Protein AF-0000000077532231 (afdb_homodimer)

Secondary structure (DSSP, 8-state):
-----S--TT-TT--S-EEEEHHHHHHHTT-B-HHHHHHHHTTS-SS--BTTGGGGGTEEEE-BT--EEEEEETTEEEEEEEEE-SSSTT-EEEEEE-SS-EEEE--S----HHHHHHHHT-GGGHHHHTTS---SEEEE--S--SS-----HHHHHHHHHHHHTTS-TT--EEE---SSS-HHHHHHHHHHHT--EE--HHHHHHHHTTEE--SS-TTPPPEESSTTHHHHH-EEETTEEE--SEES-SSSSEE---GGG--HHHHSTTPEEEEEESEE-TTS-EE-----SGGGGTTS---------HHHHHHHHHHS-STTHHHHHHHHHHHHTT--------HHHHTTS-HHHHHHHHHHHHHHTTT-B------SS-PPPSEEEEE--SS--HHHHHHHHHHH--SEEEESS--HHHHHHHT--HHHHHGGG-S-S--HHHHHHHHHHHHHHHH-GGGSGGGSSGGG----/-----S--TT-TT--S-EEEEHHHHHHHTT-B-HHHHHHHHTTS-SS--BTTGGGGGTEEEE-BT--EEEEEETTEEEEEEEEE-SSSTT-EEEEEE-SS-EEEE--S----HHHHHHHHT-GGGHHHHTTSS--SEEEE--S--SS-----HHHHHHHHHHHHTTS-TT--EEE---SSS-HHHHHHHHHHHT--EE--HHHHHHHHTTEE--SS-TTPPPEESSTTHHHHH-EEETTEEE--SEES-SSSSEE---GGG--HHHHSTTPEEEEEESEE-TTS-EE-----SGGGGTTS---------HHHHHHHHHHS-STTHHHHHHHHHHHHTT--------HHHHTTS-HHHHHHHHHHHHHHTSS--------SS-PPPSEEEEE--SS--HHHHHHHHHHH--SEEEESS--HHHHHHHT--HHHHHGGG-S-S--HHHHHHHHHHHHHHHH-GGGSGGGTSGGG----

pLDDT: mean 75.16, std 23.47, range [26.64, 98.44]

Structure (mmCIF, N/CA/C/O backbone):
data_AF-0000000077532231-model_v1
#
loop_
_entity.id
_entity.type
_entity.pdbx_description
1 polymer 'Protein artemis'
#
loop_
_atom_site.group_PDB
_atom_site.id
_atom_site.type_symbol
_atom_site.label_atom_id
_atom_site.label_alt_id
_atom_site.label_comp_id
_atom_site.label_asym_id
_atom_site.label_entity_id
_atom_site.label_seq_id
_atom_site.pdbx_PDB_ins_code
_atom_site.Cartn_x
_atom_site.Cartn_y
_atom_site.Cartn_z
_atom_site.occupancy
_atom_site.B_iso_or_equiv
_atom_site.auth_seq_id
_atom_site.auth_comp_id
_atom_site.auth_asym_id
_atom_site.auth_atom_id
_atom_site.pdbx_PDB_model_num
ATOM 1 N N . MET A 1 1 ? -14.555 16.125 10.477 1 39.03 1 MET A N 1
ATOM 2 C CA . MET A 1 1 ? -15.477 15.289 11.25 1 39.03 1 MET A CA 1
ATOM 3 C C . MET A 1 1 ? -16.688 14.906 10.414 1 39.03 1 MET A C 1
ATOM 5 O O . MET A 1 1 ? -17.156 15.695 9.594 1 39.03 1 MET A O 1
ATOM 9 N N . SER A 1 2 ? -16.781 13.742 10.273 1 46.81 2 SER A N 1
ATOM 10 C CA . SER A 1 2 ? -17.891 13.203 9.508 1 46.81 2 SER A CA 1
ATOM 11 C C . SER A 1 2 ? -19.234 13.656 10.086 1 46.81 2 SER A C 1
ATOM 13 O O . SER A 1 2 ? -19.375 13.781 11.305 1 46.81 2 SER A O 1
ATOM 15 N N . THR A 1 3 ? -20.078 14.531 9.422 1 37.62 3 THR A N 1
ATOM 16 C CA . THR A 1 3 ? -21.438 14.836 9.828 1 37.62 3 THR A CA 1
ATOM 17 C C . THR A 1 3 ? -22.328 13.602 9.711 1 37.62 3 THR A C 1
ATOM 19 O O . THR A 1 3 ? -23.547 13.688 9.859 1 37.62 3 THR A O 1
ATOM 22 N N . PHE A 1 4 ? -21.672 12.516 9.469 1 45.84 4 PHE A N 1
ATOM 23 C CA . PHE A 1 4 ? -22.391 11.266 9.336 1 45.84 4 PHE A CA 1
ATOM 24 C C . PHE A 1 4 ? -22.828 10.734 10.695 1 45.84 4 PHE A C 1
ATOM 26 O O . PHE A 1 4 ? -22.031 10.688 11.633 1 45.84 4 PHE A O 1
ATOM 33 N N . ASN A 1 5 ? -24.078 10.641 10.805 1 45.47 5 ASN A N 1
ATOM 34 C CA . ASN A 1 5 ? -24.656 10.289 12.094 1 45.47 5 ASN A CA 1
ATOM 35 C C . ASN A 1 5 ? -24.312 8.859 12.492 1 45.47 5 ASN A C 1
ATOM 37 O O . ASN A 1 5 ? -24.734 8.383 13.555 1 45.47 5 ASN A O 1
ATOM 41 N N . GLY A 1 6 ? -23.562 8.211 11.758 1 54.06 6 GLY A N 1
ATOM 42 C CA . GLY A 1 6 ? -23.109 6.879 12.125 1 54.06 6 GLY A CA 1
ATOM 43 C C . GLY A 1 6 ? -24.109 5.793 11.75 1 54.06 6 GLY A C 1
ATOM 44 O O . GLY A 1 6 ? -23.844 4.605 11.945 1 54.06 6 GLY A O 1
ATOM 45 N N . ILE A 1 7 ? -25.281 6.25 11.219 1 53.94 7 ILE A N 1
ATOM 46 C CA . ILE A 1 7 ? -26.312 5.273 10.914 1 53.94 7 ILE A CA 1
ATOM 47 C C . ILE A 1 7 ? -26.234 4.883 9.438 1 53.94 7 ILE A C 1
ATOM 49 O O . ILE A 1 7 ? -26.375 5.73 8.555 1 53.94 7 ILE A O 1
ATOM 53 N N . VAL A 1 8 ? -25.938 3.66 9.266 1 58.44 8 VAL A N 1
ATOM 54 C CA . VAL A 1 8 ? -25.969 3.078 7.93 1 58.44 8 VAL A CA 1
ATOM 55 C C . VAL A 1 8 ? -27.328 2.438 7.672 1 58.44 8 VAL A C 1
ATOM 57 O O . VAL A 1 8 ? -27.609 1.334 8.148 1 58.44 8 VAL A O 1
ATOM 60 N N . SER A 1 9 ? -28.156 3.152 6.949 1 64 9 SER A N 1
ATOM 61 C CA . SER A 1 9 ? -29.547 2.746 6.762 1 64 9 SER A CA 1
ATOM 62 C C . SER A 1 9 ? -29.641 1.334 6.191 1 64 9 SER A C 1
ATOM 64 O O . SER A 1 9 ? -30.594 0.602 6.48 1 64 9 SER A O 1
ATOM 66 N N . GLU A 1 10 ? -28.656 1.012 5.426 1 69.88 10 GLU A N 1
ATOM 67 C CA . GLU A 1 10 ? -28.672 -0.3 4.785 1 69.88 10 GLU A CA 1
ATOM 68 C C . GLU A 1 10 ? -28.438 -1.413 5.805 1 69.88 10 GLU A C 1
ATOM 70 O O . GLU A 1 10 ? -28.766 -2.574 5.547 1 69.88 10 GLU A O 1
ATOM 75 N N . PHE A 1 11 ? -27.844 -0.994 6.898 1 68.81 11 PHE A N 1
ATOM 76 C CA . PHE A 1 11 ? -27.531 -1.969 7.938 1 68.81 11 PHE A CA 1
ATOM 77 C C . PHE A 1 11 ? -27.891 -1.429 9.312 1 68.81 11 PHE A C 1
ATOM 79 O O . PHE A 1 11 ? -27.016 -1.172 10.141 1 68.81 11 PHE A O 1
ATOM 86 N N . PRO A 1 12 ? -29.109 -1.363 9.625 1 65.19 12 PRO A N 1
ATOM 87 C CA . PRO A 1 12 ? -29.578 -0.726 10.859 1 65.19 12 PRO A CA 1
ATOM 88 C C . PRO A 1 12 ? -29.172 -1.492 12.109 1 65.19 12 PRO A C 1
ATOM 90 O O . PRO A 1 12 ? -29.172 -0.933 13.211 1 65.19 12 PRO A O 1
ATOM 93 N N . ASP A 1 13 ? -28.781 -2.762 11.898 1 64.56 13 ASP A N 1
ATOM 94 C CA . ASP A 1 13 ? -28.5 -3.6 13.062 1 64.56 13 ASP A CA 1
ATOM 95 C C . ASP A 1 13 ? -27.062 -3.4 13.539 1 64.56 13 ASP A C 1
ATOM 97 O O . ASP A 1 13 ? -26.656 -3.998 14.539 1 64.56 13 ASP A O 1
ATOM 101 N N . ILE A 1 14 ? -26.328 -2.67 12.742 1 62.31 14 ILE A N 1
ATOM 102 C CA . ILE A 1 14 ? -24.969 -2.426 13.211 1 62.31 14 ILE A CA 1
ATOM 103 C C . ILE A 1 14 ? -25.016 -1.653 14.531 1 62.31 14 ILE A C 1
ATOM 105 O O . ILE A 1 14 ? -25.594 -0.569 14.602 1 62.31 14 ILE A O 1
ATOM 109 N N . ARG A 1 15 ? -24.797 -2.404 15.773 1 58.34 15 ARG A N 1
ATOM 110 C CA . ARG A 1 15 ? -24.938 -1.888 17.141 1 58.34 15 ARG A CA 1
ATOM 111 C C . ARG A 1 15 ? -23.641 -1.239 17.609 1 58.34 15 ARG A C 1
ATOM 113 O O . ARG A 1 15 ? -22.797 -0.858 16.797 1 58.34 15 ARG A O 1
ATOM 120 N N . THR A 1 16 ? -23.359 -1.438 18.984 1 56.59 16 THR A N 1
ATOM 121 C CA . THR A 1 16 ? -22.516 -0.758 19.953 1 56.59 16 THR A CA 1
ATOM 122 C C . THR A 1 16 ? -21.047 -1.059 19.703 1 56.59 16 THR A C 1
ATOM 124 O O . THR A 1 16 ? -20.156 -0.36 20.203 1 56.59 16 THR A O 1
ATOM 127 N N . ILE A 1 17 ? -20.641 -1.924 18.875 1 64.94 17 ILE A N 1
ATOM 128 C CA . ILE A 1 17 ? -19.219 -2.234 18.703 1 64.94 17 ILE A CA 1
ATOM 129 C C . ILE A 1 17 ? -18.641 -1.382 17.578 1 64.94 17 ILE A C 1
ATOM 131 O O . ILE A 1 17 ? -19.266 -1.199 16.531 1 64.94 17 ILE A O 1
ATOM 135 N N . VAL A 1 18 ? -17.531 -0.768 17.984 1 74.56 18 VAL A N 1
ATOM 136 C CA . VAL A 1 18 ? -16.859 0.115 17.031 1 74.56 18 VAL A CA 1
ATOM 137 C C . VAL A 1 18 ? -15.695 -0.619 16.359 1 74.56 18 VAL A C 1
ATOM 139 O O . VAL A 1 18 ? -14.711 -0.961 17.031 1 74.56 18 VAL A O 1
ATOM 142 N N . TYR A 1 19 ? -15.891 -0.916 15.188 1 77.62 19 TYR A N 1
ATOM 143 C CA . TYR A 1 19 ? -14.82 -1.523 14.398 1 77.62 19 TYR A CA 1
ATOM 144 C C . TYR A 1 19 ? -13.93 -0.457 13.773 1 77.62 19 TYR A C 1
ATOM 146 O O . TYR A 1 19 ? -14.422 0.575 13.312 1 77.62 19 TYR A O 1
ATOM 154 N N . CYS A 1 20 ? -12.68 -0.708 13.883 1 79.75 20 CYS A N 1
ATOM 155 C CA . CYS A 1 20 ? -11.711 0.242 13.336 1 79.75 20 CYS A CA 1
ATOM 156 C C . CYS A 1 20 ? -10.414 -0.456 12.961 1 79.75 20 CYS A C 1
ATOM 158 O O . CYS A 1 20 ? -10.289 -1.672 13.125 1 79.75 20 CYS A O 1
ATOM 160 N N . SER A 1 21 ? -9.547 0.25 12.336 1 82.31 21 SER A N 1
ATOM 161 C CA . SER A 1 21 ? -8.203 -0.29 12.109 1 82.31 21 SER A CA 1
ATOM 162 C C . SER A 1 21 ? -7.414 -0.368 13.414 1 82.31 21 SER A C 1
ATOM 164 O O . SER A 1 21 ? -7.727 0.335 14.375 1 82.31 21 SER A O 1
ATOM 166 N N . ALA A 1 22 ? -6.461 -1.208 13.398 1 78.25 22 ALA A N 1
ATOM 167 C CA . ALA A 1 22 ? -5.625 -1.348 14.594 1 78.25 22 ALA A CA 1
ATOM 168 C C . ALA A 1 22 ? -4.934 -0.031 14.938 1 78.25 22 ALA A C 1
ATOM 170 O O . ALA A 1 22 ? -4.82 0.33 16.109 1 78.25 22 ALA A O 1
ATOM 171 N N . ALA A 1 23 ? -4.465 0.648 13.961 1 83 23 ALA A N 1
ATOM 172 C CA . ALA A 1 23 ? -3.793 1.928 14.18 1 83 23 ALA A CA 1
ATOM 173 C C . ALA A 1 23 ? -4.75 2.957 14.773 1 83 23 ALA A C 1
ATOM 175 O O . ALA A 1 23 ? -4.387 3.693 15.695 1 83 23 ALA A O 1
ATOM 176 N N . THR A 1 24 ? -5.953 2.994 14.211 1 78.56 24 THR A N 1
ATOM 177 C CA . THR A 1 24 ? -6.949 3.928 14.719 1 78.56 24 THR A CA 1
ATOM 178 C C . THR A 1 24 ? -7.25 3.65 16.188 1 78.56 24 THR A C 1
ATOM 180 O O . THR A 1 24 ? -7.391 4.578 16.984 1 78.56 24 THR A O 1
ATOM 183 N N . ARG A 1 25 ? -7.336 2.451 16.562 1 78 25 ARG A N 1
ATOM 184 C CA . ARG A 1 25 ? -7.598 2.105 17.953 1 78 25 ARG A CA 1
ATOM 185 C C . ARG A 1 25 ? -6.523 2.676 18.875 1 78 25 ARG A C 1
ATOM 187 O O . ARG A 1 25 ? -6.836 3.324 19.875 1 78 25 ARG A O 1
ATOM 194 N N . GLU A 1 26 ? -5.277 2.449 18.5 1 80.44 26 GLU A N 1
ATOM 195 C CA . GLU A 1 26 ? -4.172 2.904 19.344 1 80.44 26 GLU A CA 1
ATOM 196 C C . GLU A 1 26 ? -4.121 4.426 19.422 1 80.44 26 GLU A C 1
ATOM 198 O O . GLU A 1 26 ? -3.861 4.996 20.484 1 80.44 26 GLU A O 1
ATOM 203 N N . ILE A 1 27 ? -4.398 5.039 18.328 1 78.75 27 ILE A N 1
ATOM 204 C CA . ILE A 1 27 ? -4.359 6.496 18.281 1 78.75 27 ILE A CA 1
ATOM 205 C C . ILE A 1 27 ? -5.523 7.066 19.094 1 78.75 27 ILE A C 1
ATOM 207 O O . ILE A 1 27 ? -5.328 7.949 19.938 1 78.75 27 ILE A O 1
ATOM 211 N N . LEU A 1 28 ? -6.715 6.543 18.875 1 74.75 28 LEU A N 1
ATOM 212 C CA . LEU A 1 28 ? -7.926 7.043 19.516 1 74.75 28 LEU A CA 1
ATOM 213 C C . LEU A 1 28 ? -7.816 6.953 21.031 1 74.75 28 LEU A C 1
ATOM 215 O O . LEU A 1 28 ? -8.203 7.887 21.75 1 74.75 28 LEU A O 1
ATOM 219 N N . LEU A 1 29 ? -7.258 5.949 21.547 1 73.88 29 LEU A N 1
ATOM 220 C CA . LEU A 1 29 ? -7.176 5.715 22.984 1 73.88 29 LEU A CA 1
ATOM 221 C C . LEU A 1 29 ? -6.184 6.672 23.641 1 73.88 29 LEU A C 1
ATOM 223 O O . LEU A 1 29 ? -6.199 6.855 24.859 1 73.88 29 LEU A O 1
ATOM 227 N N . ARG A 1 30 ? -5.383 7.352 22.812 1 77.69 30 ARG A N 1
ATOM 228 C CA . ARG A 1 30 ? -4.324 8.203 23.344 1 77.69 30 ARG A CA 1
ATOM 229 C C . ARG A 1 30 ? -4.57 9.664 23 1 77.69 30 ARG A C 1
ATOM 231 O O . ARG A 1 30 ? -3.799 10.539 23.391 1 77.69 30 ARG A O 1
ATOM 238 N N . LEU A 1 31 ? -5.625 9.883 22.297 1 70.69 31 LEU A N 1
ATOM 239 C CA . LEU A 1 31 ? -5.938 11.242 21.875 1 70.69 31 LEU A CA 1
ATOM 240 C C . LEU A 1 31 ? -6.254 12.133 23.078 1 70.69 31 LEU A C 1
ATOM 242 O O . LEU A 1 31 ? -6.93 11.703 24.016 1 70.69 31 LEU A O 1
ATOM 246 N N . GLU A 1 32 ? -5.559 13.227 23.078 1 71.5 32 GLU A N 1
ATOM 247 C CA . GLU A 1 32 ? -5.809 14.25 24.078 1 71.5 32 GLU A CA 1
ATOM 248 C C . GLU A 1 32 ? -6.328 15.539 23.453 1 71.5 32 GLU A C 1
ATOM 250 O O . GLU A 1 32 ? -5.871 15.93 22.375 1 71.5 32 GLU A O 1
ATOM 255 N N . ARG A 1 33 ? -7.223 16.078 24.125 1 68.5 33 ARG A N 1
ATOM 256 C CA . ARG A 1 33 ? -7.715 17.359 23.641 1 68.5 33 ARG A CA 1
ATOM 257 C C . ARG A 1 33 ? -6.621 18.422 23.719 1 68.5 33 ARG A C 1
ATOM 259 O O . ARG A 1 33 ? -5.793 18.406 24.625 1 68.5 33 ARG A O 1
ATOM 266 N N . TYR A 1 34 ? -6.648 19.312 22.812 1 68.56 34 TYR A N 1
ATOM 267 C CA . TYR A 1 34 ? -5.598 20.328 22.672 1 68.56 34 TYR A CA 1
ATOM 268 C C . TYR A 1 34 ? -5.391 21.094 23.969 1 68.56 34 TYR A C 1
ATOM 270 O O . TYR A 1 34 ? -4.273 21.172 24.484 1 68.56 34 TYR A O 1
ATOM 278 N N . PRO A 1 35 ? -6.461 21.703 24.547 1 66.25 35 PRO A N 1
ATOM 279 C CA . PRO A 1 35 ? -6.223 22.453 25.781 1 66.25 35 PRO A CA 1
ATOM 280 C C . PRO A 1 35 ? -5.625 21.609 26.891 1 66.25 35 PRO A C 1
ATOM 282 O O . PRO A 1 35 ? -4.766 22.094 27.641 1 66.25 35 PRO A O 1
ATOM 285 N N . CYS A 1 36 ? -6.035 20.359 26.922 1 67.62 36 CYS A N 1
ATOM 286 C CA . CYS A 1 36 ? -5.531 19.469 27.969 1 67.62 36 CYS A CA 1
ATOM 287 C C . CYS A 1 36 ? -4.066 19.125 27.719 1 67.62 36 CYS A C 1
ATOM 289 O O . CYS A 1 36 ? -3.27 19.078 28.656 1 67.62 36 CYS A O 1
ATOM 291 N N . ARG A 1 37 ? -3.781 18.938 26.547 1 71.12 37 ARG A N 1
ATOM 292 C CA . ARG A 1 37 ? -2.41 18.578 26.203 1 71.12 37 ARG A CA 1
ATOM 293 C C . ARG A 1 37 ? -1.455 19.75 26.469 1 71.12 37 ARG A C 1
ATOM 295 O O . ARG A 1 37 ? -0.362 19.547 27 1 71.12 37 ARG A O 1
ATOM 302 N N . ILE A 1 38 ? -1.862 20.906 26.109 1 68.81 38 ILE A N 1
ATOM 303 C CA . ILE A 1 38 ? -1.019 22.078 26.281 1 68.81 38 ILE A CA 1
ATOM 304 C C . ILE A 1 38 ? -0.884 22.391 27.766 1 68.81 38 ILE A C 1
ATOM 306 O O . ILE A 1 38 ? 0.209 22.719 28.25 1 68.81 38 ILE A O 1
ATOM 310 N N . ASN A 1 39 ? -2.023 22.328 28.453 1 67.62 39 ASN A N 1
ATOM 311 C CA . ASN A 1 39 ? -1.988 22.594 29.875 1 67.62 39 ASN A CA 1
ATOM 312 C C . ASN A 1 39 ? -1.108 21.578 30.625 1 67.62 39 ASN A C 1
ATOM 314 O O . ASN A 1 39 ? -0.426 21.938 31.578 1 67.62 39 ASN A O 1
ATOM 318 N N . TYR A 1 40 ? -1.127 20.453 30.188 1 69.56 40 TYR A N 1
ATOM 319 C CA . TYR A 1 40 ? -0.248 19.453 30.766 1 69.56 40 TYR A CA 1
ATOM 320 C C . TYR A 1 40 ? 1.212 19.75 30.453 1 69.56 40 TYR A C 1
ATOM 322 O O . TYR A 1 40 ? 2.072 19.672 31.328 1 69.56 40 TYR A O 1
ATOM 330 N N . ALA A 1 41 ? 1.451 20.078 29.25 1 68.44 41 ALA A N 1
ATOM 331 C CA . ALA A 1 41 ? 2.811 20.375 28.812 1 68.44 41 ALA A CA 1
ATOM 332 C C . ALA A 1 41 ? 3.379 21.578 29.562 1 68.44 41 ALA A C 1
ATOM 334 O O . ALA A 1 41 ? 4.574 21.609 29.859 1 68.44 41 ALA A O 1
ATOM 335 N N . LYS A 1 42 ? 2.43 22.453 29.812 1 69.31 42 LYS A N 1
ATOM 336 C CA . LYS A 1 42 ? 2.842 23.656 30.531 1 69.31 42 LYS A CA 1
ATOM 337 C C . LYS A 1 42 ? 2.859 23.422 32.031 1 69.31 42 LYS A C 1
ATOM 339 O O . LYS A 1 42 ? 3.166 24.344 32.812 1 69.31 42 LYS A O 1
ATOM 344 N N . GLY A 1 43 ? 2.463 22.188 32.406 1 70.94 43 GLY A N 1
ATOM 345 C CA . GLY A 1 43 ? 2.514 21.812 33.812 1 70.94 43 GLY A CA 1
ATOM 346 C C . GLY A 1 43 ? 1.289 22.266 34.594 1 70.94 43 GLY A C 1
ATOM 347 O O . GLY A 1 43 ? 1.298 22.281 35.844 1 70.94 43 GLY A O 1
ATOM 348 N N . LEU A 1 44 ? 0.263 22.75 33.938 1 70.44 44 LEU A N 1
ATOM 349 C CA . LEU A 1 44 ? -0.942 23.266 34.594 1 70.44 44 LEU A CA 1
ATOM 350 C C . LEU A 1 44 ? -1.873 22.125 34.969 1 70.44 44 LEU A C 1
ATOM 352 O O . LEU A 1 44 ? -2.705 22.281 35.875 1 70.44 44 LEU A O 1
ATOM 356 N N . LEU A 1 45 ? -1.742 21.031 34.219 1 69.38 45 LEU A N 1
ATOM 357 C CA . LEU A 1 45 ? -2.498 19.828 34.531 1 69.38 45 LEU A CA 1
ATOM 358 C C . LEU A 1 45 ? -1.58 18.734 35.094 1 69.38 45 LEU A C 1
ATOM 360 O O . LEU A 1 45 ? -0.45 18.578 34.625 1 69.38 45 LEU A O 1
ATOM 364 N N . GLU A 1 46 ? -2.055 18.031 36.062 1 70.19 46 GLU A N 1
ATOM 365 C CA . GLU A 1 46 ? -1.231 17.031 36.719 1 70.19 46 GLU A CA 1
ATOM 366 C C . GLU A 1 46 ? -1.215 15.711 35.969 1 70.19 46 GLU A C 1
ATOM 368 O O . GLU A 1 46 ? -0.255 14.945 36.062 1 70.19 46 GLU A O 1
ATOM 373 N N . ALA A 1 47 ? -2.332 15.469 35.375 1 72.94 47 ALA A N 1
ATOM 374 C CA . ALA A 1 47 ? -2.389 14.18 34.688 1 72.94 47 ALA A CA 1
ATOM 375 C C . ALA A 1 47 ? -2.863 14.328 33.25 1 72.94 47 ALA A C 1
ATOM 377 O O . ALA A 1 47 ? -3.611 15.258 32.938 1 72.94 47 ALA A O 1
ATOM 378 N N . ARG A 1 48 ? -2.371 13.445 32.5 1 75.12 48 ARG A N 1
ATOM 379 C CA . ARG A 1 48 ? -2.82 13.391 31.109 1 75.12 48 ARG A CA 1
ATOM 380 C C . ARG A 1 48 ? -4.281 12.961 31.031 1 75.12 48 ARG A C 1
ATOM 382 O O . ARG A 1 48 ? -4.723 12.086 31.781 1 75.12 48 ARG A O 1
ATOM 389 N N . GLN A 1 49 ? -5.027 13.656 30.234 1 66.44 49 GLN A N 1
ATOM 390 C CA . GLN A 1 49 ? -6.43 13.297 30.031 1 66.44 49 GLN A CA 1
ATOM 391 C C . GLN A 1 49 ? -6.66 12.734 28.625 1 66.44 49 GLN A C 1
ATOM 393 O O . GLN A 1 49 ? -6.754 13.477 27.656 1 66.44 49 GLN A O 1
ATOM 398 N N . GLN A 1 50 ? -6.66 11.438 28.578 1 70.25 50 GLN A N 1
ATOM 399 C CA . GLN A 1 50 ? -6.941 10.758 27.328 1 70.25 50 GLN A CA 1
ATOM 400 C C . GLN A 1 50 ? -8.445 10.688 27.062 1 70.25 50 GLN A C 1
ATOM 402 O O . GLN A 1 50 ? -9.172 10 27.781 1 70.25 50 GLN A O 1
ATOM 407 N N . THR A 1 51 ? -8.906 11.273 25.969 1 64.62 51 THR A N 1
ATOM 408 C CA . THR A 1 51 ? -10.312 11.57 25.703 1 64.62 51 THR A CA 1
ATOM 409 C C . THR A 1 51 ? -11.102 10.281 25.5 1 64.62 51 THR A C 1
ATOM 411 O O . THR A 1 51 ? -12.227 10.148 25.969 1 64.62 51 THR A O 1
ATOM 414 N N . TYR A 1 52 ? -10.523 9.266 24.859 1 68 52 TYR A N 1
ATOM 415 C CA . TYR A 1 52 ? -11.305 8.102 24.453 1 68 52 TYR A CA 1
ATOM 416 C C . TYR A 1 52 ? -10.75 6.828 25.062 1 68 52 TYR A C 1
ATOM 418 O O . TYR A 1 52 ? -10.977 5.73 24.547 1 68 52 TYR A O 1
ATOM 426 N N . LYS A 1 53 ? -10.078 6.93 26.109 1 72.75 53 LYS A N 1
ATOM 427 C CA . LYS A 1 53 ? -9.484 5.781 26.781 1 72.75 53 LYS A CA 1
ATOM 428 C C . LYS A 1 53 ? -10.547 4.793 27.234 1 72.75 53 LYS A C 1
ATOM 430 O O . LYS A 1 53 ? -10.32 3.582 27.25 1 72.75 53 LYS A O 1
ATOM 435 N N . HIS A 1 54 ? -11.75 5.25 27.547 1 69.69 54 HIS A N 1
ATOM 436 C CA . HIS A 1 54 ? -12.836 4.422 28.062 1 69.69 54 HIS A CA 1
ATOM 437 C C . HIS A 1 54 ? -13.359 3.479 26.984 1 69.69 54 HIS A C 1
ATOM 439 O O . HIS A 1 54 ? -14.07 2.516 27.281 1 69.69 54 HIS A O 1
ATOM 445 N N . LEU A 1 55 ? -12.984 3.725 25.734 1 71.06 55 LEU A N 1
ATOM 446 C CA . LEU A 1 55 ? -13.477 2.908 24.625 1 71.06 55 LEU A CA 1
ATOM 447 C C . LEU A 1 55 ? -12.578 1.691 24.406 1 71.06 55 LEU A C 1
ATOM 449 O O . LEU A 1 55 ? -12.805 0.909 23.484 1 71.06 55 LEU A O 1
ATOM 453 N N . SER A 1 56 ? -11.648 1.458 25.172 1 76.38 56 SER A N 1
ATOM 454 C CA . SER A 1 56 ? -10.641 0.42 24.984 1 76.38 56 SER A CA 1
ATOM 455 C C . SER A 1 56 ? -11.281 -0.96 24.875 1 76.38 56 SER A C 1
ATOM 457 O O . SER A 1 56 ? -10.812 -1.81 24.109 1 76.38 56 SER A O 1
ATOM 459 N N . LYS A 1 57 ? -12.406 -1.107 25.484 1 71.62 57 LYS A N 1
ATOM 460 C CA . LYS A 1 57 ? -13.023 -2.432 25.516 1 71.62 57 LYS A CA 1
ATOM 461 C C . LYS A 1 57 ? -14.008 -2.602 24.359 1 71.62 57 LYS A C 1
ATOM 463 O O . LYS A 1 57 ? -14.383 -3.725 24.016 1 71.62 57 LYS A O 1
ATOM 468 N N . VAL A 1 58 ? -14.359 -1.562 23.781 1 75.44 58 VAL A N 1
ATOM 469 C CA . VAL A 1 58 ? -15.414 -1.624 22.766 1 75.44 58 VAL A CA 1
ATOM 470 C C . VAL A 1 58 ? -14.789 -1.574 21.375 1 75.44 58 VAL A C 1
ATOM 472 O O . VAL A 1 58 ? -15.414 -1.977 20.391 1 75.44 58 VAL A O 1
ATOM 475 N N . LEU A 1 59 ? -13.586 -1.115 21.312 1 78.38 59 LEU A N 1
ATOM 476 C CA . LEU A 1 59 ? -12.93 -0.999 20.016 1 78.38 59 LEU A CA 1
ATOM 477 C C . LEU A 1 59 ? -12.383 -2.348 19.562 1 78.38 59 LEU A C 1
ATOM 479 O O . LEU A 1 59 ? -11.617 -2.99 20.281 1 78.38 59 LEU A O 1
ATOM 483 N N . LYS A 1 60 ? -12.805 -2.766 18.422 1 80.69 60 LYS A N 1
ATOM 484 C CA . LYS A 1 60 ? -12.328 -4.016 17.828 1 80.69 60 LYS A CA 1
ATOM 485 C C . LYS A 1 60 ? -11.57 -3.756 16.531 1 80.69 60 LYS A C 1
ATOM 487 O O . LYS A 1 60 ? -12.172 -3.396 15.516 1 80.69 60 LYS A O 1
ATOM 492 N N . PRO A 1 61 ? -10.336 -3.977 16.578 1 86.69 61 PRO A N 1
ATOM 493 C CA . PRO A 1 61 ? -9.547 -3.715 15.367 1 86.69 61 PRO A CA 1
ATOM 494 C C . PRO A 1 61 ? -9.711 -4.801 14.305 1 86.69 61 PRO A C 1
ATOM 496 O O . PRO A 1 61 ? -9.828 -5.984 14.641 1 86.69 61 PRO A O 1
ATOM 499 N N . LEU A 1 62 ? -9.82 -4.422 13.078 1 89.56 62 LEU A N 1
ATOM 500 C CA . LEU A 1 62 ? -9.836 -5.293 11.906 1 89.56 62 LEU A CA 1
ATOM 501 C C . LEU A 1 62 ? -8.641 -5.008 11.008 1 89.56 62 LEU A C 1
ATOM 503 O O . LEU A 1 62 ? -8.25 -3.852 10.828 1 89.56 62 LEU A O 1
ATOM 507 N N . PRO A 1 63 ? -8.078 -6.055 10.453 1 91.88 63 PRO A N 1
ATOM 508 C CA . PRO A 1 63 ? -6.988 -5.82 9.5 1 91.88 63 PRO A CA 1
ATOM 509 C C . PRO A 1 63 ? -7.477 -5.234 8.18 1 91.88 63 PRO A C 1
ATOM 511 O O . PRO A 1 63 ? -8.641 -5.418 7.809 1 91.88 63 PRO A O 1
ATOM 514 N N . LEU A 1 64 ? -6.602 -4.562 7.531 1 93.75 64 LEU A N 1
ATOM 515 C CA . LEU A 1 64 ? -6.914 -4.02 6.211 1 93.75 64 LEU A CA 1
ATOM 516 C C . LEU A 1 64 ? -6.969 -5.129 5.168 1 93.75 64 LEU A C 1
ATOM 518 O O . LEU A 1 64 ? -6.359 -6.184 5.344 1 93.75 64 LEU A O 1
ATOM 522 N N . ASP A 1 65 ? -7.75 -4.918 4.113 1 94.88 65 ASP A N 1
ATOM 523 C CA . ASP A 1 65 ? -7.82 -5.742 2.912 1 94.88 65 ASP A CA 1
ATOM 524 C C . ASP A 1 65 ? -8.211 -7.18 3.256 1 94.88 65 ASP A C 1
ATOM 526 O O . ASP A 1 65 ? -7.688 -8.125 2.664 1 94.88 65 ASP A O 1
ATOM 530 N N . THR A 1 66 ? -8.992 -7.34 4.273 1 93.81 66 THR A N 1
ATOM 531 C CA . THR A 1 66 ? -9.375 -8.672 4.73 1 93.81 66 THR A CA 1
ATOM 532 C C . THR A 1 66 ? -10.875 -8.742 4.984 1 93.81 66 THR A C 1
ATOM 534 O O . THR A 1 66 ? -11.383 -8.117 5.922 1 93.81 66 THR A O 1
ATOM 537 N N . PRO A 1 67 ? -11.523 -9.477 4.137 1 93.94 67 PRO A N 1
ATOM 538 C CA . PRO A 1 67 ? -12.945 -9.664 4.43 1 93.94 67 PRO A CA 1
ATOM 539 C C . PRO A 1 67 ? -13.188 -10.359 5.77 1 93.94 67 PRO A C 1
ATOM 541 O O . PRO A 1 67 ? -12.625 -11.422 6.023 1 93.94 67 PRO A O 1
ATOM 544 N N . THR A 1 68 ? -13.977 -9.742 6.602 1 91.44 68 THR A N 1
ATOM 545 C CA . THR A 1 68 ? -14.297 -10.289 7.918 1 91.44 68 THR A CA 1
ATOM 546 C C . THR A 1 68 ? -15.805 -10.414 8.102 1 91.44 68 THR A C 1
ATOM 548 O O . THR A 1 68 ? -16.547 -9.445 7.93 1 91.44 68 THR A O 1
ATOM 551 N N . THR A 1 69 ? -16.25 -11.602 8.414 1 91.12 69 THR A N 1
ATOM 552 C CA . THR A 1 69 ? -17.672 -11.828 8.656 1 91.12 69 THR A CA 1
ATOM 553 C C . THR A 1 69 ? -18.047 -11.469 10.094 1 91.12 69 THR A C 1
ATOM 555 O O . THR A 1 69 ? -17.406 -11.945 11.039 1 91.12 69 THR A O 1
ATOM 558 N N . ILE A 1 70 ? -19 -10.609 10.227 1 85.75 70 ILE A N 1
ATOM 559 C CA . ILE A 1 70 ? -19.469 -10.18 11.539 1 85.75 70 ILE A CA 1
ATOM 560 C C . ILE A 1 70 ? -20.938 -10.555 11.711 1 85.75 70 ILE A C 1
ATOM 562 O O . ILE A 1 70 ? -21.766 -10.266 10.844 1 85.75 70 ILE A O 1
ATOM 566 N N . GLU A 1 71 ? -21.234 -11.195 12.766 1 84.56 71 GLU A N 1
ATOM 567 C CA . GLU A 1 71 ? -22.625 -11.539 13.07 1 84.56 71 GLU A CA 1
ATOM 568 C C . GLU A 1 71 ? -23.312 -10.422 13.859 1 84.56 71 GLU A C 1
ATOM 570 O O . GLU A 1 71 ? -22.875 -10.07 14.953 1 84.56 71 GLU A O 1
ATOM 575 N N . LEU A 1 72 ? -24.312 -9.852 13.297 1 78.75 72 LEU A N 1
ATOM 576 C CA . LEU A 1 72 ? -25.031 -8.773 13.961 1 78.75 72 LEU A CA 1
ATOM 577 C C . LEU A 1 72 ? -26.094 -9.336 14.898 1 78.75 72 LEU A C 1
ATOM 579 O O . LEU A 1 72 ? -26.266 -8.852 16.016 1 78.75 72 LEU A O 1
ATOM 583 N N . ARG A 1 73 ? -26.859 -10.344 14.438 1 77.56 73 ARG A N 1
ATOM 584 C CA . ARG A 1 73 ? -27.844 -11.141 15.148 1 77.56 73 ARG A CA 1
ATOM 585 C C . ARG A 1 73 ? -27.891 -12.57 14.617 1 77.56 73 ARG A C 1
ATOM 587 O O . ARG A 1 73 ? -27.297 -12.867 13.578 1 77.56 73 ARG A O 1
ATOM 594 N N . PRO A 1 74 ? -28.391 -13.383 15.492 1 79.5 74 PRO A N 1
ATOM 595 C CA . PRO A 1 74 ? -28.422 -14.773 15.031 1 79.5 74 PRO A CA 1
ATOM 596 C C . PRO A 1 74 ? -29 -14.914 13.625 1 79.5 74 PRO A C 1
ATOM 598 O O . PRO A 1 74 ? -30.125 -14.445 13.367 1 79.5 74 PRO A O 1
ATOM 601 N N . GLY A 1 75 ? -28.234 -15.32 12.734 1 80.31 75 GLY A N 1
ATOM 602 C CA . GLY A 1 75 ? -28.688 -15.578 11.375 1 80.31 75 GLY A CA 1
ATOM 603 C C . GLY A 1 75 ? -28.422 -14.414 10.438 1 80.31 75 GLY A C 1
ATOM 604 O O . GLY A 1 75 ? -28.672 -14.523 9.234 1 80.31 75 GLY A O 1
ATOM 605 N N . CYS A 1 76 ? -28.062 -13.297 10.984 1 82.56 76 CYS A N 1
ATOM 606 C CA . CYS A 1 76 ? -27.781 -12.125 10.156 1 82.56 76 CYS A CA 1
ATOM 607 C C . CYS A 1 76 ? -26.297 -11.773 10.195 1 82.56 76 CYS A C 1
ATOM 609 O O . CYS A 1 76 ? -25.781 -11.32 11.219 1 82.56 76 CYS A O 1
ATOM 611 N N . GLU A 1 77 ? -25.672 -12.031 9.031 1 87.62 77 GLU A N 1
ATOM 612 C CA . GLU A 1 77 ? -24.234 -11.789 8.953 1 87.62 77 GLU A CA 1
ATOM 613 C C . GLU A 1 77 ? -23.922 -10.758 7.875 1 87.62 77 GLU A C 1
ATOM 615 O O . GLU A 1 77 ? -24.625 -10.664 6.867 1 87.62 77 GLU A O 1
ATOM 620 N N . ILE A 1 78 ? -22.938 -9.961 8.195 1 88.81 78 ILE A N 1
ATOM 621 C CA . ILE A 1 78 ? -22.406 -9.031 7.207 1 88.81 78 ILE A CA 1
ATOM 622 C C . ILE A 1 78 ? -20.906 -9.258 7.031 1 88.81 78 ILE A C 1
ATOM 624 O O . ILE A 1 78 ? -20.25 -9.828 7.91 1 88.81 78 ILE A O 1
ATOM 628 N N . GLN A 1 79 ? -20.438 -8.938 5.895 1 92.19 79 GLN A N 1
ATOM 629 C CA . GLN A 1 79 ? -19 -8.969 5.629 1 92.19 79 GLN A CA 1
ATOM 630 C C . GLN A 1 79 ? -18.438 -7.555 5.582 1 92.19 79 GLN A C 1
ATOM 632 O O . GLN A 1 79 ? -18.969 -6.684 4.887 1 92.19 79 GLN A O 1
ATOM 637 N N . VAL A 1 80 ? -17.406 -7.305 6.398 1 91.69 80 VAL A N 1
ATOM 638 C CA . VAL A 1 80 ? -16.781 -5.988 6.469 1 91.69 80 VAL A CA 1
ATOM 639 C C . VAL A 1 80 ? -15.32 -6.078 6.02 1 91.69 80 VAL A C 1
ATOM 641 O O . VAL A 1 80 ? -14.586 -6.961 6.465 1 91.69 80 VAL A O 1
ATOM 644 N N . THR A 1 81 ? -14.945 -5.266 5.102 1 95.12 81 THR A N 1
ATOM 645 C CA . THR A 1 81 ? -13.57 -5.164 4.633 1 95.12 81 THR A CA 1
ATOM 646 C C . THR A 1 81 ? -13.07 -3.725 4.727 1 95.12 81 THR A C 1
ATOM 648 O O . THR A 1 81 ? -13.742 -2.797 4.277 1 95.12 81 THR A O 1
ATOM 651 N N . LEU A 1 82 ? -11.906 -3.551 5.371 1 95.12 82 LEU A N 1
ATOM 652 C CA . LEU A 1 82 ? -11.312 -2.223 5.504 1 95.12 82 LEU A CA 1
ATOM 653 C C . LEU A 1 82 ? -10.289 -1.973 4.402 1 95.12 82 LEU A C 1
ATOM 655 O O . LEU A 1 82 ? -9.578 -2.893 3.986 1 95.12 82 LEU A O 1
ATOM 659 N N . PHE A 1 83 ? -10.234 -0.716 3.932 1 96.44 83 PHE A N 1
ATOM 660 C CA . PHE A 1 83 ? -9.219 -0.26 2.986 1 96.44 83 PHE A CA 1
ATOM 661 C C . PHE A 1 83 ? -8.578 1.037 3.463 1 96.44 83 PHE A C 1
ATOM 663 O O . PHE A 1 83 ? -9.227 1.851 4.125 1 96.44 83 PHE A O 1
ATOM 670 N N . ASP A 1 84 ? -7.336 1.189 3.15 1 94.69 84 ASP A N 1
ATOM 671 C CA . ASP A 1 84 ? -6.668 2.453 3.453 1 94.69 84 ASP A CA 1
ATOM 672 C C . ASP A 1 84 ? -7.387 3.625 2.791 1 94.69 84 ASP A C 1
ATOM 674 O O . ASP A 1 84 ? -7.801 3.533 1.633 1 94.69 84 ASP A O 1
ATOM 678 N N . ALA A 1 85 ? -7.523 4.738 3.498 1 94.94 85 ALA A N 1
ATOM 679 C CA . ALA A 1 85 ? -8.273 5.883 2.982 1 94.94 85 ALA A CA 1
ATOM 680 C C . ALA A 1 85 ? -7.324 6.969 2.477 1 94.94 85 ALA A C 1
ATOM 682 O O . ALA A 1 85 ? -7.77 8 1.964 1 94.94 85 ALA A O 1
ATOM 683 N N . ASN A 1 86 ? -6.012 6.801 2.557 1 95.25 86 ASN A N 1
ATOM 684 C CA . ASN A 1 86 ? -5.016 7.762 2.094 1 95.25 86 ASN A CA 1
ATOM 685 C C . ASN A 1 86 ? -5.227 9.133 2.727 1 95.25 86 ASN A C 1
ATOM 687 O O . ASN A 1 86 ? -5.145 10.156 2.043 1 95.25 86 ASN A O 1
ATOM 691 N N . HIS A 1 87 ? -5.57 9.164 4.016 1 92.94 87 HIS A N 1
ATOM 692 C CA . HIS A 1 87 ? -5.824 10.398 4.754 1 92.94 87 HIS A CA 1
ATOM 693 C C . HIS A 1 87 ? -4.801 10.594 5.867 1 92.94 87 HIS A C 1
ATOM 695 O O . HIS A 1 87 ? -4.047 11.57 5.859 1 92.94 87 HIS A O 1
ATOM 701 N N . CYS A 1 88 ? -4.727 9.82 6.766 1 91 88 CYS A N 1
ATOM 702 C CA . CYS A 1 88 ? -3.768 9.781 7.867 1 91 88 CYS A CA 1
ATOM 703 C C . CYS A 1 88 ? -3.559 8.352 8.359 1 91 88 CYS A C 1
ATOM 705 O O . CYS A 1 88 ? -4.258 7.434 7.93 1 91 88 CYS A O 1
ATOM 707 N N . PRO A 1 89 ? -2.555 8.156 9.195 1 89.94 89 PRO A N 1
ATOM 708 C CA . PRO A 1 89 ? -2.332 6.793 9.688 1 89.94 89 PRO A CA 1
ATOM 709 C C . PRO A 1 89 ? -3.568 6.203 10.367 1 89.94 89 PRO A C 1
ATOM 711 O O . PRO A 1 89 ? -4.152 6.832 11.25 1 89.94 89 PRO A O 1
ATOM 714 N N . GLY A 1 90 ? -3.975 5.031 9.898 1 88.88 90 GLY A N 1
ATOM 715 C CA . GLY A 1 90 ? -5.105 4.344 10.5 1 88.88 90 GLY A CA 1
ATOM 716 C C . GLY A 1 90 ? -6.426 4.652 9.82 1 88.88 90 GLY A C 1
ATOM 717 O O . GLY A 1 90 ? -7.402 3.924 9.992 1 88.88 90 GLY A O 1
ATOM 718 N N . ALA A 1 91 ? -6.461 5.777 9.094 1 90.31 91 ALA A N 1
ATOM 719 C CA . ALA A 1 91 ? -7.691 6.102 8.375 1 90.31 91 ALA A CA 1
ATOM 720 C C . ALA A 1 91 ? -8.062 4.996 7.395 1 90.31 91 ALA A C 1
ATOM 722 O O . ALA A 1 91 ? -7.211 4.52 6.637 1 90.31 91 ALA A O 1
ATOM 723 N N . ALA A 1 92 ? -9.367 4.598 7.434 1 93.06 92 ALA A N 1
ATOM 724 C CA . ALA A 1 92 ? -9.766 3.457 6.617 1 93.06 92 ALA A CA 1
ATOM 725 C C . ALA A 1 92 ? -11.164 3.666 6.031 1 93.06 92 ALA A C 1
ATOM 727 O O . ALA A 1 92 ? -11.992 4.355 6.621 1 93.06 92 ALA A O 1
ATOM 728 N N . MET A 1 93 ? -11.352 3.08 4.879 1 94.88 93 MET A N 1
ATOM 729 C CA . MET A 1 93 ? -12.688 2.916 4.305 1 94.88 93 MET A CA 1
ATOM 730 C C . MET A 1 93 ? -13.297 1.579 4.715 1 94.88 93 MET A C 1
ATOM 732 O O . MET A 1 93 ? -12.57 0.635 5.035 1 94.88 93 MET A O 1
ATOM 736 N N . PHE A 1 94 ? -14.664 1.515 4.738 1 92.69 94 PHE A N 1
ATOM 737 C CA . PHE A 1 94 ? -15.375 0.302 5.117 1 92.69 94 PHE A CA 1
ATOM 738 C C . PHE A 1 94 ? -16.281 -0.165 3.988 1 92.69 94 PHE A C 1
ATOM 740 O O . PHE A 1 94 ? -17.219 0.545 3.598 1 92.69 94 PHE A O 1
ATOM 747 N N . LEU A 1 95 ? -15.953 -1.282 3.459 1 95.44 95 LEU A N 1
ATOM 748 C CA . LEU A 1 95 ? -16.891 -1.986 2.596 1 95.44 95 LEU A CA 1
ATOM 749 C C . LEU A 1 95 ? -17.781 -2.918 3.412 1 95.44 95 LEU A C 1
ATOM 751 O O . LEU A 1 95 ? -17.297 -3.84 4.066 1 95.44 95 LEU A O 1
ATOM 755 N N . ILE A 1 96 ? -19.016 -2.658 3.443 1 92.25 96 ILE A N 1
ATOM 756 C CA . ILE A 1 96 ? -19.984 -3.469 4.188 1 92.25 96 ILE A CA 1
ATOM 757 C C . ILE A 1 96 ? -20.922 -4.172 3.213 1 92.25 96 ILE A C 1
ATOM 759 O O . ILE A 1 96 ? -21.578 -3.521 2.402 1 92.25 96 ILE A O 1
ATOM 763 N N . GLU A 1 97 ? -20.906 -5.465 3.312 1 94.06 97 GLU A N 1
ATOM 764 C CA . GLU A 1 97 ? -21.688 -6.262 2.367 1 94.06 97 GLU A CA 1
ATOM 765 C C . GLU A 1 97 ? -22.609 -7.23 3.096 1 94.06 97 GLU A C 1
ATOM 767 O O . GLU A 1 97 ? -22.25 -7.801 4.121 1 94.06 97 GLU A O 1
ATOM 772 N N . SER A 1 98 ? -23.812 -7.332 2.66 1 91.19 98 SER A N 1
ATOM 773 C CA . SER A 1 98 ? -24.75 -8.414 2.963 1 91.19 98 SER A CA 1
ATOM 774 C C . SER A 1 98 ? -25.094 -9.211 1.709 1 91.19 98 SER A C 1
ATOM 776 O O . SER A 1 98 ? -24.438 -9.07 0.676 1 91.19 98 SER A O 1
ATOM 778 N N . ASP A 1 99 ? -26.016 -10.109 1.881 1 85.81 99 ASP A N 1
ATOM 779 C CA . ASP A 1 99 ? -26.406 -10.93 0.734 1 85.81 99 ASP A CA 1
ATOM 780 C C . ASP A 1 99 ? -27.016 -10.07 -0.368 1 85.81 99 ASP A C 1
ATOM 782 O O . ASP A 1 99 ? -26.875 -10.375 -1.554 1 85.81 99 ASP A O 1
ATOM 786 N N . ASN A 1 100 ? -27.578 -8.945 0.054 1 88.69 100 ASN A N 1
ATOM 787 C CA . ASN A 1 100 ? -28.359 -8.219 -0.946 1 88.69 100 ASN A CA 1
ATOM 788 C C . ASN A 1 100 ? -27.922 -6.762 -1.053 1 88.69 100 ASN A C 1
ATOM 790 O O . ASN A 1 100 ? -28.375 -6.035 -1.937 1 88.69 100 ASN A O 1
ATOM 794 N N . LYS A 1 101 ? -27.109 -6.359 -0.147 1 91.56 101 LYS A N 1
ATOM 795 C CA . LYS A 1 101 ? -26.719 -4.949 -0.132 1 91.56 101 LYS A CA 1
ATOM 796 C C . LYS A 1 101 ? -25.219 -4.793 0.063 1 91.56 101 LYS A C 1
ATOM 798 O O . LYS A 1 101 ? -24.578 -5.645 0.685 1 91.56 101 LYS A O 1
ATOM 803 N N . ALA A 1 102 ? -24.703 -3.756 -0.529 1 95.5 102 ALA A N 1
ATOM 804 C CA . ALA A 1 102 ? -23.297 -3.408 -0.369 1 95.5 102 ALA A CA 1
ATOM 805 C C . ALA A 1 102 ? -23.094 -1.896 -0.353 1 95.5 102 ALA A C 1
ATOM 807 O O . ALA A 1 102 ? -23.656 -1.184 -1.196 1 95.5 102 ALA A O 1
ATOM 808 N N . ILE A 1 103 ? -22.375 -1.416 0.64 1 94.62 103 ILE A N 1
ATOM 809 C CA . ILE A 1 103 ? -22.109 0.014 0.718 1 94.62 103 ILE A CA 1
ATOM 810 C C . ILE A 1 103 ? -20.625 0.236 0.989 1 94.62 103 ILE A C 1
ATOM 812 O O . ILE A 1 103 ? -19.938 -0.649 1.51 1 94.62 103 ILE A O 1
ATOM 816 N N . LEU A 1 104 ? -20.109 1.341 0.56 1 95.94 104 LEU A N 1
ATOM 817 C CA . LEU A 1 104 ? -18.734 1.771 0.838 1 95.94 104 LEU A CA 1
ATOM 818 C C . LEU A 1 104 ? -18.734 3.076 1.625 1 95.94 104 LEU A C 1
ATOM 820 O O . LEU A 1 104 ? -19.219 4.102 1.142 1 95.94 104 LEU A O 1
ATOM 824 N N . TYR A 1 105 ? -18.266 3.006 2.861 1 93.25 105 TYR A N 1
ATOM 825 C CA . TYR A 1 105 ? -18.078 4.18 3.703 1 93.25 105 TYR A CA 1
ATOM 826 C C . TYR A 1 105 ? -16.625 4.664 3.643 1 93.25 105 TYR A C 1
ATOM 828 O O . TYR A 1 105 ? -15.719 3.969 4.098 1 93.25 105 TYR A O 1
ATOM 836 N N . THR A 1 106 ? -16.375 5.855 3.137 1 94.25 106 THR A N 1
ATOM 837 C CA . THR A 1 106 ? -15.008 6.27 2.855 1 94.25 106 THR A CA 1
ATOM 838 C C . THR A 1 106 ? -14.359 6.867 4.102 1 94.25 106 THR A C 1
ATOM 840 O O . THR A 1 106 ? -13.133 6.836 4.246 1 94.25 106 THR A O 1
ATOM 843 N N . GLY A 1 107 ? -15.156 7.48 5.062 1 89.75 107 GLY A N 1
ATOM 844 C CA . GLY A 1 107 ? -14.531 8.375 6.027 1 89.75 107 GLY A CA 1
ATOM 845 C C . GLY A 1 107 ? -13.797 9.531 5.375 1 89.75 107 GLY A C 1
ATOM 846 O O . GLY A 1 107 ? -14.109 9.914 4.25 1 89.75 107 GLY A O 1
ATOM 847 N N . ASP A 1 108 ? -12.914 10.188 6.121 1 89.81 108 ASP A N 1
ATOM 848 C CA . ASP A 1 108 ? -12.039 11.172 5.492 1 89.81 108 ASP A CA 1
ATOM 849 C C . ASP A 1 108 ? -11.094 10.516 4.484 1 89.81 108 ASP A C 1
ATOM 851 O O . ASP A 1 108 ? -10.453 9.508 4.797 1 89.81 108 ASP A O 1
ATOM 855 N N . ILE A 1 109 ? -11.133 11.047 3.262 1 95.12 109 ILE A N 1
ATOM 856 C CA . ILE A 1 109 ? -10.406 10.352 2.207 1 95.12 109 ILE A CA 1
ATOM 857 C C . ILE A 1 109 ? -9.688 11.359 1.32 1 95.12 109 ILE A C 1
ATOM 859 O O . ILE A 1 109 ? -10.148 12.484 1.148 1 95.12 109 ILE A O 1
ATOM 863 N N . ARG A 1 110 ? -8.586 11.039 0.861 1 96.94 110 ARG A N 1
ATOM 864 C CA . ARG A 1 110 ? -7.922 11.695 -0.265 1 96.94 110 ARG A CA 1
ATOM 865 C C . ARG A 1 110 ? -7.832 10.758 -1.464 1 96.94 110 ARG A C 1
ATOM 867 O O . ARG A 1 110 ? -6.914 9.938 -1.552 1 96.94 110 ARG A O 1
ATOM 874 N N . SER A 1 111 ? -8.742 10.969 -2.418 1 97.38 111 SER A N 1
ATOM 875 C CA . SER A 1 111 ? -8.883 10.031 -3.527 1 97.38 111 SER A CA 1
ATOM 876 C C . SER A 1 111 ? -8.102 10.5 -4.75 1 97.38 111 SER A C 1
ATOM 878 O O . SER A 1 111 ? -8.672 10.641 -5.836 1 97.38 111 SER A O 1
ATOM 880 N N . GLU A 1 112 ? -6.789 10.625 -4.633 1 96.25 112 GLU A N 1
ATOM 881 C CA . GLU A 1 112 ? -5.941 10.93 -5.781 1 96.25 112 GLU A CA 1
ATOM 882 C C . GLU A 1 112 ? -6.051 9.844 -6.852 1 96.25 112 GLU A C 1
ATOM 884 O O . GLU A 1 112 ? -6.434 8.711 -6.555 1 96.25 112 GLU A O 1
ATOM 889 N N . PRO A 1 113 ? -5.711 10.227 -8.055 1 92.75 113 PRO A N 1
ATOM 890 C CA . PRO A 1 113 ? -5.867 9.258 -9.141 1 92.75 113 PRO A CA 1
ATOM 891 C C . PRO A 1 113 ? -5.086 7.969 -8.891 1 92.75 113 PRO A C 1
ATOM 893 O O . PRO A 1 113 ? -5.609 6.875 -9.117 1 92.75 113 PRO A O 1
ATOM 896 N N . TRP A 1 114 ? -3.871 8.047 -8.438 1 91.56 114 TRP A N 1
ATOM 897 C CA . TRP A 1 114 ? -3.096 6.836 -8.172 1 91.56 114 TRP A CA 1
ATOM 898 C C . TRP A 1 114 ? -3.791 5.957 -7.141 1 91.56 114 TRP A C 1
ATOM 900 O O . TRP A 1 114 ? -3.797 4.73 -7.262 1 91.56 114 TRP A O 1
ATOM 910 N N . PHE A 1 115 ? -4.34 6.559 -6.184 1 94.88 115 PHE A N 1
ATOM 911 C CA . PHE A 1 115 ? -5.016 5.859 -5.098 1 94.88 115 PHE A CA 1
ATOM 912 C C . PHE A 1 115 ? -6.25 5.129 -5.605 1 94.88 115 PHE A C 1
ATOM 914 O O . PHE A 1 115 ? -6.461 3.955 -5.285 1 94.88 115 PHE A O 1
ATOM 921 N N . VAL A 1 116 ? -7.051 5.848 -6.43 1 95.69 116 VAL A N 1
ATOM 922 C CA . VAL A 1 116 ? -8.266 5.262 -6.992 1 95.69 116 VAL A CA 1
ATOM 923 C C . VAL A 1 116 ? -7.898 4.07 -7.875 1 95.69 116 VAL A C 1
ATOM 925 O O . VAL A 1 116 ? -8.539 3.02 -7.809 1 95.69 116 VAL A O 1
ATOM 928 N N . ASN A 1 117 ? -6.859 4.285 -8.594 1 90.94 117 ASN A N 1
ATOM 929 C CA . ASN A 1 117 ? -6.395 3.191 -9.445 1 90.94 117 ASN A CA 1
ATOM 930 C C . ASN A 1 117 ? -5.949 1.99 -8.617 1 90.94 117 ASN A C 1
ATOM 932 O O . ASN A 1 117 ? -6.207 0.844 -8.992 1 90.94 117 ASN A O 1
ATOM 936 N N . THR A 1 118 ? -5.332 2.232 -7.547 1 91.56 118 THR A N 1
ATOM 937 C CA . THR A 1 118 ? -4.855 1.173 -6.664 1 91.56 118 THR A CA 1
ATOM 938 C C . THR A 1 118 ? -6.027 0.441 -6.016 1 91.56 118 THR A C 1
ATOM 940 O O . THR A 1 118 ? -6.082 -0.79 -6.031 1 91.56 118 THR A O 1
ATOM 943 N N . ILE A 1 119 ? -6.945 1.177 -5.504 1 94.12 119 ILE A N 1
ATOM 944 C CA . ILE A 1 119 ? -8.062 0.583 -4.777 1 94.12 119 ILE A CA 1
ATOM 945 C C . ILE A 1 119 ? -8.969 -0.171 -5.746 1 94.12 119 ILE A C 1
ATOM 947 O O . ILE A 1 119 ? -9.547 -1.2 -5.391 1 94.12 119 ILE A O 1
ATOM 951 N N . SER A 1 120 ? -9.102 0.348 -6.949 1 92.56 120 SER A N 1
ATOM 952 C CA . SER A 1 120 ? -9.961 -0.281 -7.945 1 92.56 120 SER A CA 1
ATOM 953 C C . SER A 1 120 ? -9.422 -1.65 -8.352 1 92.56 120 SER A C 1
ATOM 955 O O . SER A 1 120 ? -10.156 -2.471 -8.906 1 92.56 120 SER A O 1
ATOM 957 N N . ARG A 1 121 ? -8.188 -1.874 -8.023 1 91.81 121 ARG A N 1
ATOM 958 C CA . ARG A 1 121 ? -7.551 -3.125 -8.414 1 91.81 121 ARG A CA 1
ATOM 959 C C . ARG A 1 121 ? -7.531 -4.117 -7.258 1 91.81 121 ARG A C 1
ATOM 961 O O . ARG A 1 121 ? -7.156 -5.277 -7.434 1 91.81 121 ARG A O 1
ATOM 968 N N . ASN A 1 122 ? -7.953 -3.674 -6.145 1 94.38 122 ASN A N 1
ATOM 969 C CA . ASN A 1 122 ? -8.008 -4.562 -4.988 1 94.38 122 ASN A CA 1
ATOM 970 C C . ASN A 1 122 ? -8.914 -5.762 -5.242 1 94.38 122 ASN A C 1
ATOM 972 O O . ASN A 1 122 ? -10.039 -5.609 -5.715 1 94.38 122 ASN A O 1
ATOM 976 N N . PRO A 1 123 ? -8.445 -6.977 -4.941 1 94.19 123 PRO A N 1
ATOM 977 C CA . PRO A 1 123 ? -9.234 -8.18 -5.215 1 94.19 123 PRO A CA 1
ATOM 978 C C . PRO A 1 123 ? -10.594 -8.156 -4.516 1 94.19 123 PRO A C 1
ATOM 980 O O . PRO A 1 123 ? -11.562 -8.734 -5.027 1 94.19 123 PRO A O 1
ATOM 983 N N . ASN A 1 124 ? -10.68 -7.488 -3.389 1 95.44 124 ASN A N 1
ATOM 984 C CA . ASN A 1 124 ? -11.922 -7.438 -2.629 1 95.44 124 ASN A CA 1
ATOM 985 C C . ASN A 1 124 ? -12.938 -6.5 -3.277 1 95.44 124 ASN A C 1
ATOM 987 O O . ASN A 1 124 ? -14.125 -6.543 -2.951 1 95.44 124 ASN A O 1
ATOM 991 N N . LEU A 1 125 ? -12.469 -5.684 -4.125 1 96 125 LEU A N 1
ATOM 992 C CA . LEU A 1 125 ? -13.352 -4.734 -4.797 1 96 125 LEU A CA 1
ATOM 993 C C . LEU A 1 125 ? -13.508 -5.086 -6.27 1 96 125 LEU A C 1
ATOM 995 O O . LEU A 1 125 ? -14.234 -4.414 -7 1 96 125 LEU A O 1
ATOM 999 N N . ALA A 1 126 ? -12.93 -6.184 -6.699 1 93.5 126 ALA A N 1
ATOM 1000 C CA . ALA A 1 126 ? -12.883 -6.574 -8.109 1 93.5 126 ALA A CA 1
ATOM 1001 C C . ALA A 1 126 ? -14.289 -6.848 -8.641 1 93.5 126 ALA A C 1
ATOM 1003 O O . ALA A 1 126 ? -14.578 -6.559 -9.805 1 93.5 126 ALA A O 1
ATOM 1004 N N . GLU A 1 127 ? -15.172 -7.34 -7.859 1 94 127 GLU A N 1
ATOM 1005 C CA . GLU A 1 127 ? -16.547 -7.621 -8.289 1 94 127 GLU A CA 1
ATOM 1006 C C . GLU A 1 127 ? -17.266 -6.344 -8.695 1 94 127 GLU A C 1
ATOM 1008 O O . GLU A 1 127 ? -18.109 -6.363 -9.594 1 94 127 GLU A O 1
ATOM 1013 N N . TYR A 1 128 ? -16.906 -5.289 -8.055 1 94.88 128 TYR A N 1
ATOM 1014 C CA . TYR A 1 128 ? -17.578 -4.023 -8.312 1 94.88 128 TYR A CA 1
ATOM 1015 C C . TYR A 1 128 ? -16.969 -3.305 -9.5 1 94.88 128 TYR A C 1
ATOM 1017 O O . TYR A 1 128 ? -17.672 -2.67 -10.289 1 94.88 128 TYR A O 1
ATOM 1025 N N . THR A 1 129 ? -15.695 -3.439 -9.672 1 91.56 129 THR A N 1
ATOM 1026 C CA . THR A 1 129 ? -15.023 -2.75 -10.773 1 91.56 129 THR A CA 1
ATOM 1027 C C . THR A 1 129 ? -15.172 -3.537 -12.07 1 91.56 129 THR A C 1
ATOM 1029 O O . THR A 1 129 ? -15.031 -2.977 -13.164 1 91.56 129 THR A O 1
ATOM 1032 N N . SER A 1 130 ? -15.438 -4.879 -11.922 1 90.06 130 SER A N 1
ATOM 1033 C CA . SER A 1 130 ? -15.625 -5.715 -13.102 1 90.06 130 SER A CA 1
ATOM 1034 C C . SER A 1 130 ? -17.062 -5.633 -13.609 1 90.06 130 SER A C 1
ATOM 1036 O O . SER A 1 130 ? -17.375 -6.129 -14.695 1 90.06 130 SER A O 1
ATOM 1038 N N . GLY A 1 131 ? -17.953 -5.102 -12.836 1 89.5 131 GLY A N 1
ATOM 1039 C CA . GLY A 1 131 ? -19.328 -4.973 -13.25 1 89.5 131 GLY A CA 1
ATOM 1040 C C . GLY A 1 131 ? -20.203 -6.129 -12.797 1 89.5 131 GLY A C 1
ATOM 1041 O O . GLY A 1 131 ? -21.391 -6.188 -13.125 1 89.5 131 GLY A O 1
ATOM 1042 N N . LEU A 1 132 ? -19.672 -7.02 -12.062 1 91.31 132 LEU A N 1
ATOM 1043 C CA . LEU A 1 132 ? -20.422 -8.164 -11.586 1 91.31 132 LEU A CA 1
ATOM 1044 C C . LEU A 1 132 ? -21.422 -7.742 -10.508 1 91.31 132 LEU A C 1
ATOM 1046 O O . LEU A 1 132 ? -22.516 -8.312 -10.398 1 91.31 132 LEU A O 1
ATOM 1050 N N . LYS A 1 133 ? -21.016 -6.797 -9.672 1 94.56 133 LYS A N 1
ATOM 1051 C CA . LYS A 1 133 ? -21.859 -6.223 -8.625 1 94.56 133 LYS A CA 1
ATOM 1052 C C . LYS A 1 133 ? -21.828 -4.699 -8.672 1 94.56 133 LYS A C 1
ATOM 1054 O O . LYS A 1 133 ? -20.938 -4.109 -9.289 1 94.56 133 LYS A O 1
ATOM 1059 N N . THR A 1 134 ? -22.844 -4.145 -8.094 1 96.56 134 THR A N 1
ATOM 1060 C CA . THR A 1 134 ? -22.938 -2.691 -8.016 1 96.56 134 THR A CA 1
ATOM 1061 C C . THR A 1 134 ? -23.141 -2.24 -6.57 1 96.56 134 THR A C 1
ATOM 1063 O O . THR A 1 134 ? -23.938 -2.834 -5.836 1 96.56 134 THR A O 1
ATOM 1066 N N . LEU A 1 135 ? -22.406 -1.259 -6.164 1 97.25 135 LEU A N 1
ATOM 1067 C CA . LEU A 1 135 ? -22.594 -0.703 -4.828 1 97.25 135 LEU A CA 1
ATOM 1068 C C . LEU A 1 135 ? -23.938 0.008 -4.719 1 97.25 135 LEU A C 1
ATOM 1070 O O . LEU A 1 135 ? -24.312 0.759 -5.617 1 97.25 135 LEU A O 1
ATOM 1074 N N . ASP A 1 136 ? -24.609 -0.228 -3.6 1 96.88 136 ASP A N 1
ATOM 1075 C CA . ASP A 1 136 ? -25.891 0.448 -3.381 1 96.88 136 ASP A CA 1
ATOM 1076 C C . ASP A 1 136 ? -25.672 1.924 -3.049 1 96.88 136 ASP A C 1
ATOM 1078 O O . ASP A 1 136 ? -26.438 2.781 -3.498 1 96.88 136 ASP A O 1
ATOM 1082 N N . LYS A 1 137 ? -24.703 2.148 -2.242 1 95.81 137 LYS A N 1
ATOM 1083 C CA . LYS A 1 137 ? -24.484 3.518 -1.788 1 95.81 137 LYS A CA 1
ATOM 1084 C C . LYS A 1 137 ? -23.016 3.734 -1.396 1 95.81 137 LYS A C 1
ATOM 1086 O O . LYS A 1 137 ? -22.391 2.852 -0.804 1 95.81 137 LYS A O 1
ATOM 1091 N N . ILE A 1 138 ? -22.453 4.867 -1.79 1 97.38 138 ILE A N 1
ATOM 1092 C CA . ILE A 1 138 ? -21.188 5.328 -1.258 1 97.38 138 ILE A CA 1
ATOM 1093 C C . ILE A 1 138 ? -21.406 6.484 -0.29 1 97.38 138 ILE A C 1
ATOM 1095 O O . ILE A 1 138 ? -22.031 7.492 -0.652 1 97.38 138 ILE A O 1
ATOM 1099 N N . TYR A 1 139 ? -21.062 6.289 0.994 1 94.25 139 TYR A N 1
ATOM 1100 C CA . TYR A 1 139 ? -20.969 7.387 1.952 1 94.25 139 TYR A CA 1
ATOM 1101 C C . TYR A 1 139 ? -19.656 8.141 1.795 1 94.25 139 TYR A C 1
ATOM 1103 O O . TYR A 1 139 ? -18.609 7.645 2.184 1 94.25 139 TYR A O 1
ATOM 1111 N N . LEU A 1 140 ? -19.719 9.32 1.261 1 96.06 140 LEU A N 1
ATOM 1112 C CA . LEU A 1 140 ? -18.562 9.969 0.649 1 96.06 140 LEU A CA 1
ATOM 1113 C C . LEU A 1 140 ? -18.156 11.203 1.439 1 96.06 140 LEU A C 1
ATOM 1115 O O . LEU A 1 140 ? -19 11.984 1.87 1 96.06 140 LEU A O 1
ATOM 1119 N N . ASP A 1 141 ? -16.812 11.352 1.652 1 93.62 141 ASP A N 1
ATOM 1120 C CA . ASP A 1 141 ? -16.234 12.57 2.203 1 93.62 141 ASP A CA 1
ATOM 1121 C C . ASP A 1 141 ? -16.422 13.742 1.243 1 93.62 141 ASP A C 1
ATOM 1123 O O . ASP A 1 141 ? -15.672 13.883 0.273 1 93.62 141 ASP A O 1
ATOM 1127 N N . THR A 1 142 ? -17.328 14.586 1.534 1 92.75 142 THR A N 1
ATOM 1128 C CA . THR A 1 142 ? -17.594 15.742 0.686 1 92.75 142 THR A CA 1
ATOM 1129 C C . THR A 1 142 ? -17.094 17.016 1.339 1 92.75 142 THR A C 1
ATOM 1131 O O . THR A 1 142 ? -17.781 18.047 1.323 1 92.75 142 THR A O 1
ATOM 1134 N N . SER A 1 143 ? -15.898 16.953 1.921 1 87.81 143 SER A N 1
ATOM 1135 C CA . SER A 1 143 ? -15.289 18.109 2.572 1 87.81 143 SER A CA 1
ATOM 1136 C C . SER A 1 143 ? -15.055 19.25 1.579 1 87.81 143 SER A C 1
ATOM 1138 O O . SER A 1 143 ? -15.125 20.422 1.942 1 87.81 143 SER A O 1
ATOM 1140 N N . PHE A 1 144 ? -14.766 18.906 0.313 1 89.12 144 PHE A N 1
ATOM 1141 C CA . PHE A 1 144 ? -14.547 19.891 -0.735 1 89.12 144 PHE A CA 1
ATOM 1142 C C . PHE A 1 144 ? -15.383 19.578 -1.966 1 89.12 144 PHE A C 1
ATOM 1144 O O . PHE A 1 144 ? -15.188 18.531 -2.6 1 89.12 144 PHE A O 1
ATOM 1151 N N . THR A 1 145 ? -16.297 20.484 -2.289 1 91.69 145 THR A N 1
ATOM 1152 C CA . THR A 1 145 ? -17.156 20.219 -3.434 1 91.69 145 THR A CA 1
ATOM 1153 C C . THR A 1 145 ? -17.031 21.344 -4.469 1 91.69 145 THR A C 1
ATOM 1155 O O . THR A 1 145 ? -17.75 21.344 -5.473 1 91.69 145 THR A O 1
ATOM 1158 N N . GLU A 1 146 ? -16.141 22.25 -4.184 1 87.69 146 GLU A N 1
ATOM 1159 C CA . GLU A 1 146 ? -15.836 23.266 -5.191 1 87.69 146 GLU A CA 1
ATOM 1160 C C . GLU A 1 146 ? -15 22.688 -6.324 1 87.69 146 GLU A C 1
ATOM 1162 O O . GLU A 1 146 ? -14.102 21.875 -6.086 1 87.69 146 GLU A O 1
ATOM 1167 N N . ASP A 1 147 ? -15.258 23.125 -7.5 1 90.69 147 ASP A N 1
ATOM 1168 C CA . ASP A 1 147 ? -14.594 22.562 -8.672 1 90.69 147 ASP A CA 1
ATOM 1169 C C . ASP A 1 147 ? -13.211 23.172 -8.867 1 90.69 147 ASP A C 1
ATOM 1171 O O . ASP A 1 147 ? -12.984 23.906 -9.836 1 90.69 147 ASP A O 1
ATOM 1175 N N . VAL A 1 148 ? -12.336 22.906 -8.008 1 90.19 148 VAL A N 1
ATOM 1176 C CA . VAL A 1 148 ? -10.945 23.344 -8.047 1 90.19 148 VAL A CA 1
ATOM 1177 C C . VAL A 1 148 ? -10.016 22.141 -7.949 1 90.19 148 VAL A C 1
ATOM 1179 O O . VAL A 1 148 ? -10.156 21.312 -7.055 1 90.19 148 VAL A O 1
ATOM 1182 N N . PRO A 1 149 ? -9.133 22.062 -8.875 1 92 149 PRO A N 1
ATOM 1183 C CA . PRO A 1 149 ? -8.18 20.953 -8.797 1 92 149 PRO A CA 1
ATOM 1184 C C . PRO A 1 149 ? -7.121 21.172 -7.719 1 92 149 PRO A C 1
ATOM 1186 O O . PRO A 1 149 ? -6.742 22.312 -7.441 1 92 149 PRO A O 1
ATOM 1189 N N . PHE A 1 150 ? -6.715 20.109 -7.148 1 95.69 150 PHE A N 1
ATOM 1190 C CA . PHE A 1 150 ? -5.645 20.141 -6.156 1 95.69 150 PHE A CA 1
ATOM 1191 C C . PHE A 1 150 ? -4.375 19.5 -6.715 1 95.69 150 PHE A C 1
ATOM 1193 O O . PHE A 1 150 ? -4.441 18.562 -7.504 1 95.69 150 PHE A O 1
ATOM 1200 N N . GLN A 1 151 ? -3.252 20.062 -6.352 1 95.31 151 GLN A N 1
ATOM 1201 C CA . GLN A 1 151 ? -2.006 19.344 -6.582 1 95.31 151 GLN A CA 1
ATOM 1202 C C . GLN A 1 151 ? -1.955 18.047 -5.762 1 95.31 151 GLN A C 1
ATOM 1204 O O . GLN A 1 151 ? -2.533 17.984 -4.676 1 95.31 151 GLN A O 1
ATOM 1209 N N . THR A 1 152 ? -1.305 17.016 -6.32 1 95.19 152 THR A N 1
ATOM 1210 C CA . THR A 1 152 ? -1.152 15.781 -5.57 1 95.19 152 THR A CA 1
ATOM 1211 C C . THR A 1 152 ? -0.197 15.969 -4.395 1 95.19 152 THR A C 1
ATOM 1213 O O . THR A 1 152 ? 0.585 16.922 -4.371 1 95.19 152 THR A O 1
ATOM 1216 N N . LYS A 1 153 ? -0.26 15.109 -3.424 1 95.06 153 LYS A N 1
ATOM 1217 C CA . LYS A 1 153 ? 0.654 15.141 -2.285 1 95.06 153 LYS A CA 1
ATOM 1218 C C . LYS A 1 153 ? 2.107 15.055 -2.744 1 95.06 153 LYS A C 1
ATOM 1220 O O . LYS A 1 153 ? 2.973 15.75 -2.209 1 95.06 153 LYS A O 1
ATOM 1225 N N . ALA A 1 154 ? 2.355 14.234 -3.73 1 94 154 ALA A N 1
ATOM 1226 C CA . ALA A 1 154 ? 3.707 14.07 -4.262 1 94 154 ALA A CA 1
ATOM 1227 C C . ALA A 1 154 ? 4.215 15.367 -4.887 1 94 154 ALA A C 1
ATOM 1229 O O . ALA A 1 154 ? 5.375 15.734 -4.703 1 94 154 ALA A O 1
ATOM 1230 N N . GLN A 1 155 ? 3.363 16 -5.645 1 94.38 155 GLN A N 1
ATOM 1231 C CA . GLN A 1 155 ? 3.725 17.281 -6.238 1 94.38 155 GLN A CA 1
ATOM 1232 C C . GLN A 1 155 ? 4.035 18.328 -5.16 1 94.38 155 GLN A C 1
ATOM 1234 O O . GLN A 1 155 ? 4.969 19.109 -5.305 1 94.38 155 GLN A O 1
ATOM 1239 N N . GLY A 1 156 ? 3.203 18.328 -4.109 1 96.5 156 GLY A N 1
ATOM 1240 C CA . GLY A 1 156 ? 3.451 19.219 -2.994 1 96.5 156 GLY A CA 1
ATOM 1241 C C . GLY A 1 156 ? 4.785 18.969 -2.312 1 96.5 156 GLY A C 1
ATOM 1242 O O . GLY A 1 156 ? 5.535 19.906 -2.041 1 96.5 156 GLY A O 1
ATOM 1243 N N . ILE A 1 157 ? 5.109 17.75 -2.082 1 96.81 157 ILE A N 1
ATOM 1244 C CA . ILE A 1 157 ? 6.359 17.375 -1.429 1 96.81 157 ILE A CA 1
ATOM 1245 C C . ILE A 1 157 ? 7.539 17.766 -2.32 1 96.81 157 ILE A C 1
ATOM 1247 O O . ILE A 1 157 ? 8.539 18.297 -1.842 1 96.81 157 ILE A O 1
ATOM 1251 N N . ALA A 1 158 ? 7.43 17.469 -3.596 1 95.25 158 ALA A N 1
ATOM 1252 C CA . ALA A 1 158 ? 8.492 17.844 -4.531 1 95.25 158 ALA A CA 1
ATOM 1253 C C . ALA A 1 158 ? 8.742 19.344 -4.504 1 95.25 158 ALA A C 1
ATOM 1255 O O . ALA A 1 158 ? 9.898 19.781 -4.457 1 95.25 158 ALA A O 1
ATOM 1256 N N . GLU A 1 159 ? 7.688 20.094 -4.52 1 95.88 159 GLU A N 1
ATOM 1257 C CA . GLU A 1 159 ? 7.809 21.547 -4.453 1 95.88 159 GLU A CA 1
ATOM 1258 C C . GLU A 1 159 ? 8.484 21.984 -3.156 1 95.88 159 GLU A C 1
ATOM 1260 O O . GLU A 1 159 ? 9.367 22.844 -3.172 1 95.88 159 GLU A O 1
ATOM 1265 N N . LEU A 1 160 ? 8.039 21.406 -2.121 1 97.06 160 LEU A N 1
ATOM 1266 C CA . LEU A 1 160 ? 8.594 21.734 -0.815 1 97.06 160 LEU A CA 1
ATOM 1267 C C . LEU A 1 160 ? 10.094 21.453 -0.778 1 97.06 160 LEU A C 1
ATOM 1269 O O . LEU A 1 160 ? 10.883 22.297 -0.341 1 97.06 160 LEU A O 1
ATOM 1273 N N . LEU A 1 161 ? 10.492 20.266 -1.245 1 96.94 161 LEU A N 1
ATOM 1274 C CA . LEU A 1 161 ? 11.898 19.875 -1.211 1 96.94 161 LEU A CA 1
ATOM 1275 C C . LEU A 1 161 ? 12.742 20.812 -2.064 1 96.94 161 LEU A C 1
ATOM 1277 O O . LEU A 1 161 ? 13.852 21.188 -1.676 1 96.94 161 LEU A O 1
ATOM 1281 N N . CYS A 1 162 ? 12.211 21.219 -3.178 1 95.62 162 CYS A N 1
ATOM 1282 C CA . CYS A 1 162 ? 12.922 22.172 -4.039 1 95.62 162 CYS A CA 1
ATOM 1283 C C . CYS A 1 162 ? 13.102 23.516 -3.348 1 95.62 162 CYS A C 1
ATOM 1285 O O . CYS A 1 162 ? 14.164 24.125 -3.443 1 95.62 162 CYS A O 1
ATOM 1287 N N . LYS A 1 163 ? 12.125 23.953 -2.643 1 95.81 163 LYS A N 1
ATOM 1288 C CA . LYS A 1 163 ? 12.18 25.25 -1.956 1 95.81 163 LYS A CA 1
ATOM 1289 C C . LYS A 1 163 ? 13.148 25.203 -0.779 1 95.81 163 LYS A C 1
ATOM 1291 O O . LYS A 1 163 ? 13.977 26.109 -0.617 1 95.81 163 LYS A O 1
ATOM 1296 N N . VAL A 1 164 ? 13.102 24.156 -0.022 1 96.19 164 VAL A N 1
ATOM 1297 C CA . VAL A 1 164 ? 13.922 24.078 1.182 1 96.19 164 VAL A CA 1
ATOM 1298 C C . VAL A 1 164 ? 15.391 23.906 0.795 1 96.19 164 VAL A C 1
ATOM 1300 O O . VAL A 1 164 ? 16.281 24.344 1.521 1 96.19 164 VAL A O 1
ATOM 1303 N N . SER A 1 165 ? 15.648 23.266 -0.328 1 94.12 165 SER A N 1
ATOM 1304 C CA . SER A 1 165 ? 17.016 23 -0.77 1 94.12 165 SER A CA 1
ATOM 1305 C C . SER A 1 165 ? 17.75 24.281 -1.133 1 94.12 165 SER A C 1
ATOM 1307 O O . SER A 1 165 ? 18.969 24.297 -1.243 1 94.12 165 SER A O 1
ATOM 1309 N N . LYS A 1 166 ? 17.062 25.359 -1.261 1 94.19 166 LYS A N 1
ATOM 1310 C CA . LYS A 1 166 ? 17.656 26.641 -1.628 1 94.19 166 LYS A CA 1
ATOM 1311 C C . LYS A 1 166 ? 18.219 27.359 -0.404 1 94.19 166 LYS A C 1
ATOM 1313 O O . LYS A 1 166 ? 18.984 28.312 -0.536 1 94.19 166 LYS A O 1
ATOM 1318 N N . TYR A 1 167 ? 17.891 26.922 0.736 1 95.81 167 TYR A N 1
ATOM 1319 C CA . TYR A 1 167 ? 18.312 27.594 1.962 1 95.81 167 TYR A CA 1
ATOM 1320 C C . TYR A 1 167 ? 19.672 27.094 2.412 1 95.81 167 TYR A C 1
ATOM 1322 O O . TYR A 1 167 ? 20.062 25.969 2.1 1 95.81 167 TYR A O 1
ATOM 1330 N N . PRO A 1 168 ? 20.359 27.906 3.17 1 94.38 168 PRO A N 1
ATOM 1331 C CA . PRO A 1 168 ? 21.641 27.484 3.711 1 94.38 168 PRO A CA 1
ATOM 1332 C C . PRO A 1 168 ? 21.531 26.234 4.582 1 94.38 168 PRO A C 1
ATOM 1334 O O . PRO A 1 168 ? 20.469 25.969 5.148 1 94.38 168 PRO A O 1
ATOM 1337 N N . SER A 1 169 ? 22.609 25.484 4.758 1 92.94 169 SER A N 1
ATOM 1338 C CA . SER A 1 169 ? 22.625 24.188 5.43 1 92.94 169 SER A CA 1
ATOM 1339 C C . SER A 1 169 ? 22.375 24.328 6.926 1 92.94 169 SER A C 1
ATOM 1341 O O . SER A 1 169 ? 22.016 23.359 7.598 1 92.94 169 SER A O 1
ATOM 1343 N N . ASP A 1 170 ? 22.562 25.531 7.391 1 93.38 170 ASP A N 1
ATOM 1344 C CA . ASP A 1 170 ? 22.391 25.734 8.828 1 93.38 170 ASP A CA 1
ATOM 1345 C C . ASP A 1 170 ? 21.016 26.312 9.133 1 93.38 170 ASP A C 1
ATOM 1347 O O . ASP A 1 170 ? 20.703 26.609 10.289 1 93.38 170 ASP A O 1
ATOM 1351 N N . THR A 1 171 ? 20.172 26.406 8.133 1 96.5 171 THR A N 1
ATOM 1352 C CA . THR A 1 171 ? 18.828 26.953 8.336 1 96.5 171 THR A CA 1
ATOM 1353 C C . THR A 1 171 ? 17.984 25.984 9.172 1 96.5 171 THR A C 1
ATOM 1355 O O . THR A 1 171 ? 17.984 24.781 8.938 1 96.5 171 THR A O 1
ATOM 1358 N N . VAL A 1 172 ? 17.328 26.547 10.141 1 97.69 172 VAL A N 1
ATOM 1359 C CA . VAL A 1 172 ? 16.391 25.781 10.961 1 97.69 172 VAL A CA 1
ATOM 1360 C C . VAL A 1 172 ? 14.969 26 10.445 1 97.69 172 VAL A C 1
ATOM 1362 O O . VAL A 1 172 ? 14.578 27.125 10.141 1 97.69 172 VAL A O 1
ATOM 1365 N N . PHE A 1 173 ? 14.211 24.891 10.297 1 98.06 173 PHE A N 1
ATOM 1366 C CA . PHE A 1 173 ? 12.844 24.953 9.789 1 98.06 173 PHE A CA 1
ATOM 1367 C C . PHE A 1 173 ? 11.852 24.5 10.852 1 98.06 173 PHE A C 1
ATOM 1369 O O . PHE A 1 173 ? 12.141 23.609 11.641 1 98.06 173 PHE A O 1
ATOM 1376 N N . HIS A 1 174 ? 10.664 25.141 10.875 1 97.19 174 HIS A N 1
ATOM 1377 C CA . HIS A 1 174 ? 9.523 24.688 11.656 1 97.19 174 HIS A CA 1
ATOM 1378 C C . HIS A 1 174 ? 8.336 24.344 10.758 1 97.19 174 HIS A C 1
ATOM 1380 O O . HIS A 1 174 ? 7.738 25.25 10.156 1 97.19 174 HIS A O 1
ATOM 1386 N N . PHE A 1 175 ? 8.023 23.094 10.68 1 96.56 175 PHE A N 1
ATOM 1387 C CA . PHE A 1 175 ? 6.883 22.625 9.898 1 96.56 175 PHE A CA 1
ATOM 1388 C C . PHE A 1 175 ? 5.609 22.641 10.734 1 96.56 175 PHE A C 1
ATOM 1390 O O . PHE A 1 175 ? 5.488 21.891 11.703 1 96.56 175 PHE A O 1
ATOM 1397 N N . GLN A 1 176 ? 4.664 23.391 10.297 1 89.38 176 GLN A N 1
ATOM 1398 C CA . GLN A 1 176 ? 3.41 23.547 11.031 1 89.38 176 GLN A CA 1
ATOM 1399 C C . GLN A 1 176 ? 2.414 22.453 10.641 1 89.38 176 GLN A C 1
ATOM 1401 O O . GLN A 1 176 ? 1.681 22.594 9.664 1 89.38 176 GLN A O 1
ATOM 1406 N N . ALA A 1 177 ? 2.553 21.391 11.383 1 80.62 177 ALA A N 1
ATOM 1407 C CA . ALA A 1 177 ? 1.588 20.297 11.219 1 80.62 177 ALA A CA 1
ATOM 1408 C C . ALA A 1 177 ? 0.6 20.266 12.383 1 80.62 177 ALA A C 1
ATOM 1410 O O . ALA A 1 177 ? 0.976 19.953 13.516 1 80.62 177 ALA A O 1
ATOM 1411 N N . TRP A 1 178 ? -0.643 20.641 12.148 1 67.94 178 TRP A N 1
ATOM 1412 C CA . TRP A 1 178 ? -1.585 20.75 13.258 1 67.94 178 TRP A CA 1
ATOM 1413 C C . TRP A 1 178 ? -2.42 19.484 13.383 1 67.94 178 TRP A C 1
ATOM 1415 O O . TRP A 1 178 ? -3.18 19.328 14.344 1 67.94 178 TRP A O 1
ATOM 1425 N N . THR A 1 179 ? -2.389 18.578 12.422 1 78.69 179 THR A N 1
ATOM 1426 C CA . THR A 1 179 ? -3.154 17.344 12.43 1 78.69 179 THR A CA 1
ATOM 1427 C C . THR A 1 179 ? -2.316 16.188 11.883 1 78.69 179 THR A C 1
ATOM 1429 O O . THR A 1 179 ? -1.127 16.359 11.602 1 78.69 179 THR A O 1
ATOM 1432 N N . TYR A 1 180 ? -2.936 15.109 11.969 1 85.75 180 TYR A N 1
ATOM 1433 C CA . TYR A 1 180 ? -2.322 13.93 11.352 1 85.75 180 TYR A CA 1
ATOM 1434 C C . TYR A 1 180 ? -2.488 13.953 9.844 1 85.75 180 TYR A C 1
ATOM 1436 O O . TYR A 1 180 ? -3.346 14.672 9.312 1 85.75 180 TYR A O 1
ATOM 1444 N N . GLY A 1 181 ? -1.6 13.305 9.211 1 91.06 181 GLY A N 1
ATOM 1445 C CA . GLY A 1 181 ? -1.726 13.203 7.766 1 91.06 181 GLY A CA 1
ATOM 1446 C C . GLY A 1 181 ? -0.541 13.789 7.02 1 91.06 181 GLY A C 1
ATOM 1447 O O . GLY A 1 181 ? -0.504 13.773 5.789 1 91.06 181 GLY A O 1
ATOM 1448 N N . TYR A 1 182 ? 0.427 14.242 7.789 1 93.5 182 TYR A N 1
ATOM 1449 C CA . TYR A 1 182 ? 1.578 14.883 7.16 1 93.5 182 TYR A CA 1
ATOM 1450 C C . TYR A 1 182 ? 2.834 14.039 7.336 1 93.5 182 TYR A C 1
ATOM 1452 O O . TYR A 1 182 ? 3.951 14.531 7.172 1 93.5 182 TYR A O 1
ATOM 1460 N N . GLU A 1 183 ? 2.699 12.82 7.66 1 95.44 183 GLU A N 1
ATOM 1461 C CA . GLU A 1 183 ? 3.824 11.961 8.016 1 95.44 183 GLU A CA 1
ATOM 1462 C C . GLU A 1 183 ? 4.801 11.82 6.848 1 95.44 183 GLU A C 1
ATOM 1464 O O . GLU A 1 183 ? 6.016 11.805 7.051 1 95.44 183 GLU A O 1
ATOM 1469 N N . ASP A 1 184 ? 4.234 11.773 5.648 1 95.69 184 ASP A N 1
ATOM 1470 C CA . ASP A 1 184 ? 5.086 11.664 4.469 1 95.69 184 ASP A CA 1
ATOM 1471 C C . ASP A 1 184 ? 5.98 12.891 4.316 1 95.69 184 ASP A C 1
ATOM 1473 O O . ASP A 1 184 ? 7.109 12.789 3.83 1 95.69 184 ASP A O 1
ATOM 1477 N N . VAL A 1 185 ? 5.5 14.023 4.762 1 96.88 185 VAL A N 1
ATOM 1478 C CA . VAL A 1 185 ? 6.27 15.258 4.684 1 96.88 185 VAL A CA 1
ATOM 1479 C C . VAL A 1 185 ? 7.457 15.188 5.645 1 96.88 185 VAL A C 1
ATOM 1481 O O . VAL A 1 185 ? 8.578 15.555 5.285 1 96.88 185 VAL A O 1
ATOM 1484 N N . TRP A 1 186 ? 7.191 14.695 6.875 1 97.25 186 TRP A N 1
ATOM 1485 C CA . TRP A 1 186 ? 8.258 14.523 7.855 1 97.25 186 TRP A CA 1
ATOM 1486 C C . TRP A 1 186 ? 9.367 13.633 7.305 1 97.25 186 TRP A C 1
ATOM 1488 O O . TRP A 1 186 ? 10.547 13.977 7.395 1 97.25 186 TRP A O 1
ATOM 1498 N N . VAL A 1 187 ? 8.961 12.547 6.688 1 97.12 187 VAL A N 1
ATOM 1499 C CA . VAL A 1 187 ? 9.922 11.57 6.191 1 97.12 187 VAL A CA 1
ATOM 1500 C C . VAL A 1 187 ? 10.734 12.172 5.051 1 97.12 187 VAL A C 1
ATOM 1502 O O . VAL A 1 187 ? 11.961 12.062 5.031 1 97.12 187 VAL A O 1
ATOM 1505 N N . ALA A 1 188 ? 10.086 12.836 4.121 1 96.56 188 ALA A N 1
ATOM 1506 C CA . ALA A 1 188 ? 10.758 13.438 2.973 1 96.56 188 ALA A CA 1
ATOM 1507 C C . ALA A 1 188 ? 11.742 14.516 3.416 1 96.56 188 ALA A C 1
ATOM 1509 O O . ALA A 1 188 ? 12.883 14.547 2.955 1 96.56 188 ALA A O 1
ATOM 1510 N N . LEU A 1 189 ? 11.305 15.367 4.332 1 97.44 189 LEU A N 1
ATOM 1511 C CA . LEU A 1 189 ? 12.156 16.453 4.824 1 97.44 189 LEU A CA 1
ATOM 1512 C C . LEU A 1 189 ? 13.359 15.891 5.574 1 97.44 189 LEU A C 1
ATOM 1514 O O . LEU A 1 189 ? 14.484 16.359 5.383 1 97.44 189 LEU A O 1
ATOM 1518 N N . SER A 1 190 ? 13.062 14.953 6.453 1 97.31 190 SER A N 1
ATOM 1519 C CA . SER A 1 190 ? 14.125 14.359 7.258 1 97.31 190 SER A CA 1
ATOM 1520 C C . SER A 1 190 ? 15.211 13.75 6.379 1 97.31 190 SER A C 1
ATOM 1522 O O . SER A 1 190 ? 16.406 13.969 6.613 1 97.31 190 SER A O 1
ATOM 1524 N N . LYS A 1 191 ? 14.805 13.031 5.395 1 94.56 191 LYS A N 1
ATOM 1525 C CA . LYS A 1 191 ? 15.758 12.398 4.492 1 94.56 191 LYS A CA 1
ATOM 1526 C C . LYS A 1 191 ? 16.562 13.438 3.713 1 94.56 191 LYS A C 1
ATOM 1528 O O . LYS A 1 191 ? 17.781 13.375 3.656 1 94.56 191 LYS A O 1
ATOM 1533 N N . THR A 1 192 ? 15.906 14.391 3.131 1 93.44 192 THR A N 1
ATOM 1534 C CA . THR A 1 192 ? 16.516 15.375 2.252 1 93.44 192 THR A CA 1
ATOM 1535 C C . THR A 1 192 ? 17.469 16.281 3.035 1 93.44 192 THR A C 1
ATOM 1537 O O . THR A 1 192 ? 18.562 16.594 2.562 1 93.44 192 THR A O 1
ATOM 1540 N N . LEU A 1 193 ? 17.062 16.672 4.227 1 95.06 193 LEU A N 1
ATOM 1541 C CA . LEU A 1 193 ? 17.844 17.625 5.004 1 95.06 193 LEU A CA 1
ATOM 1542 C C . LEU A 1 193 ? 18.781 16.906 5.973 1 95.06 193 LEU A C 1
ATOM 1544 O O . LEU A 1 193 ? 19.516 17.547 6.719 1 95.06 193 LEU A O 1
ATOM 1548 N N . LYS A 1 194 ? 18.734 15.617 5.973 1 92.88 194 LYS A N 1
ATOM 1549 C CA . LYS A 1 194 ? 19.562 14.789 6.84 1 92.88 194 LYS A CA 1
ATOM 1550 C C . LYS A 1 194 ? 19.453 15.234 8.297 1 92.88 194 LYS A C 1
ATOM 1552 O O . LYS A 1 194 ? 20.469 15.469 8.961 1 92.88 194 LYS A O 1
ATOM 1557 N N . SER A 1 195 ? 18.234 15.359 8.734 1 96.38 195 SER A N 1
ATOM 1558 C CA . SER A 1 195 ? 17.922 15.773 10.094 1 96.38 195 SER A CA 1
ATOM 1559 C C . SER A 1 195 ? 16.688 15.055 10.633 1 96.38 195 SER A C 1
ATOM 1561 O O . SER A 1 195 ? 15.719 14.859 9.898 1 96.38 195 SER A O 1
ATOM 1563 N N . GLN A 1 196 ? 16.766 14.656 11.867 1 97.56 196 GLN A N 1
ATOM 1564 C CA . GLN A 1 196 ? 15.531 14.203 12.508 1 97.56 196 GLN A CA 1
ATOM 1565 C C . GLN A 1 196 ? 14.57 15.367 12.719 1 97.56 196 GLN A C 1
ATOM 1567 O O . GLN A 1 196 ? 14.938 16.531 12.531 1 97.56 196 GLN A O 1
ATOM 1572 N N . VAL A 1 197 ? 13.359 15.07 13.047 1 98 197 VAL A N 1
ATOM 1573 C CA . VAL A 1 197 ? 12.305 16.062 13.258 1 98 197 VAL A CA 1
ATOM 1574 C C . VAL A 1 197 ? 11.938 16.125 14.742 1 98 197 VAL A C 1
ATOM 1576 O O . VAL A 1 197 ? 11.453 15.141 15.305 1 98 197 VAL A O 1
ATOM 1579 N N . HIS A 1 198 ? 12.172 17.25 15.328 1 97.88 198 HIS A N 1
ATOM 1580 C CA . HIS A 1 198 ? 11.742 17.438 16.703 1 97.88 198 HIS A CA 1
ATOM 1581 C C . HIS A 1 198 ? 10.227 17.594 16.797 1 97.88 198 HIS A C 1
ATOM 1583 O O . HIS A 1 198 ? 9.648 18.453 16.125 1 97.88 198 HIS A O 1
ATOM 1589 N N . VAL A 1 199 ? 9.609 16.766 17.578 1 94.44 199 VAL A N 1
ATOM 1590 C CA . VAL A 1 199 ? 8.188 16.875 17.875 1 94.44 199 VAL A CA 1
ATOM 1591 C C . VAL A 1 199 ? 7.969 16.875 19.391 1 94.44 199 VAL A C 1
ATOM 1593 O O . VAL A 1 199 ? 8.875 16.531 20.156 1 94.44 199 VAL A O 1
ATOM 1596 N N . ASP A 1 200 ? 6.785 17.328 19.797 1 88.81 200 ASP A N 1
ATOM 1597 C CA . ASP A 1 200 ? 6.48 17.375 21.234 1 88.81 200 ASP A CA 1
ATOM 1598 C C . ASP A 1 200 ? 6.223 15.984 21.781 1 88.81 200 ASP A C 1
ATOM 1600 O O . ASP A 1 200 ? 6.062 15.023 21.031 1 88.81 200 ASP A O 1
ATOM 1604 N N . ASP A 1 201 ? 6.098 15.891 23.062 1 86.12 201 ASP A N 1
ATOM 1605 C CA . ASP A 1 201 ? 5.934 14.625 23.766 1 86.12 201 ASP A CA 1
ATOM 1606 C C . ASP A 1 201 ? 4.621 13.945 23.375 1 86.12 201 ASP A C 1
ATOM 1608 O O . ASP A 1 201 ? 4.547 12.719 23.297 1 86.12 201 ASP A O 1
ATOM 1612 N N . TYR A 1 202 ? 3.635 14.703 23.203 1 83.25 202 TYR A N 1
ATOM 1613 C CA . TYR A 1 202 ? 2.33 14.164 22.828 1 83.25 202 TYR A CA 1
ATOM 1614 C C . TYR A 1 202 ? 2.41 13.383 21.531 1 83.25 202 TYR A C 1
ATOM 1616 O O . TYR A 1 202 ? 1.946 12.25 21.453 1 83.25 202 TYR A O 1
ATOM 1624 N N . LYS A 1 203 ? 3.002 13.992 20.516 1 87.44 203 LYS A N 1
ATOM 1625 C CA . LYS A 1 203 ? 3.15 13.328 19.219 1 87.44 203 LYS A CA 1
ATOM 1626 C C . LYS A 1 203 ? 4.016 12.078 19.344 1 87.44 203 LYS A C 1
ATOM 1628 O O . LYS A 1 203 ? 3.732 11.062 18.703 1 87.44 203 LYS A O 1
ATOM 1633 N N . LEU A 1 204 ? 5.031 12.164 20.125 1 90.31 204 LEU A N 1
ATOM 1634 C CA . LEU A 1 204 ? 5.902 11.008 20.328 1 90.31 204 LEU A CA 1
ATOM 1635 C C . LEU A 1 204 ? 5.133 9.844 20.938 1 90.31 204 LEU A C 1
ATOM 1637 O O . LEU A 1 204 ? 5.336 8.688 20.547 1 90.31 204 LEU A O 1
ATOM 1641 N N . ARG A 1 205 ? 4.301 10.172 21.781 1 86.44 205 ARG A N 1
ATOM 1642 C CA . ARG A 1 205 ? 3.514 9.125 22.422 1 86.44 205 ARG A CA 1
ATOM 1643 C C . ARG A 1 205 ? 2.508 8.516 21.453 1 86.44 205 ARG A C 1
ATOM 1645 O O . ARG A 1 205 ? 2.324 7.301 21.422 1 86.44 205 ARG A O 1
ATOM 1652 N N . ILE A 1 206 ? 1.891 9.344 20.719 1 86.88 206 ILE A N 1
ATOM 1653 C CA . ILE A 1 206 ? 0.887 8.891 19.766 1 86.88 206 ILE A CA 1
ATOM 1654 C C . ILE A 1 206 ? 1.538 7.965 18.734 1 86.88 206 ILE A C 1
ATOM 1656 O O . ILE A 1 206 ? 1.101 6.828 18.547 1 86.88 206 ILE A O 1
ATOM 1660 N N . TYR A 1 207 ? 2.551 8.422 18.109 1 91.44 207 TYR A N 1
ATOM 1661 C CA . TYR A 1 207 ? 3.182 7.629 17.062 1 91.44 207 TYR A CA 1
ATOM 1662 C C . TYR A 1 207 ? 3.949 6.449 17.656 1 91.44 207 TYR A C 1
ATOM 1664 O O . TYR A 1 207 ? 4.086 5.406 17.016 1 91.44 207 TYR A O 1
ATOM 1672 N N . GLY A 1 208 ? 4.434 6.621 18.844 1 90.56 208 GLY A N 1
ATOM 1673 C CA . GLY A 1 208 ? 5.059 5.512 19.547 1 90.56 208 GLY A CA 1
ATOM 1674 C C . GLY A 1 208 ? 4.121 4.34 19.766 1 90.56 208 GLY A C 1
ATOM 1675 O O . GLY A 1 208 ? 4.562 3.189 19.828 1 90.56 208 GLY A O 1
ATOM 1676 N N . SER A 1 209 ? 2.879 4.613 19.844 1 87.06 209 SER A N 1
ATOM 1677 C CA . SER A 1 209 ? 1.878 3.582 20.094 1 87.06 209 SER A CA 1
ATOM 1678 C C . SER A 1 209 ? 1.641 2.73 18.859 1 87.06 209 SER A C 1
ATOM 1680 O O . SER A 1 209 ? 1.021 1.667 18.938 1 87.06 209 SER A O 1
ATOM 1682 N N . LEU A 1 210 ? 2.115 3.154 17.781 1 88.75 210 LEU A N 1
ATOM 1683 C CA . LEU A 1 210 ? 1.948 2.406 16.531 1 88.75 210 LEU A CA 1
ATOM 1684 C C . LEU A 1 210 ? 2.99 1.299 16.422 1 88.75 210 LEU A C 1
ATOM 1686 O O . LEU A 1 210 ? 2.961 0.504 15.484 1 88.75 210 LEU A O 1
ATOM 1690 N N . LYS A 1 211 ? 3.883 1.314 17.312 1 87.12 211 LYS A N 1
ATOM 1691 C CA . LYS A 1 211 ? 4.934 0.304 17.391 1 87.12 211 LYS A CA 1
ATOM 1692 C C . LYS A 1 211 ? 4.801 -0.521 18.672 1 87.12 211 LYS A C 1
ATOM 1694 O O . LYS A 1 211 ? 4.504 0.021 19.734 1 87.12 211 LYS A O 1
ATOM 1699 N N . SER A 1 212 ? 4.895 -1.88 18.531 1 79.19 212 SER A N 1
ATOM 1700 C CA . SER A 1 212 ? 4.895 -2.729 19.719 1 79.19 212 SER A CA 1
ATOM 1701 C C . SER A 1 212 ? 6.004 -3.771 19.641 1 79.19 212 SER A C 1
ATOM 1703 O O . SER A 1 212 ? 6.422 -4.168 18.562 1 79.19 212 SER A O 1
ATOM 1705 N N . ARG A 1 213 ? 6.641 -4.02 20.828 1 70.81 213 ARG A N 1
ATOM 1706 C CA . ARG A 1 213 ? 7.656 -5.066 20.906 1 70.81 213 ARG A CA 1
ATOM 1707 C C . ARG A 1 213 ? 7.109 -6.305 21.609 1 70.81 213 ARG A C 1
ATOM 1709 O O . ARG A 1 213 ? 6.699 -6.234 22.766 1 70.81 213 ARG A O 1
ATOM 1716 N N . PRO A 1 214 ? 7.016 -7.426 20.781 1 61.75 214 PRO A N 1
ATOM 1717 C CA . PRO A 1 214 ? 6.562 -8.641 21.469 1 61.75 214 PRO A CA 1
ATOM 1718 C C . PRO A 1 214 ? 7.547 -9.133 22.531 1 61.75 214 PRO A C 1
ATOM 1720 O O . PRO A 1 214 ? 8.758 -8.961 22.375 1 61.75 214 PRO A O 1
ATOM 1723 N N . SER A 1 215 ? 7.273 -9.07 23.938 1 56.72 215 SER A N 1
ATOM 1724 C CA . SER A 1 215 ? 8.102 -9.43 25.078 1 56.72 215 SER A CA 1
ATOM 1725 C C . SER A 1 215 ? 8.852 -10.734 24.828 1 56.72 215 SER A C 1
ATOM 1727 O O . SER A 1 215 ? 9.953 -10.93 25.344 1 56.72 215 SER A O 1
ATOM 1729 N N . GLU A 1 216 ? 8.211 -11.641 24.359 1 52.03 216 GLU A N 1
ATOM 1730 C CA . GLU A 1 216 ? 8.828 -12.961 24.5 1 52.03 216 GLU A CA 1
ATOM 1731 C C . GLU A 1 216 ? 10.062 -13.094 23.625 1 52.03 216 GLU A C 1
ATOM 1733 O O . GLU A 1 216 ? 11.023 -13.766 24 1 52.03 216 GLU A O 1
ATOM 1738 N N . ALA A 1 217 ? 9.992 -12.992 22.344 1 48.38 217 ALA A N 1
ATOM 1739 C CA . ALA A 1 217 ? 11.109 -13.539 21.578 1 48.38 217 ALA A CA 1
ATOM 1740 C C . ALA A 1 217 ? 12.164 -12.477 21.312 1 48.38 217 ALA A C 1
ATOM 1742 O O . ALA A 1 217 ? 11.875 -11.445 20.703 1 48.38 217 ALA A O 1
ATOM 1743 N N . ARG A 1 218 ? 13.25 -12.328 22.156 1 44.94 2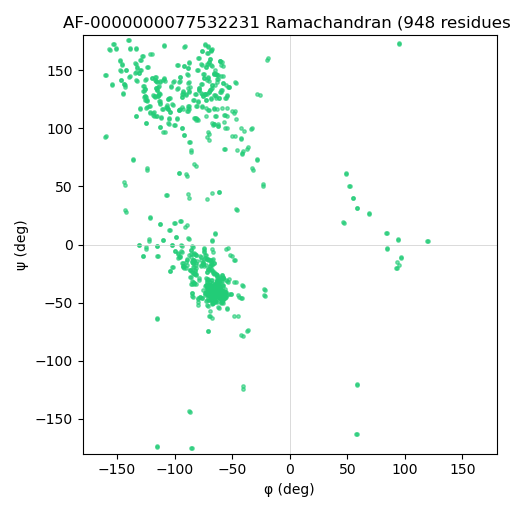18 ARG A N 1
ATOM 1744 C CA . ARG A 1 218 ? 14.438 -11.484 22.109 1 44.94 218 ARG A CA 1
ATOM 1745 C C . ARG A 1 218 ? 14.727 -11.031 20.672 1 44.94 218 ARG A C 1
ATOM 1747 O O . ARG A 1 218 ? 15.227 -9.93 20.453 1 44.94 218 ARG A O 1
ATOM 1754 N N . PHE A 1 219 ? 14.625 -11.875 19.766 1 48.09 219 PHE A N 1
ATOM 1755 C CA . PHE A 1 219 ? 15.102 -11.633 18.406 1 48.09 219 PHE A CA 1
ATOM 1756 C C . PHE A 1 219 ? 13.945 -11.25 17.484 1 48.09 219 PHE A C 1
ATOM 1758 O O . PHE A 1 219 ? 14.094 -11.242 16.266 1 48.09 219 PHE A O 1
ATOM 1765 N N . SER A 1 220 ? 12.82 -10.812 18.266 1 57.03 220 SER A N 1
ATOM 1766 C CA . SER A 1 220 ? 11.664 -10.609 17.406 1 57.03 220 SER A CA 1
ATOM 1767 C C . SER A 1 220 ? 11.617 -9.172 16.875 1 57.03 220 SER A C 1
ATOM 1769 O O . SER A 1 220 ? 12.094 -8.25 17.547 1 57.03 220 SER A O 1
ATOM 1771 N N . SER A 1 221 ? 11.461 -8.992 15.562 1 65.69 221 SER A N 1
ATOM 1772 C CA . SER A 1 221 ? 11.273 -7.711 14.883 1 65.69 221 SER A CA 1
ATOM 1773 C C . SER A 1 221 ? 10.086 -6.949 15.469 1 65.69 221 SER A C 1
ATOM 1775 O O . SER A 1 221 ? 9.164 -7.551 16.016 1 65.69 221 SER A O 1
ATOM 1777 N N . ASP A 1 222 ? 10.258 -5.609 15.68 1 77.81 222 ASP A N 1
ATOM 1778 C CA . ASP A 1 222 ? 9.156 -4.727 16.062 1 77.81 222 ASP A CA 1
ATOM 1779 C C . ASP A 1 222 ? 7.938 -4.945 15.18 1 77.81 222 ASP A C 1
ATOM 1781 O O . ASP A 1 222 ? 8.07 -5.324 14.016 1 77.81 222 ASP A O 1
ATOM 1785 N N . VAL A 1 223 ? 6.844 -4.914 15.844 1 79.88 223 VAL A N 1
ATOM 1786 C CA . VAL A 1 223 ? 5.582 -4.945 15.117 1 79.88 223 VAL A CA 1
ATOM 1787 C C . VAL A 1 223 ? 5.094 -3.52 14.867 1 79.88 223 VAL A C 1
ATOM 1789 O O . VAL A 1 223 ? 5.039 -2.705 15.797 1 79.88 223 VAL A O 1
ATOM 1792 N N . HIS A 1 224 ? 4.82 -3.248 13.672 1 88.5 224 HIS A N 1
ATOM 1793 C CA . HIS A 1 224 ? 4.348 -1.924 13.289 1 88.5 224 HIS A CA 1
ATOM 1794 C C . HIS A 1 224 ? 2.926 -1.986 12.734 1 88.5 224 HIS A C 1
ATOM 1796 O O . HIS A 1 224 ? 2.631 -2.807 11.859 1 88.5 224 HIS A O 1
ATOM 1802 N N . LEU A 1 225 ? 2.057 -1.11 13.148 1 86.94 225 LEU A N 1
ATOM 1803 C CA . LEU A 1 225 ? 0.637 -1.156 12.812 1 86.94 225 LEU A CA 1
ATOM 1804 C C . LEU A 1 225 ? 0.367 -0.447 11.492 1 86.94 225 LEU A C 1
ATOM 1806 O O . LEU A 1 225 ? -0.681 -0.652 10.875 1 86.94 225 LEU A O 1
ATOM 1810 N N . THR A 1 226 ? 1.271 0.429 11.117 1 90.12 226 THR A N 1
ATOM 1811 C CA . THR A 1 226 ? 1.166 1.139 9.852 1 90.12 226 THR A CA 1
ATOM 1812 C C . THR A 1 226 ? 2.502 1.135 9.117 1 90.12 226 THR A C 1
ATOM 1814 O O . THR A 1 226 ? 3.559 1.011 9.742 1 90.12 226 THR A O 1
ATOM 1817 N N . PRO A 1 227 ? 2.457 1.28 7.836 1 89.06 227 PRO A N 1
ATOM 1818 C CA . PRO A 1 227 ? 3.701 1.248 7.062 1 89.06 227 PRO A CA 1
ATOM 1819 C C . PRO A 1 227 ? 4.641 2.402 7.41 1 89.06 227 PRO A C 1
ATOM 1821 O O . PRO A 1 227 ? 5.859 2.279 7.258 1 89.06 227 PRO A O 1
ATOM 1824 N N . GLU A 1 228 ? 4.152 3.518 7.891 1 91.94 228 GLU A N 1
ATOM 1825 C CA . GLU A 1 228 ? 4.973 4.691 8.156 1 91.94 228 GLU A CA 1
ATOM 1826 C C . GLU A 1 228 ? 5.641 4.598 9.531 1 91.94 228 GLU A C 1
ATOM 1828 O O . GLU A 1 228 ? 6.594 5.324 9.812 1 91.94 228 GLU A O 1
ATOM 1833 N N . SER A 1 229 ? 5.16 3.709 10.367 1 92.94 229 SER A N 1
ATOM 1834 C CA . SER A 1 229 ? 5.551 3.664 11.773 1 92.94 229 SER A CA 1
ATOM 1835 C C . SER A 1 229 ? 7.055 3.455 11.914 1 92.94 229 SER A C 1
ATOM 1837 O O . SER A 1 229 ? 7.723 4.184 12.656 1 92.94 229 SER A O 1
ATOM 1839 N N . PRO A 1 230 ? 7.66 2.51 11.195 1 94.31 230 PRO A N 1
ATOM 1840 C CA . PRO A 1 230 ? 9.094 2.309 11.391 1 94.31 230 PRO A CA 1
ATOM 1841 C C . PRO A 1 230 ? 9.922 3.537 11.008 1 94.31 230 PRO A C 1
ATOM 1843 O O . PRO A 1 230 ? 10.906 3.857 11.68 1 94.31 230 PRO A O 1
ATOM 1846 N N . ALA A 1 231 ? 9.547 4.203 10 1 95.69 231 ALA A N 1
ATOM 1847 C CA . ALA A 1 231 ? 10.273 5.395 9.578 1 95.69 231 ALA A CA 1
ATOM 1848 C C . ALA A 1 231 ? 10.125 6.523 10.594 1 95.69 231 ALA A C 1
ATOM 1850 O O . ALA A 1 231 ? 11.031 7.34 10.766 1 95.69 231 ALA A O 1
ATOM 1851 N N . LEU A 1 232 ? 9 6.547 11.266 1 96.19 232 LEU A N 1
ATOM 1852 C CA . LEU A 1 232 ? 8.703 7.621 12.203 1 96.19 232 LEU A CA 1
ATOM 1853 C C . LEU A 1 232 ? 9.305 7.332 13.57 1 96.19 232 LEU A C 1
ATOM 1855 O O . LEU A 1 232 ? 9.922 8.211 14.188 1 96.19 232 LEU A O 1
ATOM 1859 N N . THR A 1 233 ? 9.211 6.062 14.031 1 94.75 233 THR A N 1
ATOM 1860 C CA . THR A 1 233 ? 9.477 5.762 15.43 1 94.75 233 THR A CA 1
ATOM 1861 C C . THR A 1 233 ? 10.711 4.871 15.57 1 94.75 233 THR A C 1
ATOM 1863 O O . THR A 1 233 ? 11.203 4.652 16.672 1 94.75 233 THR A O 1
ATOM 1866 N N . GLY A 1 234 ? 11.172 4.391 14.477 1 93.56 234 GLY A N 1
ATOM 1867 C CA . GLY A 1 234 ? 12.328 3.518 14.523 1 93.56 234 GLY A CA 1
ATOM 1868 C C . GLY A 1 234 ? 11.969 2.045 14.555 1 93.56 234 GLY A C 1
ATOM 1869 O O . GLY A 1 234 ? 10.789 1.691 14.555 1 93.56 234 GLY A O 1
ATOM 1870 N N . HIS A 1 235 ? 12.969 1.166 14.453 1 90.56 235 HIS A N 1
ATOM 1871 C CA . HIS A 1 235 ? 12.789 -0.281 14.422 1 90.56 235 HIS A CA 1
ATOM 1872 C C . HIS A 1 235 ? 14.055 -1.004 14.867 1 90.56 235 HIS A C 1
ATOM 1874 O O . HIS A 1 235 ? 15.102 -0.378 15.047 1 90.56 235 HIS A O 1
ATOM 1880 N N . MET A 1 236 ? 13.852 -2.264 15.086 1 86.19 236 MET A N 1
ATOM 1881 C CA . MET A 1 236 ? 14.992 -3.102 15.453 1 86.19 236 MET A CA 1
ATOM 1882 C C . MET A 1 236 ? 15.422 -3.979 14.281 1 86.19 236 MET A C 1
ATOM 1884 O O . MET A 1 236 ? 14.586 -4.555 13.586 1 86.19 236 MET A O 1
ATOM 1888 N N . CYS A 1 237 ? 16.625 -3.896 13.969 1 81.25 237 CYS A N 1
ATOM 1889 C CA . CYS A 1 237 ? 17.234 -4.859 13.062 1 81.25 237 CYS A CA 1
ATOM 1890 C C . CYS A 1 237 ? 18.109 -5.848 13.812 1 81.25 237 CYS A C 1
ATOM 1892 O O . CYS A 1 237 ? 19.266 -5.535 14.148 1 81.25 237 CYS A O 1
ATOM 1894 N N . GLY A 1 238 ? 17.594 -6.996 13.977 1 74.69 238 GLY A N 1
ATOM 1895 C CA . GLY A 1 238 ? 18.266 -7.844 14.953 1 74.69 238 GLY A CA 1
ATOM 1896 C C . GLY A 1 238 ? 18.328 -7.223 16.344 1 74.69 238 GLY A C 1
ATOM 1897 O O . GLY A 1 238 ? 17.297 -6.836 16.891 1 74.69 238 GLY A O 1
ATOM 1898 N N . ASN A 1 239 ? 19.5 -7.059 16.812 1 76.19 239 ASN A N 1
ATOM 1899 C CA . ASN A 1 239 ? 19.672 -6.465 18.141 1 76.19 239 ASN A CA 1
ATOM 1900 C C . ASN A 1 239 ? 20.125 -5.012 18.031 1 76.19 239 ASN A C 1
ATOM 1902 O O . ASN A 1 239 ? 20.438 -4.387 19.047 1 76.19 239 ASN A O 1
ATOM 1906 N N . THR A 1 240 ? 20.047 -4.488 16.891 1 83.25 240 THR A N 1
ATOM 1907 C CA . THR A 1 240 ? 20.484 -3.115 16.688 1 83.25 240 THR A CA 1
ATOM 1908 C C . THR A 1 240 ? 19.297 -2.178 16.5 1 83.25 240 THR A C 1
ATOM 1910 O O . THR A 1 240 ? 18.531 -2.328 15.547 1 83.25 240 THR A O 1
ATOM 1913 N N . PRO A 1 241 ? 19.234 -1.267 17.375 1 88.38 241 PRO A N 1
ATOM 1914 C CA . PRO A 1 241 ? 18.141 -0.306 17.219 1 88.38 241 PRO A CA 1
ATOM 1915 C C . PRO A 1 241 ? 18.438 0.759 16.156 1 88.38 241 PRO A C 1
ATOM 1917 O O . PRO A 1 241 ? 19.562 1.237 16.062 1 88.38 241 PRO A O 1
ATOM 1920 N N . HIS A 1 242 ? 17.531 1.024 15.352 1 92.19 242 HIS A N 1
ATOM 1921 C CA . HIS A 1 242 ? 17.578 2.113 14.383 1 92.19 242 HIS A CA 1
ATOM 1922 C C . HIS A 1 242 ? 16.516 3.166 14.688 1 92.19 242 HIS A C 1
ATOM 1924 O O . HIS A 1 242 ? 15.32 2.85 14.766 1 92.19 242 HIS A O 1
ATOM 1930 N N . GLN A 1 243 ? 16.922 4.363 14.75 1 92.75 243 GLN A N 1
ATOM 1931 C CA . GLN A 1 243 ? 16.031 5.449 15.141 1 92.75 243 GLN A CA 1
ATOM 1932 C C . GLN A 1 243 ? 15.156 5.887 13.969 1 92.75 243 GLN A C 1
ATOM 1934 O O . GLN A 1 243 ? 15.562 5.781 12.812 1 92.75 243 GLN A O 1
ATOM 1939 N N . GLY A 1 244 ? 13.992 6.352 14.32 1 95.12 244 GLY A N 1
ATOM 1940 C CA . GLY A 1 244 ? 13.117 6.969 13.336 1 95.12 244 GLY A CA 1
ATOM 1941 C C . GLY A 1 244 ? 13.406 8.445 13.117 1 95.12 244 GLY A C 1
ATOM 1942 O O . GLY A 1 244 ? 14.359 8.984 13.688 1 95.12 244 GLY A O 1
ATOM 1943 N N . CYS A 1 245 ? 12.562 9.008 12.328 1 96.75 245 CYS A N 1
ATOM 1944 C CA . CYS A 1 245 ? 12.852 10.406 12.008 1 96.75 245 CYS A CA 1
ATOM 1945 C C . CYS A 1 245 ? 12.297 11.336 13.078 1 96.75 245 CYS A C 1
ATOM 1947 O O . CYS A 1 245 ? 12.664 12.516 13.133 1 96.75 245 CYS A O 1
ATOM 1949 N N . LEU A 1 246 ? 11.422 10.891 13.961 1 96.88 246 LEU A N 1
ATOM 1950 C CA . LEU A 1 246 ? 10.914 11.727 15.039 1 96.88 246 LEU A CA 1
ATOM 1951 C C . LEU A 1 246 ? 11.812 11.641 16.266 1 96.88 246 LEU A C 1
ATOM 1953 O O . LEU A 1 246 ? 12.312 10.562 16.609 1 96.88 246 LEU A O 1
ATOM 1957 N N . THR A 1 247 ? 12.031 12.781 16.906 1 97.56 247 THR A N 1
ATOM 1958 C CA . THR A 1 247 ? 12.93 12.805 18.062 1 97.56 247 THR A CA 1
ATOM 1959 C C . THR A 1 247 ? 12.469 13.836 19.078 1 97.56 247 THR A C 1
ATOM 1961 O O . THR A 1 247 ? 11.844 14.836 18.719 1 97.56 247 THR A O 1
ATOM 1964 N N . PRO A 1 248 ? 12.75 13.57 20.375 1 95.38 248 PRO A N 1
ATOM 1965 C CA . PRO A 1 248 ? 12.5 14.594 21.391 1 95.38 248 PRO A CA 1
ATOM 1966 C C . PRO A 1 248 ? 13.617 15.633 21.469 1 95.38 248 PRO A C 1
ATOM 1968 O O . PRO A 1 248 ? 13.461 16.656 22.141 1 95.38 248 PRO A O 1
ATOM 1971 N N . ASN A 1 249 ? 14.688 15.367 20.766 1 96.38 249 ASN A N 1
ATOM 1972 C CA . ASN A 1 249 ? 15.852 16.25 20.812 1 96.38 249 ASN A CA 1
ATOM 1973 C C . ASN A 1 249 ? 15.57 17.578 20.125 1 96.38 249 ASN A C 1
ATOM 1975 O O . ASN A 1 249 ? 15.148 17.609 18.969 1 96.38 249 ASN A O 1
ATOM 1979 N N . GLU A 1 250 ? 15.891 18.688 20.797 1 95.56 250 GLU A N 1
ATOM 1980 C CA . GLU A 1 250 ? 15.602 20.016 20.266 1 95.56 250 GLU A CA 1
ATOM 1981 C C . GLU A 1 250 ? 16.75 20.531 19.406 1 95.56 250 GLU A C 1
ATOM 1983 O O . GLU A 1 250 ? 16.594 21.516 18.672 1 95.56 250 GLU A O 1
ATOM 1988 N N . ASN A 1 251 ? 17.844 19.875 19.5 1 94.69 251 ASN A N 1
ATOM 1989 C CA . ASN A 1 251 ? 19.016 20.328 18.75 1 94.69 251 ASN A CA 1
ATOM 1990 C C . ASN A 1 251 ? 19.062 19.719 17.359 1 94.69 251 ASN A C 1
ATOM 1992 O O . ASN A 1 251 ? 20 18.984 17.047 1 94.69 251 ASN A O 1
ATOM 1996 N N . VAL A 1 252 ? 18.062 19.969 16.609 1 97.12 252 VAL A N 1
ATOM 1997 C CA . VAL A 1 252 ? 17.969 19.484 15.234 1 97.12 252 VAL A CA 1
ATOM 1998 C C . VAL A 1 252 ? 17.531 20.609 14.312 1 97.12 252 VAL A C 1
ATOM 2000 O O . VAL A 1 252 ? 17.156 21.688 14.781 1 97.12 252 VAL A O 1
ATOM 2003 N N . ARG A 1 253 ? 17.641 20.375 13.031 1 96.81 253 ARG A N 1
ATOM 2004 C CA . ARG A 1 253 ? 17.359 21.375 12.008 1 96.81 253 ARG A CA 1
ATOM 2005 C C . ARG A 1 253 ? 15.859 21.469 11.734 1 96.81 253 ARG A C 1
ATOM 2007 O O . ARG A 1 253 ? 15.367 22.5 11.266 1 96.81 253 ARG A O 1
ATOM 2014 N N . LEU A 1 254 ? 15.133 20.422 11.969 1 98 254 LEU A N 1
ATOM 2015 C CA . LEU A 1 254 ? 13.719 20.344 11.633 1 98 254 LEU A CA 1
ATOM 2016 C C . LEU A 1 254 ? 12.867 20.234 12.891 1 98 254 LEU A C 1
ATOM 2018 O O . LEU A 1 254 ? 13.141 19.406 13.758 1 98 254 LEU A O 1
ATOM 2022 N N . HIS A 1 255 ? 11.914 21.125 12.945 1 97.5 255 HIS A N 1
ATOM 2023 C CA . HIS A 1 255 ? 11 21.125 14.086 1 97.5 255 HIS A CA 1
ATOM 2024 C C . HIS A 1 255 ? 9.547 21.031 13.617 1 97.5 255 HIS A C 1
ATOM 2026 O O . HIS A 1 255 ? 9.188 21.609 12.594 1 97.5 255 HIS A O 1
ATOM 2032 N N . SER A 1 256 ? 8.75 20.297 14.359 1 96.44 256 SER A N 1
ATOM 2033 C CA . SER A 1 256 ? 7.312 20.203 14.156 1 96.44 256 SER A CA 1
ATOM 2034 C C . SER A 1 256 ? 6.566 20.125 15.484 1 96.44 256 SER A C 1
ATOM 2036 O O . SER A 1 256 ? 5.531 19.469 15.578 1 96.44 256 SER A O 1
ATOM 2038 N N . CYS A 1 257 ? 7.148 20.703 16.516 1 90.94 257 CYS A N 1
ATOM 2039 C CA . CYS A 1 257 ? 6.5 2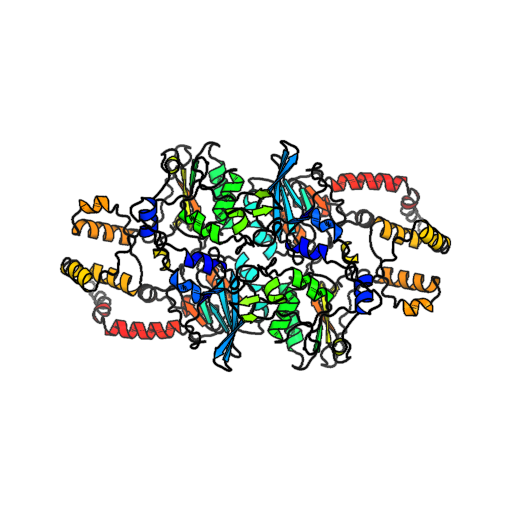0.797 17.828 1 90.94 257 CYS A CA 1
ATOM 2040 C C . CYS A 1 257 ? 5.297 21.734 17.766 1 90.94 257 CYS A C 1
ATOM 2042 O O . CYS A 1 257 ? 5.211 22.594 16.891 1 90.94 257 CYS A O 1
ATOM 2044 N N . GLU A 1 258 ? 4.422 21.484 18.625 1 84.88 258 GLU A N 1
ATOM 2045 C CA . GLU A 1 258 ? 3.137 22.188 18.625 1 84.88 258 GLU A CA 1
ATOM 2046 C C . GLU A 1 258 ? 3.316 23.688 18.844 1 84.88 258 GLU A C 1
ATOM 2048 O O . GLU A 1 258 ? 4.148 24.094 19.656 1 84.88 258 GLU A O 1
ATOM 2053 N N . LYS A 1 259 ? 2.523 24.438 18.172 1 76.62 259 LYS A N 1
ATOM 2054 C CA . LYS A 1 259 ? 2.617 25.891 18.219 1 76.62 259 LYS A CA 1
ATOM 2055 C C . LYS A 1 259 ? 2.406 26.422 19.625 1 76.62 259 LYS A C 1
ATOM 2057 O O . LYS A 1 259 ? 3.07 27.375 20.047 1 76.62 259 LYS A O 1
ATOM 2062 N N . GLY A 1 260 ? 1.454 25.781 20.328 1 72.19 260 GLY A N 1
ATOM 2063 C CA . GLY A 1 260 ? 1.167 26.219 21.672 1 72.19 260 GLY A CA 1
ATOM 2064 C C . GLY A 1 260 ? 2.268 25.891 22.672 1 72.19 260 GLY A C 1
ATOM 2065 O O . GLY A 1 260 ? 2.311 26.438 23.766 1 72.19 260 GLY A O 1
ATOM 2066 N N . ALA A 1 261 ? 3.203 25.062 22.328 1 77.88 261 ALA A N 1
ATOM 2067 C CA . ALA A 1 261 ? 4.328 24.656 23.156 1 77.88 261 ALA A CA 1
ATOM 2068 C C . ALA A 1 261 ? 5.598 24.484 22.328 1 77.88 261 ALA A C 1
ATOM 2070 O O . ALA A 1 261 ? 6.285 23.453 22.438 1 77.88 261 ALA A O 1
ATOM 2071 N N . MET A 1 262 ? 5.855 25.484 21.609 1 86.88 262 MET A N 1
ATOM 2072 C CA . MET A 1 262 ? 7.031 25.422 20.75 1 86.88 262 MET A CA 1
ATOM 2073 C C . MET A 1 262 ? 8.312 25.469 21.562 1 86.88 262 MET A C 1
ATOM 2075 O O . MET A 1 262 ? 8.406 26.203 22.547 1 86.88 262 MET A O 1
ATOM 2079 N N . CYS A 1 263 ? 9.219 24.75 21.188 1 91 263 CYS A N 1
ATOM 2080 C CA . CYS A 1 263 ? 10.508 24.75 21.875 1 91 263 CYS A CA 1
ATOM 2081 C C . CYS A 1 263 ? 11.266 26.047 21.594 1 91 263 CYS A C 1
ATOM 2083 O O . CYS A 1 263 ? 10.875 26.828 20.734 1 91 263 CYS A O 1
ATOM 2085 N N . GLU A 1 264 ? 12.359 26.281 22.281 1 92.25 264 GLU A N 1
ATOM 2086 C CA . GLU A 1 264 ? 13.133 27.516 22.219 1 92.25 264 GLU A CA 1
ATOM 2087 C C . GLU A 1 264 ? 13.75 27.703 20.828 1 92.25 264 GLU A C 1
ATOM 2089 O O . GLU A 1 264 ? 13.758 28.812 20.297 1 92.25 264 GLU A O 1
ATOM 2094 N N . VAL A 1 265 ? 14.18 26.656 20.234 1 94 265 VAL A N 1
ATOM 2095 C CA . VAL A 1 265 ? 14.852 26.734 18.938 1 94 265 VAL A CA 1
ATOM 2096 C C . VAL A 1 265 ? 13.844 27.094 17.859 1 94 265 VAL A C 1
ATOM 2098 O O . VAL A 1 265 ? 14.109 27.938 17 1 94 265 VAL A O 1
ATOM 2101 N N . ALA A 1 266 ? 12.703 26.516 17.891 1 93.19 266 ALA A N 1
ATOM 2102 C CA . ALA A 1 266 ? 11.656 26.734 16.891 1 93.19 266 ALA A CA 1
ATOM 2103 C C . ALA A 1 266 ? 11.109 28.156 16.969 1 93.19 266 ALA A C 1
ATOM 2105 O O . ALA A 1 266 ? 10.617 28.703 15.984 1 93.19 266 ALA A O 1
ATOM 2106 N N . ARG A 1 267 ? 11.289 28.797 18.125 1 92.25 267 ARG A N 1
ATOM 2107 C CA . ARG A 1 267 ? 10.734 30.141 18.359 1 92.25 267 ARG A CA 1
ATOM 2108 C C . ARG A 1 267 ? 11.695 31.219 17.875 1 92.25 267 ARG A C 1
ATOM 2110 O O . ARG A 1 267 ? 11.312 32.375 17.734 1 92.25 267 ARG A O 1
ATOM 2117 N N . ARG A 1 268 ? 12.836 30.828 17.531 1 93.12 268 ARG A N 1
ATOM 2118 C CA . ARG A 1 268 ? 13.828 31.812 17.094 1 93.12 268 ARG A CA 1
ATOM 2119 C C . ARG A 1 268 ? 13.367 32.531 15.836 1 93.12 268 ARG A C 1
ATOM 2121 O O . ARG A 1 268 ? 12.742 31.938 14.961 1 93.12 268 ARG A O 1
ATOM 2128 N N . PRO A 1 269 ? 13.711 33.75 15.719 1 91.62 269 PRO A N 1
ATOM 2129 C CA . PRO A 1 269 ? 13.32 34.531 14.539 1 91.62 269 PRO A CA 1
ATOM 2130 C C . PRO A 1 269 ? 14 34.031 13.266 1 91.62 269 PRO A C 1
ATOM 2132 O O . PRO A 1 269 ? 13.492 34.281 12.164 1 91.62 269 PRO A O 1
ATOM 2135 N N . SER A 1 270 ? 15.109 33.406 13.422 1 93.12 270 SER A N 1
ATOM 2136 C CA . SER A 1 270 ? 15.852 32.906 12.258 1 93.12 270 SER A CA 1
ATOM 2137 C C . SER A 1 270 ? 15.227 31.641 11.695 1 93.12 270 SER A C 1
ATOM 2139 O O . SER A 1 270 ? 15.562 31.219 10.594 1 93.12 270 SER A O 1
ATOM 2141 N N . THR A 1 271 ? 14.281 31.109 12.484 1 96.06 271 THR A N 1
ATOM 2142 C CA . THR A 1 271 ? 13.641 29.875 12.047 1 96.06 271 THR A CA 1
ATOM 2143 C C . THR A 1 271 ? 12.672 30.141 10.898 1 96.06 271 THR A C 1
ATOM 2145 O O . THR A 1 271 ? 11.883 31.094 10.961 1 96.06 271 THR A O 1
ATOM 2148 N N . VAL A 1 272 ? 12.797 29.391 9.836 1 96.94 272 VAL A N 1
ATOM 2149 C CA . VAL A 1 272 ? 11.922 29.5 8.672 1 96.94 272 VAL A CA 1
ATOM 2150 C C . VAL A 1 272 ? 10.688 28.625 8.867 1 96.94 272 VAL A C 1
ATOM 2152 O O . VAL A 1 272 ? 10.805 27.453 9.219 1 96.94 272 VAL A O 1
ATOM 2155 N N . THR A 1 273 ? 9.5 29.188 8.625 1 95.38 273 THR A N 1
ATOM 2156 C CA . THR A 1 273 ? 8.25 28.453 8.828 1 95.38 273 THR A CA 1
ATOM 2157 C C . THR A 1 273 ? 7.809 27.766 7.543 1 95.38 273 THR A C 1
ATOM 2159 O O . THR A 1 273 ? 7.883 28.359 6.461 1 95.38 273 THR A O 1
ATOM 2162 N N . ILE A 1 274 ? 7.449 26.484 7.621 1 96.38 274 ILE A N 1
ATOM 2163 C CA . ILE A 1 274 ? 6.852 25.719 6.531 1 96.38 274 ILE A CA 1
ATOM 2164 C C . ILE A 1 274 ? 5.363 25.5 6.809 1 96.38 274 ILE A C 1
ATOM 2166 O O . ILE A 1 274 ? 5 24.891 7.812 1 96.38 274 ILE A O 1
ATOM 2170 N N . GLN A 1 275 ? 4.5 26.016 5.957 1 92.62 275 GLN A N 1
ATOM 2171 C CA . GLN A 1 275 ? 3.057 25.938 6.168 1 92.62 275 GLN A CA 1
ATOM 2172 C C . GLN A 1 275 ? 2.359 25.281 4.98 1 92.62 275 GLN A C 1
ATOM 2174 O O . GLN A 1 275 ? 2.41 25.797 3.861 1 92.62 275 GLN A O 1
ATOM 2179 N N . PRO A 1 276 ? 1.702 24.125 5.25 1 93.44 276 PRO A N 1
ATOM 2180 C CA . PRO A 1 276 ? 0.943 23.5 4.16 1 93.44 276 PRO A CA 1
ATOM 2181 C C . PRO A 1 276 ? -0.316 24.297 3.797 1 93.44 276 PRO A C 1
ATOM 2183 O O . PRO A 1 276 ? -0.941 24.891 4.668 1 93.44 276 PRO A O 1
ATOM 2186 N N . ILE A 1 277 ? -0.601 24.297 2.547 1 91.56 277 ILE A N 1
ATOM 2187 C CA . ILE A 1 277 ? -1.85 24.859 2.035 1 91.56 277 ILE A CA 1
ATOM 2188 C C . ILE A 1 277 ? -2.627 23.766 1.289 1 91.56 277 ILE A C 1
ATOM 2190 O O . ILE A 1 277 ? -2.078 22.719 0.971 1 91.56 277 ILE A O 1
ATOM 2194 N N . ILE A 1 278 ? -3.846 23.984 1.049 1 90.62 278 ILE A N 1
ATOM 2195 C CA . ILE A 1 278 ? -4.672 22.984 0.38 1 90.62 278 ILE A CA 1
ATOM 2196 C C . ILE A 1 278 ? -4.273 22.891 -1.091 1 90.62 278 ILE A C 1
ATOM 2198 O O . ILE A 1 278 ? -3.992 21.797 -1.594 1 90.62 278 ILE A O 1
ATOM 2202 N N . ALA A 1 279 ? -4.25 24.047 -1.771 1 92.88 279 ALA A N 1
ATOM 2203 C CA . ALA A 1 279 ? -3.938 24.047 -3.197 1 92.88 279 ALA A CA 1
ATOM 2204 C C . ALA A 1 279 ? -3.5 25.438 -3.656 1 92.88 279 ALA A C 1
ATOM 2206 O O . ALA A 1 279 ? -3.908 26.453 -3.078 1 92.88 279 ALA A O 1
ATOM 2207 N N . HIS A 1 280 ? -2.572 25.406 -4.621 1 91.5 280 HIS A N 1
ATOM 2208 C CA . HIS A 1 280 ? -2.34 26.625 -5.395 1 91.5 280 HIS A CA 1
ATOM 2209 C C . HIS A 1 280 ? -3.467 26.859 -6.395 1 91.5 280 HIS A C 1
ATOM 2211 O O . HIS A 1 280 ? -3.896 25.938 -7.086 1 91.5 280 HIS A O 1
ATOM 2217 N N . LEU A 1 281 ? -3.971 28.031 -6.309 1 86.38 281 LEU A N 1
ATOM 2218 C CA . LEU A 1 281 ? -5.004 28.375 -7.281 1 86.38 281 LEU A CA 1
ATOM 2219 C C . LEU A 1 281 ? -4.387 28.953 -8.547 1 86.38 281 LEU A C 1
ATOM 2221 O O . LEU A 1 281 ? -3.295 29.531 -8.5 1 86.38 281 LEU A O 1
ATOM 2225 N N . PRO A 1 282 ? -5.094 28.766 -9.68 1 78.44 282 PRO A N 1
ATOM 2226 C CA . PRO A 1 282 ? -4.57 29.328 -10.93 1 78.44 282 PRO A CA 1
ATOM 2227 C C . PRO A 1 282 ? -4.379 30.844 -10.867 1 78.44 282 PRO A C 1
ATOM 2229 O O . PRO A 1 282 ? -3.561 31.391 -11.602 1 78.44 282 PRO A O 1
ATOM 2232 N N . THR A 1 283 ? -5.145 31.516 -10.008 1 75 283 THR A N 1
ATOM 2233 C CA . THR A 1 283 ? -5.074 32.969 -9.859 1 75 283 THR A CA 1
ATOM 2234 C C . THR A 1 283 ? -3.814 33.375 -9.102 1 75 283 THR A C 1
ATOM 2236 O O . THR A 1 283 ? -3.494 34.562 -9.016 1 75 283 THR A O 1
ATOM 2239 N N . GLY A 1 284 ? -3.043 32.375 -8.648 1 76 284 GLY A N 1
ATOM 2240 C CA . GLY A 1 284 ? -1.846 32.656 -7.879 1 76 284 GLY A CA 1
ATOM 2241 C C . GLY A 1 284 ? -2.078 32.656 -6.383 1 76 284 GLY A C 1
ATOM 2242 O O . GLY A 1 284 ? -1.127 32.562 -5.602 1 76 284 GLY A O 1
ATOM 2243 N N . GLN A 1 285 ? -3.377 32.719 -6.039 1 79.5 285 GLN A N 1
ATOM 2244 C CA . GLN A 1 285 ? -3.727 32.656 -4.625 1 79.5 285 GLN A CA 1
ATOM 2245 C C . GLN A 1 285 ? -3.701 31.203 -4.141 1 79.5 285 GLN A C 1
ATOM 2247 O O . GLN A 1 285 ? -3.535 30.266 -4.938 1 79.5 285 GLN A O 1
ATOM 2252 N N . HIS A 1 286 ? -3.6 31.094 -2.773 1 82.38 286 HIS A N 1
ATOM 2253 C CA . HIS A 1 286 ? -3.592 29.75 -2.195 1 82.38 286 HIS A CA 1
ATOM 2254 C C . HIS A 1 286 ? -4.852 29.5 -1.371 1 82.38 286 HIS A C 1
ATOM 2256 O O . HIS A 1 286 ? -5.426 30.438 -0.807 1 82.38 286 HIS A O 1
ATOM 2262 N N . LEU A 1 287 ? -5.316 28.375 -1.502 1 79.06 287 LEU A N 1
ATOM 2263 C CA . LEU A 1 287 ? -6.391 27.922 -0.624 1 79.06 287 LEU A CA 1
ATOM 2264 C C . LEU A 1 287 ? -5.836 27.422 0.708 1 79.06 287 LEU A C 1
ATOM 2266 O O . LEU A 1 287 ? -5.082 26.453 0.75 1 79.06 287 LEU A O 1
ATOM 2270 N N . ALA A 1 288 ? -6.078 28.203 1.755 1 71.12 288 ALA A N 1
ATOM 2271 C CA . ALA A 1 288 ? -5.547 27.844 3.066 1 71.12 288 ALA A CA 1
ATOM 2272 C C . ALA A 1 288 ? -6.391 26.766 3.725 1 71.12 288 ALA A C 1
ATOM 2274 O O . ALA A 1 288 ? -7.574 26.609 3.41 1 71.12 288 ALA A O 1
ATOM 2275 N N . GLU A 1 289 ? -5.754 25.781 4.238 1 61.53 289 GLU A N 1
ATOM 2276 C CA . GLU A 1 289 ? -6.48 24.766 4.984 1 61.53 289 GLU A CA 1
ATOM 2277 C C . GLU A 1 289 ? -7.277 25.375 6.129 1 61.53 289 GLU A C 1
ATOM 2279 O O . GLU A 1 289 ? -6.715 26.062 6.992 1 61.53 289 GLU A O 1
ATOM 2284 N N . VAL A 1 290 ? -8.477 25.891 5.797 1 47.34 290 VAL A N 1
ATOM 2285 C CA . VAL A 1 290 ? -9.305 26.297 6.934 1 47.34 290 VAL A CA 1
ATOM 2286 C C . VAL A 1 290 ? -9.789 25.047 7.68 1 47.34 290 VAL A C 1
ATOM 2288 O O . VAL A 1 290 ? -9.969 23.984 7.078 1 47.34 290 VAL A O 1
ATOM 2291 N N . GLY A 1 291 ? -9.469 24.75 8.867 1 43.31 291 GLY A N 1
ATOM 2292 C CA . GLY A 1 291 ? -9.984 23.625 9.625 1 43.31 291 GLY A CA 1
ATOM 2293 C C . GLY A 1 291 ? -11.328 23.125 9.125 1 43.31 291 GLY A C 1
ATOM 2294 O O . GLY A 1 291 ? -12.375 23.625 9.555 1 43.31 291 GLY A O 1
ATOM 2295 N N . VAL A 1 292 ? -11.469 22.891 7.934 1 37 292 VAL A N 1
ATOM 2296 C CA . VAL A 1 292 ? -12.766 22.516 7.387 1 37 292 VAL A CA 1
ATOM 2297 C C . VAL A 1 292 ? -13.469 21.562 8.344 1 37 292 VAL A C 1
ATOM 2299 O O . VAL A 1 292 ? -14.695 21.609 8.5 1 37 292 VAL A O 1
ATOM 2302 N N . GLY A 1 293 ? -13.062 20.141 8.352 1 34.28 293 GLY A N 1
ATOM 2303 C CA . GLY A 1 293 ? -13.914 19.109 8.922 1 34.28 293 GLY A CA 1
ATOM 2304 C C . GLY A 1 293 ? -14.117 19.266 10.414 1 34.28 293 GLY A C 1
ATOM 2305 O O . GLY A 1 293 ? -13.391 20 11.078 1 34.28 293 GLY A O 1
ATOM 2306 N N . GLY A 1 294 ? -15.32 18.828 11.055 1 32.28 294 GLY A N 1
ATOM 2307 C CA . GLY A 1 294 ? -15.781 18.75 12.43 1 32.28 294 GLY A CA 1
ATOM 2308 C C . GLY A 1 294 ? -14.742 18.172 13.375 1 32.28 294 GLY A C 1
ATOM 2309 O O . GLY A 1 294 ? -14.883 18.25 14.594 1 32.28 294 GLY A O 1
ATOM 2310 N N . GLY A 1 295 ? -14.039 17.078 12.984 1 30.67 295 GLY A N 1
ATOM 2311 C CA . GLY A 1 295 ? -13.086 16.547 13.945 1 30.67 295 GLY A CA 1
ATOM 2312 C C . GLY A 1 295 ? -11.898 17.469 14.18 1 30.67 295 GLY A C 1
ATOM 2313 O O . GLY A 1 295 ? -10.914 17.062 14.797 1 30.67 295 GLY A O 1
ATOM 2314 N N . GLY A 1 296 ? -11.664 18.375 13.414 1 31.47 296 GLY A N 1
ATOM 2315 C CA . GLY A 1 296 ? -10.656 19.406 13.594 1 31.47 296 GLY A CA 1
ATOM 2316 C C . GLY A 1 296 ? -10.695 20.031 14.977 1 31.47 296 GLY A C 1
ATOM 2317 O O . GLY A 1 296 ? -9.984 21 15.25 1 31.47 296 GLY A O 1
ATOM 2318 N N . ASP A 1 297 ? -11.773 19.766 15.695 1 31.52 297 ASP A N 1
ATOM 2319 C CA . ASP A 1 297 ? -11.797 20.266 17.062 1 31.52 297 ASP A CA 1
ATOM 2320 C C . ASP A 1 297 ? -10.562 19.812 17.844 1 31.52 297 ASP A C 1
ATOM 2322 O O . ASP A 1 297 ? -10.258 20.359 18.906 1 31.52 297 ASP A O 1
ATOM 2326 N N . ASP A 1 298 ? -10.125 18.703 17.516 1 30.86 298 ASP A N 1
ATOM 2327 C CA . ASP A 1 298 ? -9.094 18.219 18.438 1 30.86 298 ASP A CA 1
ATOM 2328 C C . ASP A 1 298 ? -7.82 19.047 18.312 1 30.86 298 ASP A C 1
ATOM 2330 O O . ASP A 1 298 ? -7.129 19.281 19.312 1 30.86 298 ASP A O 1
ATOM 2334 N N . LEU A 1 299 ? -7.195 19.141 17.094 1 29.92 299 LEU A N 1
ATOM 2335 C CA . LEU A 1 299 ? -5.809 19.594 17.172 1 29.92 299 LEU A CA 1
ATOM 2336 C C . LEU A 1 299 ? -5.734 21.109 17.344 1 29.92 299 LEU A C 1
ATOM 2338 O O . LEU A 1 299 ? -4.723 21.625 17.812 1 29.92 299 LEU A O 1
ATOM 2342 N N . GLN A 1 300 ? -6.367 21.953 16.547 1 30 300 GLN A N 1
ATOM 2343 C CA . GLN A 1 300 ? -6.059 23.375 16.719 1 30 300 GLN A CA 1
ATOM 2344 C C . GLN A 1 300 ? -6.656 23.906 18.016 1 30 300 GLN A C 1
ATOM 2346 O O . GLN A 1 300 ? -7.605 23.328 18.562 1 30 300 GLN A O 1
ATOM 2351 N N . ARG A 1 301 ? -6.129 25.172 18.453 1 31.59 301 ARG A N 1
ATOM 2352 C CA . ARG A 1 301 ? -6.227 26.078 19.594 1 31.59 301 ARG A CA 1
ATOM 2353 C C . ARG A 1 301 ? -7.68 26.359 19.938 1 31.59 301 ARG A C 1
ATOM 2355 O O . ARG A 1 301 ? -7.969 27.25 20.734 1 31.59 301 ARG A O 1
ATOM 2362 N N . GLU A 1 302 ? -8.633 25.984 19.141 1 30.67 302 GLU A N 1
ATOM 2363 C CA . GLU A 1 302 ? -9.82 26.641 19.672 1 30.67 302 GLU A CA 1
ATOM 2364 C C . GLU A 1 302 ? -10.195 26.094 21.047 1 30.67 302 GLU A C 1
ATOM 2366 O O . GLU A 1 302 ? -10.18 24.875 21.25 1 30.67 302 GLU A O 1
ATOM 2371 N N . ALA A 1 303 ? -9.852 26.891 22.141 1 28.36 303 ALA A N 1
ATOM 2372 C CA . ALA A 1 303 ? -10.508 26.688 23.422 1 28.36 303 ALA A CA 1
ATOM 2373 C C . ALA A 1 303 ? -11.922 26.125 23.234 1 28.36 303 ALA A C 1
ATOM 2375 O O . ALA A 1 303 ? -12.766 26.766 22.609 1 28.36 303 ALA A O 1
ATOM 2376 N N . GLU A 1 304 ? -11.977 24.938 22.891 1 29.62 304 GLU A N 1
ATOM 2377 C CA . GLU A 1 304 ? -13.352 24.453 23.016 1 29.62 304 GLU A CA 1
ATOM 2378 C C . GLU A 1 304 ? -14 24.953 24.297 1 29.62 304 GLU A C 1
ATOM 2380 O O . GLU A 1 304 ? -13.438 24.781 25.391 1 29.62 304 GLU A O 1
ATOM 2385 N N . LEU A 1 305 ? -14.742 26.156 24.328 1 26.64 305 LEU A N 1
ATOM 2386 C CA . LEU A 1 305 ? -15.68 26.406 25.422 1 26.64 305 LEU A CA 1
ATOM 2387 C C . LEU A 1 305 ? -16.328 25.094 25.891 1 26.64 305 LEU A C 1
ATOM 2389 O O . LEU A 1 305 ? -16.844 24.344 25.062 1 26.64 305 LEU A O 1
ATOM 2393 N N . ASP A 1 306 ? -15.922 24.469 26.922 1 27.77 306 ASP A N 1
ATOM 2394 C CA . ASP A 1 306 ? -16.688 23.438 27.609 1 27.77 306 ASP A CA 1
ATOM 2395 C C . ASP A 1 306 ? -18.172 23.516 27.25 1 27.77 306 ASP A C 1
ATOM 2397 O O . ASP A 1 306 ? -18.641 24.531 26.781 1 27.77 306 ASP A O 1
ATOM 2401 N N . PHE A 1 307 ? -18.953 22.406 27.469 1 28.17 307 PHE A N 1
ATOM 2402 C CA . PHE A 1 307 ? -20.391 22.391 27.656 1 28.17 307 PHE A CA 1
ATOM 2403 C C . PHE A 1 307 ? -20.859 23.656 28.359 1 28.17 307 PHE A C 1
ATOM 2405 O O . PHE A 1 307 ? -20.625 23.844 29.562 1 28.17 307 PHE A O 1
ATOM 2412 N N . LEU A 1 308 ? -20.781 24.797 27.859 1 27.19 308 LEU A N 1
ATOM 2413 C CA . LEU A 1 308 ? -21.641 25.828 28.422 1 27.19 308 LEU A CA 1
ATOM 2414 C C . LEU A 1 308 ? -23 25.25 28.812 1 27.19 308 LEU A C 1
ATOM 2416 O O . LEU A 1 308 ? -23.688 24.672 27.984 1 27.19 308 LEU A O 1
ATOM 2420 N N . ASP A 1 309 ? -23.109 24.641 29.938 1 30.11 309 ASP A N 1
ATOM 2421 C CA . ASP A 1 309 ? -24.406 24.312 30.516 1 30.11 309 ASP A CA 1
ATOM 2422 C C . ASP A 1 309 ? -25.484 25.312 30.062 1 30.11 309 ASP A C 1
ATOM 2424 O O . ASP A 1 309 ? -25.156 26.422 29.641 1 30.11 309 ASP A O 1
ATOM 2428 N N . GLN A 1 310 ? -26.625 24.844 29.562 1 31.64 310 GLN A N 1
ATOM 2429 C CA . GLN A 1 310 ? -27.781 25.688 29.25 1 31.64 310 GLN A CA 1
ATOM 2430 C C . GLN A 1 310 ? -27.734 27 30.031 1 31.64 310 GLN A C 1
ATOM 2432 O O . GLN A 1 310 ? -28.078 28.062 29.5 1 31.64 310 GLN A O 1
ATOM 2437 N N . ALA A 1 311 ? -27.297 26.797 31.234 1 32.5 311 ALA A N 1
ATOM 2438 C CA . ALA A 1 311 ? -27.391 27.906 32.188 1 32.5 311 ALA A CA 1
ATOM 2439 C C . ALA A 1 311 ? -26.344 28.969 31.859 1 32.5 311 ALA A C 1
ATOM 2441 O O . ALA A 1 311 ? -26.656 30.172 31.875 1 32.5 311 ALA A O 1
ATOM 2442 N N . SER A 1 312 ? -25.156 28.484 31.562 1 33.12 312 SER A N 1
ATOM 2443 C CA . SER A 1 312 ? -24.141 29.516 31.375 1 33.12 312 SER A CA 1
ATOM 2444 C C . SER A 1 312 ? -24.203 30.125 29.984 1 33.12 312 SER A C 1
ATOM 2446 O O . SER A 1 312 ? -23.812 31.266 29.766 1 33.12 312 SER A O 1
ATOM 2448 N N . LEU A 1 313 ? -24.547 29.328 28.984 1 33.59 313 LEU A N 1
ATOM 2449 C CA . LEU A 1 313 ? -24.906 29.906 27.703 1 33.59 313 LEU A CA 1
ATOM 2450 C C . LEU A 1 313 ? -26.094 30.844 27.828 1 33.59 313 LEU A C 1
ATOM 2452 O O . LEU A 1 313 ? -26.109 31.922 27.219 1 33.59 313 LEU A O 1
ATOM 2456 N N . ALA A 1 314 ? -27.031 30.406 28.594 1 35 314 ALA A N 1
ATOM 2457 C CA . ALA A 1 314 ? -28.172 31.266 28.906 1 35 314 ALA A CA 1
ATOM 2458 C C . ALA A 1 314 ? -27.688 32.594 29.484 1 35 314 ALA A C 1
ATOM 2460 O O . ALA A 1 314 ? -28.203 33.656 29.125 1 35 314 ALA A O 1
ATOM 2461 N N . THR A 1 315 ? -26.719 32.531 30.391 1 35.56 315 THR A N 1
ATOM 2462 C CA . THR A 1 315 ? -26.188 33.75 31 1 35.56 315 THR A CA 1
ATOM 2463 C C . THR A 1 315 ? -25.438 34.562 29.969 1 35.56 315 THR A C 1
ATOM 2465 O O . THR A 1 315 ? -25.562 35.781 29.938 1 35.56 315 THR A O 1
ATOM 2468 N N . LEU A 1 316 ? -24.641 33.844 29.188 1 32.94 316 LEU A N 1
ATOM 2469 C CA . LEU A 1 316 ? -23.891 34.625 28.188 1 32.94 316 LEU A CA 1
ATOM 2470 C C . LEU A 1 316 ? -24.828 35.156 27.109 1 32.94 316 LEU A C 1
ATOM 2472 O O . LEU A 1 316 ? -24.703 36.312 26.703 1 32.94 316 LEU A O 1
ATOM 2476 N N . VAL A 1 317 ? -25.719 34.344 26.656 1 35.09 317 VAL A N 1
ATOM 2477 C CA . VAL A 1 317 ? -26.75 34.812 25.734 1 35.09 317 VAL A CA 1
ATOM 2478 C C . VAL A 1 317 ? -27.516 35.969 26.391 1 35.09 317 VAL A C 1
ATOM 2480 O O . VAL A 1 317 ? -27.828 36.938 25.734 1 35.09 317 VAL A O 1
ATOM 2483 N N . ASN A 1 318 ? -27.844 35.688 27.641 1 34.38 318 ASN A N 1
ATOM 2484 C CA . ASN A 1 318 ? -28.609 36.75 28.297 1 34.38 318 ASN A CA 1
ATOM 2485 C C . ASN A 1 318 ? -27.844 38.062 28.312 1 34.38 318 ASN A C 1
ATOM 2487 O O . ASN A 1 318 ? -28.453 39.125 28.406 1 34.38 318 ASN A O 1
ATOM 2491 N N . LEU A 1 319 ? -26.594 37.938 28.375 1 30.05 319 LEU A N 1
ATOM 2492 C CA . LEU A 1 319 ? -25.938 39.25 28.344 1 30.05 319 LEU A CA 1
ATOM 2493 C C . LEU A 1 319 ? -26.016 39.844 26.953 1 30.05 319 LEU A C 1
ATOM 2495 O O . LEU A 1 319 ? -26.188 41.062 26.812 1 30.05 319 LEU A O 1
ATOM 2499 N N . PHE A 1 320 ? -25.672 39.062 25.891 1 31.38 320 PHE A N 1
ATOM 2500 C CA . PHE A 1 320 ? -25.594 39.75 24.594 1 31.38 320 PHE A CA 1
ATOM 2501 C C . PHE A 1 320 ? -26.953 39.75 23.906 1 31.38 320 PHE A C 1
ATOM 2503 O O . PHE A 1 320 ? -27.328 38.781 23.25 1 31.38 320 PHE A O 1
ATOM 2510 N N . VAL A 1 321 ? -28.078 39.969 24.391 1 30.5 321 VAL A N 1
ATOM 2511 C CA . VAL A 1 321 ? -29.438 39.969 23.891 1 30.5 321 VAL A CA 1
ATOM 2512 C C . VAL A 1 321 ? -29.484 40.781 22.578 1 30.5 321 VAL A C 1
ATOM 2514 O O . VAL A 1 321 ? -30.141 40.344 21.625 1 30.5 321 VAL A O 1
ATOM 2517 N N . ASP A 1 322 ? -29.172 42 22.578 1 33.03 322 ASP A N 1
ATOM 2518 C CA . ASP A 1 322 ? -29.703 42.875 21.516 1 33.03 322 ASP A CA 1
ATOM 2519 C C . ASP A 1 322 ? -29.047 42.562 20.172 1 33.03 322 ASP A C 1
ATOM 2521 O O . ASP A 1 322 ? -29.703 42.469 19.141 1 33.03 322 ASP A O 1
ATOM 2525 N N . THR A 1 323 ? -27.766 42.969 19.969 1 34.34 323 THR A N 1
ATOM 2526 C CA . THR A 1 323 ? -27.078 42.938 18.688 1 34.34 323 THR A CA 1
ATOM 2527 C C . THR A 1 323 ? -26.828 41.5 18.234 1 34.34 323 THR A C 1
ATOM 2529 O O . THR A 1 323 ? -26.234 41.281 17.172 1 34.34 323 THR A O 1
ATOM 2532 N N . ILE A 1 324 ? -27.141 40.438 18.984 1 35.06 324 ILE A N 1
ATOM 2533 C CA . ILE A 1 324 ? -26.797 39.031 18.969 1 35.06 324 ILE A CA 1
ATOM 2534 C C . ILE A 1 324 ? -27.75 38.281 18.031 1 35.06 324 ILE A C 1
ATOM 2536 O O . ILE A 1 324 ? -27.594 37.094 17.812 1 35.06 324 ILE A O 1
ATOM 2540 N N . GLN A 1 325 ? -28.703 38.812 17.469 1 38.62 325 GLN A N 1
ATOM 2541 C CA . GLN A 1 325 ? -29.547 37.969 16.625 1 38.62 325 GLN A CA 1
ATOM 2542 C C . GLN A 1 325 ? -28.75 37.344 15.492 1 38.62 325 GLN A C 1
ATOM 2544 O O . GLN A 1 325 ? -28.922 36.156 15.195 1 38.62 325 GLN A O 1
ATOM 2549 N N . ALA A 1 326 ? -27.984 38.188 14.758 1 37.28 326 ALA A N 1
ATOM 2550 C CA . ALA A 1 326 ? -27.25 37.656 13.609 1 37.28 326 ALA A CA 1
ATOM 2551 C C . ALA A 1 326 ? -26.172 36.656 14.055 1 37.28 326 ALA A C 1
ATOM 2553 O O . ALA A 1 326 ? -25.969 35.625 13.414 1 37.28 326 ALA A O 1
ATOM 2554 N N . LEU A 1 327 ? -25.578 36.938 15.148 1 38.22 327 LEU A N 1
ATOM 2555 C CA . LEU A 1 327 ? -24.562 36.031 15.703 1 38.22 327 LEU A CA 1
ATOM 2556 C C . LEU A 1 327 ? -25.203 34.75 16.188 1 38.22 327 LEU A C 1
ATOM 2558 O O . LEU A 1 327 ? -24.625 33.656 16.047 1 38.22 327 LEU A O 1
ATOM 2562 N N . LYS A 1 328 ? -26.438 34.812 16.734 1 41.06 328 LYS A N 1
ATOM 2563 C CA . LYS A 1 328 ? -27.172 33.594 17.141 1 41.06 328 LYS A CA 1
ATOM 2564 C C . LYS A 1 328 ? -27.328 32.625 15.961 1 41.06 328 LYS A C 1
ATOM 2566 O O . LYS A 1 328 ? -27.172 31.422 16.125 1 41.06 328 LYS A O 1
ATOM 2571 N N . GLU A 1 329 ? -27.672 33.219 14.867 1 43.19 329 GLU A N 1
ATOM 2572 C CA . GLU A 1 329 ? -27.891 32.344 13.734 1 43.19 329 GLU A CA 1
ATOM 2573 C C . GLU A 1 329 ? -26.609 31.656 13.289 1 43.19 329 GLU A C 1
ATOM 2575 O O . GLU A 1 329 ? -26.594 30.453 13.008 1 43.19 329 GLU A O 1
ATOM 2580 N N . VAL A 1 330 ? -25.531 32.438 13.32 1 40.38 330 VAL A N 1
ATOM 2581 C CA . VAL A 1 330 ? -24.234 31.875 12.945 1 40.38 330 VAL A CA 1
ATOM 2582 C C . VAL A 1 330 ? -23.781 30.891 14.023 1 40.38 330 VAL A C 1
ATOM 2584 O O . VAL A 1 330 ? -23.312 29.797 13.711 1 40.38 330 VAL A O 1
ATOM 2587 N N . LEU A 1 331 ? -24.047 31.25 15.289 1 40.41 331 LEU A N 1
ATOM 2588 C CA . LEU A 1 331 ? -23.625 30.375 16.391 1 40.41 331 LEU A CA 1
ATOM 2589 C C . LEU A 1 331 ? -24.562 29.188 16.531 1 40.41 331 LEU A C 1
ATOM 2591 O O . LEU A 1 331 ? -24.125 28.062 16.781 1 40.41 331 LEU A O 1
ATOM 2595 N N . THR A 1 332 ? -25.875 29.484 16.469 1 42.91 332 THR A N 1
ATOM 2596 C CA . THR A 1 332 ? -26.812 28.359 16.438 1 42.91 332 THR A CA 1
ATOM 2597 C C . THR A 1 332 ? -26.516 27.438 15.266 1 42.91 332 THR A C 1
ATOM 2599 O O . THR A 1 332 ? -26.594 26.219 15.391 1 42.91 332 THR A O 1
ATOM 2602 N N . GLN A 1 333 ? -26.234 28.047 14.133 1 40.5 333 GLN A N 1
ATOM 2603 C CA . GLN A 1 333 ? -25.844 27.219 12.992 1 40.5 333 GLN A CA 1
ATOM 2604 C C . GLN A 1 333 ? -24.5 26.531 13.234 1 40.5 333 GLN A C 1
ATOM 2606 O O . GLN A 1 333 ? -24.312 25.375 12.852 1 40.5 333 GLN A O 1
ATOM 2611 N N . ALA A 1 334 ? -23.594 27.219 13.867 1 37.47 334 ALA A N 1
ATOM 2612 C CA . ALA A 1 334 ? -22.328 26.609 14.266 1 37.47 334 ALA A CA 1
ATOM 2613 C C . ALA A 1 334 ? -22.531 25.516 15.305 1 37.47 334 ALA A C 1
ATOM 2615 O O . ALA A 1 334 ? -21.922 24.453 15.234 1 37.47 334 ALA A O 1
ATOM 2616 N N . VAL A 1 335 ? -23.375 25.719 16.344 1 39.66 335 VAL A N 1
ATOM 2617 C CA . VAL A 1 335 ? -23.719 24.719 17.344 1 39.66 335 VAL A CA 1
ATOM 2618 C C . VAL A 1 335 ? -24.531 23.609 16.703 1 39.66 335 VAL A C 1
ATOM 2620 O O . VAL A 1 335 ? -24.328 22.422 17 1 39.66 335 VAL A O 1
ATOM 2623 N N . SER A 1 336 ? -25.562 23.969 15.992 1 38.81 336 SER A N 1
ATOM 2624 C CA . SER A 1 336 ? -26.391 22.938 15.375 1 38.81 336 SER A CA 1
ATOM 2625 C C . SER A 1 336 ? -25.609 22.188 14.289 1 38.81 336 SER A C 1
ATOM 2627 O O . SER A 1 336 ? -25.875 21.016 14.023 1 38.81 336 SER A O 1
ATOM 2629 N N . THR A 1 337 ? -24.719 22.922 13.555 1 38.34 337 THR A N 1
ATOM 2630 C CA . THR A 1 337 ? -23.938 22.25 12.531 1 38.34 337 THR A CA 1
ATOM 2631 C C . THR A 1 337 ? -22.578 21.812 13.094 1 38.34 337 THR A C 1
ATOM 2633 O O . THR A 1 337 ? -21.781 21.172 12.398 1 38.34 337 THR A O 1
ATOM 2636 N N . GLY A 1 338 ? -22.406 21.688 14.453 1 36 338 GLY A N 1
ATOM 2637 C CA . GLY A 1 338 ? -21.234 21.281 15.219 1 36 338 GLY A CA 1
ATOM 2638 C C . GLY A 1 338 ? -19.953 21.953 14.758 1 36 338 GLY A C 1
ATOM 2639 O O . GLY A 1 338 ? -18.859 21.406 14.938 1 36 338 GLY A O 1
ATOM 2640 N N . ARG A 1 339 ? -20.062 23.094 14.023 1 34.16 339 ARG A N 1
ATOM 2641 C CA . ARG A 1 339 ? -18.906 23.812 13.477 1 34.16 339 ARG A CA 1
ATOM 2642 C C . ARG A 1 339 ? -18.297 24.734 14.523 1 34.16 339 ARG A C 1
ATOM 2644 O O . ARG A 1 339 ? -19.016 25.484 15.188 1 34.16 339 ARG A O 1
ATOM 2651 N N . ASN A 1 340 ? -17.031 24.344 15.062 1 35.66 340 ASN A N 1
ATOM 2652 C CA . ASN A 1 340 ? -16.266 25.25 15.914 1 35.66 340 ASN A CA 1
ATOM 2653 C C . ASN A 1 340 ? -15.789 26.484 15.141 1 35.66 340 ASN A C 1
ATOM 2655 O O . ASN A 1 340 ? -15.453 26.391 13.961 1 35.66 340 ASN A O 1
ATOM 2659 N N . ILE A 1 341 ? -16.156 27.766 15.414 1 33.88 341 ILE A N 1
ATOM 2660 C CA . ILE A 1 341 ? -15.703 29.047 14.906 1 33.88 341 ILE A CA 1
ATOM 2661 C C . ILE A 1 341 ? -14.305 29.344 15.438 1 33.88 341 ILE A C 1
ATOM 2663 O O . ILE A 1 341 ? -14.109 29.5 16.641 1 33.88 341 ILE A O 1
ATOM 2667 N N . PRO A 1 342 ? -13.156 29.062 14.672 1 34.62 342 PRO A N 1
ATOM 2668 C CA . PRO A 1 342 ? -11.805 29.391 15.133 1 34.62 342 PRO A CA 1
ATOM 2669 C C . PRO A 1 342 ? -11.641 30.875 15.469 1 34.62 342 PRO A C 1
ATOM 2671 O O . PRO A 1 342 ? -11.977 31.734 14.656 1 34.62 342 PRO A O 1
ATOM 2674 N N . LEU A 1 343 ? -11.688 31.281 16.781 1 34.47 343 LEU A N 1
ATOM 2675 C CA . LEU A 1 343 ? -11.328 32.625 17.203 1 34.47 343 LEU A CA 1
ATOM 2676 C C . LEU A 1 343 ? -9.828 32.75 17.438 1 34.47 343 LEU A C 1
ATOM 2678 O O . LEU A 1 343 ? -9.258 32 18.219 1 34.47 343 LEU A O 1
ATOM 2682 N N . ASP A 1 344 ? -8.953 32.938 16.469 1 35.06 344 ASP A N 1
ATOM 2683 C CA . ASP A 1 344 ? -7.523 33.219 16.578 1 35.06 344 ASP A CA 1
ATOM 2684 C C . ASP A 1 344 ? -7.25 34.312 17.609 1 35.06 344 ASP A C 1
ATOM 2686 O O . ASP A 1 344 ? -6.406 35.188 17.375 1 35.06 344 ASP A O 1
ATOM 2690 N N . TRP A 1 345 ? -7.945 34.531 18.641 1 37.22 345 TRP A N 1
ATOM 2691 C CA . TRP A 1 345 ? -7.656 35.625 19.562 1 37.22 345 TRP A CA 1
ATOM 2692 C C . TRP A 1 345 ? -6.777 35.156 20.703 1 37.22 345 TRP A C 1
ATOM 2694 O O . TRP A 1 345 ? -6.91 34 21.172 1 37.22 345 TRP A O 1
ATOM 2704 N N . ASP A 1 346 ? -5.52 35.75 20.844 1 33.72 346 ASP A N 1
ATOM 2705 C CA . ASP A 1 346 ? -4.82 35.656 22.125 1 33.72 346 ASP A CA 1
ATOM 2706 C C . ASP A 1 346 ? -5.777 35.875 23.297 1 33.72 346 ASP A C 1
ATOM 2708 O O . ASP A 1 346 ? -6.359 36.969 23.422 1 33.72 346 ASP A O 1
ATOM 2712 N N . ILE A 1 347 ? -6.195 34.906 23.891 1 36.94 347 ILE A N 1
ATOM 2713 C CA . ILE A 1 347 ? -7.125 34.969 25.016 1 36.94 347 ILE A CA 1
ATOM 2714 C C . ILE A 1 347 ? -6.648 36 26.016 1 36.94 347 ILE A C 1
ATOM 2716 O O . ILE A 1 347 ? -7.465 36.656 26.688 1 36.94 347 ILE A O 1
ATOM 2720 N N . THR A 1 348 ? -5.316 36.125 26.094 1 38.84 348 THR A N 1
ATOM 2721 C CA . THR A 1 348 ? -4.852 37.094 27.078 1 38.84 348 THR A CA 1
ATOM 2722 C C . THR A 1 348 ? -5.246 38.5 26.656 1 38.84 348 THR A C 1
ATOM 2724 O O . THR A 1 348 ? -5.516 39.344 27.516 1 38.84 348 THR A O 1
ATOM 2727 N N . SER A 1 349 ? -5.223 38.75 25.422 1 40.47 349 SER A N 1
ATOM 2728 C CA . SER A 1 349 ? -5.562 40.094 24.969 1 40.47 349 SER A CA 1
ATOM 2729 C C . SER A 1 349 ? -7.066 40.344 25 1 40.47 349 SER A C 1
ATOM 2731 O O . SER A 1 349 ? -7.527 41.469 24.859 1 40.47 349 SER A O 1
ATOM 2733 N N . LEU A 1 350 ? -7.785 39.281 25.047 1 41.31 350 LEU A N 1
ATOM 2734 C CA . LEU A 1 350 ? -9.234 39.375 25.156 1 41.31 350 LEU A CA 1
ATOM 2735 C C . LEU A 1 350 ? -9.641 39.938 26.516 1 41.31 350 LEU A C 1
ATOM 2737 O O . LEU A 1 350 ? -10.719 40.531 26.641 1 41.31 350 LEU A O 1
ATOM 2741 N N . ASP A 1 351 ? -8.75 39.781 27.438 1 41.09 351 ASP A N 1
ATOM 2742 C CA . ASP A 1 351 ? -9.055 40.344 28.75 1 41.09 351 ASP A CA 1
ATOM 2743 C C . ASP A 1 351 ? -9.18 41.844 28.688 1 41.09 351 ASP A C 1
ATOM 2745 O O . ASP A 1 351 ? -9.852 42.469 29.531 1 41.09 351 ASP A O 1
ATOM 2749 N N . ASN A 1 352 ? -8.484 42.469 27.719 1 45.38 352 ASN A N 1
ATOM 2750 C CA . ASN A 1 352 ? -8.469 43.938 27.688 1 45.38 352 ASN A CA 1
ATOM 2751 C C . ASN A 1 352 ? -9.531 44.5 26.75 1 45.38 352 ASN A C 1
ATOM 2753 O O . ASN A 1 352 ? -9.594 45.688 26.516 1 45.38 352 ASN A O 1
ATOM 2757 N N . HIS A 1 353 ? -10.164 43.594 25.922 1 43.81 353 HIS A N 1
ATOM 2758 C CA . HIS A 1 353 ? -11.203 44.094 25.031 1 43.81 353 HIS A CA 1
ATOM 2759 C C . HIS A 1 353 ? -12.594 43.75 25.562 1 43.81 353 HIS A C 1
ATOM 2761 O O . HIS A 1 353 ? -12.766 42.75 26.266 1 43.81 353 HIS A O 1
ATOM 2767 N N . SER A 1 354 ? -13.477 44.781 25.5 1 42.88 354 SER A N 1
ATOM 2768 C CA . SER A 1 354 ? -14.867 44.562 25.875 1 42.88 354 SER A CA 1
ATOM 2769 C C . SER A 1 354 ? -15.516 43.469 25.031 1 42.88 354 SER A C 1
ATOM 2771 O O . SER A 1 354 ? -15.023 43.156 23.938 1 42.88 354 SER A O 1
ATOM 2773 N N . VAL A 1 355 ? -16.391 42.656 25.5 1 44.44 355 VAL A N 1
ATOM 2774 C CA . VAL A 1 355 ? -17.125 41.594 24.812 1 44.44 355 VAL A CA 1
ATOM 2775 C C . VAL A 1 355 ? -17.578 42.062 23.438 1 44.44 355 VAL A C 1
ATOM 2777 O O . VAL A 1 355 ? -17.5 41.312 22.453 1 44.44 355 VAL A O 1
ATOM 2780 N N . GLN A 1 356 ? -17.906 43.344 23.375 1 45.88 356 GLN A N 1
ATOM 2781 C CA . GLN A 1 356 ? -18.375 43.938 22.125 1 45.88 356 GLN A CA 1
ATOM 2782 C C . GLN A 1 356 ? -17.266 44 21.094 1 45.88 356 GLN A C 1
ATOM 2784 O O . GLN A 1 356 ? -17.484 43.719 19.906 1 45.88 356 GLN A O 1
ATOM 2789 N N . GLU A 1 357 ? -16.094 44.312 21.453 1 49.88 357 GLU A N 1
ATOM 2790 C CA . GLU A 1 357 ? -14.961 44.438 20.547 1 49.88 357 GLU A CA 1
ATOM 2791 C C . GLU A 1 357 ? -14.508 43.031 20.062 1 49.88 357 GLU A C 1
ATOM 2793 O O . GLU A 1 357 ? -14.156 42.875 18.891 1 49.88 357 GLU A O 1
ATOM 2798 N N . ILE A 1 358 ? -14.625 42.125 20.938 1 47.41 358 ILE A N 1
ATOM 2799 C CA . ILE A 1 358 ? -14.258 40.75 20.609 1 47.41 358 ILE A CA 1
ATOM 2800 C C . ILE A 1 358 ? -15.234 40.188 19.562 1 47.41 358 ILE A C 1
ATOM 2802 O O . ILE A 1 358 ? -14.82 39.562 18.578 1 47.41 358 ILE A O 1
ATOM 2806 N N . VAL A 1 359 ? -16.484 40.469 19.719 1 46.12 359 VAL A N 1
ATOM 2807 C CA . VAL A 1 359 ? -17.516 40.062 18.781 1 46.12 359 VAL A CA 1
ATOM 2808 C C . VAL A 1 359 ? -17.297 40.75 17.438 1 46.12 359 VAL A C 1
ATOM 2810 O O . VAL A 1 359 ? -17.406 40.125 16.375 1 46.12 359 VAL A O 1
ATOM 2813 N N . GLN A 1 360 ? -17.031 41.969 17.453 1 48.12 360 GLN A N 1
ATOM 2814 C CA . GLN A 1 360 ? -16.781 42.719 16.219 1 48.12 360 GLN A CA 1
ATOM 2815 C C . GLN A 1 360 ? -15.531 42.188 15.516 1 48.12 360 GLN A C 1
ATOM 2817 O O . GLN A 1 360 ? -15.523 42.031 14.289 1 48.12 360 GLN A O 1
ATOM 2822 N N . MET A 1 361 ? -14.57 41.781 16.156 1 47.69 361 MET A N 1
ATOM 2823 C CA . MET A 1 361 ? -13.352 41.219 15.57 1 47.69 361 MET A CA 1
ATOM 2824 C C . MET A 1 361 ? -13.617 39.812 15.023 1 47.69 361 MET A C 1
ATOM 2826 O O . MET A 1 361 ? -13.109 39.469 13.961 1 47.69 361 MET A O 1
ATOM 2830 N N . LEU A 1 362 ? -14.453 39.125 15.742 1 45.19 362 LEU A N 1
ATOM 2831 C CA . LEU A 1 362 ? -14.867 37.812 15.281 1 45.19 362 LEU A CA 1
ATOM 2832 C C . LEU A 1 362 ? -15.695 37.938 14 1 45.19 362 LEU A C 1
ATOM 2834 O O . LEU A 1 362 ? -15.477 37.188 13.047 1 45.19 362 LEU A O 1
ATOM 2838 N N . ALA A 1 363 ? -16.656 38.781 14.047 1 41 363 ALA A N 1
ATOM 2839 C CA . ALA A 1 363 ? -17.484 39.031 12.867 1 41 363 ALA A CA 1
ATOM 2840 C C . ALA A 1 363 ? -16.641 39.469 11.672 1 41 363 ALA A C 1
ATOM 2842 O O . ALA A 1 363 ? -16.859 39 10.555 1 41 363 ALA A O 1
ATOM 2843 N N . GLU A 1 364 ? -15.703 40.281 11.781 1 43.62 364 GLU A N 1
ATOM 2844 C CA . GLU A 1 364 ? -14.852 40.75 10.703 1 43.62 364 GLU A CA 1
ATOM 2845 C C . GLU A 1 364 ? -13.953 39.625 10.18 1 43.62 364 GLU A C 1
ATOM 2847 O O . GLU A 1 364 ? -13.711 39.531 8.969 1 43.62 364 GLU A O 1
ATOM 2852 N N . ARG A 1 365 ? -13.492 38.781 10.969 1 40.53 365 ARG A N 1
ATOM 2853 C CA . ARG A 1 365 ? -12.625 37.688 10.555 1 40.53 365 ARG A CA 1
ATOM 2854 C C . ARG A 1 365 ? -13.43 36.562 9.906 1 40.53 365 ARG A C 1
ATOM 2856 O O . ARG A 1 365 ? -12.961 35.906 8.961 1 40.53 365 ARG A O 1
ATOM 2863 N N . LEU A 1 366 ? -14.523 36.156 10.445 1 38.56 366 LEU A N 1
ATOM 2864 C CA . LEU A 1 366 ? -15.414 35.156 9.852 1 38.56 366 LEU A CA 1
ATOM 2865 C C . LEU A 1 366 ? -15.867 35.594 8.469 1 38.56 366 LEU A C 1
ATOM 2867 O O . LEU A 1 366 ? -16.016 34.75 7.57 1 38.56 366 LEU A O 1
ATOM 2871 N N . VAL A 1 367 ? -16.266 36.812 8.266 1 37.22 367 VAL A N 1
ATOM 2872 C CA . VAL A 1 367 ? -16.594 37.312 6.938 1 37.22 367 VAL A CA 1
ATOM 2873 C C . VAL A 1 367 ? -15.352 37.281 6.059 1 37.22 367 VAL A C 1
ATOM 2875 O O . VAL A 1 367 ? -15.43 36.969 4.867 1 37.22 367 VAL A O 1
ATOM 2878 N N . ASN A 1 368 ? -14.164 37.562 6.457 1 34.03 368 ASN A N 1
ATOM 2879 C CA . ASN A 1 368 ? -12.945 37.625 5.652 1 34.03 368 ASN A CA 1
ATOM 2880 C C . ASN A 1 368 ? -12.242 36.281 5.598 1 34.03 368 ASN A C 1
ATOM 2882 O O . ASN A 1 368 ? -11.211 36.125 4.93 1 34.03 368 ASN A O 1
ATOM 2886 N N . SER A 1 369 ? -12.469 35.281 6.383 1 33.31 369 SER A N 1
ATOM 2887 C CA . SER A 1 369 ? -11.836 33.969 6.379 1 33.31 369 SER A CA 1
ATOM 2888 C C . SER A 1 369 ? -12.336 33.125 5.219 1 33.31 369 SER A C 1
ATOM 2890 O O . SER A 1 369 ? -11.938 31.953 5.078 1 33.31 369 SER A O 1
ATOM 2892 N N . SER A 1 370 ? -13.43 33.406 4.605 1 33.31 370 SER A N 1
ATOM 2893 C CA . SER A 1 370 ? -13.719 32.531 3.467 1 33.31 370 SER A CA 1
ATOM 2894 C C . SER A 1 370 ? -12.445 32.25 2.678 1 33.31 370 SER A C 1
ATOM 2896 O O . SER A 1 370 ? -12.117 31.062 2.461 1 33.31 370 SER A O 1
ATOM 2898 N N . LYS A 1 371 ? -12.414 32.531 1.349 1 39.97 371 LYS A N 1
ATOM 2899 C CA . LYS A 1 371 ? -11.461 32.281 0.269 1 39.97 371 LYS A CA 1
ATOM 2900 C C . LYS A 1 371 ? -10.18 33.094 0.466 1 39.97 371 LYS A C 1
ATOM 2902 O O . LYS A 1 371 ? -9.992 34.125 -0.173 1 39.97 371 LYS A O 1
ATOM 2907 N N . LYS A 1 372 ? -9.648 33.156 1.6 1 40.94 372 LYS A N 1
ATOM 2908 C CA . LYS A 1 372 ? -8.555 34.125 1.564 1 40.94 372 LYS A CA 1
ATOM 2909 C C . LYS A 1 372 ? -7.367 33.594 0.776 1 40.94 372 LYS A C 1
ATOM 2911 O O . LYS A 1 372 ? -6.816 32.531 1.115 1 40.94 372 LYS A O 1
ATOM 2916 N N . ALA A 1 373 ? -7.328 33.875 -0.384 1 40 373 ALA A N 1
ATOM 2917 C CA . ALA A 1 373 ? -6.156 33.938 -1.251 1 40 373 ALA A CA 1
ATOM 2918 C C . ALA A 1 373 ? -5.012 34.688 -0.588 1 40 373 ALA A C 1
ATOM 2920 O O . ALA A 1 373 ? -5.145 35.875 -0.295 1 40 373 ALA A O 1
ATOM 2921 N N . VAL A 1 374 ? -4.297 34.062 0.227 1 44.19 374 VAL A N 1
ATOM 2922 C CA . VAL A 1 374 ? -3.105 34.75 0.693 1 44.19 374 VAL A CA 1
ATOM 2923 C C . VAL A 1 374 ? -2.176 35.031 -0.485 1 44.19 374 VAL A C 1
ATOM 2925 O O . VAL A 1 374 ? -1.802 34.125 -1.219 1 44.19 374 VAL A O 1
ATOM 2928 N N . ALA A 1 375 ? -2.127 36.25 -0.958 1 39.62 375 ALA A N 1
ATOM 2929 C CA . ALA A 1 375 ? -1.238 36.75 -2.016 1 39.62 375 ALA A CA 1
ATOM 2930 C C . ALA A 1 375 ? 0.226 36.562 -1.621 1 39.62 375 ALA A C 1
ATOM 2932 O O . ALA A 1 375 ? 0.598 36.812 -0.47 1 39.62 375 ALA A O 1
ATOM 2933 N N . GLU A 1 376 ? 0.926 35.781 -2.387 1 46.72 376 GLU A N 1
ATOM 2934 C CA . GLU A 1 376 ? 2.379 35.688 -2.273 1 46.72 376 GLU A CA 1
ATOM 2935 C C . GLU A 1 376 ? 3.014 37.062 -2.285 1 46.72 376 GLU A C 1
ATOM 2937 O O . GLU A 1 376 ? 2.717 37.906 -3.158 1 46.72 376 GLU A O 1
ATOM 2942 N N . ASP A 1 377 ? 3.25 37.656 -1.226 1 40.19 377 ASP A N 1
ATOM 2943 C CA . ASP A 1 377 ? 4.094 38.844 -1.22 1 40.19 377 ASP A CA 1
ATOM 2944 C C . ASP A 1 377 ? 5.301 38.656 -2.141 1 40.19 377 ASP A C 1
ATOM 2946 O O . ASP A 1 377 ? 6.199 37.875 -1.849 1 40.19 377 ASP A O 1
ATOM 2950 N N . VAL A 1 378 ? 5.059 38.812 -3.422 1 40.16 378 VAL A N 1
ATOM 2951 C CA . VAL A 1 378 ? 6.188 38.906 -4.344 1 40.16 378 VAL A CA 1
ATOM 2952 C C . VAL A 1 378 ? 7.039 40.125 -4.004 1 40.16 378 VAL A C 1
ATOM 2954 O O . VAL A 1 378 ? 6.746 41.25 -4.445 1 40.16 378 VAL A O 1
ATOM 2957 N N . THR A 1 379 ? 7.398 40.469 -2.822 1 38.47 379 THR A N 1
ATOM 2958 C CA . THR A 1 379 ? 8.32 41.594 -2.799 1 38.47 379 THR A CA 1
ATOM 2959 C C . THR A 1 379 ? 9.523 41.344 -3.703 1 38.47 379 THR A C 1
ATOM 2961 O O . THR A 1 379 ? 9.961 40.188 -3.846 1 38.47 379 THR A O 1
ATOM 2964 N N . GLY A 1 380 ? 10.023 42.25 -4.551 1 37.19 380 GLY A N 1
ATOM 2965 C CA . GLY A 1 380 ? 11.117 42.438 -5.492 1 37.19 380 GLY A CA 1
ATOM 2966 C C . GLY A 1 380 ? 12.406 41.781 -5.039 1 37.19 380 GLY A C 1
ATOM 2967 O O . GLY A 1 380 ? 13.273 41.469 -5.859 1 37.19 380 GLY A O 1
ATOM 2968 N N . GLN A 1 381 ? 13.227 42.312 -3.973 1 42.72 381 GLN A N 1
ATOM 2969 C CA . GLN A 1 381 ? 14.609 41.969 -3.658 1 42.72 381 GLN A CA 1
ATOM 2970 C C . GLN A 1 381 ? 14.703 40.5 -3.223 1 42.72 381 GLN A C 1
ATOM 2972 O O . GLN A 1 381 ? 13.797 39.969 -2.568 1 42.72 381 GLN A O 1
ATOM 2977 N N . ALA A 1 382 ? 15.82 39.469 -3.662 1 53.28 382 ALA A N 1
ATOM 2978 C CA . ALA A 1 382 ? 16.219 38.094 -3.783 1 53.28 382 ALA A CA 1
ATOM 2979 C C . ALA A 1 382 ? 16.094 37.344 -2.449 1 53.28 382 ALA A C 1
ATOM 2981 O O . ALA A 1 382 ? 16.719 36.312 -2.236 1 53.28 382 ALA A O 1
ATOM 2982 N N . GLU A 1 383 ? 15.734 37.875 -1.308 1 75.69 383 GLU A N 1
ATOM 2983 C CA . GLU A 1 383 ? 15.82 37.219 -0.004 1 75.69 383 GLU A CA 1
ATOM 2984 C C . GLU A 1 383 ? 14.82 36.062 0.101 1 75.69 383 GLU A C 1
ATOM 2986 O O . GLU A 1 383 ? 13.695 36.188 -0.375 1 75.69 383 GLU A O 1
ATOM 2991 N N . LEU A 1 384 ? 15.367 34.875 0.457 1 88 384 LEU A N 1
ATOM 2992 C CA . LEU A 1 384 ? 14.555 33.688 0.69 1 88 384 LEU A CA 1
ATOM 2993 C C . LEU A 1 384 ? 13.469 33.969 1.72 1 88 384 LEU A C 1
ATOM 2995 O O . LEU A 1 384 ? 13.719 34.625 2.742 1 88 384 LEU A O 1
ATOM 2999 N N . PRO A 1 385 ? 12.219 33.656 1.424 1 91.81 385 PRO A N 1
ATOM 3000 C CA . PRO A 1 385 ? 11.094 33.969 2.307 1 91.81 385 PRO A CA 1
ATOM 3001 C C . PRO A 1 385 ? 11.227 33.312 3.682 1 91.81 385 PRO A C 1
ATOM 3003 O O . PRO A 1 385 ? 11.875 32.25 3.812 1 91.81 385 PRO A O 1
ATOM 3006 N N . LYS A 1 386 ? 10.586 33.938 4.641 1 93.19 386 LYS A N 1
ATOM 3007 C CA . LYS A 1 386 ? 10.578 33.406 6.004 1 93.19 386 LYS A CA 1
ATOM 3008 C C . LYS A 1 386 ? 9.492 32.344 6.172 1 93.19 386 LYS A C 1
ATOM 3010 O O . LYS A 1 386 ? 9.5 31.609 7.148 1 93.19 386 LYS A O 1
ATOM 3015 N N . THR A 1 387 ? 8.547 32.344 5.309 1 93.69 387 THR A N 1
ATOM 3016 C CA . THR A 1 387 ? 7.488 31.328 5.309 1 93.69 387 THR A CA 1
ATOM 3017 C C . THR A 1 387 ? 7.406 30.625 3.957 1 93.69 387 THR A C 1
ATOM 3019 O O . THR A 1 387 ? 7.297 31.281 2.918 1 93.69 387 THR A O 1
ATOM 3022 N N . ILE A 1 388 ? 7.512 29.328 3.998 1 95.56 388 ILE A N 1
ATOM 3023 C CA . ILE A 1 388 ? 7.402 28.516 2.795 1 95.56 388 ILE A CA 1
ATOM 3024 C C . ILE A 1 388 ? 6.02 27.875 2.729 1 95.56 388 ILE A C 1
ATOM 3026 O O . ILE A 1 388 ? 5.605 27.172 3.662 1 95.56 388 ILE A O 1
ATOM 3030 N N . HIS A 1 389 ? 5.285 28.156 1.685 1 93.75 389 HIS A N 1
ATOM 3031 C CA . HIS A 1 389 ? 4.004 27.5 1.44 1 93.75 389 HIS A CA 1
ATOM 3032 C C . HIS A 1 389 ? 4.141 26.406 0.393 1 93.75 389 HIS A C 1
ATOM 3034 O O . HIS A 1 389 ? 4.906 26.547 -0.565 1 93.75 389 HIS A O 1
ATOM 3040 N N . PHE A 1 390 ? 3.471 25.281 0.596 1 95.06 390 PHE A N 1
ATOM 3041 C CA . PHE A 1 390 ? 3.416 24.203 -0.386 1 95.06 390 PHE A CA 1
ATOM 3042 C C . PHE A 1 390 ? 2.066 23.484 -0.337 1 95.06 390 PHE A C 1
ATOM 3044 O O . PHE A 1 390 ? 1.455 23.391 0.728 1 95.06 390 PHE A O 1
ATOM 3051 N N . PRO A 1 391 ? 1.532 23.109 -1.456 1 95.31 391 PRO A N 1
ATOM 3052 C CA . PRO A 1 391 ? 0.219 22.453 -1.474 1 95.31 391 PRO A CA 1
ATOM 3053 C C . PRO A 1 391 ? 0.259 21.031 -0.941 1 95.31 391 PRO A C 1
ATOM 3055 O O . PRO A 1 391 ? 1.125 20.234 -1.335 1 95.31 391 PRO A O 1
ATOM 3058 N N . TYR A 1 392 ? -0.589 20.703 -0.039 1 95.38 392 TYR A N 1
ATOM 3059 C CA . TYR A 1 392 ? -0.732 19.375 0.532 1 95.38 392 TYR A CA 1
ATOM 3060 C C . TYR A 1 392 ? -2.098 19.203 1.188 1 95.38 392 TYR A C 1
ATOM 3062 O O . TYR A 1 392 ? -2.252 19.453 2.385 1 95.38 392 TYR A O 1
ATOM 3070 N N . SER A 1 393 ? -3.021 18.703 0.405 1 93.88 393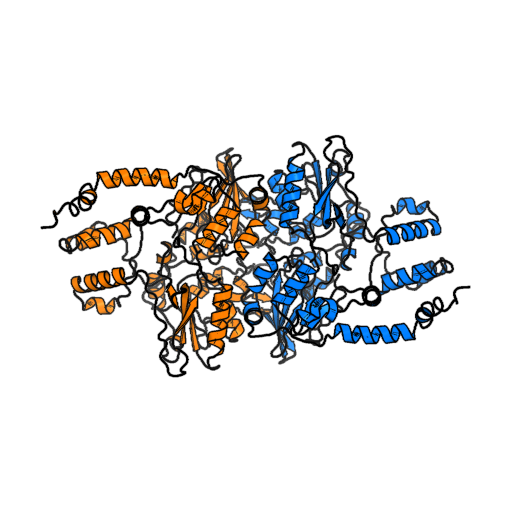 SER A N 1
ATOM 3071 C CA . SER A 1 393 ? -4.359 18.5 0.954 1 93.88 393 SER A CA 1
ATOM 3072 C C . SER A 1 393 ? -4.547 17.078 1.448 1 93.88 393 SER A C 1
ATOM 3074 O O . SER A 1 393 ? -4.109 16.125 0.795 1 93.88 393 SER A O 1
ATOM 3076 N N . ARG A 1 394 ? -5.203 16.922 2.541 1 92.94 394 ARG A N 1
ATOM 3077 C CA . ARG A 1 394 ? -5.484 15.617 3.131 1 92.94 394 ARG A CA 1
ATOM 3078 C C . ARG A 1 394 ? -6.84 15.094 2.67 1 92.94 394 ARG A C 1
ATOM 3080 O O . ARG A 1 394 ? -7.137 13.906 2.83 1 92.94 394 ARG A O 1
ATOM 3087 N N . HIS A 1 395 ? -7.648 15.961 2.178 1 93.94 395 HIS A N 1
ATOM 3088 C CA . HIS A 1 395 ? -8.953 15.586 1.648 1 93.94 395 HIS A CA 1
ATOM 3089 C C . HIS A 1 395 ? -8.992 15.711 0.129 1 93.94 395 HIS A C 1
ATOM 3091 O O . HIS A 1 395 ? -8.086 16.297 -0.471 1 93.94 395 HIS A O 1
ATOM 3097 N N . SER A 1 396 ? -10.062 15.227 -0.441 1 96.75 396 SER A N 1
ATOM 3098 C CA . SER A 1 396 ? -10.148 15.148 -1.896 1 96.75 396 SER A CA 1
ATOM 3099 C C . SER A 1 396 ? -10.727 16.422 -2.488 1 96.75 396 SER A C 1
ATOM 3101 O O . SER A 1 396 ? -11.578 17.078 -1.874 1 96.75 396 SER A O 1
ATOM 3103 N N . SER A 1 397 ? -10.242 16.766 -3.688 1 95.94 397 SER A N 1
ATOM 3104 C CA . SER A 1 397 ? -10.898 17.797 -4.492 1 95.94 397 SER A CA 1
ATOM 3105 C C . SER A 1 397 ? -12.164 17.25 -5.148 1 95.94 397 SER A C 1
ATOM 3107 O O . SER A 1 397 ? -12.375 16.031 -5.195 1 95.94 397 SER A O 1
ATOM 3109 N N . TYR A 1 398 ? -12.984 18.109 -5.656 1 96.12 398 TYR A N 1
ATOM 3110 C CA . TYR A 1 398 ? -14.219 17.688 -6.309 1 96.12 398 TYR A CA 1
ATOM 3111 C C . TYR A 1 398 ? -13.93 16.812 -7.527 1 96.12 398 TYR A C 1
ATOM 3113 O O . TYR A 1 398 ? -14.523 15.75 -7.691 1 96.12 398 TYR A O 1
ATOM 3121 N N . PRO A 1 399 ? -13.008 17.172 -8.352 1 97.12 399 PRO A N 1
ATOM 3122 C CA . PRO A 1 399 ? -12.711 16.297 -9.477 1 97.12 399 PRO A CA 1
ATOM 3123 C C . PRO A 1 399 ? -12.258 14.898 -9.039 1 97.12 399 PRO A C 1
ATOM 3125 O O . PRO A 1 399 ? -12.586 13.906 -9.688 1 97.12 399 PRO A O 1
ATOM 3128 N N . GLU A 1 400 ? -11.492 14.852 -7.996 1 97.81 400 GLU A N 1
ATOM 3129 C CA . GLU A 1 400 ? -11.047 13.57 -7.469 1 97.81 400 GLU A CA 1
ATOM 3130 C C . GLU A 1 400 ? -12.234 12.742 -6.969 1 97.81 400 GLU A C 1
ATOM 3132 O O . GLU A 1 400 ? -12.273 11.523 -7.172 1 97.81 400 GLU A O 1
ATOM 3137 N N . LEU A 1 401 ? -13.141 13.414 -6.305 1 98.06 401 LEU A N 1
ATOM 3138 C CA . LEU A 1 401 ? -14.344 12.727 -5.852 1 98.06 401 LEU A CA 1
ATOM 3139 C C . LEU A 1 401 ? -15.141 12.18 -7.035 1 98.06 401 LEU A C 1
ATOM 3141 O O . LEU A 1 401 ? -15.648 11.055 -6.98 1 98.06 401 LEU A O 1
ATOM 3145 N N . CYS A 1 402 ? -15.258 12.969 -8.047 1 98.19 402 CYS A N 1
ATOM 3146 C CA . CYS A 1 402 ? -15.961 12.539 -9.25 1 98.19 402 CYS A CA 1
ATOM 3147 C C . CYS A 1 402 ? -15.297 11.305 -9.852 1 98.19 402 CYS A C 1
ATOM 3149 O O . CYS A 1 402 ? -15.984 10.359 -10.25 1 98.19 402 CYS A O 1
ATOM 3151 N N . HIS A 1 403 ? -14 11.336 -9.906 1 97.75 403 HIS A N 1
ATOM 3152 C CA . HIS A 1 403 ? -13.258 10.195 -10.422 1 97.75 403 HIS A CA 1
ATOM 3153 C C . HIS A 1 403 ? -13.523 8.945 -9.594 1 97.75 403 HIS A C 1
ATOM 3155 O O . HIS A 1 403 ? -13.711 7.855 -10.141 1 97.75 403 HIS A O 1
ATOM 3161 N N . PHE A 1 404 ? -13.547 9.117 -8.344 1 98.12 404 PHE A N 1
ATOM 3162 C CA . PHE A 1 404 ? -13.789 8.016 -7.418 1 98.12 404 PHE A CA 1
ATOM 3163 C C . PHE A 1 404 ? -15.18 7.43 -7.625 1 98.12 404 PHE A C 1
ATOM 3165 O O . PHE A 1 404 ? -15.336 6.215 -7.742 1 98.12 404 PHE A O 1
ATOM 3172 N N . VAL A 1 405 ? -16.188 8.281 -7.676 1 98.38 405 VAL A N 1
ATOM 3173 C CA . VAL A 1 405 ? -17.562 7.852 -7.852 1 98.38 405 VAL A CA 1
ATOM 3174 C C . VAL A 1 405 ? -17.734 7.215 -9.227 1 98.38 405 VAL A C 1
ATOM 3176 O O . VAL A 1 405 ? -18.422 6.199 -9.367 1 98.38 405 VAL A O 1
ATOM 3179 N N . ASP A 1 406 ? -17.109 7.754 -10.203 1 97.75 406 ASP A N 1
ATOM 3180 C CA . ASP A 1 406 ? -17.203 7.242 -11.562 1 97.75 406 ASP A CA 1
ATOM 3181 C C . ASP A 1 406 ? -16.609 5.84 -11.664 1 97.75 406 ASP A C 1
ATOM 3183 O O . ASP A 1 406 ? -17.047 5.035 -12.492 1 97.75 406 ASP A O 1
ATOM 3187 N N . THR A 1 407 ? -15.617 5.578 -10.914 1 96.62 407 THR A N 1
ATOM 3188 C CA . THR A 1 407 ? -14.922 4.297 -10.945 1 96.62 407 THR A CA 1
ATOM 3189 C C . THR A 1 407 ? -15.82 3.176 -10.445 1 96.62 407 THR A C 1
ATOM 3191 O O . THR A 1 407 ? -15.812 2.068 -10.984 1 96.62 407 THR A O 1
ATOM 3194 N N . PHE A 1 408 ? -16.656 3.414 -9.461 1 97.25 408 PHE A N 1
ATOM 3195 C CA . PHE A 1 408 ? -17.469 2.367 -8.852 1 97.25 408 PHE A CA 1
ATOM 3196 C C . PHE A 1 408 ? -18.922 2.455 -9.328 1 97.25 408 PHE A C 1
ATOM 3198 O O . PHE A 1 408 ? -19.688 1.504 -9.172 1 97.25 408 PHE A O 1
ATOM 3205 N N . ARG A 1 409 ? -19.328 3.621 -9.773 1 97.69 409 ARG A N 1
ATOM 3206 C CA . ARG A 1 409 ? -20.656 3.879 -10.328 1 97.69 409 ARG A CA 1
ATOM 3207 C C . ARG A 1 409 ? -21.75 3.324 -9.414 1 97.69 409 ARG A C 1
ATOM 3209 O O . ARG A 1 409 ? -22.578 2.518 -9.844 1 97.69 409 ARG A O 1
ATOM 3216 N N . PRO A 1 410 ? -21.828 3.803 -8.188 1 98.25 410 PRO A N 1
ATOM 3217 C CA . PRO A 1 410 ? -22.859 3.334 -7.246 1 98.25 410 PRO A CA 1
ATOM 3218 C C . PRO A 1 410 ? -24.266 3.758 -7.648 1 98.25 410 PRO A C 1
ATOM 3220 O O . PRO A 1 410 ? -24.422 4.602 -8.531 1 98.25 410 PRO A O 1
ATOM 3223 N N . LYS A 1 411 ? -25.266 3.131 -6.965 1 97.88 411 LYS A N 1
ATOM 3224 C CA . LYS A 1 411 ? -26.641 3.541 -7.203 1 97.88 411 LYS A CA 1
ATOM 3225 C C . LYS A 1 411 ? -26.938 4.902 -6.582 1 97.88 411 LYS A C 1
ATOM 3227 O O . LYS A 1 411 ? -27.719 5.684 -7.117 1 97.88 411 LYS A O 1
ATOM 3232 N N . ASP A 1 412 ? -26.312 5.152 -5.43 1 97.5 412 ASP A N 1
ATOM 3233 C CA . ASP A 1 412 ? -26.547 6.363 -4.652 1 97.5 412 ASP A CA 1
ATOM 3234 C C . ASP A 1 412 ? -25.281 6.828 -3.943 1 97.5 412 ASP A C 1
ATOM 3236 O O . ASP A 1 412 ? -24.328 6.059 -3.803 1 97.5 412 ASP A O 1
ATOM 3240 N N . VAL A 1 413 ? -25.234 8.148 -3.66 1 97.12 413 VAL A N 1
ATOM 3241 C CA . VAL A 1 413 ? -24.156 8.734 -2.885 1 97.12 413 VAL A CA 1
ATOM 3242 C C . VAL A 1 413 ? -24.719 9.531 -1.709 1 97.12 413 VAL A C 1
ATOM 3244 O O . VAL A 1 413 ? -25.719 10.242 -1.858 1 97.12 413 VAL A O 1
ATOM 3247 N N . TRP A 1 414 ? -24.156 9.297 -0.524 1 94.25 414 TRP A N 1
ATOM 3248 C CA . TRP A 1 414 ? -24.531 10.047 0.669 1 94.25 414 TRP A CA 1
ATOM 3249 C C . TRP A 1 414 ? -23.375 10.914 1.146 1 94.25 414 TRP A C 1
ATOM 3251 O O . TRP A 1 414 ? -22.266 10.414 1.388 1 94.25 414 TRP A O 1
ATOM 3261 N N . PRO A 1 415 ? -23.578 12.211 1.264 1 93.06 415 PRO A N 1
ATOM 3262 C CA . PRO A 1 415 ? -22.5 13.086 1.732 1 93.06 415 PRO A CA 1
ATOM 3263 C C . PRO A 1 415 ? -22.266 12.992 3.24 1 93.06 415 PRO A C 1
ATOM 3265 O O . PRO A 1 415 ? -23.219 13.133 4.016 1 93.06 415 PRO A O 1
ATOM 3268 N N . CYS A 1 416 ? -21.031 12.797 3.637 1 88.75 416 CYS A N 1
ATOM 3269 C CA . CYS A 1 416 ? -20.703 12.664 5.055 1 88.75 416 CYS A CA 1
ATOM 3270 C C . CYS A 1 416 ? -20.344 14.008 5.668 1 88.75 416 CYS A C 1
ATOM 3272 O O . CYS A 1 416 ? -20.328 14.156 6.891 1 88.75 416 CYS A O 1
ATOM 3274 N N . THR A 1 417 ? -19.984 14.961 4.918 1 83.56 417 THR A N 1
ATOM 3275 C CA . THR A 1 417 ? -19.703 16.328 5.359 1 83.56 417 THR A CA 1
ATOM 3276 C C . THR A 1 417 ? -20.547 17.328 4.57 1 83.56 417 THR A C 1
ATOM 3278 O O . THR A 1 417 ? -20.266 17.594 3.398 1 83.56 417 THR A O 1
ATOM 3281 N N . VAL A 1 418 ? -21.625 17.875 5.211 1 82.19 418 VAL A N 1
ATOM 3282 C CA . VAL A 1 418 ? -22.531 18.75 4.48 1 82.19 418 VAL A CA 1
ATOM 3283 C C . VAL A 1 418 ? -23 19.875 5.395 1 82.19 418 VAL A C 1
ATOM 3285 O O . VAL A 1 418 ? -23.203 19.672 6.594 1 82.19 418 VAL A O 1
ATOM 3288 N N . SER A 1 419 ? -22.984 21.031 4.82 1 77.38 419 SER A N 1
ATOM 3289 C CA . SER A 1 419 ? -23.734 22.156 5.391 1 77.38 419 SER A CA 1
ATOM 3290 C C . SER A 1 419 ? -25.062 22.359 4.672 1 77.38 419 SER A C 1
ATOM 3292 O O . SER A 1 419 ? -25.094 22.938 3.588 1 77.38 419 SER A O 1
ATOM 3294 N N . PRO A 1 420 ? -26.094 21.922 5.305 1 78.75 420 PRO A N 1
ATOM 3295 C CA . PRO A 1 420 ? -27.391 21.969 4.625 1 78.75 420 PRO A CA 1
ATOM 3296 C C . PRO A 1 420 ? -27.75 23.375 4.145 1 78.75 420 PRO A C 1
ATOM 3298 O O . PRO A 1 420 ? -28.266 23.531 3.037 1 78.75 420 PRO A O 1
ATOM 3301 N N . THR A 1 421 ? -27.469 24.312 4.965 1 77.81 421 THR A N 1
ATOM 3302 C CA . THR A 1 421 ? -27.828 25.688 4.621 1 77.81 421 THR A CA 1
ATOM 3303 C C . THR A 1 421 ? -27.031 26.172 3.41 1 77.81 421 THR A C 1
ATOM 3305 O O . THR A 1 421 ? -27.578 26.797 2.504 1 77.81 421 THR A O 1
ATOM 3308 N N . GLU A 1 422 ? -25.797 25.812 3.453 1 80.44 422 GLU A N 1
ATOM 3309 C CA . GLU A 1 422 ? -24.938 26.234 2.34 1 80.44 422 GLU A CA 1
ATOM 3310 C C . GLU A 1 422 ? -25.359 25.531 1.046 1 80.44 422 GLU A C 1
ATOM 3312 O O . GLU A 1 422 ? -25.375 26.141 -0.019 1 80.44 422 GLU A O 1
ATOM 3317 N N . TRP A 1 423 ? -25.703 24.312 1.148 1 87.19 423 TRP A N 1
ATOM 3318 C CA . TRP A 1 423 ? -26.094 23.547 -0.034 1 87.19 423 TRP A CA 1
ATOM 3319 C C . TRP A 1 423 ? -27.406 24.062 -0.601 1 87.19 423 TRP A C 1
ATOM 3321 O O . TRP A 1 423 ? -27.578 24.141 -1.819 1 87.19 423 TRP A O 1
ATOM 3331 N N . MET A 1 424 ? -28.266 24.406 0.286 1 84.44 424 MET A N 1
ATOM 3332 C CA . MET A 1 424 ? -29.562 24.953 -0.15 1 84.44 424 MET A CA 1
ATOM 3333 C C . MET A 1 424 ? -29.375 26.281 -0.854 1 84.44 424 MET A C 1
ATOM 3335 O O . MET A 1 424 ? -29.984 26.531 -1.899 1 84.44 424 MET A O 1
ATOM 3339 N N . ARG A 1 425 ? -28.562 27.062 -0.276 1 82.56 425 ARG A N 1
ATOM 3340 C CA . ARG A 1 425 ? -28.312 28.391 -0.829 1 82.56 425 ARG A CA 1
ATOM 3341 C C . ARG A 1 425 ? -27.703 28.297 -2.221 1 82.56 425 ARG A C 1
ATOM 3343 O O . ARG A 1 425 ? -28.062 29.062 -3.117 1 82.56 425 ARG A O 1
ATOM 3350 N N . ASN A 1 426 ? -26.844 27.297 -2.424 1 87.19 426 ASN A N 1
ATOM 3351 C CA . ASN A 1 426 ? -26.109 27.172 -3.678 1 87.19 426 ASN A CA 1
ATOM 3352 C C . ASN A 1 426 ? -26.844 26.266 -4.66 1 87.19 426 ASN A C 1
ATOM 3354 O O . ASN A 1 426 ? -26.406 26.125 -5.812 1 87.19 426 ASN A O 1
ATOM 3358 N N . GLY A 1 427 ? -27.922 25.641 -4.188 1 87.19 427 GLY A N 1
ATOM 3359 C CA . GLY A 1 427 ? -28.609 24.672 -5.035 1 87.19 427 GLY A CA 1
ATOM 3360 C C . GLY A 1 427 ? -27.812 23.406 -5.285 1 87.19 427 GLY A C 1
ATOM 3361 O O . GLY A 1 427 ? -27.906 22.812 -6.355 1 87.19 427 GLY A O 1
ATOM 3362 N N . THR A 1 428 ? -26.969 23.109 -4.336 1 92.5 428 THR A N 1
ATOM 3363 C CA . THR A 1 428 ? -26.125 21.922 -4.441 1 92.5 428 THR A CA 1
ATOM 3364 C C . THR A 1 428 ? -26.875 20.672 -3.998 1 92.5 428 THR A C 1
ATOM 3366 O O . THR A 1 428 ? -27.609 20.703 -3.008 1 92.5 428 THR A O 1
ATOM 3369 N N . SER A 1 429 ? -26.828 19.688 -4.832 1 94.88 429 SER A N 1
ATOM 3370 C CA . SER A 1 429 ? -27.422 18.406 -4.527 1 94.88 429 SER A CA 1
ATOM 3371 C C . SER A 1 429 ? -26.531 17.25 -4.98 1 94.88 429 SER A C 1
ATOM 3373 O O . SER A 1 429 ? -25.547 17.469 -5.68 1 94.88 429 SER A O 1
ATOM 3375 N N . ILE A 1 430 ? -26.875 16.062 -4.547 1 96.81 430 ILE A N 1
ATOM 3376 C CA . ILE A 1 430 ? -26.125 14.883 -4.977 1 96.81 430 ILE A CA 1
ATOM 3377 C C . ILE A 1 430 ? -26.312 14.68 -6.48 1 96.81 430 ILE A C 1
ATOM 3379 O O . ILE A 1 430 ? -25.344 14.352 -7.188 1 96.81 430 ILE A O 1
ATOM 3383 N N . ALA A 1 431 ? -27.469 14.906 -6.922 1 97.12 431 ALA A N 1
ATOM 3384 C CA . ALA A 1 431 ? -27.766 14.781 -8.344 1 97.12 431 ALA A CA 1
ATOM 3385 C C . ALA A 1 431 ? -26.891 15.734 -9.164 1 97.12 431 ALA A C 1
ATOM 3387 O O . ALA A 1 431 ? -26.375 15.359 -10.219 1 97.12 431 ALA A O 1
ATOM 3388 N N . SER A 1 432 ? -26.797 16.953 -8.695 1 95.94 432 SER A N 1
ATOM 3389 C CA . SER A 1 432 ? -26.016 17.953 -9.422 1 95.94 432 SER A CA 1
ATOM 3390 C C . SER A 1 432 ? -24.531 17.625 -9.352 1 95.94 432 SER A C 1
ATOM 3392 O O . SER A 1 432 ? -23.797 17.875 -10.312 1 95.94 432 SER A O 1
ATOM 3394 N N . LEU A 1 433 ? -24.062 17.125 -8.25 1 96.75 433 LEU A N 1
ATOM 3395 C CA . LEU A 1 433 ? -22.641 16.875 -8.047 1 96.75 433 LEU A CA 1
ATOM 3396 C C . LEU A 1 433 ? -22.219 15.578 -8.719 1 96.75 433 LEU A C 1
ATOM 3398 O O . LEU A 1 433 ? -21.188 15.523 -9.391 1 96.75 433 LEU A O 1
ATOM 3402 N N . PHE A 1 434 ? -23.062 14.445 -8.516 1 98 434 PHE A N 1
ATOM 3403 C CA . PHE A 1 434 ? -22.578 13.117 -8.867 1 98 434 PHE A CA 1
ATOM 3404 C C . PHE A 1 434 ? -23.609 12.367 -9.703 1 98 434 PHE A C 1
ATOM 3406 O O . PHE A 1 434 ? -23.391 11.219 -10.094 1 98 434 PHE A O 1
ATOM 3413 N N . GLY A 1 435 ? -24.734 12.906 -10 1 97.31 435 GLY A N 1
ATOM 3414 C CA . GLY A 1 435 ? -25.844 12.227 -10.648 1 97.31 435 GLY A CA 1
ATOM 3415 C C . GLY A 1 435 ? -25.438 11.484 -11.906 1 97.31 435 GLY A C 1
ATOM 3416 O O . GLY A 1 435 ? -25.828 10.328 -12.102 1 97.31 435 GLY A O 1
ATOM 3417 N N . ARG A 1 436 ? -24.641 12.023 -12.742 1 97 436 ARG A N 1
ATOM 3418 C CA . ARG A 1 436 ? -24.266 11.445 -14.023 1 97 436 ARG A CA 1
ATOM 3419 C C . ARG A 1 436 ? -23.266 10.312 -13.836 1 97 436 ARG A C 1
ATOM 3421 O O . ARG A 1 436 ? -23.047 9.508 -14.75 1 97 436 ARG A O 1
ATOM 3428 N N . LEU A 1 437 ? -22.703 10.273 -12.695 1 98.06 437 LEU A N 1
ATOM 3429 C CA . LEU A 1 437 ? -21.656 9.289 -12.43 1 98.06 437 LEU A CA 1
ATOM 3430 C C . LEU A 1 437 ? -22.219 8.062 -11.727 1 98.06 437 LEU A C 1
ATOM 3432 O O . LEU A 1 437 ? -21.531 7.062 -11.555 1 98.06 437 LEU A O 1
ATOM 3436 N N . CYS A 1 438 ? -23.469 8.172 -11.336 1 97.88 438 CYS A N 1
ATOM 3437 C CA . CYS A 1 438 ? -24.125 7.086 -10.625 1 97.88 438 CYS A CA 1
ATOM 3438 C C . CYS A 1 438 ? -24.953 6.219 -11.57 1 97.88 438 CYS A C 1
ATOM 3440 O O . CYS A 1 438 ? -25.344 6.672 -12.648 1 97.88 438 CYS A O 1
ATOM 3442 N N . SER A 1 439 ? -25.125 4.961 -11.141 1 97.25 439 SER A N 1
ATOM 3443 C CA . SER A 1 439 ? -25.969 4.055 -11.922 1 97.25 439 SER A CA 1
ATOM 3444 C C . SER A 1 439 ? -27.438 4.242 -11.594 1 97.25 439 SER A C 1
ATOM 3446 O O . SER A 1 439 ? -28.312 3.908 -12.398 1 97.25 439 SER A O 1
ATOM 3448 N N . GLY A 1 440 ? -27.734 4.734 -10.391 1 95.69 440 GLY A N 1
ATOM 3449 C CA . GLY A 1 440 ? -29.094 5.043 -9.992 1 95.69 440 GLY A CA 1
ATOM 3450 C C . GLY A 1 440 ? -29.5 6.473 -10.289 1 95.69 440 GLY A C 1
ATOM 3451 O O . GLY A 1 440 ? -28.656 7.312 -10.586 1 95.69 440 GLY A O 1
ATOM 3452 N N . ASP A 1 441 ? -30.844 6.699 -10.102 1 95 441 ASP A N 1
ATOM 3453 C CA . ASP A 1 441 ? -31.344 8.031 -10.422 1 95 441 ASP A CA 1
ATOM 3454 C C . ASP A 1 441 ? -32.062 8.641 -9.227 1 95 441 ASP A C 1
ATOM 3456 O O . ASP A 1 441 ? -32.562 9.773 -9.305 1 95 441 ASP A O 1
ATOM 3460 N N . GLU A 1 442 ? -32.188 7.98 -8.242 1 95.44 442 GLU A N 1
ATOM 3461 C CA . GLU A 1 442 ? -32.812 8.484 -7.02 1 95.44 442 GLU A CA 1
ATOM 3462 C C . GLU A 1 442 ? -31.781 8.602 -5.887 1 95.44 442 GLU A C 1
ATOM 3464 O O . GLU A 1 442 ? -31.078 7.641 -5.578 1 95.44 442 GLU A O 1
ATOM 3469 N N . PHE A 1 443 ? -31.797 9.766 -5.297 1 96.88 443 PHE A N 1
ATOM 3470 C CA . PHE A 1 443 ? -30.812 10.023 -4.262 1 96.88 443 PHE A CA 1
ATOM 3471 C C . PHE A 1 443 ? -31.484 10.367 -2.938 1 96.88 443 PHE A C 1
ATOM 3473 O O . PHE A 1 443 ? -32.156 11.383 -2.826 1 96.88 443 PHE A O 1
ATOM 3480 N N . ASP A 1 444 ? -31.203 9.555 -1.987 1 93.62 444 ASP A N 1
ATOM 3481 C CA . ASP A 1 444 ? -31.875 9.648 -0.69 1 93.62 444 ASP A CA 1
ATOM 3482 C C . ASP A 1 444 ? -31.594 11 -0.032 1 93.62 444 ASP A C 1
ATOM 3484 O O . ASP A 1 444 ? -32.5 11.594 0.566 1 93.62 444 ASP A O 1
ATOM 3488 N N . HIS A 1 445 ? -30.344 11.484 -0.054 1 92.69 445 HIS A N 1
ATOM 3489 C CA . HIS A 1 445 ? -29.984 12.75 0.581 1 92.69 445 HIS A CA 1
ATOM 3490 C C . HIS A 1 445 ? -30.781 13.906 -0.024 1 92.69 445 HIS A C 1
ATOM 3492 O O . HIS A 1 445 ? -31.219 14.805 0.694 1 92.69 445 HIS A O 1
ATOM 3498 N N . ASP A 1 446 ? -30.953 13.867 -1.296 1 94.19 446 ASP A N 1
ATOM 3499 C CA . ASP A 1 446 ? -31.719 14.914 -1.974 1 94.19 446 ASP A CA 1
ATOM 3500 C C . ASP A 1 446 ? -33.188 14.914 -1.533 1 94.19 446 ASP A C 1
ATOM 3502 O O . ASP A 1 446 ? -33.781 15.969 -1.391 1 94.19 446 ASP A O 1
ATOM 3506 N N . ILE A 1 447 ? -33.688 13.766 -1.354 1 92.19 447 ILE A N 1
ATOM 3507 C CA . ILE A 1 447 ? -35.062 13.625 -0.912 1 92.19 447 ILE A CA 1
ATOM 3508 C C . ILE A 1 447 ? -35.25 14.234 0.479 1 92.19 447 ILE A C 1
ATOM 3510 O O . ILE A 1 447 ? -36.188 14.984 0.726 1 92.19 447 ILE A O 1
ATOM 3514 N N . ILE A 1 448 ? -34.312 13.969 1.262 1 88.12 448 ILE A N 1
ATOM 3515 C CA . ILE A 1 448 ? -34.344 14.484 2.627 1 88.12 448 ILE A CA 1
ATOM 3516 C C . ILE A 1 448 ? -34.188 16 2.613 1 88.12 448 ILE A C 1
ATOM 3518 O O . ILE A 1 448 ? -34.875 16.719 3.363 1 88.12 448 ILE A O 1
ATOM 3522 N N . MET A 1 449 ? -33.344 16.516 1.838 1 90.25 449 MET A N 1
ATOM 3523 C CA . MET A 1 449 ? -33.094 17.953 1.762 1 90.25 449 MET A CA 1
ATOM 3524 C C . MET A 1 449 ? -34.312 18.703 1.252 1 90.25 449 MET A C 1
ATOM 3526 O O . MET A 1 449 ? -34.562 19.844 1.662 1 90.25 449 MET A O 1
ATOM 3530 N N . ARG A 1 450 ? -35.031 18.109 0.383 1 87.94 450 ARG A N 1
ATOM 3531 C CA . ARG A 1 450 ? -36.25 18.719 -0.094 1 87.94 450 ARG A CA 1
ATOM 3532 C C . ARG A 1 450 ? -37.281 18.859 1.034 1 87.94 450 ARG A C 1
ATOM 3534 O O . ARG A 1 450 ? -37.938 19.891 1.152 1 87.94 450 ARG A O 1
ATOM 3541 N N . SER A 1 451 ? -37.344 17.812 1.737 1 83.19 451 SER A N 1
ATOM 3542 C CA . SER A 1 451 ? -38.25 17.844 2.883 1 83.19 451 SER A CA 1
ATOM 3543 C C . SER A 1 451 ? -37.812 18.906 3.895 1 83.19 451 SER A C 1
ATOM 3545 O O . SER A 1 451 ? -38.656 19.594 4.484 1 83.19 451 SER A O 1
ATOM 3547 N N . PHE A 1 452 ? -36.562 19.016 4.066 1 81.38 452 PHE A N 1
ATOM 3548 C CA . PHE A 1 452 ? -35.969 20 4.969 1 81.38 452 PHE A CA 1
ATOM 3549 C C . PHE A 1 452 ? -36.25 21.422 4.469 1 81.38 452 PHE A C 1
ATOM 3551 O O . PHE A 1 452 ? -36.594 22.312 5.258 1 81.38 452 PHE A O 1
ATOM 3558 N N . ALA A 1 453 ? -36.094 21.625 3.248 1 79.56 453 ALA A N 1
ATOM 3559 C CA . ALA A 1 453 ? -36.344 22.938 2.643 1 79.56 453 ALA A CA 1
ATOM 3560 C C . ALA A 1 453 ? -37.812 23.359 2.801 1 79.56 453 ALA A C 1
ATOM 3562 O O . ALA A 1 453 ? -38.094 24.531 3.059 1 79.56 453 ALA A O 1
ATOM 3563 N N . GLU A 1 454 ? -38.625 22.406 2.686 1 77 454 GLU A N 1
ATOM 3564 C CA . GLU A 1 454 ? -40.031 22.688 2.85 1 77 454 GLU A CA 1
ATOM 3565 C C . GLU A 1 454 ? -40.344 23.109 4.281 1 77 454 GLU A C 1
ATOM 3567 O O . GLU A 1 454 ? -41.125 24.047 4.5 1 77 454 GLU A O 1
ATOM 3572 N N . ARG A 1 455 ? -39.719 22.5 5.129 1 69.19 455 ARG A N 1
ATOM 3573 C CA . ARG A 1 455 ? -39.938 22.828 6.535 1 69.19 455 ARG A CA 1
ATOM 3574 C C . ARG A 1 455 ? -39.312 24.172 6.891 1 69.19 455 ARG A C 1
ATOM 3576 O O . ARG A 1 455 ? -39.875 24.938 7.652 1 69.19 455 ARG A O 1
ATOM 3583 N N . TYR A 1 456 ? -38.188 24.375 6.371 1 68.81 456 TYR A N 1
ATOM 3584 C CA . TYR A 1 456 ? -37.469 25.641 6.613 1 68.81 456 TYR A CA 1
ATOM 3585 C C . TYR A 1 456 ? -38.25 26.812 6.023 1 68.81 456 TYR A C 1
ATOM 3587 O O . TYR A 1 456 ? -38.312 27.891 6.629 1 68.81 456 TYR A O 1
ATOM 3595 N N . ALA A 1 457 ? -38.719 26.625 4.867 1 67.44 457 ALA A N 1
ATOM 3596 C CA . ALA A 1 457 ? -39.531 27.656 4.223 1 67.44 457 ALA A CA 1
ATOM 3597 C C . ALA A 1 457 ? -40.812 27.953 5.02 1 67.44 457 ALA A C 1
ATOM 3599 O O . ALA A 1 457 ? -41.25 29.094 5.117 1 67.44 457 ALA A O 1
ATOM 3600 N N . LEU A 1 458 ? -41.281 26.938 5.559 1 61.47 458 LEU A N 1
ATOM 3601 C CA . LEU A 1 458 ? -42.5 27.078 6.348 1 61.47 458 LEU A CA 1
ATOM 3602 C C . LEU A 1 458 ? -42.219 27.812 7.656 1 61.47 458 LEU A C 1
ATOM 3604 O O . LEU A 1 458 ? -43.031 28.609 8.125 1 61.47 458 LEU A O 1
ATOM 3608 N N . ASN A 1 459 ? -41.062 27.594 8.109 1 60.81 459 ASN A N 1
ATOM 3609 C CA . ASN A 1 459 ? -40.75 28.172 9.414 1 60.81 459 ASN A CA 1
ATOM 3610 C C . ASN A 1 459 ? -40.125 29.562 9.273 1 60.81 459 ASN A C 1
ATOM 3612 O O . ASN A 1 459 ? -40.031 30.312 10.25 1 60.81 459 ASN A O 1
ATOM 3616 N N . ASN A 1 460 ? -39.594 29.891 8.055 1 56.5 460 ASN A N 1
ATOM 3617 C CA . ASN A 1 460 ? -39.062 31.219 7.82 1 56.5 460 ASN A CA 1
ATOM 3618 C C . ASN A 1 460 ? -39.719 31.891 6.617 1 56.5 460 ASN A C 1
ATOM 3620 O O . ASN A 1 460 ? -39.125 32.031 5.555 1 56.5 460 ASN A O 1
ATOM 3624 N N . PRO A 1 461 ? -41.031 32.219 6.656 1 53.72 461 PRO A N 1
ATOM 3625 C CA . PRO A 1 461 ? -41.781 32.781 5.539 1 53.72 461 PRO A CA 1
ATOM 3626 C C . PRO A 1 461 ? -41.188 34.094 5.012 1 53.72 461 PRO A C 1
ATOM 3628 O O . PRO A 1 461 ? -41.344 34.406 3.832 1 53.72 461 PRO A O 1
ATOM 3631 N N . HIS A 1 462 ? -40.656 34.938 5.836 1 48.59 462 HIS A N 1
ATOM 3632 C CA . HIS A 1 462 ? -40.219 36.281 5.449 1 48.59 462 HIS A CA 1
ATOM 3633 C C . HIS A 1 462 ? -39.062 36.219 4.473 1 48.59 462 HIS A C 1
ATOM 3635 O O . HIS A 1 462 ? -38.719 37.219 3.859 1 48.59 462 HIS A O 1
ATOM 3641 N N . GLN A 1 463 ? -38.312 35.219 4.461 1 45.41 463 GLN A N 1
ATOM 3642 C CA . GLN A 1 463 ? -37.156 35.25 3.582 1 45.41 463 GLN A CA 1
ATOM 3643 C C . GLN A 1 463 ? -37.562 35.062 2.121 1 45.41 463 GLN A C 1
ATOM 3645 O O . GLN A 1 463 ? -36.75 35.219 1.217 1 45.41 463 GLN A O 1
ATOM 3650 N N . ARG A 1 464 ? -38.875 34.781 1.727 1 42.75 464 ARG A N 1
ATOM 3651 C CA . ARG A 1 464 ? -39.344 34.719 0.346 1 42.75 464 ARG A CA 1
ATOM 3652 C C . ARG A 1 464 ? -39.719 36.094 -0.17 1 42.75 464 ARG A C 1
ATOM 3654 O O . ARG A 1 464 ? -39.812 36.312 -1.38 1 42.75 464 ARG A O 1
ATOM 3661 N N . HIS A 1 465 ? -40.219 37.062 0.623 1 38.09 465 HIS A N 1
ATOM 3662 C CA . HIS A 1 465 ? -40.906 38.25 0.099 1 38.09 465 HIS A CA 1
ATOM 3663 C C . HIS A 1 465 ? -39.906 39.188 -0.615 1 38.09 465 HIS A C 1
ATOM 3665 O O . HIS A 1 465 ? -40.312 40.031 -1.391 1 38.09 465 HIS A O 1
ATOM 3671 N N . ASP A 1 466 ? -38.688 39.312 -0.276 1 35.53 466 ASP A N 1
ATOM 3672 C CA . ASP A 1 466 ? -37.969 40.5 -0.757 1 35.53 466 ASP A CA 1
ATOM 3673 C C . ASP A 1 466 ? -37.688 40.406 -2.252 1 35.53 466 ASP A C 1
ATOM 3675 O O . ASP A 1 466 ? -37.219 41.375 -2.871 1 35.53 466 ASP A O 1
ATOM 3679 N N . SER A 1 467 ? -37.625 39.25 -2.926 1 35.25 467 SER A N 1
ATOM 3680 C CA . SER A 1 467 ? -37.094 39.344 -4.285 1 35.25 467 SER A CA 1
ATOM 3681 C C . SER A 1 467 ? -38.188 39.812 -5.262 1 35.25 467 SER A C 1
ATOM 3683 O O . SER A 1 467 ? -37.906 40 -6.445 1 35.25 467 SER A O 1
ATOM 3685 N N . GLN A 1 468 ? -39.469 39.781 -4.938 1 32.47 468 GLN A N 1
ATOM 3686 C CA . GLN A 1 468 ? -40.438 40.062 -6 1 32.47 468 GLN A CA 1
ATOM 3687 C C . GLN A 1 468 ? -40.688 41.562 -6.16 1 32.47 468 GLN A C 1
ATOM 3689 O O . GLN A 1 468 ? -41.344 42 -7.105 1 32.47 468 GLN A O 1
ATOM 3694 N N . THR A 1 469 ? -40.438 42.438 -5.195 1 34.06 469 THR A N 1
ATOM 3695 C CA . THR A 1 469 ? -41.031 43.781 -5.281 1 34.06 469 THR A CA 1
ATOM 3696 C C . THR A 1 469 ? -40.25 44.656 -6.254 1 34.06 469 THR A C 1
ATOM 3698 O O . THR A 1 469 ? -40.719 45.719 -6.645 1 34.06 469 THR A O 1
ATOM 3701 N N . THR A 1 470 ? -38.906 44.5 -6.469 1 34.38 470 THR A N 1
ATOM 3702 C CA . THR A 1 470 ? -38.219 45.656 -7.023 1 34.38 470 THR A CA 1
ATOM 3703 C C . THR A 1 470 ? -38.531 45.812 -8.516 1 34.38 470 THR A C 1
ATOM 3705 O O . THR A 1 470 ? -38.031 46.719 -9.172 1 34.38 470 THR A O 1
ATOM 3708 N N . ALA A 1 471 ? -39.062 44.906 -9.289 1 34.03 471 ALA A N 1
ATOM 3709 C CA . ALA A 1 471 ? -38.938 45.062 -10.734 1 34.03 471 ALA A CA 1
ATOM 3710 C C . ALA A 1 471 ? -40 46.031 -11.281 1 34.03 471 ALA A C 1
ATOM 3712 O O . ALA A 1 471 ? -40 46.344 -12.477 1 34.03 471 ALA A O 1
ATOM 3713 N N . ASP A 1 472 ? -41.125 46.344 -10.523 1 32 472 ASP A N 1
ATOM 3714 C CA . ASP A 1 472 ? -42.156 46.938 -11.344 1 32 472 ASP A CA 1
ATOM 3715 C C . ASP A 1 472 ? -42.031 48.438 -11.375 1 32 472 ASP A C 1
ATOM 3717 O O . ASP A 1 472 ? -43.031 49.156 -11.578 1 32 472 ASP A O 1
ATOM 3721 N N . SER A 1 473 ? -40.906 49.062 -10.969 1 32.53 473 SER A N 1
ATOM 3722 C CA . SER A 1 473 ? -41.031 50.5 -11.023 1 32.53 473 SER A CA 1
ATOM 3723 C C . SER A 1 473 ? -41 51 -12.469 1 32.53 473 SER A C 1
ATOM 3725 O O . SER A 1 473 ? -40.125 50.625 -13.242 1 32.53 473 SER A O 1
ATOM 3727 N N . PRO A 1 474 ? -42.094 51.531 -13.094 1 34.03 474 PRO A N 1
ATOM 3728 C CA . PRO A 1 474 ? -42.281 52.094 -14.43 1 34.03 474 PRO A CA 1
ATOM 3729 C C . PRO A 1 474 ? -41.281 53.219 -14.742 1 34.03 474 PRO A C 1
ATOM 3731 O O . PRO A 1 474 ? -40.812 53.906 -13.828 1 34.03 474 PRO A O 1
ATOM 3734 N N . PRO A 1 475 ? -40.344 53.031 -15.828 1 34.47 475 PRO A N 1
ATOM 3735 C CA . PRO A 1 475 ? -39.469 54.125 -16.266 1 34.47 475 PRO A CA 1
ATOM 3736 C C . PRO A 1 475 ? -40.219 55.438 -16.438 1 34.47 475 PRO A C 1
ATOM 3738 O O . PRO A 1 475 ? -41.344 55.469 -16.922 1 34.47 475 PRO A O 1
ATOM 3741 N N . SER A 1 476 ? -40.094 56.5 -15.586 1 27.19 476 SER A N 1
ATOM 3742 C CA . SER A 1 476 ? -40.531 57.875 -15.891 1 27.19 476 SER A CA 1
ATOM 3743 C C . SER A 1 476 ? -39.844 58.406 -17.141 1 27.19 476 SER A C 1
ATOM 3745 O O . SER A 1 476 ? -38.656 58.156 -17.359 1 27.19 476 SER A O 1
ATOM 3747 N N . MET B 1 1 ? 14.844 -16.078 -11.328 1 38.97 1 MET B N 1
ATOM 3748 C CA . MET B 1 1 ? 16.094 -16 -10.578 1 38.97 1 MET B CA 1
ATOM 3749 C C . MET B 1 1 ? 17.016 -14.914 -11.148 1 38.97 1 MET B C 1
ATOM 3751 O O . MET B 1 1 ? 17.047 -14.711 -12.359 1 38.97 1 MET B O 1
ATOM 3755 N N . SER B 1 2 ? 17.234 -14.062 -10.352 1 46.66 2 SER B N 1
ATOM 3756 C CA . SER B 1 2 ? 18.109 -12.953 -10.734 1 46.66 2 SER B CA 1
ATOM 3757 C C . SER B 1 2 ? 19.484 -13.461 -11.188 1 46.66 2 SER B C 1
ATOM 3759 O O . SER B 1 2 ? 20 -14.438 -10.641 1 46.66 2 SER B O 1
ATOM 3761 N N . THR B 1 3 ? 19.906 -13.367 -12.484 1 37.94 3 THR B N 1
ATOM 3762 C CA . THR B 1 3 ? 21.266 -13.641 -12.93 1 37.94 3 THR B CA 1
ATOM 3763 C C . THR B 1 3 ? 22.234 -12.633 -12.336 1 37.94 3 THR B C 1
ATOM 3765 O O . THR B 1 3 ? 23.422 -12.602 -12.711 1 37.94 3 THR B O 1
ATOM 3768 N N . PHE B 1 4 ? 21.719 -11.898 -11.438 1 45.88 4 PHE B N 1
ATOM 3769 C CA . PHE B 1 4 ? 22.547 -10.891 -10.781 1 45.88 4 PHE B CA 1
ATOM 3770 C C . PHE B 1 4 ? 23.469 -11.539 -9.766 1 45.88 4 PHE B C 1
ATOM 3772 O O . PHE B 1 4 ? 23.047 -12.359 -8.953 1 45.88 4 PHE B O 1
ATOM 3779 N N . ASN B 1 5 ? 24.703 -11.352 -10.039 1 45.88 5 ASN B N 1
ATOM 3780 C CA . ASN B 1 5 ? 25.719 -12.031 -9.242 1 45.88 5 ASN B CA 1
ATOM 3781 C C . ASN B 1 5 ? 25.75 -11.5 -7.812 1 45.88 5 ASN B C 1
ATOM 3783 O O . ASN B 1 5 ? 26.562 -11.945 -7 1 45.88 5 ASN B O 1
ATOM 3787 N N . GLY B 1 6 ? 24.922 -10.656 -7.48 1 54.62 6 GLY B N 1
ATOM 3788 C CA . GLY B 1 6 ? 24.828 -10.18 -6.109 1 54.62 6 GLY B CA 1
ATOM 3789 C C . GLY B 1 6 ? 25.812 -9.062 -5.809 1 54.62 6 GLY B C 1
ATOM 3790 O O . GLY B 1 6 ? 25.812 -8.508 -4.703 1 54.62 6 GLY B O 1
ATOM 3791 N N . ILE B 1 7 ? 26.656 -8.742 -6.832 1 53.88 7 ILE B N 1
ATOM 3792 C CA . ILE B 1 7 ? 27.672 -7.727 -6.594 1 53.88 7 ILE B CA 1
ATOM 3793 C C . ILE B 1 7 ? 27.188 -6.367 -7.09 1 53.88 7 ILE B C 1
ATOM 3795 O O . ILE B 1 7 ? 26.906 -6.199 -8.281 1 53.88 7 ILE B O 1
ATOM 3799 N N . VAL B 1 8 ? 27.047 -5.523 -6.156 1 58.09 8 VAL B N 1
ATOM 3800 C CA . VAL B 1 8 ? 26.734 -4.137 -6.469 1 58.09 8 VAL B CA 1
ATOM 3801 C C . VAL B 1 8 ? 28.016 -3.318 -6.562 1 58.09 8 VAL B C 1
ATOM 3803 O O . VAL B 1 8 ? 28.594 -2.949 -5.543 1 58.09 8 VAL B O 1
ATOM 3806 N N . SER B 1 9 ? 28.453 -3.084 -7.777 1 64 9 SER B N 1
ATOM 3807 C CA . SER B 1 9 ? 29.75 -2.463 -8.023 1 64 9 SER B CA 1
ATOM 3808 C C . SER B 1 9 ? 29.875 -1.132 -7.289 1 64 9 SER B C 1
ATOM 3810 O O . SER B 1 9 ? 30.969 -0.744 -6.875 1 64 9 SER B O 1
ATOM 3812 N N . GLU B 1 10 ? 28.75 -0.507 -7.152 1 69.88 10 GLU B N 1
ATOM 3813 C CA . GLU B 1 10 ? 28.766 0.804 -6.508 1 69.88 10 GLU B CA 1
ATOM 3814 C C . GLU B 1 10 ? 29.047 0.684 -5.016 1 69.88 10 GLU B C 1
ATOM 3816 O O . GLU B 1 10 ? 29.453 1.658 -4.375 1 69.88 10 GLU B O 1
ATOM 3821 N N . PHE B 1 11 ? 28.781 -0.521 -4.539 1 68.81 11 PHE B N 1
ATOM 3822 C CA . PHE B 1 11 ? 28.984 -0.757 -3.113 1 68.81 11 PHE B CA 1
ATOM 3823 C C . PHE B 1 11 ? 29.688 -2.09 -2.877 1 68.81 11 PHE B C 1
ATOM 3825 O O . PHE B 1 11 ? 29.094 -3.021 -2.33 1 68.81 11 PHE B O 1
ATOM 3832 N N . PRO B 1 12 ? 30.891 -2.168 -3.154 1 65.25 12 PRO B N 1
ATOM 3833 C CA . PRO B 1 12 ? 31.625 -3.434 -3.109 1 65.25 12 PRO B CA 1
ATOM 3834 C C . PRO B 1 12 ? 31.781 -3.98 -1.689 1 65.25 12 PRO B C 1
ATOM 3836 O O . PRO B 1 12 ? 32.062 -5.168 -1.508 1 65.25 12 PRO B O 1
ATOM 3839 N N . ASP B 1 13 ? 31.562 -3.092 -0.712 1 64.69 13 ASP B N 1
ATOM 3840 C CA . ASP B 1 13 ? 31.797 -3.5 0.668 1 64.69 13 ASP B CA 1
ATOM 3841 C C . ASP B 1 13 ? 30.594 -4.223 1.249 1 64.69 13 ASP B C 1
ATOM 3843 O O . ASP B 1 13 ? 30.625 -4.676 2.395 1 64.69 13 ASP B O 1
ATOM 3847 N N . ILE B 1 14 ? 29.531 -4.188 0.481 1 62.53 14 ILE B N 1
ATOM 3848 C CA . ILE B 1 14 ? 28.375 -4.918 0.994 1 62.53 14 ILE B CA 1
ATOM 3849 C C . ILE B 1 14 ? 28.719 -6.402 1.115 1 62.53 14 ILE B C 1
ATOM 3851 O O . ILE B 1 14 ? 29.109 -7.035 0.134 1 62.53 14 ILE B O 1
ATOM 3855 N N . ARG B 1 15 ? 29.031 -6.918 2.455 1 58.44 15 ARG B N 1
ATOM 3856 C CA . ARG B 1 15 ? 29.516 -8.266 2.756 1 58.44 15 ARG B CA 1
ATOM 3857 C C . ARG B 1 15 ? 28.344 -9.234 2.947 1 58.44 15 ARG B C 1
ATOM 3859 O O . ARG B 1 15 ? 27.234 -8.977 2.473 1 58.44 15 ARG B O 1
ATOM 3866 N N . THR B 1 16 ? 28.562 -10.203 3.951 1 56.56 16 THR B N 1
ATOM 3867 C CA . THR B 1 16 ? 27.984 -11.5 4.242 1 56.56 16 THR B CA 1
ATOM 3868 C C . THR B 1 16 ? 26.562 -11.344 4.801 1 56.56 16 THR B C 1
ATOM 3870 O O . THR B 1 16 ? 25.797 -12.312 4.828 1 56.56 16 THR B O 1
ATOM 3873 N N . ILE B 1 17 ? 26.047 -10.234 5.125 1 64.94 17 ILE B N 1
ATOM 3874 C CA . ILE B 1 17 ? 24.734 -10.141 5.727 1 64.94 17 ILE B CA 1
ATOM 3875 C C . ILE B 1 17 ? 23.688 -9.906 4.637 1 64.94 17 ILE B C 1
ATOM 3877 O O . ILE B 1 17 ? 23.906 -9.133 3.705 1 64.94 17 ILE B O 1
ATOM 3881 N N . VAL B 1 18 ? 22.688 -10.781 4.758 1 74.5 18 VAL B N 1
ATOM 3882 C CA . VAL B 1 18 ? 21.609 -10.711 3.77 1 74.5 18 VAL B CA 1
ATOM 3883 C C . VAL B 1 18 ? 20.438 -9.93 4.34 1 74.5 18 VAL B C 1
ATOM 3885 O O . VAL B 1 18 ? 19.781 -10.375 5.289 1 74.5 18 VAL B O 1
ATOM 3888 N N . TYR B 1 19 ? 20.266 -8.805 3.832 1 77.56 19 TYR B N 1
ATOM 3889 C CA . TYR B 1 19 ? 19.109 -7.996 4.207 1 77.56 19 TYR B CA 1
ATOM 3890 C C . TYR B 1 19 ? 17.906 -8.312 3.326 1 77.56 19 TYR B C 1
ATOM 3892 O O . TYR B 1 19 ? 18.062 -8.523 2.119 1 77.56 19 TYR B O 1
ATOM 3900 N N . CYS B 1 20 ? 16.828 -8.445 3.992 1 79.69 20 CYS B N 1
ATOM 3901 C CA . CYS B 1 20 ? 15.602 -8.773 3.271 1 79.69 20 CYS B CA 1
ATOM 3902 C C . CYS B 1 20 ? 14.375 -8.258 4.016 1 79.69 20 CYS B C 1
ATOM 3904 O O . CYS B 1 20 ? 14.5 -7.648 5.078 1 79.69 20 CYS B O 1
ATOM 3906 N N . SER B 1 21 ? 13.25 -8.359 3.389 1 82.12 21 SER B N 1
ATOM 3907 C CA . SER B 1 21 ? 12.016 -8.062 4.105 1 82.12 21 SER B CA 1
ATOM 3908 C C . SER B 1 21 ? 11.703 -9.133 5.145 1 82.12 21 SER B C 1
ATOM 3910 O O . SER B 1 21 ? 12.195 -10.258 5.047 1 82.12 21 SER B O 1
ATOM 3912 N N . ALA B 1 22 ? 10.945 -8.75 6.098 1 78.12 22 ALA B N 1
ATOM 3913 C CA . ALA B 1 22 ? 10.562 -9.703 7.137 1 78.12 22 ALA B CA 1
ATOM 3914 C C . ALA B 1 22 ? 9.82 -10.898 6.543 1 78.12 22 ALA B C 1
ATOM 3916 O O . ALA B 1 22 ? 10.039 -12.039 6.957 1 78.12 22 ALA B O 1
ATOM 3917 N N . ALA B 1 23 ? 8.961 -10.664 5.629 1 83 23 ALA B N 1
ATOM 3918 C CA . ALA B 1 23 ? 8.203 -11.727 4.984 1 83 23 ALA B CA 1
ATOM 3919 C C . ALA B 1 23 ? 9.125 -12.672 4.219 1 83 23 ALA B C 1
ATOM 3921 O O . ALA B 1 23 ? 8.961 -13.891 4.281 1 83 23 ALA B O 1
ATOM 3922 N N . THR B 1 24 ? 10.062 -12.078 3.49 1 78.69 24 THR B N 1
ATOM 3923 C CA . THR B 1 24 ? 11.008 -12.891 2.738 1 78.69 24 THR B CA 1
ATOM 3924 C C . THR B 1 24 ? 11.805 -13.797 3.676 1 78.69 24 THR B C 1
ATOM 3926 O O . THR B 1 24 ? 12.039 -14.969 3.363 1 78.69 24 THR B O 1
ATOM 3929 N N . ARG B 1 25 ? 12.195 -13.305 4.777 1 77.94 25 ARG B N 1
ATOM 3930 C CA . ARG B 1 25 ? 12.938 -14.117 5.734 1 77.94 25 ARG B CA 1
ATOM 3931 C C . ARG B 1 25 ? 12.141 -15.344 6.156 1 77.94 25 ARG B C 1
ATOM 3933 O O . ARG B 1 25 ? 12.656 -16.469 6.117 1 77.94 25 ARG B O 1
ATOM 3940 N N . GLU B 1 26 ? 10.891 -15.125 6.523 1 80.38 26 GLU B N 1
ATOM 3941 C CA . GLU B 1 26 ? 10.055 -16.234 6.996 1 80.38 26 GLU B CA 1
ATOM 3942 C C . GLU B 1 26 ? 9.797 -17.234 5.887 1 80.38 26 GLU B C 1
ATOM 3944 O O . GLU B 1 26 ? 9.797 -18.453 6.125 1 80.38 26 GLU B O 1
ATOM 3949 N N . ILE B 1 27 ? 9.609 -16.75 4.727 1 78.69 27 ILE B N 1
ATOM 3950 C CA . ILE B 1 27 ? 9.328 -17.625 3.596 1 78.69 27 ILE B CA 1
ATOM 3951 C C . ILE B 1 27 ? 10.578 -18.422 3.234 1 78.69 27 ILE B C 1
ATOM 3953 O O . ILE B 1 27 ? 10.531 -19.641 3.092 1 78.69 27 ILE B O 1
ATOM 3957 N N . LEU B 1 28 ? 11.703 -17.734 3.135 1 74.88 28 LEU B N 1
ATOM 3958 C CA . LEU B 1 28 ? 12.961 -18.344 2.717 1 74.88 28 LEU B CA 1
ATOM 3959 C C . LEU B 1 28 ? 13.359 -19.469 3.662 1 74.88 28 LEU B C 1
ATOM 3961 O O . LEU B 1 28 ? 13.805 -20.531 3.219 1 74.88 28 LEU B O 1
ATOM 3965 N N . LEU B 1 29 ? 13.172 -19.328 4.898 1 73.88 29 LEU B N 1
ATOM 3966 C CA . LEU B 1 29 ? 13.594 -20.297 5.906 1 73.88 29 LEU B CA 1
ATOM 3967 C C . LEU B 1 29 ? 12.727 -21.547 5.855 1 73.88 29 LEU B C 1
ATOM 3969 O O . LEU B 1 29 ? 13.102 -22.594 6.387 1 73.88 29 LEU B O 1
ATOM 3973 N N . ARG B 1 30 ? 11.602 -21.469 5.133 1 77.56 30 ARG B N 1
ATOM 3974 C CA . ARG B 1 30 ? 10.648 -22.578 5.121 1 77.56 30 ARG B CA 1
ATOM 3975 C C . ARG B 1 30 ? 10.539 -23.188 3.727 1 77.56 30 ARG B C 1
ATOM 3977 O O . ARG B 1 30 ? 9.805 -24.156 3.523 1 77.56 30 ARG B O 1
ATOM 3984 N N . LEU B 1 31 ? 11.266 -22.625 2.842 1 70.75 31 LEU B N 1
ATOM 3985 C CA . LEU B 1 31 ? 11.203 -23.094 1.464 1 70.75 31 LEU B CA 1
ATOM 3986 C C . LEU B 1 31 ? 11.742 -24.516 1.354 1 70.75 31 LEU B C 1
ATOM 3988 O O . LEU B 1 31 ? 12.742 -24.859 1.989 1 70.75 31 LEU B O 1
ATOM 3992 N N . GLU B 1 32 ? 10.93 -25.312 0.732 1 71.5 32 GLU B N 1
ATOM 3993 C CA . GLU B 1 32 ? 11.32 -26.688 0.433 1 71.5 32 GLU B CA 1
ATOM 3994 C C . GLU B 1 32 ? 11.398 -26.922 -1.072 1 71.5 32 GLU B C 1
ATOM 3996 O O . GLU B 1 32 ? 10.562 -26.422 -1.829 1 71.5 32 GLU B O 1
ATOM 4001 N N . ARG B 1 33 ? 12.367 -27.641 -1.396 1 68.56 33 ARG B N 1
ATOM 4002 C CA . ARG B 1 33 ? 12.469 -28 -2.807 1 68.56 33 ARG B CA 1
ATOM 4003 C C . ARG B 1 33 ? 11.305 -28.891 -3.23 1 68.56 33 ARG B C 1
ATOM 4005 O O . ARG B 1 33 ? 10.828 -29.719 -2.447 1 68.56 33 ARG B O 1
ATOM 4012 N N . TYR B 1 34 ? 10.906 -28.75 -4.422 1 68.69 34 TYR B N 1
ATOM 4013 C CA . TYR B 1 34 ? 9.727 -29.438 -4.938 1 68.69 34 TYR B CA 1
ATOM 4014 C C . TYR B 1 34 ? 9.828 -30.938 -4.73 1 68.69 34 TYR B C 1
ATOM 4016 O O . TYR B 1 34 ? 8.93 -31.562 -4.148 1 68.69 34 TYR B O 1
ATOM 4024 N N . PRO B 1 35 ? 10.914 -31.594 -5.215 1 66.5 35 PRO B N 1
ATOM 4025 C CA . PRO B 1 35 ? 10.969 -33.062 -5.039 1 66.5 35 PRO B CA 1
ATOM 4026 C C . PRO B 1 35 ? 10.898 -33.469 -3.57 1 66.5 35 PRO B C 1
ATOM 4028 O O . PRO B 1 35 ? 10.266 -34.469 -3.24 1 66.5 35 PRO B O 1
ATOM 4031 N N . CYS B 1 36 ? 11.492 -32.656 -2.732 1 67.75 36 CYS B N 1
ATOM 4032 C CA . CYS B 1 36 ? 11.492 -32.969 -1.308 1 67.75 36 CYS B CA 1
ATOM 4033 C C . CYS B 1 36 ? 10.102 -32.812 -0.711 1 67.75 36 CYS B C 1
ATOM 4035 O O . CYS B 1 36 ? 9.664 -33.625 0.105 1 67.75 36 CYS B O 1
ATOM 4037 N N . ARG B 1 37 ? 9.484 -31.828 -1.135 1 71.19 37 ARG B N 1
ATOM 4038 C CA . ARG B 1 37 ? 8.148 -31.547 -0.611 1 71.19 37 ARG B CA 1
ATOM 4039 C C . ARG B 1 37 ? 7.16 -32.625 -1.042 1 71.19 37 ARG B C 1
ATOM 4041 O O . ARG B 1 37 ? 6.34 -33.062 -0.24 1 71.19 37 ARG B O 1
ATOM 4048 N N . ILE B 1 38 ? 7.242 -33 -2.26 1 68.94 38 ILE B N 1
ATOM 4049 C CA . ILE B 1 38 ? 6.324 -34 -2.791 1 68.94 38 ILE B CA 1
ATOM 4050 C C . ILE B 1 38 ? 6.621 -35.375 -2.162 1 68.94 38 ILE B C 1
ATOM 4052 O O . ILE B 1 38 ? 5.707 -36.094 -1.79 1 68.94 38 ILE B O 1
ATOM 4056 N N . ASN B 1 39 ? 7.91 -35.656 -2.098 1 67.75 39 ASN B N 1
ATOM 4057 C CA . ASN B 1 39 ? 8.289 -36.938 -1.492 1 67.75 39 ASN B CA 1
ATOM 4058 C C . ASN B 1 39 ? 7.863 -37 -0.029 1 67.75 39 ASN B C 1
ATOM 4060 O O . ASN B 1 39 ? 7.477 -38.062 0.454 1 67.75 39 ASN B O 1
ATOM 4064 N N . TYR B 1 40 ? 7.93 -35.969 0.593 1 70 40 TYR B N 1
ATOM 4065 C CA . TYR B 1 40 ? 7.457 -35.938 1.973 1 70 40 TYR B CA 1
ATOM 4066 C C . TYR B 1 40 ? 5.945 -36.094 2.037 1 70 40 TYR B C 1
ATOM 4068 O O . TYR B 1 40 ? 5.434 -36.875 2.859 1 70 40 TYR B O 1
ATOM 4076 N N . ALA B 1 41 ? 5.285 -35.406 1.199 1 68.62 41 ALA B N 1
ATOM 4077 C CA . ALA B 1 41 ? 3.826 -35.469 1.163 1 68.62 41 ALA B CA 1
ATOM 4078 C C . ALA B 1 41 ? 3.344 -36.906 0.844 1 68.62 41 ALA B C 1
ATOM 4080 O O . ALA B 1 41 ? 2.32 -37.344 1.366 1 68.62 41 ALA B O 1
ATOM 4081 N N . LYS B 1 42 ? 4.16 -37.5 0.013 1 69.5 42 LYS B N 1
ATOM 4082 C CA . LYS B 1 42 ? 3.812 -38.844 -0.381 1 69.5 42 LYS B CA 1
ATOM 4083 C C . LYS B 1 42 ? 4.316 -39.875 0.643 1 69.5 42 LYS B C 1
ATOM 4085 O O . LYS B 1 42 ? 4.133 -41.062 0.47 1 69.5 42 LYS B O 1
ATOM 4090 N N . GLY B 1 43 ? 5.012 -39.312 1.682 1 70.94 43 GLY B N 1
ATOM 4091 C CA . GLY B 1 43 ? 5.473 -40.188 2.76 1 70.94 43 GLY B CA 1
ATOM 4092 C C . GLY B 1 43 ? 6.793 -40.875 2.455 1 70.94 43 GLY B C 1
ATOM 4093 O O . GLY B 1 43 ? 7.18 -41.812 3.137 1 70.94 43 GLY B O 1
ATOM 4094 N N . LEU B 1 44 ? 7.457 -40.469 1.377 1 70.75 44 LEU B N 1
ATOM 4095 C CA . LEU B 1 44 ? 8.703 -41.094 0.958 1 70.75 44 LEU B CA 1
ATOM 4096 C C . LEU B 1 44 ? 9.883 -40.531 1.749 1 70.75 44 LEU B C 1
ATOM 4098 O O . LEU B 1 44 ? 10.93 -41.188 1.854 1 70.75 44 LEU B O 1
ATOM 4102 N N . LEU B 1 45 ? 9.695 -39.312 2.223 1 69.56 45 LEU B N 1
ATOM 4103 C CA . LEU B 1 45 ? 10.695 -38.688 3.082 1 69.56 45 LEU B CA 1
ATOM 4104 C C . LEU B 1 45 ? 10.195 -38.562 4.516 1 69.56 45 LEU B C 1
ATOM 4106 O O . LEU B 1 45 ? 9.008 -38.312 4.738 1 69.56 45 LEU B O 1
ATOM 4110 N N . GLU B 1 46 ? 11.055 -38.781 5.461 1 70.38 46 GLU B N 1
ATOM 4111 C CA . GLU B 1 46 ? 10.664 -38.812 6.867 1 70.38 46 GLU B CA 1
ATOM 4112 C C . GLU B 1 46 ? 10.609 -37.406 7.441 1 70.38 46 GLU B C 1
ATOM 4114 O O . GLU B 1 46 ? 9.867 -37.156 8.391 1 70.38 46 GLU B O 1
ATOM 4119 N N . ALA B 1 47 ? 11.492 -36.625 6.926 1 73.12 47 ALA B N 1
ATOM 4120 C CA . ALA B 1 47 ? 11.531 -35.281 7.516 1 73.12 47 ALA B CA 1
ATOM 4121 C C . ALA B 1 47 ? 11.492 -34.219 6.438 1 73.12 47 ALA B C 1
ATOM 4123 O O . ALA B 1 47 ? 11.938 -34.438 5.309 1 73.12 47 ALA B O 1
ATOM 4124 N N . ARG B 1 48 ? 10.93 -33.156 6.859 1 75.19 48 ARG B N 1
ATOM 4125 C CA . ARG B 1 48 ? 10.906 -32 5.977 1 75.19 48 ARG B CA 1
ATOM 4126 C C . ARG B 1 48 ? 12.312 -31.422 5.785 1 75.19 48 ARG B C 1
ATOM 4128 O O . ARG B 1 48 ? 13.102 -31.391 6.73 1 75.19 48 ARG B O 1
ATOM 4135 N N . GLN B 1 49 ? 12.641 -31.141 4.566 1 66.25 49 GLN B N 1
ATOM 4136 C CA . GLN B 1 49 ? 13.945 -30.547 4.27 1 66.25 49 GLN B CA 1
ATOM 4137 C C . GLN B 1 49 ? 13.797 -29.078 3.855 1 66.25 49 GLN B C 1
ATOM 4139 O O . GLN B 1 49 ? 13.461 -28.781 2.707 1 66.25 49 GLN B O 1
ATOM 4144 N N . GLN B 1 50 ? 13.984 -28.234 4.824 1 70.12 50 GLN B N 1
ATOM 4145 C CA . GLN B 1 50 ? 13.953 -26.797 4.551 1 70.12 50 GLN B CA 1
ATOM 4146 C C . GLN B 1 50 ? 15.281 -26.312 3.984 1 70.12 50 GLN B C 1
ATOM 4148 O O . GLN B 1 50 ? 16.297 -26.328 4.68 1 70.12 50 GLN B O 1
ATOM 4153 N N . THR B 1 51 ? 15.273 -25.781 2.779 1 64.88 51 THR B N 1
ATOM 4154 C CA . THR B 1 51 ? 16.453 -25.547 1.958 1 64.88 51 THR B CA 1
ATOM 4155 C C . THR B 1 51 ? 17.328 -24.453 2.568 1 64.88 51 THR B C 1
ATOM 4157 O O . THR B 1 51 ? 18.562 -24.547 2.564 1 64.88 51 THR B O 1
ATOM 4160 N N . TYR B 1 52 ? 16.75 -23.422 3.174 1 67.94 52 TYR B N 1
ATOM 4161 C CA . TYR B 1 52 ? 17.531 -22.25 3.576 1 67.94 52 TYR B CA 1
ATOM 4162 C C . TYR B 1 52 ? 17.422 -22.016 5.078 1 67.94 52 TYR B C 1
ATOM 4164 O O . TYR B 1 52 ? 17.641 -20.906 5.551 1 67.94 52 TYR B O 1
ATOM 4172 N N . LYS B 1 53 ? 17.109 -22.984 5.789 1 72.81 53 LYS B N 1
ATOM 4173 C CA . LYS B 1 53 ? 16.953 -22.875 7.238 1 72.81 53 LYS B CA 1
ATOM 4174 C C . LYS B 1 53 ? 18.25 -22.438 7.902 1 72.81 53 LYS B C 1
ATOM 4176 O O . LYS B 1 53 ? 18.234 -21.734 8.906 1 72.81 53 LYS B O 1
ATOM 4181 N N . HIS B 1 54 ? 19.391 -22.781 7.34 1 69.69 54 HIS B N 1
ATOM 4182 C CA . HIS B 1 54 ? 20.703 -22.469 7.91 1 69.69 54 HIS B CA 1
ATOM 4183 C C . HIS B 1 54 ? 21 -20.984 7.859 1 69.69 54 HIS B C 1
ATOM 4185 O O . HIS B 1 54 ? 21.906 -20.5 8.539 1 69.69 54 HIS B O 1
ATOM 4191 N N . LEU B 1 55 ? 20.203 -20.234 7.098 1 71.06 55 LEU B N 1
ATOM 4192 C CA . LEU B 1 55 ? 20.438 -18.797 6.949 1 71.06 55 LEU B CA 1
ATOM 4193 C C . LEU B 1 55 ? 19.719 -18.016 8.047 1 71.06 55 LEU B C 1
ATOM 4195 O O . LEU B 1 55 ? 19.766 -16.781 8.062 1 71.06 55 LEU B O 1
ATOM 4199 N N . SER B 1 56 ? 19.141 -18.594 8.945 1 76.31 56 SER B N 1
ATOM 4200 C CA . SER B 1 56 ? 18.312 -17.969 9.961 1 76.31 56 SER B CA 1
ATOM 4201 C C . SER B 1 56 ? 19.094 -16.922 10.75 1 76.31 56 SER B C 1
ATOM 4203 O O . SER B 1 56 ? 18.547 -15.883 11.133 1 76.31 56 SER B O 1
ATOM 4205 N N . LYS B 1 57 ? 20.359 -17.125 10.844 1 71.62 57 LYS B N 1
ATOM 4206 C CA . LYS B 1 57 ? 21.156 -16.219 11.672 1 71.62 57 LYS B CA 1
ATOM 4207 C C . LYS B 1 57 ? 21.734 -15.07 10.844 1 71.62 57 LYS B C 1
ATOM 4209 O O . LYS B 1 57 ? 22.156 -14.055 11.398 1 71.62 57 LYS B O 1
ATOM 4214 N N . VAL B 1 58 ? 21.719 -15.219 9.602 1 75.12 58 VAL B N 1
ATOM 4215 C CA . VAL B 1 58 ? 22.375 -14.234 8.75 1 75.12 58 VAL B CA 1
ATOM 4216 C C . VAL B 1 58 ? 21.328 -13.305 8.141 1 75.12 58 VAL B C 1
ATOM 4218 O O . VAL B 1 58 ? 21.672 -12.195 7.699 1 75.12 58 VAL B O 1
ATOM 4221 N N . LEU B 1 59 ? 20.125 -13.734 8.141 1 78.25 59 LEU B N 1
ATOM 4222 C CA . LEU B 1 59 ? 19.062 -12.922 7.543 1 78.25 59 LEU B CA 1
ATOM 4223 C C . LEU B 1 59 ? 18.625 -11.82 8.5 1 78.25 59 LEU B C 1
ATOM 4225 O O . LEU B 1 59 ? 18.25 -12.094 9.641 1 78.25 59 LEU B O 1
ATOM 4229 N N . LYS B 1 60 ? 18.719 -10.609 8.047 1 80.69 60 LYS B N 1
ATOM 4230 C CA . LYS B 1 60 ? 18.281 -9.453 8.828 1 80.69 60 LYS B CA 1
ATOM 4231 C C . LYS B 1 60 ? 17.109 -8.742 8.156 1 80.69 60 LYS B C 1
ATOM 4233 O O . LYS B 1 60 ? 17.297 -8.094 7.121 1 80.69 60 LYS B O 1
ATOM 4238 N N . PRO B 1 61 ? 16.016 -8.844 8.742 1 86.62 61 PRO B N 1
ATOM 4239 C CA . PRO B 1 61 ? 14.844 -8.211 8.125 1 86.62 61 PRO B CA 1
ATOM 4240 C C . PRO B 1 61 ? 14.828 -6.691 8.312 1 86.62 61 PRO B C 1
ATOM 4242 O O . PRO B 1 61 ? 15.234 -6.191 9.359 1 86.62 61 PRO B O 1
ATOM 4245 N N . LEU B 1 62 ? 14.484 -5.969 7.301 1 89.62 62 LEU B N 1
ATOM 4246 C CA . LEU B 1 62 ? 14.258 -4.527 7.312 1 89.62 62 LEU B CA 1
ATOM 4247 C C . LEU B 1 62 ? 12.805 -4.199 6.977 1 89.62 62 LEU B C 1
ATOM 4249 O O . LEU B 1 62 ? 12.203 -4.848 6.113 1 89.62 62 LEU B O 1
ATOM 4253 N N . PRO B 1 63 ? 12.258 -3.229 7.652 1 91.94 63 PRO B N 1
ATOM 4254 C CA . PRO B 1 63 ? 10.898 -2.818 7.293 1 91.94 63 PRO B CA 1
ATOM 4255 C C . PRO B 1 63 ? 10.836 -2.092 5.949 1 91.94 63 PRO B C 1
ATOM 4257 O O . PRO B 1 63 ? 11.836 -1.515 5.512 1 91.94 63 PRO B O 1
ATOM 4260 N N . LEU B 1 64 ? 9.711 -2.15 5.348 1 93.75 64 LEU B N 1
ATOM 4261 C CA . LEU B 1 64 ? 9.492 -1.43 4.098 1 93.75 64 LEU B CA 1
ATOM 4262 C C . LEU B 1 64 ? 9.383 0.071 4.352 1 93.75 64 LEU B C 1
ATOM 4264 O O . LEU B 1 64 ? 9.039 0.495 5.457 1 93.75 64 LEU B O 1
ATOM 4268 N N . ASP B 1 65 ? 9.734 0.874 3.354 1 94.88 65 ASP B N 1
ATOM 4269 C CA . ASP B 1 65 ? 9.539 2.32 3.295 1 94.88 65 ASP B CA 1
ATOM 4270 C C . ASP B 1 65 ? 10.242 3.016 4.461 1 94.88 65 ASP B C 1
ATOM 4272 O O . ASP B 1 65 ? 9.711 3.973 5.027 1 94.88 65 ASP B O 1
ATOM 4276 N N . THR B 1 66 ? 11.336 2.455 4.898 1 93.81 66 THR B N 1
ATOM 4277 C CA . THR B 1 66 ? 12.047 2.99 6.055 1 93.81 66 THR B CA 1
ATOM 4278 C C . THR B 1 66 ? 13.547 3.076 5.77 1 93.81 66 THR B C 1
ATOM 4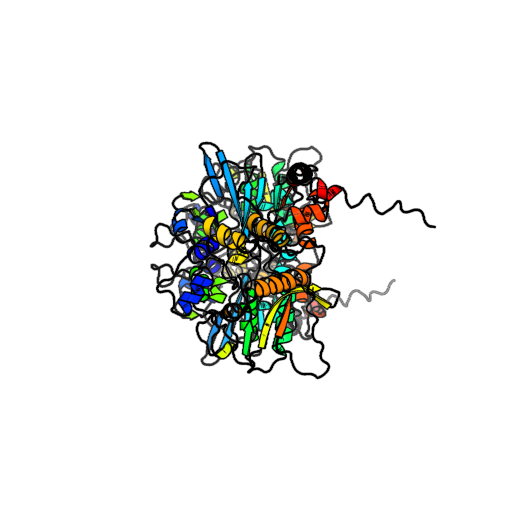280 O O . THR B 1 66 ? 14.219 2.053 5.656 1 93.81 66 THR B O 1
ATOM 4283 N N . PRO B 1 67 ? 13.992 4.293 5.656 1 93.94 67 PRO B N 1
ATOM 4284 C CA . PRO B 1 67 ? 15.445 4.402 5.504 1 93.94 67 PRO B CA 1
ATOM 4285 C C . PRO B 1 67 ? 16.203 3.848 6.703 1 93.94 67 PRO B C 1
ATOM 4287 O O . PRO B 1 67 ? 15.93 4.227 7.844 1 93.94 67 PRO B O 1
ATOM 4290 N N . THR B 1 68 ? 17.109 2.953 6.445 1 91.44 68 THR B N 1
ATOM 4291 C CA . THR B 1 68 ? 17.922 2.336 7.492 1 91.44 68 THR B CA 1
ATOM 4292 C C . THR B 1 68 ? 19.406 2.518 7.207 1 91.44 68 THR B C 1
ATOM 4294 O O . THR B 1 68 ? 19.891 2.156 6.133 1 91.44 68 THR B O 1
ATOM 4297 N N . THR B 1 69 ? 20.109 3.096 8.141 1 91.06 69 THR B N 1
ATOM 4298 C CA . THR B 1 69 ? 21.547 3.279 7.992 1 91.06 69 THR B CA 1
ATOM 4299 C C . THR B 1 69 ? 22.297 2.014 8.398 1 91.06 69 THR B C 1
ATOM 4301 O O . THR B 1 69 ? 22.094 1.489 9.5 1 91.06 69 THR B O 1
ATOM 4304 N N . ILE B 1 70 ? 23.094 1.524 7.512 1 85.75 70 ILE B N 1
ATOM 4305 C CA . ILE B 1 70 ? 23.891 0.323 7.758 1 85.75 70 ILE B CA 1
ATOM 4306 C C . ILE B 1 70 ? 25.375 0.659 7.672 1 85.75 70 ILE B C 1
ATOM 4308 O O . ILE B 1 70 ? 25.828 1.284 6.711 1 85.75 70 ILE B O 1
ATOM 4312 N N . GLU B 1 71 ? 26.109 0.306 8.664 1 84.5 71 GLU B N 1
ATOM 4313 C CA . GLU B 1 71 ? 27.547 0.502 8.656 1 84.5 71 GLU B CA 1
ATOM 4314 C C . GLU B 1 71 ? 28.266 -0.688 8.016 1 84.5 71 GLU B C 1
ATOM 4316 O O . GLU B 1 71 ? 28.156 -1.814 8.508 1 84.5 71 GLU B O 1
ATOM 4321 N N . LEU B 1 72 ? 28.922 -0.463 6.953 1 78.75 72 LEU B N 1
ATOM 4322 C CA . LEU B 1 72 ? 29.656 -1.521 6.266 1 78.75 72 LEU B CA 1
ATOM 4323 C C . LEU B 1 72 ? 31.031 -1.713 6.879 1 78.75 72 LEU B C 1
ATOM 4325 O O . LEU B 1 72 ? 31.469 -2.846 7.082 1 78.75 72 LEU B O 1
ATOM 4329 N N . ARG B 1 73 ? 31.734 -0.612 7.145 1 77.56 73 ARG B N 1
ATOM 4330 C CA . ARG B 1 73 ? 33.031 -0.501 7.828 1 77.56 73 ARG B CA 1
ATOM 4331 C C . ARG B 1 73 ? 33.094 0.801 8.617 1 77.56 73 ARG B C 1
ATOM 4333 O O . ARG B 1 73 ? 32.281 1.689 8.453 1 77.56 73 ARG B O 1
ATOM 4340 N N . PRO B 1 74 ? 34 0.718 9.562 1 79.69 74 PRO B N 1
ATOM 4341 C CA . PRO B 1 74 ? 34.094 1.946 10.359 1 79.69 74 PRO B CA 1
ATOM 4342 C C . PRO B 1 74 ? 34.219 3.199 9.492 1 79.69 74 PRO B C 1
ATOM 4344 O O . PRO B 1 74 ? 35.094 3.281 8.641 1 79.69 74 PRO B O 1
ATOM 4347 N N . GLY B 1 75 ? 33.25 4.016 9.555 1 80.31 75 GLY B N 1
ATOM 4348 C CA . GLY B 1 75 ? 33.281 5.285 8.852 1 80.31 75 GLY B CA 1
ATOM 4349 C C . GLY B 1 75 ? 32.562 5.238 7.52 1 80.31 75 GLY B C 1
ATOM 4350 O O . GLY B 1 75 ? 32.406 6.262 6.844 1 80.31 75 GLY B O 1
ATOM 4351 N N . CYS B 1 76 ? 32.219 4.062 7.09 1 82.62 76 CYS B N 1
ATOM 4352 C CA . CYS B 1 76 ? 31.516 3.914 5.824 1 82.62 76 CYS B CA 1
ATOM 4353 C C . CYS B 1 76 ? 30.078 3.434 6.051 1 82.62 76 CYS B C 1
ATOM 4355 O O . CYS B 1 76 ? 29.859 2.281 6.43 1 82.62 76 CYS B O 1
ATOM 4357 N N . GLU B 1 77 ? 29.188 4.383 5.801 1 87.62 77 GLU B N 1
ATOM 4358 C CA . GLU B 1 77 ? 27.781 4.066 6.027 1 87.62 77 GLU B CA 1
ATOM 4359 C C . GLU B 1 77 ? 26.969 4.199 4.742 1 87.62 77 GLU B C 1
ATOM 4361 O O . GLU B 1 77 ? 27.281 5.02 3.879 1 87.62 77 GLU B O 1
ATOM 4366 N N . ILE B 1 78 ? 26.031 3.299 4.625 1 88.81 78 ILE B N 1
ATOM 4367 C CA . ILE B 1 78 ? 25.062 3.395 3.531 1 88.81 78 ILE B CA 1
ATOM 4368 C C . ILE B 1 78 ? 23.656 3.432 4.094 1 88.81 78 ILE B C 1
ATOM 4370 O O . ILE B 1 78 ? 23.406 3.008 5.227 1 88.81 78 ILE B O 1
ATOM 4374 N N . GLN B 1 79 ? 22.797 4.031 3.359 1 92.25 79 GLN B N 1
ATOM 4375 C CA . GLN B 1 79 ? 21.375 4.02 3.691 1 92.25 79 GLN B CA 1
ATOM 4376 C C . GLN B 1 79 ? 20.609 3.086 2.766 1 92.25 79 GLN B C 1
ATOM 4378 O O . GLN B 1 79 ? 20.734 3.158 1.544 1 92.25 79 GLN B O 1
ATOM 4383 N N . VAL B 1 80 ? 19.875 2.143 3.363 1 91.75 80 VAL B N 1
ATOM 4384 C CA . VAL B 1 80 ? 19.094 1.167 2.596 1 91.75 80 VAL B CA 1
ATOM 4385 C C . VAL B 1 80 ? 17.609 1.339 2.883 1 91.75 80 VAL B C 1
ATOM 4387 O O . VAL B 1 80 ? 17.203 1.431 4.043 1 91.75 80 VAL B O 1
ATOM 4390 N N . THR B 1 81 ? 16.828 1.474 1.857 1 95.12 81 THR B N 1
ATOM 4391 C CA . THR B 1 81 ? 15.383 1.551 1.963 1 95.12 81 THR B CA 1
ATOM 4392 C C . THR B 1 81 ? 14.719 0.503 1.072 1 95.12 81 THR B C 1
ATOM 4394 O O . THR B 1 81 ? 15.062 0.376 -0.105 1 95.12 81 THR B O 1
ATOM 4397 N N . LEU B 1 82 ? 13.812 -0.281 1.67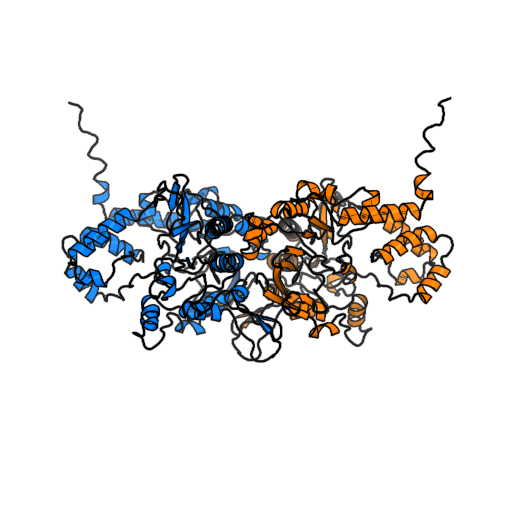7 1 95.19 82 LEU B N 1
ATOM 4398 C CA . LEU B 1 82 ? 13.094 -1.303 0.923 1 95.19 82 LEU B CA 1
ATOM 4399 C C . LEU B 1 82 ? 11.742 -0.778 0.45 1 95.19 82 LEU B C 1
ATOM 4401 O O . LEU B 1 82 ? 11.094 -0.002 1.153 1 95.19 82 LEU B O 1
ATOM 4405 N N . PHE B 1 83 ? 11.344 -1.218 -0.759 1 96.44 83 PHE B N 1
ATOM 4406 C CA . PHE B 1 83 ? 10.023 -0.938 -1.309 1 96.44 83 PHE B CA 1
ATOM 4407 C C . PHE B 1 83 ? 9.367 -2.215 -1.83 1 96.44 83 PHE B C 1
ATOM 4409 O O . PHE B 1 83 ? 10.062 -3.125 -2.293 1 96.44 83 PHE B O 1
ATOM 4416 N N . ASP B 1 84 ? 8.086 -2.262 -1.72 1 94.75 84 ASP B N 1
ATOM 4417 C CA . ASP B 1 84 ? 7.363 -3.385 -2.307 1 94.75 84 ASP B CA 1
ATOM 4418 C C . ASP B 1 84 ? 7.637 -3.49 -3.805 1 94.75 84 ASP B C 1
ATOM 4420 O O . ASP B 1 84 ? 7.664 -2.48 -4.512 1 94.75 84 ASP B O 1
ATOM 4424 N N . ALA B 1 85 ? 7.816 -4.707 -4.312 1 95 85 ALA B N 1
ATOM 4425 C CA . ALA B 1 85 ? 8.164 -4.902 -5.715 1 95 85 ALA B CA 1
ATOM 4426 C C . ALA B 1 85 ? 6.953 -5.34 -6.527 1 95 85 ALA B C 1
ATOM 4428 O O . ALA B 1 85 ? 7.039 -5.508 -7.746 1 95 85 ALA B O 1
ATOM 4429 N N . ASN B 1 86 ? 5.777 -5.504 -5.922 1 95.31 86 ASN B N 1
ATOM 4430 C CA . ASN B 1 86 ? 4.547 -5.906 -6.598 1 95.31 86 ASN B CA 1
ATOM 4431 C C . ASN B 1 86 ? 4.734 -7.211 -7.367 1 95.31 86 ASN B C 1
ATOM 4433 O O . ASN B 1 86 ? 4.277 -7.336 -8.508 1 95.31 86 ASN B O 1
ATOM 4437 N N . HIS B 1 87 ? 5.465 -8.164 -6.781 1 93.06 87 HIS B N 1
ATOM 4438 C CA . HIS B 1 87 ? 5.746 -9.461 -7.395 1 93.06 87 HIS B CA 1
ATOM 4439 C C . HIS B 1 87 ? 5.113 -10.594 -6.598 1 93.06 87 HIS B C 1
ATOM 4441 O O . HIS B 1 87 ? 4.258 -11.32 -7.113 1 93.06 87 HIS B O 1
ATOM 4447 N N . CYS B 1 88 ? 5.461 -10.82 -5.484 1 91.19 88 CYS B N 1
ATOM 4448 C CA . CYS B 1 88 ? 4.926 -11.789 -4.535 1 91.19 88 CYS B CA 1
ATOM 4449 C C . CYS B 1 88 ? 5.113 -11.312 -3.1 1 91.19 88 CYS B C 1
ATOM 4451 O O . CYS B 1 88 ? 5.773 -10.305 -2.859 1 91.19 88 CYS B O 1
ATOM 4453 N N . PRO B 1 89 ? 4.461 -11.984 -2.16 1 90.06 89 PRO B N 1
ATOM 4454 C CA . PRO B 1 89 ? 4.629 -11.555 -0.772 1 90.06 89 PRO B CA 1
ATOM 4455 C C . PRO B 1 89 ? 6.09 -11.508 -0.34 1 90.06 89 PRO B C 1
ATOM 4457 O O . PRO B 1 89 ? 6.82 -12.484 -0.52 1 90.06 89 PRO B O 1
ATOM 4460 N N . GLY B 1 90 ? 6.5 -10.359 0.173 1 88.94 90 GLY B N 1
ATOM 4461 C CA . GLY B 1 90 ? 7.859 -10.211 0.673 1 88.94 90 GLY B CA 1
ATOM 4462 C C . GLY B 1 90 ? 8.828 -9.68 -0.367 1 88.94 90 GLY B C 1
ATOM 4463 O O . GLY B 1 90 ? 9.914 -9.203 -0.027 1 88.94 90 GLY B O 1
ATOM 4464 N N . ALA B 1 91 ? 8.453 -9.812 -1.644 1 90.44 91 ALA B N 1
ATOM 4465 C CA . ALA B 1 91 ? 9.32 -9.273 -2.688 1 90.44 91 ALA B CA 1
ATOM 4466 C C . ALA B 1 91 ? 9.523 -7.773 -2.51 1 90.44 91 ALA B C 1
ATOM 4468 O O . ALA B 1 91 ? 8.562 -7.031 -2.293 1 90.44 91 ALA B O 1
ATOM 4469 N N . ALA B 1 92 ? 10.812 -7.348 -2.602 1 93.06 92 ALA B N 1
ATOM 4470 C CA . ALA B 1 92 ? 11.102 -5.949 -2.311 1 93.06 92 ALA B CA 1
ATOM 4471 C C . ALA B 1 92 ? 12.18 -5.406 -3.246 1 93.06 92 ALA B C 1
ATOM 4473 O O . ALA B 1 92 ? 13.039 -6.156 -3.717 1 93.06 92 ALA B O 1
ATOM 4474 N N . MET B 1 93 ? 12.094 -4.129 -3.504 1 95 93 MET B N 1
ATOM 4475 C CA . MET B 1 93 ? 13.18 -3.373 -4.125 1 95 93 MET B CA 1
ATOM 4476 C C . MET B 1 93 ? 14.094 -2.76 -3.07 1 95 93 MET B C 1
ATOM 4478 O O . MET B 1 93 ? 13.664 -2.525 -1.938 1 95 93 MET B O 1
ATOM 4482 N N . PHE B 1 94 ? 15.375 -2.52 -3.434 1 92.75 94 PHE B N 1
ATOM 4483 C CA . PHE B 1 94 ? 16.359 -1.942 -2.521 1 92.75 94 PHE B CA 1
ATOM 4484 C C . PHE B 1 94 ? 16.922 -0.643 -3.084 1 92.75 94 PHE B C 1
ATOM 4486 O O . PHE B 1 94 ? 17.562 -0.642 -4.141 1 92.75 94 PHE B O 1
ATOM 4493 N N . LEU B 1 95 ? 16.609 0.409 -2.422 1 95.56 95 LEU B N 1
ATOM 4494 C CA . LEU B 1 95 ? 17.328 1.657 -2.666 1 95.56 95 LEU B CA 1
ATOM 4495 C C . LEU B 1 95 ? 18.562 1.756 -1.782 1 95.56 95 LEU B C 1
ATOM 4497 O O . LEU B 1 95 ? 18.453 1.754 -0.554 1 95.56 95 LEU B O 1
ATOM 4501 N N . ILE B 1 96 ? 19.688 1.762 -2.361 1 92.25 96 ILE B N 1
ATOM 4502 C CA . ILE B 1 96 ? 20.953 1.851 -1.634 1 92.25 96 ILE B CA 1
ATOM 4503 C C . ILE B 1 96 ? 21.625 3.184 -1.939 1 92.25 96 ILE B C 1
ATOM 4505 O O . ILE B 1 96 ? 21.891 3.504 -3.102 1 92.25 96 ILE B O 1
ATOM 4509 N N . GLU B 1 97 ? 21.859 3.914 -0.891 1 94.06 97 GLU B N 1
ATOM 4510 C CA . GLU B 1 97 ? 22.406 5.258 -1.058 1 94.06 97 GLU B CA 1
ATOM 4511 C C . GLU B 1 97 ? 23.656 5.449 -0.21 1 94.06 97 GLU B C 1
ATOM 4513 O O . GLU B 1 97 ? 23.734 4.961 0.919 1 94.06 97 GLU B O 1
ATOM 4518 N N . SER B 1 98 ? 24.656 6.039 -0.75 1 91.25 98 SER B N 1
ATOM 4519 C CA . SER B 1 98 ? 25.781 6.633 -0.047 1 91.25 98 SER B CA 1
ATOM 4520 C C . SER B 1 98 ? 25.828 8.141 -0.247 1 91.25 98 SER B C 1
ATOM 4522 O O . SER B 1 98 ? 24.859 8.742 -0.721 1 91.25 98 SER B O 1
ATOM 4524 N N . ASP B 1 99 ? 26.891 8.719 0.24 1 85.75 99 ASP B N 1
ATOM 4525 C CA . ASP B 1 99 ? 27.016 10.164 0.106 1 85.75 99 ASP B CA 1
ATOM 4526 C C . ASP B 1 99 ? 27.094 10.578 -1.361 1 85.75 99 ASP B C 1
ATOM 4528 O O . ASP B 1 99 ? 26.625 11.641 -1.743 1 85.75 99 ASP B O 1
ATOM 4532 N N . ASN B 1 100 ? 27.578 9.633 -2.168 1 88.62 100 ASN B N 1
ATOM 4533 C CA . ASN B 1 100 ? 27.859 10.078 -3.527 1 88.62 100 ASN B CA 1
ATOM 4534 C C . ASN B 1 100 ? 27.188 9.18 -4.562 1 88.62 100 ASN B C 1
ATOM 4536 O O . ASN B 1 100 ? 27.219 9.477 -5.758 1 88.62 100 ASN B O 1
ATOM 4540 N N . LYS B 1 101 ? 26.672 8.102 -4.105 1 91.69 101 LYS B N 1
ATOM 4541 C CA . LYS B 1 101 ? 26.094 7.148 -5.051 1 91.69 101 LYS B CA 1
ATOM 4542 C C . LYS B 1 101 ? 24.734 6.668 -4.578 1 91.69 101 LYS B C 1
ATOM 4544 O O . LYS B 1 101 ? 24.453 6.617 -3.377 1 91.69 101 LYS B O 1
ATOM 4549 N N . ALA B 1 102 ? 23.906 6.387 -5.551 1 95.5 102 ALA B N 1
ATOM 4550 C CA . ALA B 1 102 ? 22.578 5.824 -5.277 1 95.5 102 ALA B CA 1
ATOM 4551 C C . ALA B 1 102 ? 22.172 4.84 -6.367 1 95.5 102 ALA B C 1
ATOM 4553 O O . ALA B 1 102 ? 22.297 5.129 -7.559 1 95.5 102 ALA B O 1
ATOM 4554 N N . ILE B 1 103 ? 21.734 3.672 -5.953 1 94.62 103 ILE B N 1
ATOM 4555 C CA . ILE B 1 103 ? 21.281 2.678 -6.914 1 94.62 103 ILE B CA 1
ATOM 4556 C C . ILE B 1 103 ? 19.938 2.096 -6.461 1 94.62 103 ILE B C 1
ATOM 4558 O O . ILE B 1 103 ? 19.609 2.143 -5.273 1 94.62 103 ILE B O 1
ATOM 4562 N N . LEU B 1 104 ? 19.156 1.651 -7.387 1 95.94 104 LEU B N 1
ATOM 4563 C CA . LEU B 1 104 ? 17.906 0.954 -7.121 1 95.94 104 LEU B CA 1
ATOM 4564 C C . LEU B 1 104 ? 17.938 -0.464 -7.68 1 95.94 104 LEU B C 1
ATOM 4566 O O . LEU B 1 104 ? 18.078 -0.656 -8.891 1 95.94 104 LEU B O 1
ATOM 4570 N N . TYR B 1 105 ? 17.922 -1.439 -6.777 1 93.31 105 TYR B N 1
ATOM 4571 C CA . TYR B 1 105 ? 17.812 -2.848 -7.141 1 93.31 105 TYR B CA 1
ATOM 4572 C C . TYR B 1 105 ? 16.375 -3.328 -7.082 1 93.31 105 TYR B C 1
ATOM 4574 O O . TYR B 1 105 ? 15.773 -3.385 -6.004 1 93.31 105 TYR B O 1
ATOM 4582 N N . THR B 1 106 ? 15.797 -3.734 -8.203 1 94.31 106 THR B N 1
ATOM 4583 C CA . THR B 1 106 ? 14.359 -3.994 -8.242 1 94.31 106 THR B CA 1
ATOM 4584 C C . THR B 1 106 ? 14.055 -5.422 -7.797 1 94.31 106 THR B C 1
ATOM 4586 O O . THR B 1 106 ? 12.961 -5.707 -7.305 1 94.31 106 THR B O 1
ATOM 4589 N N . GLY B 1 107 ? 15.023 -6.406 -7.984 1 89.75 107 GLY B N 1
ATOM 4590 C CA . GLY B 1 107 ? 14.602 -7.797 -7.934 1 89.75 107 GLY B CA 1
ATOM 4591 C C . GLY B 1 107 ? 13.523 -8.133 -8.945 1 89.75 107 GLY B C 1
ATOM 4592 O O . GLY B 1 107 ? 13.391 -7.461 -9.961 1 89.75 107 GLY B O 1
ATOM 4593 N N . ASP B 1 108 ? 12.836 -9.266 -8.742 1 89.88 108 ASP B N 1
ATOM 4594 C CA . ASP B 1 108 ? 11.664 -9.531 -9.57 1 89.88 108 ASP B CA 1
ATOM 4595 C C . ASP B 1 108 ? 10.57 -8.492 -9.32 1 89.88 108 ASP B C 1
ATOM 4597 O O . ASP B 1 108 ? 10.227 -8.203 -8.172 1 89.88 108 ASP B O 1
ATOM 4601 N N . ILE B 1 109 ? 10.109 -7.895 -10.438 1 95.12 109 ILE B N 1
ATOM 4602 C CA . ILE B 1 109 ? 9.211 -6.762 -10.258 1 95.12 109 ILE B CA 1
ATOM 4603 C C . ILE B 1 109 ? 8.086 -6.828 -11.289 1 95.12 109 ILE B C 1
ATOM 4605 O O . ILE B 1 109 ? 8.289 -7.328 -12.398 1 95.12 109 ILE B O 1
ATOM 4609 N N . ARG B 1 110 ? 6.965 -6.453 -10.945 1 97 110 ARG B N 1
ATOM 4610 C CA . ARG B 1 110 ? 5.883 -6.098 -11.859 1 97 110 ARG B CA 1
ATOM 4611 C C . ARG B 1 110 ? 5.562 -4.609 -11.781 1 97 110 ARG B C 1
ATOM 4613 O O . ARG B 1 110 ? 4.805 -4.18 -10.906 1 97 110 ARG B O 1
ATOM 4620 N N . SER B 1 111 ? 6.066 -3.859 -12.758 1 97.38 111 SER B N 1
ATOM 4621 C CA . SER B 1 111 ? 5.984 -2.404 -12.703 1 97.38 111 SER B CA 1
ATOM 4622 C C . SER B 1 111 ? 4.793 -1.884 -13.492 1 97.38 111 SER B C 1
ATOM 4624 O O . SER B 1 111 ? 4.949 -1.047 -14.383 1 97.38 111 SER B O 1
ATOM 4626 N N . GLU B 1 112 ? 3.59 -2.266 -13.102 1 96.31 112 GLU B N 1
ATOM 4627 C CA . GLU B 1 112 ? 2.381 -1.709 -13.703 1 96.31 112 GLU B CA 1
ATOM 4628 C C . GLU B 1 112 ? 2.312 -0.198 -13.5 1 96.31 112 GLU B C 1
ATOM 4630 O O . GLU B 1 112 ? 2.938 0.343 -12.586 1 96.31 112 GLU B O 1
ATOM 4635 N N . PRO B 1 113 ? 1.546 0.433 -14.359 1 92.75 113 PRO B N 1
ATOM 4636 C CA . PRO B 1 113 ? 1.491 1.894 -14.273 1 92.75 113 PRO B CA 1
ATOM 4637 C C . PRO B 1 113 ? 1.044 2.385 -12.898 1 92.75 113 PRO B C 1
ATOM 4639 O O . PRO B 1 113 ? 1.632 3.322 -12.352 1 92.75 113 PRO B O 1
ATOM 4642 N N . TRP B 1 114 ? 0.042 1.794 -12.305 1 91.56 114 TRP B N 1
ATOM 4643 C CA . TRP B 1 114 ? -0.408 2.217 -10.984 1 91.56 114 TRP B CA 1
ATOM 4644 C C . TRP B 1 114 ? 0.712 2.084 -9.961 1 91.56 114 TRP B C 1
ATOM 4646 O O . TRP B 1 114 ? 0.869 2.939 -9.086 1 91.56 114 TRP B O 1
ATOM 4656 N N . PHE B 1 115 ? 1.441 1.065 -10.062 1 94.94 115 PHE B N 1
ATOM 4657 C CA . PHE B 1 115 ? 2.529 0.776 -9.141 1 94.94 115 PHE B CA 1
ATOM 4658 C C . PHE B 1 115 ? 3.635 1.82 -9.258 1 94.94 115 PHE B C 1
ATOM 4660 O O . PHE B 1 115 ? 4.113 2.342 -8.25 1 94.94 115 PHE B O 1
ATOM 4667 N N . VAL B 1 116 ? 4 2.127 -10.531 1 95.75 116 VAL B N 1
ATOM 4668 C CA . VAL B 1 116 ? 5.043 3.117 -10.781 1 95.75 116 VAL B CA 1
ATOM 4669 C C . VAL B 1 116 ? 4.602 4.477 -10.25 1 95.75 116 VAL B C 1
ATOM 4671 O O . VAL B 1 116 ? 5.391 5.188 -9.617 1 95.75 116 VAL B O 1
ATOM 4674 N N . ASN B 1 117 ? 3.369 4.738 -10.477 1 90.88 117 ASN B N 1
ATOM 4675 C CA . ASN B 1 117 ? 2.832 5.992 -9.961 1 90.88 117 ASN B CA 1
ATOM 4676 C C . ASN B 1 117 ? 2.871 6.039 -8.438 1 90.88 117 ASN B C 1
ATOM 4678 O O . ASN B 1 117 ? 3.168 7.078 -7.848 1 90.88 117 ASN B O 1
ATOM 4682 N N . THR B 1 118 ? 2.607 4.965 -7.828 1 91.62 118 THR B N 1
ATOM 4683 C CA . THR B 1 118 ? 2.611 4.875 -6.371 1 91.62 118 THR B CA 1
ATOM 4684 C C . THR B 1 118 ? 4.027 5.02 -5.824 1 91.62 118 THR B C 1
ATOM 4686 O O . THR B 1 118 ? 4.27 5.809 -4.91 1 91.62 118 THR B O 1
ATOM 4689 N N . ILE B 1 119 ? 4.934 4.316 -6.398 1 94.19 119 ILE B N 1
ATOM 4690 C CA . ILE B 1 119 ? 6.305 4.309 -5.895 1 94.19 119 ILE B CA 1
ATOM 4691 C C . ILE B 1 119 ? 6.957 5.664 -6.148 1 94.19 119 ILE B C 1
ATOM 4693 O O . ILE B 1 119 ? 7.777 6.125 -5.352 1 94.19 119 ILE B O 1
ATOM 4697 N N . SER B 1 120 ? 6.609 6.289 -7.262 1 92.69 120 SER B N 1
ATOM 4698 C CA . SER B 1 120 ? 7.191 7.582 -7.613 1 92.69 120 SER B CA 1
ATOM 4699 C C . SER B 1 120 ? 6.777 8.664 -6.617 1 92.69 120 SER B C 1
ATOM 4701 O O . SER B 1 120 ? 7.414 9.711 -6.531 1 92.69 120 SER B O 1
ATOM 4703 N N . ARG B 1 121 ? 5.762 8.344 -5.863 1 91.88 121 ARG B N 1
ATOM 4704 C CA . ARG B 1 121 ? 5.234 9.32 -4.918 1 91.88 121 ARG B CA 1
ATOM 4705 C C . ARG B 1 121 ? 5.746 9.055 -3.508 1 91.88 121 ARG B C 1
ATOM 4707 O O . ARG B 1 121 ? 5.527 9.852 -2.598 1 91.88 121 ARG B O 1
ATOM 4714 N N . ASN B 1 122 ? 6.438 7.992 -3.363 1 94.5 122 ASN B N 1
ATOM 4715 C CA . ASN B 1 122 ? 6.996 7.668 -2.057 1 94.5 122 ASN B CA 1
ATOM 4716 C C . ASN B 1 122 ? 7.953 8.75 -1.569 1 94.5 122 ASN B C 1
ATOM 4718 O O . ASN B 1 122 ? 8.836 9.188 -2.312 1 94.5 122 ASN B O 1
ATOM 4722 N N . PRO B 1 123 ? 7.809 9.211 -0.319 1 94.19 123 PRO B N 1
ATOM 4723 C CA . PRO B 1 123 ? 8.648 10.289 0.192 1 94.19 123 PRO B CA 1
ATOM 4724 C C . PRO B 1 123 ? 10.141 9.961 0.127 1 94.19 123 PRO B C 1
ATOM 4726 O O . PRO B 1 123 ? 10.969 10.859 -0.03 1 94.19 123 PRO B O 1
ATOM 4729 N N . ASN B 1 124 ? 10.469 8.688 0.216 1 95.44 124 ASN B N 1
ATOM 4730 C CA . ASN B 1 124 ? 11.867 8.266 0.201 1 95.44 124 ASN B CA 1
ATOM 4731 C C . ASN B 1 124 ? 12.461 8.336 -1.205 1 95.44 124 ASN B C 1
ATOM 4733 O O . ASN B 1 124 ? 13.68 8.297 -1.372 1 95.44 124 ASN B O 1
ATOM 4737 N N . LEU B 1 125 ? 11.617 8.406 -2.152 1 96.12 125 LEU B N 1
ATOM 4738 C CA . LEU B 1 125 ? 12.07 8.469 -3.537 1 96.12 125 LEU B CA 1
ATOM 4739 C C . LEU B 1 125 ? 11.797 9.844 -4.141 1 96.12 125 LEU B C 1
ATOM 4741 O O . LEU B 1 125 ? 12.133 10.094 -5.301 1 96.12 125 LEU B O 1
ATOM 4745 N N . ALA B 1 126 ? 11.297 10.766 -3.35 1 93.62 126 ALA B N 1
ATOM 4746 C CA . ALA B 1 126 ? 10.867 12.078 -3.822 1 93.62 126 ALA B CA 1
ATOM 4747 C C . ALA B 1 126 ? 12.039 12.883 -4.363 1 93.62 126 ALA B C 1
ATOM 4749 O O . ALA B 1 126 ? 11.891 13.641 -5.328 1 93.62 126 ALA B O 1
ATOM 4750 N N . GLU B 1 127 ? 13.203 12.734 -3.828 1 94.12 127 GLU B N 1
ATOM 4751 C CA . GLU B 1 127 ? 14.383 13.461 -4.293 1 94.12 127 GLU B CA 1
ATOM 4752 C C . GLU B 1 127 ? 14.727 13.094 -5.734 1 94.12 127 GLU B C 1
ATOM 4754 O O . GLU B 1 127 ? 15.227 13.93 -6.488 1 94.12 127 GLU B O 1
ATOM 4759 N N . TYR B 1 128 ? 14.43 11.883 -6.066 1 95.12 128 TYR B N 1
ATOM 4760 C CA . TYR B 1 128 ? 14.789 11.398 -7.395 1 95.12 128 TYR B CA 1
ATOM 4761 C C . TYR B 1 128 ? 13.711 11.758 -8.414 1 95.12 128 TYR B C 1
ATOM 4763 O O . TYR B 1 128 ? 14.016 12.086 -9.562 1 95.12 128 TYR B O 1
ATOM 4771 N N . THR B 1 129 ? 12.484 11.766 -7.992 1 91.88 129 THR B N 1
ATOM 4772 C CA . THR B 1 129 ? 11.398 12.07 -8.922 1 91.88 129 THR B CA 1
ATOM 4773 C C . THR B 1 129 ? 11.242 13.578 -9.086 1 91.88 129 THR B C 1
ATOM 4775 O O . THR B 1 129 ? 10.672 14.039 -10.086 1 91.88 129 THR B O 1
ATOM 4778 N N . SER B 1 130 ? 11.734 14.344 -8.07 1 90.38 130 SER B N 1
ATOM 4779 C CA . SER B 1 130 ? 11.664 15.797 -8.148 1 90.38 130 SER B CA 1
ATOM 4780 C C . SER B 1 130 ? 12.828 16.359 -8.961 1 90.38 130 SER B C 1
ATOM 4782 O O . SER B 1 130 ? 12.844 17.547 -9.289 1 90.38 130 SER B O 1
ATOM 4784 N N . GLY B 1 131 ? 13.836 15.578 -9.219 1 89.75 131 GLY B N 1
ATOM 4785 C CA . GLY B 1 131 ? 14.977 16.031 -9.992 1 89.75 131 GLY B CA 1
ATOM 4786 C C . GLY B 1 131 ? 16.109 16.547 -9.133 1 89.75 131 GLY B C 1
ATOM 4787 O O . GLY B 1 131 ? 17.125 17.031 -9.648 1 89.75 131 GLY B O 1
ATOM 4788 N N . LEU B 1 132 ? 15.992 16.453 -7.867 1 91.44 132 LEU B N 1
ATOM 4789 C CA . LEU B 1 132 ? 17.031 16.922 -6.969 1 91.44 132 LEU B CA 1
ATOM 4790 C C . LEU B 1 132 ? 18.25 15.992 -7.012 1 91.44 132 LEU B C 1
ATOM 4792 O O . LEU B 1 132 ? 19.391 16.438 -6.859 1 91.44 132 LEU B O 1
ATOM 4796 N N . LYS B 1 133 ? 17.984 14.711 -7.133 1 94.69 133 LYS B N 1
ATOM 4797 C CA . LYS B 1 133 ? 19.016 13.68 -7.262 1 94.69 133 LYS B CA 1
ATOM 4798 C C . LYS B 1 133 ? 18.734 12.766 -8.445 1 94.69 133 LYS B C 1
ATOM 4800 O O . LYS B 1 133 ? 17.609 12.727 -8.953 1 94.69 133 LYS B O 1
ATOM 4805 N N . THR B 1 134 ? 19.781 12.141 -8.883 1 96.62 134 THR B N 1
ATOM 4806 C CA . THR B 1 134 ? 19.672 11.188 -9.977 1 96.62 134 THR B CA 1
ATOM 4807 C C . THR B 1 134 ? 20.25 9.836 -9.578 1 96.62 134 THR B C 1
ATOM 4809 O O . THR B 1 134 ? 21.312 9.766 -8.969 1 96.62 134 THR B O 1
ATOM 4812 N N . LEU B 1 135 ? 19.531 8.797 -9.875 1 97.31 135 LEU B N 1
ATOM 4813 C CA . LEU B 1 135 ? 20.047 7.457 -9.609 1 97.31 135 LEU B CA 1
ATOM 4814 C C . LEU B 1 135 ? 21.234 7.148 -10.523 1 97.31 135 LEU B C 1
ATOM 4816 O O . LEU B 1 135 ? 21.188 7.434 -11.727 1 97.31 135 LEU B O 1
ATOM 4820 N N . ASP B 1 136 ? 22.266 6.539 -9.93 1 96.88 136 ASP B N 1
ATOM 4821 C CA . ASP B 1 136 ? 23.422 6.156 -10.734 1 96.88 136 ASP B CA 1
ATOM 4822 C C . ASP B 1 136 ? 23.109 4.945 -11.609 1 96.88 136 ASP B C 1
ATOM 4824 O O . ASP B 1 136 ? 23.547 4.875 -12.758 1 96.88 136 ASP B O 1
ATOM 4828 N N . LYS B 1 137 ? 22.422 4.031 -11.023 1 95.81 137 LYS B N 1
ATOM 4829 C CA . LYS B 1 137 ? 22.141 2.797 -11.75 1 95.81 137 LYS B CA 1
ATOM 4830 C C . LYS B 1 137 ? 20.875 2.129 -11.234 1 95.81 137 LYS B C 1
ATOM 4832 O O . LYS B 1 137 ? 20.625 2.123 -10.023 1 95.81 137 LYS B O 1
ATOM 4837 N N . ILE B 1 138 ? 20.047 1.625 -12.141 1 97.38 138 ILE B N 1
ATOM 4838 C CA . ILE B 1 138 ? 18.953 0.728 -11.789 1 97.38 138 ILE B CA 1
ATOM 4839 C C . ILE B 1 138 ? 19.297 -0.698 -12.211 1 97.38 138 ILE B C 1
ATOM 4841 O O . ILE B 1 138 ? 19.609 -0.951 -13.383 1 97.38 138 ILE B O 1
ATOM 4845 N N . TYR B 1 139 ? 19.406 -1.607 -11.227 1 94.31 139 TYR B N 1
ATOM 4846 C CA . TYR B 1 139 ? 19.469 -3.039 -11.5 1 94.31 139 TYR B CA 1
ATOM 4847 C C . TYR B 1 139 ? 18.062 -3.598 -11.75 1 94.31 139 TYR B C 1
ATOM 4849 O O . TYR B 1 139 ? 17.281 -3.754 -10.812 1 94.31 139 TYR B O 1
ATOM 4857 N N . LEU B 1 140 ? 17.781 -3.924 -12.984 1 96.12 140 LEU B N 1
ATOM 4858 C CA . LEU B 1 140 ? 16.391 -4.039 -13.445 1 96.12 140 LEU B CA 1
ATOM 4859 C C . LEU B 1 140 ? 16.062 -5.48 -13.82 1 96.12 140 LEU B C 1
ATOM 4861 O O . LEU B 1 140 ? 16.875 -6.164 -14.453 1 96.12 140 LEU B O 1
ATOM 4865 N N . ASP B 1 141 ? 14.859 -5.941 -13.375 1 93.75 141 ASP B N 1
ATOM 4866 C CA . ASP B 1 141 ? 14.312 -7.215 -13.82 1 93.75 141 ASP B CA 1
ATOM 4867 C C . ASP B 1 141 ? 13.984 -7.184 -15.312 1 93.75 141 ASP B C 1
ATOM 4869 O O . ASP B 1 141 ? 12.945 -6.652 -15.711 1 93.75 141 ASP B O 1
ATOM 4873 N N . THR B 1 142 ? 14.797 -7.781 -16.094 1 92.75 142 THR B N 1
ATOM 4874 C CA . THR B 1 142 ? 14.594 -7.809 -17.531 1 92.75 142 THR B CA 1
ATOM 4875 C C . THR B 1 142 ? 14.125 -9.188 -17.984 1 92.75 142 THR B C 1
ATOM 4877 O O . THR B 1 142 ? 14.594 -9.703 -19 1 92.75 142 THR B O 1
ATOM 4880 N N . SER B 1 143 ? 13.211 -9.789 -17.234 1 87.81 143 SER B N 1
ATOM 4881 C CA . SER B 1 143 ? 12.672 -11.102 -17.562 1 87.81 143 SER B CA 1
ATOM 4882 C C . SER B 1 143 ? 11.953 -11.086 -18.906 1 87.81 143 SER B C 1
ATOM 4884 O O . SER B 1 143 ? 11.945 -12.086 -19.625 1 87.81 143 SER B O 1
ATOM 4886 N N . PHE B 1 144 ? 11.32 -9.945 -19.25 1 89.06 144 PHE B N 1
ATOM 4887 C CA . PHE B 1 144 ? 10.625 -9.797 -20.531 1 89.06 144 PHE B CA 1
ATOM 4888 C C . PHE B 1 144 ? 11.055 -8.523 -21.234 1 89.06 144 PHE B C 1
ATOM 4890 O O . PHE B 1 144 ? 10.828 -7.418 -20.734 1 89.06 144 PHE B O 1
ATOM 4897 N N . THR B 1 145 ? 11.656 -8.688 -22.406 1 91.62 145 THR B N 1
ATOM 4898 C CA . THR B 1 145 ? 12.141 -7.516 -23.125 1 91.62 145 THR B CA 1
ATOM 4899 C C . THR B 1 145 ? 11.508 -7.438 -24.516 1 91.62 145 THR B C 1
ATOM 4901 O O . THR B 1 145 ? 11.844 -6.555 -25.297 1 91.62 145 THR B O 1
ATOM 4904 N N . GLU B 1 146 ? 10.633 -8.359 -24.766 1 87.62 146 GLU B N 1
ATOM 4905 C CA . GLU B 1 146 ? 9.867 -8.266 -26.016 1 87.62 146 GLU B CA 1
ATOM 4906 C C . GLU B 1 146 ? 8.805 -7.176 -25.922 1 87.62 146 GLU B C 1
ATOM 4908 O O . GLU B 1 146 ? 8.172 -7 -24.891 1 87.62 146 GLU B O 1
ATOM 4913 N N . ASP B 1 147 ? 8.609 -6.516 -27 1 90.5 147 ASP B N 1
ATOM 4914 C CA . ASP B 1 147 ? 7.695 -5.375 -27 1 90.5 147 ASP B CA 1
ATOM 4915 C C . ASP B 1 147 ? 6.246 -5.828 -27.156 1 90.5 147 ASP B C 1
ATOM 4917 O O . ASP B 1 147 ? 5.605 -5.574 -28.172 1 90.5 147 ASP B O 1
ATOM 4921 N N . VAL B 1 148 ? 5.75 -6.445 -26.172 1 90.06 148 VAL B N 1
ATOM 4922 C CA . VAL B 1 148 ? 4.371 -6.914 -26.094 1 90.06 148 VAL B CA 1
ATOM 4923 C C . VAL B 1 148 ? 3.721 -6.387 -24.812 1 90.06 148 VAL B C 1
ATOM 4925 O O . VAL B 1 148 ? 4.277 -6.527 -23.719 1 90.06 148 VAL B O 1
ATOM 4928 N N . PRO B 1 149 ? 2.611 -5.77 -25 1 91.88 149 PRO B N 1
ATOM 4929 C CA . PRO B 1 149 ? 1.925 -5.293 -23.797 1 91.88 149 PRO B CA 1
ATOM 4930 C C . PRO B 1 149 ? 1.243 -6.418 -23.016 1 91.88 149 PRO B C 1
ATOM 4932 O O . PRO B 1 149 ? 0.794 -7.402 -23.625 1 91.88 149 PRO B O 1
ATOM 4935 N N . PHE B 1 150 ? 1.213 -6.266 -21.75 1 95.69 150 PHE B N 1
ATOM 4936 C CA . PHE B 1 150 ? 0.525 -7.207 -20.875 1 95.69 150 PHE B CA 1
ATOM 4937 C C . PHE B 1 150 ? -0.738 -6.586 -20.297 1 95.69 150 PHE B C 1
ATOM 4939 O O . PHE B 1 150 ? -0.778 -5.383 -20.031 1 95.69 150 PHE B O 1
ATOM 4946 N N . GLN B 1 151 ? -1.759 -7.383 -20.172 1 95.31 151 GLN B N 1
ATOM 4947 C CA . GLN B 1 151 ? -2.883 -6.957 -19.344 1 95.31 151 GLN B CA 1
ATOM 4948 C C . GLN B 1 151 ? -2.463 -6.793 -17.875 1 95.31 151 GLN B C 1
ATOM 4950 O O . GLN B 1 151 ? -1.562 -7.484 -17.406 1 95.31 151 GLN B O 1
ATOM 4955 N N . THR B 1 152 ? -3.09 -5.82 -17.188 1 95.25 152 THR B N 1
ATOM 4956 C CA . THR B 1 152 ? -2.795 -5.645 -15.781 1 95.25 152 THR B CA 1
ATOM 4957 C C . THR B 1 152 ? -3.338 -6.816 -14.961 1 95.25 152 THR B C 1
ATOM 4959 O O . THR B 1 152 ? -4.207 -7.555 -15.43 1 95.25 152 THR B O 1
ATOM 4962 N N . LYS B 1 153 ? -2.83 -7.02 -13.781 1 95.12 153 LYS B N 1
ATOM 4963 C CA . LYS B 1 153 ? -3.318 -8.055 -12.875 1 95.12 153 LYS B CA 1
ATOM 4964 C C . LYS B 1 153 ? -4.809 -7.883 -12.602 1 95.12 153 LYS B C 1
ATOM 4966 O O . LYS B 1 153 ? -5.555 -8.867 -12.562 1 95.12 153 LYS B O 1
ATOM 4971 N N . ALA B 1 154 ? -5.23 -6.66 -12.43 1 94 154 ALA B N 1
ATOM 4972 C CA . ALA B 1 154 ? -6.637 -6.367 -12.164 1 94 154 ALA B CA 1
ATOM 4973 C C . ALA B 1 154 ? -7.516 -6.777 -13.344 1 94 154 ALA B C 1
ATOM 4975 O O . ALA B 1 154 ? -8.602 -7.332 -13.148 1 94 154 ALA B O 1
ATOM 4976 N N . GLN B 1 155 ? -7.062 -6.453 -14.531 1 94.31 155 GLN B N 1
ATOM 4977 C CA . GLN B 1 155 ? -7.797 -6.855 -15.727 1 94.31 155 GLN B CA 1
ATOM 4978 C C . GLN B 1 155 ? -7.902 -8.375 -15.828 1 94.31 155 GLN B C 1
ATOM 4980 O O . GLN B 1 155 ? -8.945 -8.906 -16.219 1 94.31 155 GLN B O 1
ATOM 4985 N N . GLY B 1 156 ? -6.793 -9.047 -15.508 1 96.5 156 GLY B N 1
ATOM 4986 C CA . GLY B 1 156 ? -6.809 -10.5 -15.492 1 96.5 156 GLY B CA 1
ATOM 4987 C C . GLY B 1 156 ? -7.793 -11.078 -14.492 1 96.5 156 GLY B C 1
ATOM 4988 O O . GLY B 1 156 ? -8.555 -11.984 -14.82 1 96.5 156 GLY B O 1
ATOM 4989 N N . ILE B 1 157 ? -7.832 -10.547 -13.328 1 96.81 157 ILE B N 1
ATOM 4990 C CA . ILE B 1 157 ? -8.734 -11.016 -12.281 1 96.81 157 ILE B CA 1
ATOM 4991 C C . ILE B 1 157 ? -10.18 -10.758 -12.688 1 96.81 157 ILE B C 1
ATOM 4993 O O . ILE B 1 157 ? -11.047 -11.617 -12.508 1 96.81 157 ILE B O 1
ATOM 4997 N N . ALA B 1 158 ? -10.438 -9.578 -13.211 1 95.12 158 ALA B N 1
ATOM 4998 C CA . ALA B 1 158 ? -11.789 -9.258 -13.68 1 95.12 158 ALA B CA 1
ATOM 4999 C C . ALA B 1 158 ? -12.258 -10.258 -14.727 1 95.12 158 ALA B C 1
ATOM 5001 O O . ALA B 1 158 ? -13.383 -10.75 -14.672 1 95.12 158 ALA B O 1
ATOM 5002 N N . GLU B 1 159 ? -11.391 -10.539 -15.648 1 95.75 159 GLU B N 1
ATOM 5003 C CA . GLU B 1 159 ? -11.711 -11.516 -16.688 1 95.75 159 GLU B CA 1
ATOM 5004 C C . GLU B 1 159 ? -12 -12.891 -16.078 1 95.75 159 GLU B C 1
ATOM 5006 O O . GLU B 1 159 ? -12.969 -13.555 -16.469 1 95.75 159 GLU B O 1
ATOM 5011 N N . LEU B 1 160 ? -11.148 -13.266 -15.211 1 97.06 160 LEU B N 1
ATOM 5012 C CA . LEU B 1 160 ? -11.312 -14.555 -14.562 1 97.06 160 LEU B CA 1
ATOM 5013 C C . LEU B 1 160 ? -12.648 -14.641 -13.844 1 97.06 160 LEU B C 1
ATOM 5015 O O . LEU B 1 160 ? -13.375 -15.625 -13.992 1 97.06 160 LEU B O 1
ATOM 5019 N N . LEU B 1 161 ? -12.984 -13.609 -13.062 1 96.88 161 LEU B N 1
ATOM 5020 C CA . LEU B 1 161 ? -14.227 -13.617 -12.297 1 96.88 161 LEU B CA 1
ATOM 5021 C C . LEU B 1 161 ? -15.438 -13.68 -13.219 1 96.88 161 LEU B C 1
ATOM 5023 O O . LEU B 1 161 ? -16.406 -14.383 -12.93 1 96.88 161 LEU B O 1
ATOM 5027 N N . CYS B 1 162 ? -15.359 -12.984 -14.328 1 95.44 162 CYS B N 1
ATOM 5028 C CA . CYS B 1 162 ? -16.453 -13.031 -15.297 1 95.44 162 CYS B CA 1
ATOM 5029 C C . CYS B 1 162 ? -16.609 -14.43 -15.883 1 95.44 162 CYS B C 1
ATOM 5031 O O . CYS B 1 162 ? -17.734 -14.906 -16.062 1 95.44 162 CYS B O 1
ATOM 5033 N N . LYS B 1 163 ? -15.547 -15.094 -16.156 1 95.75 163 LYS B N 1
ATOM 5034 C CA . LYS B 1 163 ? -15.578 -16.438 -16.734 1 95.75 163 LYS B CA 1
ATOM 5035 C C . LYS B 1 163 ? -16.109 -17.453 -15.734 1 95.75 163 LYS B C 1
ATOM 5037 O O . LYS B 1 163 ? -16.969 -18.266 -16.062 1 95.75 163 LYS B O 1
ATOM 5042 N N . VAL B 1 164 ? -15.648 -17.375 -14.516 1 96.19 164 VAL B N 1
ATOM 5043 C CA . VAL B 1 164 ? -16.016 -18.375 -13.523 1 96.19 164 VAL B CA 1
ATOM 5044 C C . VAL B 1 164 ? -17.484 -18.203 -13.133 1 96.19 164 VAL B C 1
ATOM 5046 O O . VAL B 1 164 ? -18.156 -19.172 -12.781 1 96.19 164 VAL B O 1
ATOM 5049 N N . SER B 1 165 ? -18 -16.984 -13.195 1 94.06 165 SER B N 1
ATOM 5050 C CA . SER B 1 165 ? -19.375 -16.703 -12.797 1 94.06 165 SER B CA 1
ATOM 5051 C C . SER B 1 165 ? -20.375 -17.344 -13.75 1 94.06 165 SER B C 1
ATOM 5053 O O . SER B 1 165 ? -21.547 -17.453 -13.43 1 94.06 165 SER B O 1
ATOM 5055 N N . LYS B 1 166 ? -19.938 -17.797 -14.867 1 94.19 166 LYS B N 1
ATOM 5056 C CA . LYS B 1 166 ? -20.812 -18.422 -15.859 1 94.19 166 LYS B CA 1
ATOM 5057 C C . LYS B 1 166 ? -21.062 -19.891 -15.539 1 94.19 166 LYS B C 1
ATOM 5059 O O . LYS B 1 166 ? -21.969 -20.5 -16.094 1 94.19 166 LYS B O 1
ATOM 5064 N N . TYR B 1 167 ? -20.328 -20.438 -14.68 1 95.81 167 TYR B N 1
ATOM 5065 C CA . TYR B 1 167 ? -20.422 -21.859 -14.375 1 95.81 167 TYR B CA 1
ATOM 5066 C C . TYR B 1 167 ? -21.484 -22.109 -13.297 1 95.81 167 TYR B C 1
ATOM 5068 O O . TYR B 1 167 ? -21.766 -21.234 -12.484 1 95.81 167 TYR B O 1
ATOM 5076 N N . PRO B 1 168 ? -21.984 -23.312 -13.281 1 94.38 168 PRO B N 1
ATOM 5077 C CA . PRO B 1 168 ? -22.953 -23.656 -12.227 1 94.38 168 PRO B CA 1
ATOM 5078 C C . PRO B 1 168 ? -22.359 -23.516 -10.828 1 94.38 168 PRO B C 1
ATOM 5080 O O . PRO B 1 168 ? -21.156 -23.609 -10.648 1 94.38 168 PRO B O 1
ATOM 5083 N N . SER B 1 169 ? -23.203 -23.359 -9.812 1 92.94 169 SER B N 1
ATOM 5084 C CA . SER B 1 169 ? -22.797 -23.078 -8.438 1 92.94 169 SER B CA 1
ATOM 5085 C C . SER B 1 169 ? -22.109 -24.266 -7.797 1 92.94 169 SER B C 1
ATOM 5087 O O . SER B 1 169 ? -21.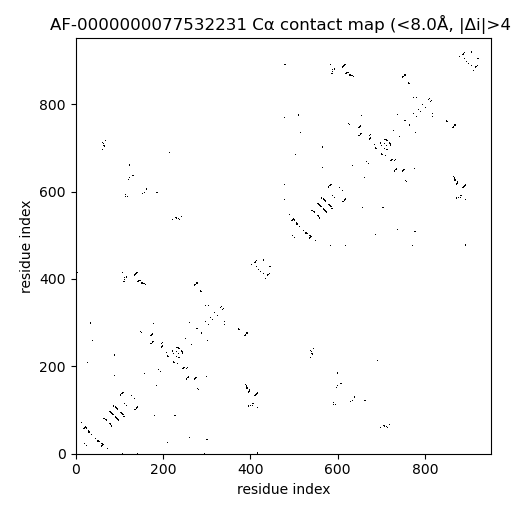406 -24.125 -6.797 1 92.94 169 SER B O 1
ATOM 5089 N N . ASP B 1 170 ? -22.328 -25.391 -8.398 1 93.38 170 ASP B N 1
ATOM 5090 C CA . ASP B 1 170 ? -21.734 -26.594 -7.809 1 93.38 170 ASP B CA 1
ATOM 5091 C C . ASP B 1 170 ? -20.438 -26.969 -8.523 1 93.38 170 ASP B C 1
ATOM 5093 O O . ASP B 1 170 ? -19.828 -28 -8.211 1 93.38 170 ASP B O 1
ATOM 5097 N N . THR B 1 171 ? -19.984 -26.141 -9.422 1 96.5 171 THR B N 1
ATOM 5098 C CA . THR B 1 171 ? -18.75 -26.422 -10.148 1 96.5 171 THR B CA 1
ATOM 5099 C C . THR B 1 171 ? -17.547 -26.328 -9.227 1 96.5 171 THR B C 1
ATOM 5101 O O . THR B 1 171 ? -17.438 -25.391 -8.43 1 96.5 171 THR B O 1
ATOM 5104 N N . VAL B 1 172 ? -16.719 -27.312 -9.32 1 97.69 172 VAL B N 1
ATOM 5105 C CA . VAL B 1 172 ? -15.453 -27.312 -8.586 1 97.69 172 VAL B CA 1
ATOM 5106 C C . VAL B 1 172 ? -14.328 -26.828 -9.5 1 97.69 172 VAL B C 1
ATOM 5108 O O . VAL B 1 172 ? -14.234 -27.234 -10.656 1 97.69 172 VAL B O 1
ATOM 5111 N N . PHE B 1 173 ? -13.484 -25.922 -8.977 1 98.06 173 PHE B N 1
ATOM 5112 C CA . PHE B 1 173 ? -12.391 -25.344 -9.75 1 98.06 173 PHE B CA 1
ATOM 5113 C C . PHE B 1 173 ? -11.047 -25.719 -9.133 1 98.06 173 PHE B C 1
ATOM 5115 O O . PHE B 1 173 ? -10.922 -25.812 -7.906 1 98.06 173 PHE B O 1
ATOM 5122 N N . HIS B 1 174 ? -10.031 -25.953 -9.977 1 97.25 174 HIS B N 1
ATOM 5123 C CA . HIS B 1 174 ? -8.641 -26.078 -9.555 1 97.25 174 HIS B CA 1
ATOM 5124 C C . HIS B 1 174 ? -7.77 -25 -10.188 1 97.25 174 HIS B C 1
ATOM 5126 O O . HIS B 1 174 ? -7.547 -25 -11.398 1 97.25 174 HIS B O 1
ATOM 5132 N N . PHE B 1 175 ? -7.301 -24.109 -9.375 1 96.56 175 PHE B N 1
ATOM 5133 C CA . PHE B 1 175 ? -6.414 -23.047 -9.82 1 96.56 175 PHE B CA 1
ATOM 5134 C C . PHE B 1 175 ? -4.957 -23.484 -9.773 1 96.56 175 PHE B C 1
ATOM 5136 O O . PHE B 1 175 ? -4.414 -23.75 -8.695 1 96.56 175 PHE B O 1
ATOM 5143 N N . GLN B 1 176 ? -4.336 -23.484 -10.891 1 89.44 176 GLN B N 1
ATOM 5144 C CA . GLN B 1 176 ? -2.955 -23.938 -11 1 89.44 176 GLN B CA 1
ATOM 5145 C C . GLN B 1 176 ? -1.975 -22.812 -10.703 1 89.44 176 GLN B C 1
ATOM 5147 O O . GLN B 1 176 ? -1.622 -22.031 -11.602 1 89.44 176 GLN B O 1
ATOM 5152 N N . ALA B 1 177 ? -1.703 -22.734 -9.43 1 80.94 177 ALA B N 1
ATOM 5153 C CA . ALA B 1 177 ? -0.684 -21.781 -9 1 80.94 177 ALA B CA 1
ATOM 5154 C C . ALA B 1 177 ? 0.616 -22.484 -8.633 1 80.94 177 ALA B C 1
ATOM 5156 O O . ALA B 1 177 ? 0.672 -23.234 -7.652 1 80.94 177 ALA B O 1
ATOM 5157 N N . TRP B 1 178 ? 1.654 -22.328 -9.445 1 68.06 178 TRP B N 1
ATOM 5158 C CA . TRP B 1 178 ? 2.875 -23.094 -9.211 1 68.06 178 TRP B CA 1
ATOM 5159 C C . TRP B 1 178 ? 3.896 -22.266 -8.438 1 68.06 178 TRP B C 1
ATOM 5161 O O . TRP B 1 178 ? 4.938 -22.781 -8.023 1 68.06 178 TRP B O 1
ATOM 5171 N N . THR B 1 179 ? 3.697 -20.984 -8.289 1 78.81 179 THR B N 1
ATOM 5172 C CA . THR B 1 179 ? 4.609 -20.094 -7.582 1 78.81 179 THR B CA 1
ATOM 5173 C C . THR B 1 179 ? 3.832 -19.094 -6.734 1 78.81 179 THR B C 1
ATOM 5175 O O . THR B 1 179 ? 2.605 -19.172 -6.633 1 78.81 179 THR B O 1
ATOM 5178 N N . TYR B 1 180 ? 4.605 -18.375 -6.062 1 85.75 180 TYR B N 1
ATOM 5179 C CA . TYR B 1 180 ? 4.02 -17.281 -5.309 1 85.75 180 TYR B CA 1
ATOM 5180 C C . TYR B 1 180 ? 3.68 -16.109 -6.223 1 85.75 180 TYR B C 1
ATOM 5182 O O . TYR B 1 180 ? 4.191 -16.016 -7.344 1 85.75 180 TYR B O 1
ATOM 5190 N N . GLY B 1 181 ? 2.76 -15.359 -5.785 1 91.12 181 GLY B N 1
ATOM 5191 C CA . GLY B 1 181 ? 2.428 -14.172 -6.555 1 91.12 181 GLY B CA 1
ATOM 5192 C C . GLY B 1 181 ? 0.991 -14.156 -7.039 1 91.12 181 GLY B C 1
ATOM 5193 O O . GLY B 1 181 ? 0.565 -13.203 -7.703 1 91.12 181 GLY B O 1
ATOM 5194 N N . TYR B 1 182 ? 0.266 -15.18 -6.637 1 93.56 182 TYR B N 1
ATOM 5195 C CA . TYR B 1 182 ? -1.111 -15.281 -7.105 1 93.56 182 TYR B CA 1
ATOM 5196 C C . TYR B 1 182 ? -2.094 -15.086 -5.957 1 93.56 182 TYR B C 1
ATOM 5198 O O . TYR B 1 182 ? -3.268 -15.445 -6.07 1 93.56 182 TYR B O 1
ATOM 5206 N N . GLU B 1 183 ? -1.677 -14.555 -4.895 1 95.5 183 GLU B N 1
ATOM 5207 C CA . GLU B 1 183 ? -2.479 -14.453 -3.68 1 95.5 183 GLU B CA 1
ATOM 5208 C C . GLU B 1 183 ? -3.742 -13.633 -3.914 1 95.5 183 GLU B C 1
ATOM 5210 O O . GLU B 1 183 ? -4.812 -13.969 -3.398 1 95.5 183 GLU B O 1
ATOM 5215 N N . ASP B 1 184 ? -3.594 -12.594 -4.723 1 95.69 184 ASP B N 1
ATOM 5216 C CA . ASP B 1 184 ? -4.75 -11.758 -5.027 1 95.69 184 ASP B CA 1
ATOM 5217 C C . ASP B 1 184 ? -5.824 -12.547 -5.766 1 95.69 184 ASP B C 1
ATOM 5219 O O . ASP B 1 184 ? -7.02 -12.289 -5.598 1 95.69 184 ASP B O 1
ATOM 5223 N N . VAL B 1 185 ? -5.41 -13.516 -6.531 1 96.88 185 VAL B N 1
ATOM 5224 C CA . VAL B 1 185 ? -6.348 -14.352 -7.273 1 96.88 185 VAL B CA 1
ATOM 5225 C C . VAL B 1 185 ? -7.137 -15.227 -6.305 1 96.88 185 VAL B C 1
ATOM 5227 O O . VAL B 1 185 ? -8.359 -15.359 -6.426 1 96.88 185 VAL B O 1
ATOM 5230 N N . TRP B 1 186 ? -6.414 -15.828 -5.328 1 97.25 186 TRP B N 1
ATOM 5231 C CA . TRP B 1 186 ? -7.07 -16.641 -4.309 1 97.25 186 TRP B CA 1
ATOM 5232 C C . TRP B 1 186 ? -8.141 -15.836 -3.578 1 97.25 186 TRP B C 1
ATOM 5234 O O . TRP B 1 186 ? -9.266 -16.312 -3.41 1 97.25 186 TRP B O 1
ATOM 5244 N N . VAL B 1 187 ? -7.801 -14.625 -3.227 1 97.19 187 VAL B N 1
ATOM 5245 C CA . VAL B 1 187 ? -8.695 -13.781 -2.445 1 97.19 187 VAL B CA 1
ATOM 5246 C C . VAL B 1 187 ? -9.922 -13.422 -3.281 1 97.19 187 VAL B C 1
ATOM 5248 O O . VAL B 1 187 ? -11.055 -13.523 -2.811 1 97.19 187 VAL B O 1
ATOM 5251 N N . ALA B 1 188 ? -9.719 -13.008 -4.508 1 96.56 188 ALA B N 1
ATOM 5252 C CA . ALA B 1 188 ? -10.812 -12.609 -5.395 1 96.56 188 ALA B CA 1
ATOM 5253 C C . ALA B 1 188 ? -11.758 -13.773 -5.656 1 96.56 188 ALA B C 1
ATOM 5255 O O . ALA B 1 188 ? -12.977 -13.625 -5.57 1 96.56 188 ALA B O 1
ATOM 5256 N N . LEU B 1 189 ? -11.188 -14.938 -5.945 1 97.38 189 LEU B N 1
ATOM 5257 C CA . LEU B 1 189 ? -11.992 -16.125 -6.223 1 97.38 189 LEU B CA 1
ATOM 5258 C C . LEU B 1 189 ? -12.789 -16.547 -4.992 1 97.38 189 LEU B C 1
ATOM 5260 O O . LEU B 1 189 ? -13.977 -16.859 -5.094 1 97.38 189 LEU B O 1
ATOM 5264 N N . SER B 1 190 ? -12.086 -16.578 -3.881 1 97.31 190 SER B N 1
ATOM 5265 C CA . SER B 1 190 ? -12.719 -17 -2.633 1 97.31 190 SER B CA 1
ATOM 5266 C C . SER B 1 190 ? -13.922 -16.109 -2.309 1 97.31 190 SER B C 1
ATOM 5268 O O . SER B 1 190 ? -14.992 -16.625 -1.965 1 97.31 190 SER B O 1
ATOM 5270 N N . LYS B 1 191 ? -13.742 -14.852 -2.43 1 94.56 191 LYS B N 1
ATOM 5271 C CA . LYS B 1 191 ? -14.828 -13.914 -2.139 1 94.56 191 LYS B CA 1
ATOM 5272 C C . LYS B 1 191 ? -15.984 -14.094 -3.119 1 94.56 191 LYS B C 1
ATOM 5274 O O . LYS B 1 191 ? -17.141 -14.203 -2.707 1 94.56 191 LYS B O 1
ATOM 5279 N N . THR B 1 192 ? -15.711 -14.133 -4.383 1 93.44 192 THR B N 1
ATOM 5280 C CA . THR B 1 192 ? -16.734 -14.172 -5.426 1 93.44 192 THR B CA 1
ATOM 5281 C C . THR B 1 192 ? -17.516 -15.484 -5.375 1 93.44 192 THR B C 1
ATOM 5283 O O . THR B 1 192 ? -18.734 -15.492 -5.531 1 93.44 192 THR B O 1
ATOM 5286 N N . LEU B 1 193 ? -16.812 -16.578 -5.148 1 95.06 193 LEU B N 1
ATOM 5287 C CA . LEU B 1 193 ? -17.438 -17.891 -5.191 1 95.06 193 LEU B CA 1
ATOM 5288 C C . LEU B 1 193 ? -17.891 -18.328 -3.799 1 95.06 193 LEU B C 1
ATOM 5290 O O . LEU B 1 193 ? -18.453 -19.422 -3.631 1 95.06 193 LEU B O 1
ATOM 5294 N N . LYS B 1 194 ? -17.641 -17.516 -2.822 1 92.94 194 LYS B N 1
ATOM 5295 C CA . LYS B 1 194 ? -18.016 -17.797 -1.438 1 92.94 194 LYS B CA 1
ATOM 5296 C C . LYS B 1 194 ? -17.516 -19.172 -1.002 1 92.94 194 LYS B C 1
ATOM 5298 O O . LYS B 1 194 ? -18.281 -19.984 -0.483 1 92.94 194 LYS B O 1
ATOM 5303 N N . SER B 1 195 ? -16.25 -19.391 -1.246 1 96.38 195 SER B N 1
ATOM 5304 C CA . SER B 1 195 ? -15.586 -20.656 -0.898 1 96.38 195 SER B CA 1
ATOM 5305 C C . SER B 1 195 ? -14.148 -20.422 -0.449 1 96.38 195 SER B C 1
ATOM 5307 O O . SER B 1 195 ? -13.445 -19.578 -1.021 1 96.38 195 SER B O 1
ATOM 5309 N N . GLN B 1 196 ? -13.758 -21.125 0.573 1 97.56 196 GLN B N 1
ATOM 5310 C CA . GLN B 1 196 ? -12.328 -21.141 0.873 1 97.56 196 GLN B CA 1
ATOM 5311 C C . GLN B 1 196 ? -11.547 -21.875 -0.21 1 97.56 196 GLN B C 1
ATOM 5313 O O . GLN B 1 196 ? -12.133 -22.516 -1.083 1 97.56 196 GLN B O 1
ATOM 5318 N N . VAL B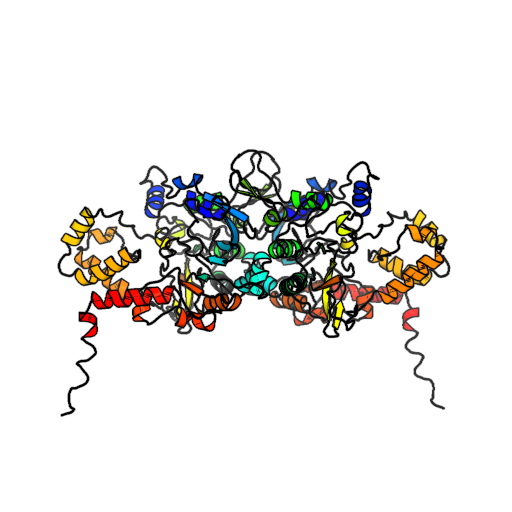 1 197 ? -10.258 -21.766 -0.199 1 98 197 VAL B N 1
ATOM 5319 C CA . VAL B 1 197 ? -9.367 -22.375 -1.179 1 98 197 VAL B CA 1
ATOM 5320 C C . VAL B 1 197 ? -8.555 -23.484 -0.518 1 98 197 VAL B C 1
ATOM 5322 O O . VAL B 1 197 ? -7.762 -23.234 0.39 1 98 197 VAL B O 1
ATOM 5325 N N . HIS B 1 198 ? -8.758 -24.672 -0.982 1 97.88 198 HIS B N 1
ATOM 5326 C CA . HIS B 1 198 ? -7.938 -25.781 -0.492 1 97.88 198 HIS B CA 1
ATOM 5327 C C . HIS B 1 198 ? -6.52 -25.703 -1.047 1 97.88 198 HIS B C 1
ATOM 5329 O O . HIS B 1 198 ? -6.328 -25.625 -2.264 1 97.88 198 HIS B O 1
ATOM 5335 N N . VAL B 1 199 ? -5.574 -25.688 -0.178 1 94.56 199 VAL B N 1
ATOM 5336 C CA . VAL B 1 199 ? -4.168 -25.766 -0.555 1 94.56 199 VAL B CA 1
ATOM 5337 C C . VAL B 1 199 ? -3.477 -26.875 0.223 1 94.56 199 VAL B C 1
ATOM 5339 O O . VAL B 1 199 ? -4.023 -27.391 1.202 1 94.56 199 VAL B O 1
ATOM 5342 N N . ASP B 1 200 ? -2.299 -27.297 -0.273 1 88.88 200 ASP B N 1
ATOM 5343 C CA . ASP B 1 200 ? -1.563 -28.375 0.381 1 88.88 200 ASP B CA 1
ATOM 5344 C C . ASP B 1 200 ? -0.921 -27.891 1.68 1 88.88 200 ASP B C 1
ATOM 5346 O O . ASP B 1 200 ? -0.857 -26.688 1.937 1 88.88 200 ASP B O 1
ATOM 5350 N N . ASP B 1 201 ? -0.385 -28.781 2.42 1 86.19 201 ASP B N 1
ATOM 5351 C CA . ASP B 1 201 ? 0.196 -28.516 3.73 1 86.19 201 ASP B CA 1
ATOM 5352 C C . ASP B 1 201 ? 1.403 -27.578 3.609 1 86.19 201 ASP B C 1
ATOM 5354 O O . ASP B 1 201 ? 1.64 -26.75 4.48 1 86.19 201 ASP B O 1
ATOM 5358 N N . TYR B 1 202 ? 2.145 -27.766 2.613 1 83.25 202 TYR B N 1
ATOM 5359 C CA . TYR B 1 202 ? 3.328 -26.953 2.404 1 83.25 202 TYR B CA 1
ATOM 5360 C C . TYR B 1 202 ? 2.955 -25.469 2.297 1 83.25 202 TYR B C 1
ATOM 5362 O O . TYR B 1 202 ? 3.541 -24.625 2.977 1 83.25 202 TYR B O 1
ATOM 5370 N N . LYS B 1 203 ? 1.981 -25.172 1.46 1 87.44 203 LYS B N 1
ATOM 5371 C CA . LYS B 1 203 ? 1.53 -23.797 1.292 1 87.44 203 LYS B CA 1
ATOM 5372 C C . LYS B 1 203 ? 0.956 -23.25 2.594 1 87.44 203 LYS B C 1
ATOM 5374 O O . LYS B 1 203 ? 1.176 -22.078 2.928 1 87.44 203 LYS B O 1
ATOM 5379 N N . LEU B 1 204 ? 0.251 -24.062 3.301 1 90.5 204 LEU B N 1
ATOM 5380 C CA . LEU B 1 204 ? -0.318 -23.625 4.57 1 90.5 204 LEU B CA 1
ATOM 5381 C C . LEU B 1 204 ? 0.781 -23.234 5.559 1 90.5 204 LEU B C 1
ATOM 5383 O O . LEU B 1 204 ? 0.647 -22.266 6.293 1 90.5 204 LEU B O 1
ATOM 5387 N N . ARG B 1 205 ? 1.781 -23.969 5.512 1 86.5 205 ARG B N 1
ATOM 5388 C CA . ARG B 1 205 ? 2.889 -23.688 6.422 1 86.5 205 ARG B CA 1
ATOM 5389 C C . ARG B 1 205 ? 3.613 -22.406 6.023 1 86.5 205 ARG B C 1
ATOM 5391 O O . ARG B 1 205 ? 3.969 -21.594 6.879 1 86.5 205 ARG B O 1
ATOM 5398 N N . ILE B 1 206 ? 3.818 -22.25 4.77 1 86.94 206 ILE B N 1
ATOM 5399 C CA . ILE B 1 206 ? 4.52 -21.078 4.266 1 86.94 206 ILE B CA 1
ATOM 5400 C C . ILE B 1 206 ? 3.727 -19.812 4.609 1 86.94 206 ILE B C 1
ATOM 5402 O O . ILE B 1 206 ? 4.254 -18.891 5.234 1 86.94 206 ILE B O 1
ATOM 5406 N N . TYR B 1 207 ? 2.504 -19.781 4.238 1 91.62 207 TYR B N 1
ATOM 5407 C CA . TYR B 1 207 ? 1.706 -18.578 4.465 1 91.62 207 TYR B CA 1
ATOM 5408 C C . TYR B 1 207 ? 1.365 -18.422 5.941 1 91.62 207 TYR B C 1
ATOM 5410 O O . TYR B 1 207 ? 1.201 -17.297 6.43 1 91.62 207 TYR B O 1
ATOM 5418 N N . GLY B 1 208 ? 1.267 -19.516 6.633 1 90.69 208 GLY B N 1
ATOM 5419 C CA . GLY B 1 208 ? 1.08 -19.469 8.07 1 90.69 208 GLY B CA 1
ATOM 5420 C C . GLY B 1 208 ? 2.211 -18.75 8.789 1 90.69 208 GLY B C 1
ATOM 5421 O O . GLY B 1 208 ? 2.004 -18.156 9.852 1 90.69 208 GLY B O 1
ATOM 5422 N N . SER B 1 209 ? 3.365 -18.797 8.234 1 87.06 209 SER B N 1
ATOM 5423 C CA . SER B 1 209 ? 4.543 -18.188 8.844 1 87.06 209 SER B CA 1
ATOM 5424 C C . SER B 1 209 ? 4.504 -16.656 8.727 1 87.06 209 SER B C 1
ATOM 5426 O O . SER B 1 209 ? 5.273 -15.969 9.391 1 87.06 209 SER B O 1
ATOM 5428 N N . LEU B 1 210 ? 3.635 -16.172 7.957 1 88.75 210 LEU B N 1
ATOM 5429 C CA . LEU B 1 210 ? 3.512 -14.734 7.785 1 88.75 210 LEU B CA 1
ATOM 5430 C C . LEU B 1 210 ? 2.678 -14.125 8.906 1 88.75 210 LEU B C 1
ATOM 5432 O O . LEU B 1 210 ? 2.529 -12.898 8.984 1 88.75 210 LEU B O 1
ATOM 5436 N N . LYS B 1 211 ? 2.135 -14.953 9.68 1 87.25 211 LYS B N 1
ATOM 5437 C CA . LYS B 1 211 ? 1.341 -14.555 10.836 1 87.25 211 LYS B CA 1
ATOM 5438 C C . LYS B 1 211 ? 2.006 -14.992 12.141 1 87.25 211 LYS B C 1
ATOM 5440 O O . LYS B 1 211 ? 2.545 -16.094 12.227 1 87.25 211 LYS B O 1
ATOM 5445 N N . SER B 1 212 ? 2.088 -14.047 13.125 1 79.19 212 SER B N 1
ATOM 5446 C CA . SER B 1 212 ? 2.602 -14.43 14.438 1 79.19 212 SER B CA 1
ATOM 5447 C C . SER B 1 212 ? 1.706 -13.898 15.555 1 79.19 212 SER B C 1
ATOM 5449 O O . SER B 1 212 ? 1.028 -12.883 15.383 1 79.19 212 SER B O 1
ATOM 5451 N N . ARG B 1 213 ? 1.522 -14.75 16.594 1 70.62 213 ARG B N 1
ATOM 5452 C CA . ARG B 1 213 ? 0.766 -14.32 17.766 1 70.62 213 ARG B CA 1
ATOM 5453 C C . ARG B 1 213 ? 1.696 -14 18.938 1 70.62 213 ARG B C 1
ATOM 5455 O O . ARG B 1 213 ? 2.445 -14.859 19.391 1 70.62 213 ARG B O 1
ATOM 5462 N N . PRO B 1 214 ? 1.703 -12.664 19.297 1 61.59 214 PRO B N 1
ATOM 5463 C CA . PRO B 1 214 ? 2.535 -12.352 20.469 1 61.59 214 PRO B CA 1
ATOM 5464 C C . PRO B 1 214 ? 2.035 -13.016 21.75 1 61.59 214 PRO B C 1
ATOM 5466 O O . PRO B 1 214 ? 0.829 -13.203 21.922 1 61.59 214 PRO B O 1
ATOM 5469 N N . SER B 1 215 ? 2.736 -14.078 22.406 1 56.56 215 SER B N 1
ATOM 5470 C CA . SER B 1 215 ? 2.387 -14.859 23.594 1 56.56 215 SER B CA 1
ATOM 5471 C C . SER B 1 215 ? 1.813 -13.977 24.688 1 56.56 215 SER B C 1
ATOM 5473 O O . SER B 1 215 ? 0.98 -14.422 25.484 1 56.56 215 SER B O 1
ATOM 5475 N N . GLU B 1 216 ? 2.402 -12.945 24.922 1 52.16 216 GLU B N 1
ATOM 5476 C CA . GLU B 1 216 ? 2.08 -12.328 26.203 1 52.16 216 GLU B CA 1
ATOM 5477 C C . GLU B 1 216 ? 0.666 -11.758 26.203 1 52.16 216 GLU B C 1
ATOM 5479 O O . GLU B 1 216 ? -0.023 -11.789 27.219 1 52.16 216 GLU B O 1
ATOM 5484 N N . ALA B 1 217 ? 0.33 -10.828 25.391 1 48.47 217 ALA B N 1
ATOM 5485 C CA . ALA B 1 217 ? -0.871 -10.078 25.75 1 48.47 217 ALA B CA 1
ATOM 5486 C C . ALA B 1 217 ? -2.113 -10.703 25.109 1 48.47 217 ALA B C 1
ATOM 5488 O O . ALA B 1 217 ? -2.193 -10.836 23.891 1 48.47 217 ALA B O 1
ATOM 5489 N N . ARG B 1 218 ? -2.879 -11.625 25.828 1 44.72 218 ARG B N 1
ATOM 5490 C CA . ARG B 1 218 ? -4.145 -12.289 25.531 1 44.72 218 ARG B CA 1
ATOM 5491 C C . ARG B 1 218 ? -4.938 -11.523 24.484 1 44.72 218 ARG B C 1
ATOM 5493 O O . ARG B 1 218 ? -5.652 -12.125 23.688 1 44.72 218 ARG B O 1
ATOM 5500 N N . PHE B 1 219 ? -5.012 -10.289 24.594 1 47.91 219 PHE B N 1
ATOM 5501 C CA . PHE B 1 219 ? -5.93 -9.477 23.797 1 47.91 219 PHE B CA 1
ATOM 5502 C C . PHE B 1 219 ? -5.203 -8.836 22.625 1 47.91 219 PHE B C 1
ATOM 5504 O O . PHE B 1 219 ? -5.742 -7.93 21.969 1 47.91 219 PHE B O 1
ATOM 5511 N N . SER B 1 220 ? -3.971 -9.516 22.359 1 56.97 220 SER B N 1
ATOM 5512 C CA . SER B 1 220 ? -3.199 -8.805 21.344 1 56.97 220 SER B CA 1
ATOM 5513 C C . SER B 1 220 ? -3.545 -9.289 19.938 1 56.97 220 SER B C 1
ATOM 5515 O O . SER B 1 220 ? -3.91 -10.453 19.75 1 56.97 220 SER B O 1
ATOM 5517 N N . SER B 1 221 ? -3.873 -8.375 19.016 1 65.62 221 SER B N 1
ATOM 5518 C CA . SER B 1 221 ? -4.113 -8.625 17.594 1 65.62 221 SER B CA 1
ATOM 5519 C C . SER B 1 221 ? -2.941 -9.367 16.953 1 65.62 221 SER B C 1
ATOM 5521 O O . SER B 1 221 ? -1.805 -9.25 17.422 1 65.62 221 SER B O 1
ATOM 5523 N N . ASP B 1 222 ? -3.236 -10.391 16.125 1 77.94 222 ASP B N 1
ATOM 5524 C CA . ASP B 1 222 ? -2.23 -11.07 15.305 1 77.94 222 ASP B CA 1
ATOM 5525 C C . ASP B 1 222 ? -1.339 -10.062 14.578 1 77.94 222 ASP B C 1
ATOM 5527 O O . ASP B 1 222 ? -1.775 -8.961 14.258 1 77.94 222 ASP B O 1
ATOM 5531 N N . VAL B 1 223 ? -0.118 -10.422 14.578 1 79.94 223 VAL B N 1
ATOM 5532 C CA . VAL B 1 223 ? 0.832 -9.641 13.789 1 79.94 223 VAL B CA 1
ATOM 5533 C C . VAL B 1 223 ? 0.982 -10.266 12.406 1 79.94 223 VAL B C 1
ATOM 5535 O O . VAL B 1 223 ? 1.195 -11.477 12.281 1 79.94 223 VAL B O 1
ATOM 5538 N N . HIS B 1 224 ? 0.806 -9.477 11.445 1 88.62 224 HIS B N 1
ATOM 5539 C CA . HIS B 1 224 ? 0.92 -9.938 10.062 1 88.62 224 HIS B CA 1
ATOM 5540 C C . HIS B 1 224 ? 2.078 -9.25 9.352 1 88.62 224 HIS B C 1
ATOM 5542 O O . HIS B 1 224 ? 2.203 -8.023 9.391 1 88.62 224 HIS B O 1
ATOM 5548 N N . LEU B 1 225 ? 2.887 -9.977 8.625 1 87.06 225 LEU B N 1
ATOM 5549 C CA . LEU B 1 225 ? 4.113 -9.469 8.016 1 87.06 225 LEU B CA 1
ATOM 5550 C C . LEU B 1 225 ? 3.828 -8.852 6.652 1 87.06 225 LEU B C 1
ATOM 5552 O O . LEU B 1 225 ? 4.641 -8.086 6.129 1 87.06 225 LEU B O 1
ATOM 5556 N N . THR B 1 226 ? 2.719 -9.258 6.062 1 90.25 226 THR B N 1
ATOM 5557 C CA . THR B 1 226 ? 2.299 -8.711 4.777 1 90.25 226 THR B CA 1
ATOM 5558 C C . THR B 1 226 ? 0.815 -8.359 4.801 1 90.25 226 THR B C 1
ATOM 5560 O O . THR B 1 226 ? 0.047 -8.922 5.586 1 90.25 226 THR B O 1
ATOM 5563 N N . PRO B 1 227 ? 0.429 -7.461 3.953 1 89 227 PRO B N 1
ATOM 5564 C CA . PRO B 1 227 ? -0.975 -7.043 3.945 1 89 227 PRO B CA 1
ATOM 5565 C C . PRO B 1 227 ? -1.925 -8.172 3.555 1 89 227 PRO B C 1
ATOM 5567 O O . PRO B 1 227 ? -3.09 -8.172 3.959 1 89 227 PRO B O 1
ATOM 5570 N N . GLU B 1 228 ? -1.482 -9.156 2.82 1 92 228 GLU B N 1
ATOM 5571 C CA . GLU B 1 228 ? -2.352 -10.227 2.336 1 92 228 GLU B CA 1
ATOM 5572 C C . GLU B 1 228 ? -2.52 -11.32 3.387 1 92 228 GLU B C 1
ATOM 5574 O O . GLU B 1 228 ? -3.438 -12.141 3.299 1 92 228 GLU B O 1
ATOM 5579 N N . SER B 1 229 ? -1.66 -11.336 4.375 1 93.06 229 SER B N 1
ATOM 5580 C CA . SER B 1 229 ? -1.569 -12.445 5.32 1 93.06 229 SER B CA 1
ATOM 5581 C C . SER B 1 229 ? -2.895 -12.664 6.043 1 93.06 229 SER B C 1
ATOM 5583 O O . SER B 1 229 ? -3.393 -13.789 6.109 1 93.06 229 SER B O 1
ATOM 5585 N N . PRO B 1 230 ? -3.543 -11.609 6.555 1 94.31 230 PRO B N 1
ATOM 5586 C CA . PRO B 1 230 ? -4.793 -11.859 7.277 1 94.31 230 PRO B CA 1
ATOM 5587 C C . PRO B 1 230 ? -5.875 -12.469 6.391 1 94.31 230 PRO B C 1
ATOM 5589 O O . PRO B 1 230 ? -6.629 -13.336 6.84 1 94.31 230 PRO B O 1
ATOM 5592 N N . ALA B 1 231 ? -5.961 -12.055 5.211 1 95.75 231 ALA B N 1
ATOM 5593 C CA . ALA B 1 231 ? -6.965 -12.586 4.293 1 95.75 231 ALA B CA 1
ATOM 5594 C C . ALA B 1 231 ? -6.676 -14.039 3.949 1 95.75 231 ALA B C 1
ATOM 5596 O O . ALA B 1 231 ? -7.598 -14.828 3.715 1 95.75 231 ALA B O 1
ATOM 5597 N N . LEU B 1 232 ? -5.41 -14.391 3.941 1 96.25 232 LEU B N 1
ATOM 5598 C CA . LEU B 1 232 ? -5.004 -15.734 3.547 1 96.25 232 LEU B CA 1
ATOM 5599 C C . LEU B 1 232 ? -5.082 -16.703 4.727 1 96.25 232 LEU B C 1
ATOM 5601 O O . LEU B 1 232 ? -5.602 -17.812 4.594 1 96.25 232 LEU B O 1
ATOM 5605 N N . THR B 1 233 ? -4.637 -16.25 5.93 1 94.88 233 THR B N 1
ATOM 5606 C CA . THR B 1 233 ? -4.391 -17.172 7.027 1 94.88 233 THR B CA 1
ATOM 5607 C C . THR B 1 233 ? -5.359 -16.906 8.18 1 94.88 233 THR B C 1
ATOM 5609 O O . THR B 1 233 ? -5.441 -17.703 9.117 1 94.88 233 THR B O 1
ATOM 5612 N N . GLY B 1 234 ? -6.059 -15.852 8.086 1 93.75 234 GLY B N 1
ATOM 5613 C CA . GLY B 1 234 ? -6.992 -15.523 9.148 1 93.75 234 GLY B CA 1
ATOM 5614 C C . GLY B 1 234 ? -6.414 -14.57 10.172 1 93.75 234 GLY B C 1
ATOM 5615 O O . GLY B 1 234 ? -5.254 -14.164 10.07 1 93.75 234 GLY B O 1
ATOM 5616 N N . HIS B 1 235 ? -7.25 -14.094 11.109 1 90.62 235 HIS B N 1
ATOM 5617 C CA . HIS B 1 235 ? -6.863 -13.141 12.148 1 90.62 235 HIS B CA 1
ATOM 5618 C C . HIS B 1 235 ? -7.793 -13.234 13.352 1 90.62 235 HIS B C 1
ATOM 5620 O O . HIS B 1 235 ? -8.82 -13.914 13.305 1 90.62 235 HIS B O 1
ATOM 5626 N N . MET B 1 236 ? -7.332 -12.594 14.383 1 86.38 236 MET B N 1
ATOM 5627 C CA . MET B 1 236 ? -8.148 -12.531 15.594 1 86.38 236 MET B CA 1
ATOM 5628 C C . MET B 1 236 ? -8.789 -11.156 15.742 1 86.38 236 MET B C 1
ATOM 5630 O O . MET B 1 236 ? -8.133 -10.133 15.547 1 86.38 236 MET B O 1
ATOM 5634 N N . CYS B 1 237 ? -10.031 -11.172 15.891 1 81.5 237 CYS B N 1
ATOM 5635 C CA . CYS B 1 237 ? -10.734 -9.961 16.312 1 81.5 237 CYS B CA 1
ATOM 5636 C C . CYS B 1 237 ? -11.164 -10.062 17.766 1 81.5 237 CYS B C 1
ATOM 5638 O O . CYS B 1 237 ? -12.172 -10.695 18.078 1 81.5 237 CYS B O 1
ATOM 5640 N N . GLY B 1 238 ? -10.445 -9.375 18.578 1 74.75 238 GLY B N 1
ATOM 5641 C CA . GLY B 1 238 ? -10.633 -9.695 19.984 1 74.75 238 GLY B CA 1
ATOM 5642 C C . GLY B 1 238 ? -10.344 -11.148 20.312 1 74.75 238 GLY B C 1
ATOM 5643 O O . GLY B 1 238 ? -9.258 -11.656 20 1 74.75 238 GLY B O 1
ATOM 5644 N N . ASN B 1 239 ? -11.312 -11.812 20.812 1 76.12 239 ASN B N 1
ATOM 5645 C CA . ASN B 1 239 ? -11.148 -13.219 21.156 1 76.12 239 ASN B CA 1
ATOM 5646 C C . ASN B 1 239 ? -11.828 -14.125 20.141 1 76.12 239 ASN B C 1
ATOM 5648 O O . ASN B 1 239 ? -11.906 -15.344 20.344 1 76.12 239 ASN B O 1
ATOM 5652 N N . THR B 1 240 ? -12.195 -13.562 19.062 1 83.38 240 THR B N 1
ATOM 5653 C CA . THR B 1 240 ? -12.891 -14.336 18.031 1 83.38 240 THR B CA 1
ATOM 5654 C C . THR B 1 240 ? -11.984 -14.594 16.828 1 83.38 240 THR B C 1
ATOM 5656 O O . THR B 1 240 ? -11.547 -13.648 16.172 1 83.38 240 THR B O 1
ATOM 5659 N N . PRO B 1 241 ? -11.773 -15.812 16.609 1 88.38 241 PRO B N 1
ATOM 5660 C CA . PRO B 1 241 ? -10.953 -16.109 15.43 1 88.38 241 PRO B CA 1
ATOM 5661 C C . PRO B 1 241 ? -11.734 -16.031 14.125 1 88.38 241 PRO B C 1
ATOM 5663 O O . PRO B 1 241 ? -12.898 -16.438 14.062 1 88.38 241 PRO B O 1
ATOM 5666 N N . HIS B 1 242 ? -11.195 -15.422 13.18 1 92.31 242 HIS B N 1
ATOM 5667 C CA . HIS B 1 242 ? -11.719 -15.375 11.82 1 92.31 242 HIS B CA 1
ATOM 5668 C C . HIS B 1 242 ? -10.789 -16.094 10.844 1 92.31 242 HIS B C 1
ATOM 5670 O O . HIS B 1 242 ? -9.602 -15.781 10.758 1 92.31 242 HIS B O 1
ATOM 5676 N N . GLN B 1 243 ? -11.359 -16.953 10.094 1 92.81 243 GLN B N 1
ATOM 5677 C CA . GLN B 1 243 ? -10.562 -17.781 9.195 1 92.81 243 GLN B CA 1
ATOM 5678 C C . GLN B 1 243 ? -10.188 -17.031 7.926 1 92.81 243 GLN B C 1
ATOM 5680 O O . GLN B 1 243 ? -10.922 -16.141 7.484 1 92.81 243 GLN B O 1
ATOM 5685 N N . GLY B 1 244 ? -9.062 -17.391 7.398 1 95.25 244 GLY B N 1
ATOM 5686 C CA . GLY B 1 244 ? -8.664 -16.891 6.098 1 95.25 244 GLY B CA 1
ATOM 5687 C C . GLY B 1 244 ? -9.234 -17.688 4.941 1 95.25 244 GLY B C 1
ATOM 5688 O O . GLY B 1 244 ? -10.023 -18.609 5.152 1 95.25 244 GLY B O 1
ATOM 5689 N N . CYS B 1 245 ? -8.789 -17.297 3.795 1 96.75 245 CYS B N 1
ATOM 5690 C CA . CYS B 1 245 ? -9.383 -17.969 2.641 1 96.75 245 CYS B CA 1
ATOM 5691 C C . CYS B 1 245 ? -8.664 -19.281 2.348 1 96.75 245 CYS B C 1
ATOM 5693 O O . CYS B 1 245 ? -9.172 -20.125 1.594 1 96.75 245 CYS B O 1
ATOM 5695 N N . LEU B 1 246 ? -7.488 -19.547 2.885 1 96.88 246 LEU B N 1
ATOM 5696 C CA . LEU B 1 246 ? -6.801 -20.812 2.684 1 96.88 246 LEU B CA 1
ATOM 5697 C C . LEU B 1 246 ? -7.238 -21.844 3.723 1 96.88 246 LEU B C 1
ATOM 5699 O O . LEU B 1 246 ? -7.422 -21.5 4.895 1 96.88 246 LEU B O 1
ATOM 5703 N N . THR B 1 247 ? -7.41 -23.078 3.283 1 97.56 247 THR B N 1
ATOM 5704 C CA . THR B 1 247 ? -7.887 -24.125 4.191 1 97.56 247 THR B CA 1
ATOM 5705 C C . THR B 1 247 ? -7.293 -25.469 3.822 1 97.56 247 THR B C 1
ATOM 5707 O O . THR B 1 247 ? -6.98 -25.719 2.656 1 97.56 247 THR B O 1
ATOM 5710 N N . PRO B 1 248 ? -7.109 -26.344 4.832 1 95.38 248 PRO B N 1
ATOM 5711 C CA . PRO B 1 248 ? -6.711 -27.719 4.539 1 95.38 248 PRO B CA 1
ATOM 5712 C C . PRO B 1 248 ? -7.895 -28.594 4.141 1 95.38 248 PRO B C 1
ATOM 5714 O O . PRO B 1 248 ? -7.699 -29.719 3.676 1 95.38 248 PRO B O 1
ATOM 5717 N N . ASN B 1 249 ? -9.078 -28.062 4.301 1 96.38 249 ASN B N 1
ATOM 5718 C CA . ASN B 1 249 ? -10.289 -28.828 4.02 1 96.38 249 ASN B CA 1
ATOM 5719 C C . ASN B 1 249 ? -10.461 -29.078 2.527 1 96.38 249 ASN B C 1
ATOM 5721 O O . ASN B 1 249 ? -10.438 -28.141 1.725 1 96.38 249 ASN B O 1
ATOM 5725 N N . GLU B 1 250 ? -10.727 -30.344 2.164 1 95.56 250 GLU B N 1
ATOM 5726 C CA . GLU B 1 250 ? -10.828 -30.719 0.756 1 95.56 250 GLU B CA 1
ATOM 5727 C C . GLU B 1 250 ? -12.266 -30.562 0.25 1 95.56 250 GLU B C 1
ATOM 5729 O O . GLU B 1 250 ? -12.508 -30.594 -0.958 1 95.56 250 GLU B O 1
ATOM 5734 N N . ASN B 1 251 ? -13.141 -30.391 1.163 1 94.75 251 ASN B N 1
ATOM 5735 C CA . ASN B 1 251 ? -14.539 -30.297 0.774 1 94.75 251 ASN B CA 1
ATOM 5736 C C . ASN B 1 251 ? -14.938 -28.844 0.491 1 94.75 251 ASN B C 1
ATOM 5738 O O . ASN B 1 251 ? -15.805 -28.297 1.171 1 94.75 251 ASN B O 1
ATOM 5742 N N . VAL B 1 252 ? -14.297 -28.266 -0.441 1 97.12 252 VAL B N 1
ATOM 5743 C CA . VAL B 1 252 ? -14.57 -26.906 -0.862 1 97.12 252 VAL B CA 1
ATOM 5744 C C . VAL B 1 252 ? -14.641 -26.828 -2.387 1 97.12 252 VAL B C 1
ATOM 5746 O O . VAL B 1 252 ? -14.305 -27.797 -3.072 1 97.12 252 VAL B O 1
ATOM 5749 N N . ARG B 1 253 ? -15.094 -25.703 -2.887 1 96.81 253 ARG B N 1
ATOM 5750 C CA . ARG B 1 253 ? -15.312 -25.516 -4.316 1 96.81 253 ARG B CA 1
ATOM 5751 C C . ARG B 1 253 ? -14.023 -25.125 -5.023 1 96.81 253 ARG B C 1
ATOM 5753 O O . ARG B 1 253 ? -13.883 -25.312 -6.23 1 96.81 253 ARG B O 1
ATOM 5760 N N . LEU B 1 254 ? -13.109 -24.547 -4.324 1 98 254 LEU B N 1
ATOM 5761 C CA . LEU B 1 254 ? -11.875 -24.016 -4.902 1 98 254 LEU B CA 1
ATOM 5762 C C . LEU B 1 254 ? -10.664 -24.781 -4.391 1 98 254 LEU B C 1
ATOM 5764 O O . LEU B 1 254 ? -10.5 -24.953 -3.184 1 98 254 LEU B O 1
ATOM 5768 N N . HIS B 1 255 ? -9.883 -25.219 -5.34 1 97.5 255 HIS B N 1
ATOM 5769 C CA . HIS B 1 255 ? -8.664 -25.953 -5.004 1 97.5 255 HIS B CA 1
ATOM 5770 C C . HIS B 1 255 ? -7.449 -25.312 -5.664 1 97.5 255 HIS B C 1
ATOM 5772 O O . HIS B 1 255 ? -7.531 -24.828 -6.793 1 97.5 255 HIS B O 1
ATOM 5778 N N . SER B 1 256 ? -6.363 -25.297 -4.941 1 96.44 256 SER B N 1
ATOM 5779 C CA . SER B 1 256 ? -5.066 -24.859 -5.453 1 96.44 256 SER B CA 1
ATOM 5780 C C . SER B 1 256 ? -3.934 -25.703 -4.883 1 96.44 256 SER B C 1
ATOM 5782 O O . SER B 1 256 ? -2.834 -25.203 -4.645 1 96.44 256 SER B O 1
ATOM 5784 N N . CYS B 1 257 ? -4.238 -26.953 -4.57 1 91.06 257 CYS B N 1
ATOM 5785 C CA . CYS B 1 257 ? -3.23 -27.906 -4.125 1 91.06 257 CYS B CA 1
ATOM 5786 C C . CYS B 1 257 ? -2.271 -28.25 -5.258 1 91.06 257 CYS B C 1
ATOM 5788 O O . CYS B 1 257 ? -2.607 -28.094 -6.43 1 91.06 257 CYS B O 1
ATOM 5790 N N . GLU B 1 258 ? -1.144 -28.625 -4.863 1 85 258 GLU B N 1
ATOM 5791 C CA . GLU B 1 258 ? -0.053 -28.859 -5.809 1 85 258 GLU B CA 1
ATOM 5792 C C . GLU B 1 258 ? -0.383 -30 -6.77 1 85 258 GLU B C 1
ATOM 5794 O O . GLU B 1 258 ? -0.964 -31 -6.367 1 85 258 GLU B O 1
ATOM 5799 N N . LYS B 1 259 ? 0.024 -29.828 -7.988 1 76.75 259 LYS B N 1
ATOM 5800 C CA . LYS B 1 259 ? -0.274 -30.797 -9.047 1 76.75 259 LYS B CA 1
ATOM 5801 C C . LYS B 1 259 ? 0.295 -32.156 -8.719 1 76.75 259 LYS B C 1
ATOM 5803 O O . LYS B 1 259 ? -0.337 -33.188 -9 1 76.75 259 LYS B O 1
ATOM 5808 N N . GLY B 1 260 ? 1.508 -32.156 -8.141 1 72.38 260 GLY B N 1
ATOM 5809 C CA . GLY B 1 260 ? 2.139 -33.406 -7.82 1 72.38 260 GLY B CA 1
ATOM 5810 C C . GLY B 1 260 ? 1.481 -34.125 -6.656 1 72.38 260 GLY B C 1
ATOM 5811 O O . GLY B 1 260 ? 1.711 -35.312 -6.441 1 72.38 260 GLY B O 1
ATOM 5812 N N . ALA B 1 261 ? 0.625 -33.5 -5.926 1 78.06 261 ALA B N 1
ATOM 5813 C CA . ALA B 1 261 ? -0.093 -34.062 -4.785 1 78.06 261 ALA B CA 1
ATOM 5814 C C . ALA B 1 261 ? -1.516 -33.5 -4.711 1 78.06 261 ALA B C 1
ATOM 5816 O O . ALA B 1 261 ? -1.961 -33.062 -3.65 1 78.06 261 ALA B O 1
ATOM 5817 N N . MET B 1 262 ? -2.146 -33.656 -5.809 1 87.06 262 MET B N 1
ATOM 5818 C CA . MET B 1 262 ? -3.51 -33.125 -5.863 1 87.06 262 MET B CA 1
ATOM 5819 C C . MET B 1 262 ? -4.453 -33.969 -5.02 1 87.06 262 MET B C 1
ATOM 5821 O O . MET B 1 262 ? -4.348 -35.188 -5.012 1 87.06 262 MET B O 1
ATOM 5825 N N . CYS B 1 263 ? -5.301 -33.375 -4.398 1 91.12 263 CYS B N 1
ATOM 5826 C CA . CYS B 1 263 ? -6.293 -34.094 -3.602 1 91.12 263 CYS B CA 1
ATOM 5827 C C . CYS B 1 263 ? -7.297 -34.812 -4.496 1 91.12 263 CYS B C 1
ATOM 5829 O O . CYS B 1 263 ? -7.328 -34.594 -5.707 1 91.12 263 CYS B O 1
ATOM 5831 N N . GLU B 1 264 ? -8.133 -35.656 -3.949 1 92.25 264 GLU B N 1
ATOM 5832 C CA . GLU B 1 264 ? -9.07 -36.5 -4.688 1 92.25 264 GLU B CA 1
ATOM 5833 C C . GLU B 1 264 ? -10.117 -35.656 -5.406 1 92.25 264 GLU B C 1
ATOM 5835 O O . GLU B 1 264 ? -10.469 -35.938 -6.551 1 92.25 264 GLU B O 1
ATOM 5840 N N . VAL B 1 265 ? -10.547 -34.625 -4.793 1 94 265 VAL B N 1
ATOM 5841 C CA . VAL B 1 265 ? -11.602 -33.781 -5.359 1 94 265 VAL B CA 1
ATOM 5842 C C . VAL B 1 265 ? -11.062 -33 -6.566 1 94 265 VAL B C 1
ATOM 5844 O O . VAL B 1 265 ? -11.727 -32.938 -7.605 1 94 265 VAL B O 1
ATOM 5847 N N . ALA B 1 266 ? -9.898 -32.5 -6.469 1 93.19 266 ALA B N 1
ATOM 5848 C CA . ALA B 1 266 ? -9.289 -31.703 -7.535 1 93.19 266 ALA B CA 1
ATOM 5849 C C . ALA B 1 266 ? -8.969 -32.562 -8.75 1 93.19 266 ALA B C 1
ATOM 5851 O O . ALA B 1 266 ? -8.914 -32.094 -9.875 1 93.19 266 ALA B O 1
ATOM 5852 N N . ARG B 1 267 ? -8.867 -33.875 -8.539 1 92.38 267 ARG B N 1
ATOM 5853 C CA . ARG B 1 267 ? -8.492 -34.812 -9.602 1 92.38 267 ARG B CA 1
ATOM 5854 C C . ARG B 1 267 ? -9.711 -35.25 -10.398 1 92.38 267 ARG B C 1
ATOM 5856 O O . ARG B 1 267 ? -9.578 -35.812 -11.484 1 92.38 267 ARG B O 1
ATOM 5863 N N . ARG B 1 268 ? -10.82 -34.938 -9.922 1 93.19 268 ARG B N 1
ATOM 5864 C CA . ARG B 1 268 ? -12.039 -35.375 -10.602 1 93.19 268 ARG B CA 1
ATOM 5865 C C . ARG B 1 268 ? -12.125 -34.781 -12.008 1 93.19 268 ARG B C 1
ATOM 5867 O O . ARG B 1 268 ? -11.734 -33.625 -12.227 1 93.19 268 ARG B O 1
ATOM 5874 N N . PRO B 1 269 ? -12.672 -35.531 -12.906 1 91.69 269 PRO B N 1
ATOM 5875 C CA . PRO B 1 269 ? -12.805 -35.031 -14.281 1 91.69 269 PRO B CA 1
ATOM 5876 C C . PRO B 1 269 ? -13.766 -33.844 -14.398 1 91.69 269 PRO B C 1
ATOM 5878 O O . PRO B 1 269 ? -13.688 -33.094 -15.359 1 91.69 269 PRO B O 1
ATOM 5881 N N . SER B 1 270 ? -14.656 -33.75 -13.461 1 93.19 270 SER B N 1
ATOM 5882 C CA . SER B 1 270 ? -15.648 -32.656 -13.5 1 93.19 270 SER B CA 1
ATOM 5883 C C . SER B 1 270 ? -15.047 -31.344 -13.039 1 93.19 270 SER B C 1
ATOM 5885 O O . SER B 1 270 ? -15.648 -30.281 -13.219 1 93.19 270 SER B O 1
ATOM 5887 N N . THR B 1 271 ? -13.828 -31.469 -12.492 1 96.06 271 THR B N 1
ATOM 5888 C CA . THR B 1 271 ? -13.172 -30.266 -11.992 1 96.06 271 THR B CA 1
ATOM 5889 C C . THR B 1 271 ? -12.68 -29.406 -13.156 1 96.06 271 THR B C 1
ATOM 5891 O O . THR B 1 271 ? -12.07 -29.922 -14.094 1 96.06 271 THR B O 1
ATOM 5894 N N . VAL B 1 272 ? -13.023 -28.141 -13.125 1 96.94 272 VAL B N 1
ATOM 5895 C CA . VAL B 1 272 ? -12.594 -27.188 -14.141 1 96.94 272 VAL B CA 1
ATOM 5896 C C . VAL B 1 272 ? -11.242 -26.594 -13.758 1 96.94 272 VAL B C 1
ATOM 5898 O O . VAL B 1 272 ? -11.055 -26.141 -12.625 1 96.94 272 VAL B O 1
ATOM 5901 N N . THR B 1 273 ? -10.305 -26.562 -14.695 1 95.38 273 THR B N 1
ATOM 5902 C CA . THR B 1 273 ? -8.953 -26.078 -14.438 1 95.38 273 THR B CA 1
ATOM 5903 C C . THR B 1 273 ? -8.844 -24.594 -14.766 1 95.38 273 THR B C 1
ATOM 5905 O O . THR B 1 273 ? -9.352 -24.141 -15.797 1 95.38 273 THR B O 1
ATOM 5908 N N . ILE B 1 274 ? -8.281 -23.797 -13.859 1 96.38 274 ILE B N 1
ATOM 5909 C CA . ILE B 1 274 ? -7.953 -22.391 -14.078 1 96.38 274 ILE B CA 1
ATOM 5910 C C . ILE B 1 274 ? -6.441 -22.234 -14.227 1 96.38 274 ILE B C 1
ATOM 5912 O O . ILE B 1 274 ? -5.68 -22.562 -13.312 1 96.38 274 ILE B O 1
ATOM 5916 N N . GLN B 1 275 ? -5.984 -21.766 -15.367 1 92.69 275 GLN B N 1
ATOM 5917 C CA . GLN B 1 275 ? -4.559 -21.656 -15.656 1 92.69 275 GLN B CA 1
ATOM 5918 C C . GLN B 1 275 ? -4.184 -20.219 -16.047 1 92.69 275 GLN B C 1
ATOM 5920 O O . GLN B 1 275 ? -4.676 -19.688 -17.047 1 92.69 275 GLN B O 1
ATOM 5925 N N . PRO B 1 276 ? -3.303 -19.594 -15.211 1 93.44 276 PRO B N 1
ATOM 5926 C CA . PRO B 1 276 ? -2.848 -18.266 -15.594 1 93.44 276 PRO B CA 1
ATOM 5927 C C . PRO B 1 276 ? -1.913 -18.266 -16.797 1 93.44 276 PRO B C 1
ATOM 5929 O O . PRO B 1 276 ? -1.15 -19.219 -16.984 1 93.44 276 PRO B O 1
ATOM 5932 N N . ILE B 1 277 ? -2.045 -17.281 -17.609 1 91.62 277 ILE B N 1
ATOM 5933 C CA . ILE B 1 277 ? -1.13 -17.031 -18.719 1 91.62 277 ILE B CA 1
ATOM 5934 C C . ILE B 1 277 ? -0.473 -15.664 -18.547 1 91.62 277 ILE B C 1
ATOM 5936 O O . ILE B 1 277 ? -0.919 -14.844 -17.75 1 91.62 277 ILE B O 1
ATOM 5940 N N . ILE B 1 278 ? 0.551 -15.414 -19.234 1 90.69 278 ILE B N 1
ATOM 5941 C CA . ILE B 1 278 ? 1.265 -14.148 -19.109 1 90.69 278 ILE B CA 1
ATOM 5942 C C . ILE B 1 278 ? 0.436 -13.023 -19.719 1 90.69 278 ILE B C 1
ATOM 5944 O O . ILE B 1 278 ? 0.184 -12 -19.078 1 90.69 278 ILE B O 1
ATOM 5948 N N . ALA B 1 279 ? 0.023 -13.234 -20.984 1 92.94 279 ALA B N 1
ATOM 5949 C CA . ALA B 1 279 ? -0.729 -12.195 -21.688 1 92.94 279 ALA B CA 1
ATOM 5950 C C . ALA B 1 279 ? -1.505 -12.773 -22.859 1 92.94 279 ALA B C 1
ATOM 5952 O O . ALA B 1 279 ? -1.098 -13.781 -23.453 1 92.94 279 ALA B O 1
ATOM 5953 N N . HIS B 1 280 ? -2.674 -12.156 -23.078 1 91.44 280 HIS B N 1
ATOM 5954 C CA . HIS B 1 280 ? -3.33 -12.359 -24.375 1 91.44 280 HIS B CA 1
ATOM 5955 C C . HIS B 1 280 ? -2.637 -11.562 -25.469 1 91.44 280 HIS B C 1
ATOM 5957 O O . HIS B 1 280 ? -2.314 -10.391 -25.281 1 91.44 280 HIS B O 1
ATOM 5963 N N . LEU B 1 281 ? -2.322 -12.273 -26.469 1 86.44 281 LEU B N 1
ATOM 5964 C CA . LEU B 1 281 ? -1.723 -11.57 -27.609 1 86.44 281 LEU B CA 1
ATOM 5965 C C . LEU B 1 281 ? -2.795 -11.062 -28.562 1 86.44 281 LEU B C 1
ATOM 5967 O O . LEU B 1 281 ? -3.891 -11.633 -28.625 1 86.44 281 LEU B O 1
ATOM 5971 N N . PRO B 1 282 ? -2.465 -9.969 -29.266 1 78.25 282 PRO B N 1
ATOM 5972 C CA . PRO B 1 282 ? -3.439 -9.438 -30.219 1 78.25 282 PRO B CA 1
ATOM 5973 C C . PRO B 1 282 ? -3.834 -10.461 -31.281 1 78.25 282 PRO B C 1
ATOM 5975 O O . PRO B 1 282 ? -4.922 -10.367 -31.859 1 78.25 282 PRO B O 1
ATOM 5978 N N . THR B 1 283 ? -2.965 -11.414 -31.578 1 74.44 283 THR B N 1
ATOM 5979 C CA . THR B 1 283 ? -3.215 -12.438 -32.594 1 74.44 283 THR B CA 1
ATOM 5980 C C . THR B 1 283 ? -4.215 -13.469 -32.062 1 74.44 283 THR B C 1
ATOM 5982 O O . THR B 1 283 ? -4.672 -14.328 -32.844 1 74.44 283 THR B O 1
ATOM 5985 N N . GLY B 1 284 ? -4.633 -13.32 -30.812 1 75.75 284 GLY B N 1
ATOM 5986 C CA . GLY B 1 284 ? -5.555 -14.289 -30.234 1 75.75 284 GLY B CA 1
ATOM 5987 C C . GLY B 1 284 ? -4.859 -15.383 -29.453 1 75.75 284 GLY B C 1
ATOM 5988 O O . GLY B 1 284 ? -5.484 -16.078 -28.641 1 75.75 284 GLY B O 1
ATOM 5989 N N . GLN B 1 285 ? -3.543 -15.5 -29.734 1 79.31 285 GLN B N 1
ATOM 5990 C CA . GLN B 1 285 ? -2.752 -16.469 -28.984 1 79.31 285 GLN B CA 1
ATOM 5991 C C . GLN B 1 285 ? -2.393 -15.945 -27.609 1 79.31 285 GLN B C 1
ATOM 5993 O O . GLN B 1 285 ? -2.656 -14.789 -27.281 1 79.31 285 GLN B O 1
ATOM 5998 N N . HIS B 1 286 ? -2.039 -16.953 -26.734 1 82.31 286 HIS B N 1
ATOM 5999 C CA . HIS B 1 286 ? -1.647 -16.547 -25.391 1 82.31 286 HIS B CA 1
ATOM 6000 C C . HIS B 1 286 ? -0.169 -16.828 -25.141 1 82.31 286 HIS B C 1
ATOM 6002 O O . HIS B 1 286 ? 0.398 -17.75 -25.719 1 82.31 286 HIS B O 1
ATOM 6008 N N . LEU B 1 287 ? 0.419 -15.953 -24.5 1 78.75 287 LEU B N 1
ATOM 6009 C CA . LEU B 1 287 ? 1.775 -16.188 -24 1 78.75 287 LEU B CA 1
ATOM 6010 C C . LEU B 1 287 ? 1.76 -16.984 -22.703 1 78.75 287 LEU B C 1
ATOM 6012 O O . LEU B 1 287 ? 1.221 -16.531 -21.703 1 78.75 287 LEU B O 1
ATOM 6016 N N . ALA B 1 288 ? 2.201 -18.234 -22.797 1 71.31 288 ALA B N 1
ATOM 6017 C CA . ALA B 1 288 ? 2.18 -19.109 -21.625 1 71.31 288 ALA B CA 1
ATOM 6018 C C . ALA B 1 288 ? 3.344 -18.797 -20.688 1 71.31 288 ALA B C 1
ATOM 6020 O O . ALA B 1 288 ? 4.371 -18.266 -21.125 1 71.31 288 ALA B O 1
ATOM 6021 N N . GLU B 1 289 ? 3.055 -18.688 -19.453 1 61.84 289 GLU B N 1
ATOM 6022 C CA . GLU B 1 289 ? 4.129 -18.5 -18.484 1 61.84 289 GLU B CA 1
ATOM 6023 C C . GLU B 1 289 ? 5.148 -19.641 -18.562 1 61.84 289 GLU B C 1
ATOM 6025 O O . GLU B 1 289 ? 4.797 -20.812 -18.422 1 61.84 289 GLU B O 1
ATOM 6030 N N . VAL B 1 290 ? 6.07 -19.5 -19.531 1 47.47 290 VAL B N 1
ATOM 6031 C CA . VAL B 1 290 ? 7.148 -20.484 -19.469 1 47.47 290 VAL B CA 1
ATOM 6032 C C . VAL B 1 290 ? 8.039 -20.188 -18.266 1 47.47 290 VAL B C 1
ATOM 6034 O O . VAL B 1 290 ? 8.172 -19.047 -17.844 1 47.47 290 VAL B O 1
ATOM 6037 N N . GLY B 1 291 ? 8.188 -20.969 -17.25 1 43.16 291 GLY B N 1
ATOM 6038 C CA . GLY B 1 291 ? 9.086 -20.75 -16.125 1 43.16 291 GLY B CA 1
ATOM 6039 C C . GLY B 1 291 ? 10.242 -19.828 -16.469 1 43.16 291 GLY B C 1
ATOM 6040 O O . GLY B 1 291 ? 11.289 -20.281 -16.922 1 43.16 291 GLY B O 1
ATOM 6041 N N . VAL B 1 292 ? 10.008 -18.734 -16.984 1 37.16 292 VAL B N 1
ATOM 6042 C CA . VAL B 1 292 ? 11.102 -17.875 -17.406 1 37.16 292 VAL B CA 1
ATOM 6043 C C . VAL B 1 292 ? 12.203 -17.875 -16.359 1 37.16 292 VAL B C 1
ATOM 6045 O O . VAL B 1 292 ? 13.391 -17.844 -16.688 1 37.16 292 VAL B O 1
ATOM 6048 N N . GLY B 1 293 ? 12.047 -17.062 -15.125 1 34.47 293 GLY B N 1
ATOM 6049 C CA . GLY B 1 293 ? 13.172 -16.719 -14.273 1 34.47 293 GLY B CA 1
ATOM 6050 C C . GLY B 1 293 ? 13.805 -17.922 -13.602 1 34.47 293 GLY B C 1
ATOM 6051 O O . GLY B 1 293 ? 13.219 -19.016 -13.578 1 34.47 293 GLY B O 1
ATOM 6052 N N . GLY B 1 294 ? 15.203 -17.969 -13.312 1 32.34 294 GLY B N 1
ATOM 6053 C CA . GLY B 1 294 ? 16.078 -18.891 -12.625 1 32.34 294 GLY B CA 1
ATOM 6054 C C . GLY B 1 294 ? 15.5 -19.406 -11.312 1 32.34 294 GLY B C 1
ATOM 6055 O O . GLY B 1 294 ? 16 -20.375 -10.734 1 32.34 294 GLY B O 1
ATOM 6056 N N . GLY B 1 295 ? 14.906 -18.516 -10.453 1 30.69 295 GLY B N 1
ATOM 6057 C CA . GLY B 1 295 ? 14.406 -19.078 -9.211 1 30.69 295 GLY B CA 1
ATOM 6058 C C . GLY B 1 295 ? 13.227 -20.016 -9.406 1 30.69 295 GLY B C 1
ATOM 6059 O O . GLY B 1 295 ? 12.586 -20.422 -8.438 1 30.69 295 GLY B O 1
ATOM 6060 N N . GLY B 1 296 ? 12.594 -19.984 -10.445 1 31.34 296 GLY B N 1
ATOM 6061 C CA . GLY B 1 296 ? 11.531 -20.906 -10.812 1 31.34 296 GLY B CA 1
ATOM 6062 C C . GLY B 1 296 ? 11.906 -22.359 -10.609 1 31.34 296 GLY B C 1
ATOM 6063 O O . GLY B 1 296 ? 11.156 -23.266 -10.992 1 31.34 296 GLY B O 1
ATOM 6064 N N . ASP B 1 297 ? 13.195 -22.609 -10.398 1 31.48 297 ASP B N 1
ATOM 6065 C CA . ASP B 1 297 ? 13.555 -23.969 -10.062 1 31.48 297 ASP B CA 1
ATOM 6066 C C . ASP B 1 297 ? 12.734 -24.484 -8.883 1 31.48 297 ASP B C 1
ATOM 6068 O O . ASP B 1 297 ? 12.75 -25.688 -8.578 1 31.48 297 ASP B O 1
ATOM 6072 N N . ASP B 1 298 ? 12.367 -23.625 -8.07 1 30.95 298 ASP B N 1
ATOM 6073 C CA . ASP B 1 298 ? 11.797 -24.203 -6.852 1 30.95 298 ASP B CA 1
ATOM 6074 C C . ASP B 1 298 ? 10.477 -24.906 -7.148 1 30.95 298 ASP B C 1
ATOM 6076 O O . ASP B 1 298 ? 10.188 -25.953 -6.574 1 30.95 298 ASP B O 1
ATOM 6080 N N . LEU B 1 299 ? 9.406 -24.156 -7.625 1 29.61 299 LEU B N 1
ATOM 6081 C CA . LEU B 1 299 ? 8.117 -24.797 -7.43 1 29.61 299 LEU B CA 1
ATOM 6082 C C . LEU B 1 299 ? 7.867 -25.859 -8.5 1 29.61 299 LEU B C 1
ATOM 6084 O O . LEU B 1 299 ? 7.016 -26.734 -8.336 1 29.61 299 LEU B O 1
ATOM 6088 N N . GLN B 1 300 ? 8.031 -25.625 -9.789 1 29.58 300 GLN B N 1
ATOM 6089 C CA . GLN B 1 300 ? 7.574 -26.688 -10.672 1 29.58 300 GLN B CA 1
ATOM 6090 C C . GLN B 1 300 ? 8.484 -27.906 -10.578 1 29.58 300 GLN B C 1
ATOM 6092 O O . GLN B 1 300 ? 9.641 -27.797 -10.172 1 29.58 300 GLN B O 1
ATOM 6097 N N . ARG B 1 301 ? 7.922 -29.109 -11.133 1 31.5 301 ARG B N 1
ATOM 6098 C CA . ARG B 1 301 ? 8.227 -30.547 -11.227 1 31.5 301 ARG B CA 1
ATOM 6099 C C . ARG B 1 301 ? 9.641 -30.766 -11.758 1 31.5 301 ARG B C 1
ATOM 6101 O O . ARG B 1 301 ? 10.016 -31.891 -12.086 1 31.5 301 ARG B O 1
ATOM 6108 N N . GLU B 1 302 ? 10.336 -29.75 -12.227 1 30.86 302 GLU B N 1
ATOM 6109 C CA . GLU B 1 302 ? 11.492 -30.406 -12.836 1 30.86 302 GLU B CA 1
ATOM 6110 C C . GLU B 1 302 ? 12.375 -31.062 -11.781 1 30.86 302 GLU B C 1
ATOM 6112 O O . GLU B 1 302 ? 12.648 -30.469 -10.734 1 30.86 302 GLU B O 1
ATOM 6117 N N . ALA B 1 303 ? 12.281 -32.469 -11.68 1 28.36 303 ALA B N 1
ATOM 6118 C CA . ALA B 1 303 ? 13.352 -33.219 -11.023 1 28.36 303 ALA B CA 1
ATOM 6119 C C . ALA B 1 303 ? 14.695 -32.5 -11.164 1 28.36 303 ALA B C 1
ATOM 6121 O O . ALA B 1 303 ? 15.18 -32.312 -12.281 1 28.36 303 ALA B O 1
ATOM 6122 N N . GLU B 1 304 ? 14.82 -31.469 -10.469 1 29.56 304 GLU B N 1
ATOM 6123 C CA . GLU B 1 304 ? 16.203 -31.031 -10.477 1 29.56 304 GLU B CA 1
ATOM 6124 C C . GLU B 1 304 ? 17.156 -32.219 -10.336 1 29.56 304 GLU B C 1
ATOM 6126 O O . GLU B 1 304 ? 17.031 -33.031 -9.414 1 29.56 304 GLU B O 1
ATOM 6131 N N . LEU B 1 305 ? 17.672 -32.906 -11.469 1 26.66 305 LEU B N 1
ATOM 6132 C CA . LEU B 1 305 ? 18.875 -33.719 -11.352 1 26.66 305 LEU B CA 1
ATOM 6133 C C . LEU B 1 305 ? 19.828 -33.125 -10.312 1 26.66 305 LEU B C 1
AT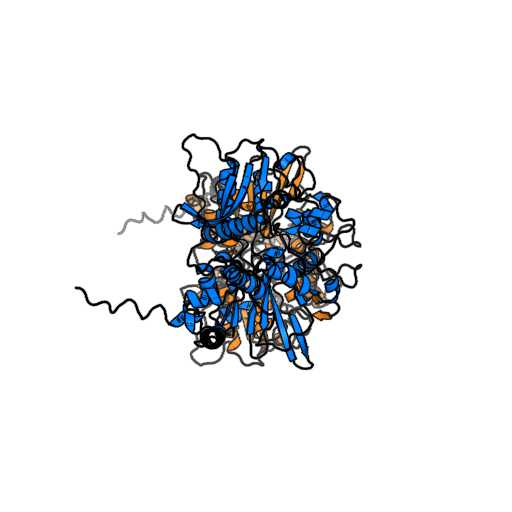OM 6135 O O . LEU B 1 305 ? 20.156 -31.938 -10.359 1 26.66 305 LEU B O 1
ATOM 6139 N N . ASP B 1 306 ? 19.906 -33.594 -9.125 1 27.72 306 ASP B N 1
ATOM 6140 C CA . ASP B 1 306 ? 21 -33.344 -8.203 1 27.72 306 ASP B CA 1
ATOM 6141 C C . ASP B 1 306 ? 22.25 -32.875 -8.961 1 27.72 306 ASP B C 1
ATOM 6143 O O . ASP B 1 306 ? 22.359 -33.094 -10.164 1 27.72 306 ASP B O 1
ATOM 6147 N N . PHE B 1 307 ? 23.219 -32.188 -8.281 1 28.31 307 PHE B N 1
ATOM 6148 C CA . PHE B 1 307 ? 24.609 -32.062 -8.672 1 28.31 307 PHE B CA 1
ATOM 6149 C C . PHE B 1 307 ? 25.078 -33.312 -9.398 1 28.31 307 PHE B C 1
ATOM 6151 O O . PHE B 1 307 ? 25.266 -34.344 -8.773 1 28.31 307 PHE B O 1
ATOM 6158 N N . LEU B 1 308 ? 24.625 -33.688 -10.484 1 27.27 308 LEU B N 1
ATOM 6159 C CA . LEU B 1 308 ? 25.469 -34.625 -11.227 1 27.27 308 LEU B CA 1
ATOM 6160 C C . LEU B 1 308 ? 26.938 -34.281 -11.047 1 27.27 308 LEU B C 1
ATOM 6162 O O . LEU B 1 308 ? 27.375 -33.188 -11.336 1 27.27 308 LEU B O 1
ATOM 6166 N N . ASP B 1 309 ? 27.562 -34.719 -10.008 1 30.23 309 ASP B N 1
ATOM 6167 C CA . ASP B 1 309 ? 29.016 -34.719 -9.867 1 30.23 309 ASP B CA 1
ATOM 6168 C C . ASP B 1 309 ? 29.703 -34.75 -11.234 1 30.23 309 ASP B C 1
ATOM 6170 O O . ASP B 1 309 ? 29.109 -35.219 -12.219 1 30.23 309 ASP B O 1
ATOM 6174 N N . GLN B 1 310 ? 30.656 -33.844 -11.523 1 31.83 310 GLN B N 1
ATOM 6175 C CA . GLN B 1 310 ? 31.484 -33.906 -12.727 1 31.83 310 GLN B CA 1
ATOM 6176 C C . GLN B 1 310 ? 31.547 -35.312 -13.289 1 31.83 310 GLN B C 1
ATOM 6178 O O . GLN B 1 310 ? 31.516 -35.5 -14.5 1 31.83 310 GLN B O 1
ATOM 6183 N N . ALA B 1 311 ? 31.609 -36.188 -12.336 1 32.38 311 ALA B N 1
ATOM 6184 C CA . ALA B 1 311 ? 31.859 -37.594 -12.695 1 32.38 311 ALA B CA 1
ATOM 6185 C C . ALA B 1 311 ? 30.641 -38.219 -13.359 1 32.38 311 ALA B C 1
ATOM 6187 O O . ALA B 1 311 ? 30.75 -38.906 -14.367 1 32.38 311 ALA B O 1
ATOM 6188 N N . SER B 1 312 ? 29.484 -37.906 -12.75 1 33.09 312 SER B N 1
ATOM 6189 C CA . SER B 1 312 ? 28.328 -38.625 -13.312 1 33.09 312 SER B CA 1
ATOM 6190 C C . SER B 1 312 ? 27.812 -37.906 -14.562 1 33.09 312 SER B C 1
ATOM 6192 O O . SER B 1 312 ? 27.234 -38.562 -15.445 1 33.09 312 SER B O 1
ATOM 6194 N N . LEU B 1 313 ? 27.906 -36.594 -14.602 1 34.28 313 LEU B N 1
ATOM 6195 C CA . LEU B 1 313 ? 27.688 -35.906 -15.867 1 34.28 313 LEU B CA 1
ATOM 6196 C C . LEU B 1 313 ? 28.703 -36.344 -16.906 1 34.28 313 LEU B C 1
ATOM 6198 O O . LEU B 1 313 ? 28.359 -36.562 -18.078 1 34.28 313 LEU B O 1
ATOM 6202 N N . ALA B 1 314 ? 29.922 -36.438 -16.469 1 35.25 314 ALA B N 1
ATOM 6203 C CA . ALA B 1 314 ? 30.953 -37 -17.328 1 35.25 314 ALA B CA 1
ATOM 6204 C C . ALA B 1 314 ? 30.547 -38.375 -17.875 1 35.25 314 ALA B C 1
ATOM 6206 O O . ALA B 1 314 ? 30.734 -38.656 -19.062 1 35.25 314 ALA B O 1
ATOM 6207 N N . THR B 1 315 ? 29.969 -39.188 -16.984 1 35.94 315 THR B N 1
ATOM 6208 C CA . THR B 1 315 ? 29.531 -40.531 -17.406 1 35.94 315 THR B CA 1
ATOM 6209 C C . THR B 1 315 ? 28.344 -40.438 -18.359 1 35.94 315 THR B C 1
ATOM 6211 O O . THR B 1 315 ? 28.281 -41.125 -19.359 1 35.94 315 THR B O 1
ATOM 6214 N N . LEU B 1 316 ? 27.438 -39.5 -18 1 33.12 316 LEU B N 1
ATOM 6215 C CA . LEU B 1 316 ? 26.297 -39.375 -18.891 1 33.12 316 LEU B CA 1
ATOM 6216 C C . LEU B 1 316 ? 26.719 -38.75 -20.203 1 33.12 316 LEU B C 1
ATOM 6218 O O . LEU B 1 316 ? 26.281 -39.156 -21.281 1 33.12 316 LEU B O 1
ATOM 6222 N N . VAL B 1 317 ? 27.484 -37.688 -20.109 1 35.56 317 VAL B N 1
ATOM 6223 C CA . VAL B 1 317 ? 28.062 -37.094 -21.328 1 35.56 317 VAL B CA 1
ATOM 6224 C C . VAL B 1 317 ? 28.844 -38.156 -22.094 1 35.56 317 VAL B C 1
ATOM 6226 O O . VAL B 1 317 ? 28.781 -38.219 -23.328 1 35.56 317 VAL B O 1
ATOM 6229 N N . ASN B 1 318 ? 29.625 -38.875 -21.297 1 34.75 318 ASN B N 1
ATOM 6230 C CA . ASN B 1 318 ? 30.422 -39.875 -21.984 1 34.75 318 ASN B CA 1
ATOM 6231 C C . ASN B 1 318 ? 29.547 -40.875 -22.734 1 34.75 318 ASN B C 1
ATOM 6233 O O . ASN B 1 318 ? 30 -41.5 -23.703 1 34.75 318 ASN B O 1
ATOM 6237 N N . LEU B 1 319 ? 28.422 -41.094 -22.203 1 30.25 319 LEU B N 1
ATOM 6238 C CA . LEU B 1 319 ? 27.625 -42 -23 1 30.25 319 LEU B CA 1
ATOM 6239 C C . LEU B 1 319 ? 27.125 -41.344 -24.281 1 30.25 319 LEU B C 1
ATOM 6241 O O . LEU B 1 319 ? 27.062 -41.969 -25.328 1 30.25 319 LEU B O 1
ATOM 6245 N N . PHE B 1 320 ? 26.547 -40.094 -24.156 1 31.47 320 PHE B N 1
ATOM 6246 C CA . PHE B 1 320 ? 25.938 -39.562 -25.375 1 31.47 320 PHE B CA 1
ATOM 6247 C C . PHE B 1 320 ? 26.953 -38.812 -26.203 1 31.47 320 PHE B C 1
ATOM 6249 O O . PHE B 1 320 ? 27.109 -37.594 -26.047 1 31.47 320 PHE B O 1
ATOM 6256 N N . VAL B 1 321 ? 28.156 -39.094 -26.438 1 30.92 321 VAL B N 1
ATOM 6257 C CA . VAL B 1 321 ? 29.25 -38.469 -27.172 1 30.92 321 VAL B CA 1
ATOM 6258 C C . VAL B 1 321 ? 28.75 -37.969 -28.516 1 30.92 321 VAL B C 1
ATOM 6260 O O . VAL B 1 321 ? 29.094 -36.875 -28.953 1 30.92 321 VAL B O 1
ATOM 6263 N N . ASP B 1 322 ? 28.266 -38.844 -29.375 1 33.09 322 ASP B N 1
ATOM 6264 C CA . ASP B 1 322 ? 28.281 -38.469 -30.797 1 33.09 322 ASP B CA 1
ATOM 6265 C C . ASP B 1 322 ? 27.266 -37.375 -31.094 1 33.09 322 ASP B C 1
ATOM 6267 O O . ASP B 1 322 ? 27.562 -36.438 -31.844 1 33.09 322 ASP B O 1
ATOM 6271 N N . THR B 1 323 ? 25.969 -37.719 -31.125 1 34.69 323 THR B N 1
ATOM 6272 C CA . THR B 1 323 ? 24.906 -36.844 -31.609 1 34.69 323 THR B CA 1
ATOM 6273 C C . THR B 1 323 ? 24.734 -35.625 -30.688 1 34.69 323 THR B C 1
ATOM 6275 O O . THR B 1 323 ? 23.875 -34.781 -30.922 1 34.69 323 THR B O 1
ATOM 6278 N N . ILE B 1 324 ? 25.406 -35.5 -29.531 1 35.53 324 ILE B N 1
ATOM 6279 C CA . ILE B 1 324 ? 25.266 -34.688 -28.344 1 35.53 324 ILE B CA 1
ATOM 6280 C C . ILE B 1 324 ? 25.953 -33.344 -28.562 1 35.53 324 ILE B C 1
ATOM 6282 O O . ILE B 1 324 ? 25.938 -32.469 -27.688 1 35.53 324 ILE B O 1
ATOM 6286 N N . GLN B 1 325 ? 26.609 -33.062 -29.578 1 39 325 GLN B N 1
ATOM 6287 C CA . GLN B 1 325 ? 27.266 -31.75 -29.625 1 39 325 GLN B CA 1
ATOM 6288 C C . GLN B 1 325 ? 26.234 -30.625 -29.5 1 39 325 GLN B C 1
ATOM 6290 O O . GLN B 1 325 ? 26.469 -29.656 -28.766 1 39 325 GLN B O 1
ATOM 6295 N N . ALA B 1 326 ? 25.156 -30.703 -30.312 1 37.62 326 ALA B N 1
ATOM 6296 C CA . ALA B 1 326 ? 24.172 -29.609 -30.281 1 37.62 326 ALA B CA 1
ATOM 6297 C C . ALA B 1 326 ? 23.469 -29.547 -28.938 1 37.62 326 ALA B C 1
ATOM 6299 O O . ALA B 1 326 ? 23.203 -28.469 -28.406 1 37.62 326 ALA B O 1
ATOM 6300 N N . LEU B 1 327 ? 23.219 -30.672 -28.375 1 38.75 327 LEU B N 1
ATOM 6301 C CA . LEU B 1 327 ? 22.594 -30.734 -27.062 1 38.75 327 LEU B CA 1
ATOM 6302 C C . LEU B 1 327 ? 23.547 -30.234 -25.984 1 38.75 327 LEU B C 1
ATOM 6304 O O . LEU B 1 327 ? 23.109 -29.562 -25.031 1 38.75 327 LEU B O 1
ATOM 6308 N N . LYS B 1 328 ? 24.859 -30.484 -26.125 1 41.44 328 LYS B N 1
ATOM 6309 C CA . LYS B 1 328 ? 25.844 -29.953 -25.188 1 41.44 328 LYS B CA 1
ATOM 6310 C C . LYS B 1 328 ? 25.781 -28.422 -25.125 1 41.44 328 LYS B C 1
ATOM 6312 O O . LYS B 1 328 ? 25.859 -27.844 -24.047 1 41.44 328 LYS B O 1
ATOM 6317 N N . GLU B 1 329 ? 25.656 -27.875 -26.297 1 43.25 329 GLU B N 1
ATOM 6318 C CA . GLU B 1 329 ? 25.641 -26.406 -26.297 1 43.25 329 GLU B CA 1
ATOM 6319 C C . GLU B 1 329 ? 24.391 -25.875 -25.609 1 43.25 329 GLU B C 1
ATOM 6321 O O . GLU B 1 329 ? 24.469 -24.922 -24.828 1 43.25 329 GLU B O 1
ATOM 6326 N N . VAL B 1 330 ? 23.281 -26.578 -25.875 1 40.75 330 VAL B N 1
ATOM 6327 C CA . VAL B 1 330 ? 22.047 -26.141 -25.234 1 40.75 330 VAL B CA 1
ATOM 6328 C C . VAL B 1 330 ? 22.109 -26.453 -23.75 1 40.75 330 VAL B C 1
ATOM 6330 O O . VAL B 1 330 ? 21.719 -25.609 -22.922 1 40.75 330 VAL B O 1
ATOM 6333 N N . LEU B 1 331 ? 22.688 -27.594 -23.406 1 40.75 331 LEU B N 1
ATOM 6334 C CA . LEU B 1 331 ? 22.781 -27.984 -22 1 40.75 331 LEU B CA 1
ATOM 6335 C C . LEU B 1 331 ? 23.875 -27.203 -21.281 1 40.75 331 LEU B C 1
ATOM 6337 O O . LEU B 1 331 ? 23.703 -26.797 -20.141 1 40.75 331 LEU B O 1
ATOM 6341 N N . THR B 1 332 ? 25.047 -27.125 -21.953 1 43.22 332 THR B N 1
ATOM 6342 C CA . THR B 1 332 ? 26.078 -26.266 -21.375 1 43.22 332 THR B CA 1
ATOM 6343 C C . THR B 1 332 ? 25.562 -24.828 -21.234 1 43.22 332 THR B C 1
ATOM 6345 O O . THR B 1 332 ? 25.859 -24.172 -20.234 1 43.22 332 THR B O 1
ATOM 6348 N N . GLN B 1 333 ? 24.828 -24.391 -22.234 1 40.75 333 GLN B N 1
ATOM 6349 C CA . GLN B 1 333 ? 24.219 -23.062 -22.125 1 40.75 333 GLN B CA 1
ATOM 6350 C C . GLN B 1 333 ? 23.156 -23.047 -21.031 1 40.75 333 GLN B C 1
ATOM 6352 O O . GLN B 1 333 ? 23.031 -22.078 -20.297 1 40.75 333 GLN B O 1
ATOM 6357 N N . ALA B 1 334 ? 22.406 -24.109 -20.938 1 37.97 334 ALA B N 1
ATOM 6358 C CA . ALA B 1 334 ? 21.438 -24.25 -19.859 1 37.97 334 ALA B CA 1
ATOM 6359 C C . ALA B 1 334 ? 22.141 -24.344 -18.5 1 37.97 334 ALA B C 1
ATOM 6361 O O . ALA B 1 334 ? 21.703 -23.734 -17.531 1 37.97 334 ALA B O 1
ATOM 6362 N N . VAL B 1 335 ? 23.234 -25.125 -18.359 1 40.16 335 VAL B N 1
ATOM 6363 C CA . VAL B 1 335 ? 24.031 -25.219 -17.141 1 40.16 335 VAL B CA 1
ATOM 6364 C C . VAL B 1 335 ? 24.75 -23.891 -16.875 1 40.16 335 VAL B C 1
ATOM 6366 O O . VAL B 1 335 ? 24.812 -23.438 -15.742 1 40.16 335 VAL B O 1
ATOM 6369 N N . SER B 1 336 ? 25.422 -23.406 -17.891 1 38.94 336 SER B N 1
ATOM 6370 C CA . SER B 1 336 ? 26.141 -22.156 -17.688 1 38.94 336 SER B CA 1
ATOM 6371 C C . SER B 1 336 ? 25.188 -20.984 -17.484 1 38.94 336 SER B C 1
ATOM 6373 O O . SER B 1 336 ? 25.516 -20.016 -16.797 1 38.94 336 SER B O 1
ATOM 6375 N N . THR B 1 337 ? 24 -21.031 -18.172 1 38.31 337 THR B N 1
ATOM 6376 C CA . THR B 1 337 ? 23.047 -19.953 -17.969 1 38.31 337 THR B CA 1
ATOM 6377 C C . THR B 1 337 ? 22.016 -20.328 -16.906 1 38.31 337 THR B C 1
ATOM 6379 O O . THR B 1 337 ? 21.156 -19.531 -16.547 1 38.31 337 THR B O 1
ATOM 6382 N N . GLY B 1 338 ? 22.297 -21.328 -16.016 1 36.19 338 GLY B N 1
ATOM 6383 C CA . GLY B 1 338 ? 21.516 -21.859 -14.898 1 36.19 338 GLY B CA 1
ATOM 6384 C C . GLY B 1 338 ? 20.078 -22.141 -15.266 1 36.19 338 GLY B C 1
ATOM 6385 O O . GLY B 1 338 ? 19.203 -22.109 -14.406 1 36.19 338 GLY B O 1
ATOM 6386 N N . ARG B 1 339 ? 19.766 -22.25 -16.578 1 34.34 339 ARG B N 1
ATOM 6387 C CA . ARG B 1 339 ? 18.422 -22.469 -17.078 1 34.34 339 ARG B CA 1
ATOM 6388 C C . ARG B 1 339 ? 18.031 -23.953 -17 1 34.34 339 ARG B C 1
ATOM 6390 O O . ARG B 1 339 ? 18.812 -24.812 -17.406 1 34.34 339 ARG B O 1
ATOM 6397 N N . ASN B 1 340 ? 17.078 -24.328 -15.992 1 35.72 340 ASN B N 1
ATOM 6398 C CA . ASN B 1 340 ? 16.5 -25.672 -15.961 1 35.72 340 ASN B CA 1
ATOM 6399 C C . ASN B 1 340 ? 15.633 -25.922 -17.188 1 35.72 340 ASN B C 1
ATOM 6401 O O . ASN B 1 340 ? 14.953 -25.016 -17.672 1 35.72 340 ASN B O 1
ATOM 6405 N N . ILE B 1 341 ? 15.875 -26.844 -18.125 1 33.88 341 ILE B N 1
ATOM 6406 C CA . ILE B 1 341 ? 15.086 -27.344 -19.266 1 33.88 341 ILE B CA 1
ATOM 6407 C C . ILE B 1 341 ? 13.906 -28.156 -18.75 1 33.88 341 ILE B C 1
ATOM 6409 O O . ILE B 1 341 ? 14.086 -29.203 -18.141 1 33.88 341 ILE B O 1
ATOM 6413 N N . PRO B 1 342 ? 12.633 -27.562 -18.578 1 34.34 342 PRO B N 1
ATOM 6414 C CA . PRO B 1 342 ? 11.469 -28.344 -18.141 1 34.34 342 PRO B CA 1
ATOM 6415 C C . PRO B 1 342 ? 11.203 -29.562 -19.031 1 34.34 342 PRO B C 1
ATOM 6417 O O . PRO B 1 342 ? 11.117 -29.422 -20.25 1 34.34 342 PRO B O 1
ATOM 6420 N N . LEU B 1 343 ? 11.617 -30.797 -18.625 1 34.5 343 LEU B N 1
ATOM 6421 C CA . LEU B 1 343 ? 11.219 -32.031 -19.312 1 34.5 343 LEU B CA 1
ATOM 6422 C C . LEU B 1 343 ? 9.883 -32.531 -18.797 1 34.5 343 LEU B C 1
ATOM 6424 O O . LEU B 1 343 ? 9.734 -32.781 -17.594 1 34.5 343 LEU B O 1
ATOM 6428 N N . ASP B 1 344 ? 8.711 -32.062 -19.156 1 34.91 344 ASP B N 1
ATOM 6429 C CA . ASP B 1 344 ? 7.375 -32.531 -18.859 1 34.91 344 ASP B CA 1
ATOM 6430 C C . ASP B 1 344 ? 7.289 -34.062 -19.062 1 34.91 344 ASP B C 1
ATOM 6432 O O . ASP B 1 344 ? 6.289 -34.562 -19.562 1 34.91 344 ASP B O 1
ATOM 6436 N N . TRP B 1 345 ? 8.258 -34.875 -18.906 1 37.28 345 TRP B N 1
ATOM 6437 C CA . TRP B 1 345 ? 8.117 -36.281 -19.141 1 37.28 345 TRP B CA 1
ATOM 6438 C C . TRP B 1 345 ? 7.754 -37.031 -17.859 1 37.28 345 TRP B C 1
ATOM 6440 O O . TRP B 1 345 ? 8.211 -36.656 -16.781 1 37.28 345 TRP B O 1
ATOM 6450 N N . ASP B 1 346 ? 6.527 -37.688 -17.812 1 33.62 346 ASP B N 1
ATOM 6451 C CA . ASP B 1 346 ? 6.305 -38.75 -16.812 1 33.62 346 ASP B CA 1
ATOM 6452 C C . ASP B 1 346 ? 7.547 -39.625 -16.641 1 33.62 346 ASP B C 1
ATOM 6454 O O . ASP B 1 346 ? 7.973 -40.281 -17.578 1 33.62 346 ASP B O 1
ATOM 6458 N N . ILE B 1 347 ? 8.289 -39.375 -15.695 1 37.06 347 ILE B N 1
ATOM 6459 C CA . ILE B 1 347 ? 9.516 -40.125 -15.414 1 37.06 347 ILE B CA 1
ATOM 6460 C C . ILE B 1 347 ? 9.242 -41.625 -15.5 1 37.06 347 ILE B C 1
ATOM 6462 O O . ILE B 1 347 ? 10.125 -42.406 -15.875 1 37.06 347 ILE B O 1
ATOM 6466 N N . THR B 1 348 ? 7.996 -41.969 -15.117 1 38.69 348 THR B N 1
ATOM 6467 C CA . THR B 1 348 ? 7.73 -43.406 -15.172 1 38.69 348 THR B CA 1
ATOM 6468 C C . THR B 1 348 ? 7.762 -43.906 -16.609 1 38.69 348 THR B C 1
ATOM 6470 O O . THR B 1 348 ? 8.164 -45.031 -16.875 1 38.69 348 THR B O 1
ATOM 6473 N N . SER B 1 349 ? 7.301 -43.125 -17.516 1 40.72 349 SER B N 1
ATOM 6474 C CA . SER B 1 349 ? 7.277 -43.562 -18.906 1 40.72 349 SER B CA 1
ATOM 6475 C C . SER B 1 349 ? 8.664 -43.469 -19.531 1 40.72 349 SER B C 1
ATOM 6477 O O . SER B 1 349 ? 8.891 -44 -20.625 1 40.72 349 SER B O 1
ATOM 6479 N N . LEU B 1 350 ? 9.508 -42.719 -18.906 1 41.03 350 LEU B N 1
ATOM 6480 C CA . LEU B 1 350 ? 10.883 -42.594 -19.391 1 41.03 350 LEU B CA 1
ATOM 6481 C C . LEU B 1 350 ? 11.641 -43.906 -19.172 1 41.03 350 LEU B C 1
ATOM 6483 O O . LEU B 1 350 ? 12.625 -44.188 -19.859 1 41.03 350 LEU B O 1
ATOM 6487 N N . ASP B 1 351 ? 11.141 -44.688 -18.234 1 40.97 351 ASP B N 1
ATOM 6488 C CA . ASP B 1 351 ? 11.781 -45.969 -18.031 1 40.97 351 ASP B CA 1
ATOM 6489 C C . ASP B 1 351 ? 11.664 -46.844 -19.266 1 40.97 351 ASP B C 1
ATOM 6491 O O . ASP B 1 351 ? 12.484 -47.75 -19.469 1 40.97 351 ASP B O 1
ATOM 6495 N N . ASN B 1 352 ? 10.586 -46.625 -20.062 1 45.59 352 ASN B N 1
ATOM 6496 C CA . ASN B 1 352 ? 10.359 -47.531 -21.188 1 45.59 352 ASN B CA 1
ATOM 6497 C C . ASN B 1 352 ? 10.961 -46.969 -22.484 1 45.59 352 ASN B C 1
ATOM 6499 O O . ASN B 1 352 ? 10.773 -47.562 -23.562 1 45.59 352 ASN B O 1
ATOM 6503 N N . HIS B 1 353 ? 11.398 -45.688 -22.453 1 43.62 353 HIS B N 1
ATOM 6504 C CA . HIS B 1 353 ? 12.008 -45.156 -23.656 1 43.62 353 HIS B CA 1
ATOM 6505 C C . HIS B 1 353 ? 13.531 -45.094 -23.531 1 43.62 353 HIS B C 1
ATOM 6507 O O . HIS B 1 353 ? 14.062 -44.969 -22.438 1 43.62 353 HIS B O 1
ATOM 6513 N N . SER B 1 354 ? 14.188 -45.531 -24.641 1 43.12 354 SER B N 1
ATOM 6514 C CA . SER B 1 354 ? 15.641 -45.469 -24.688 1 43.12 354 SER B CA 1
ATOM 6515 C C . SER B 1 354 ? 16.125 -44.031 -24.531 1 43.12 354 SER B C 1
ATOM 6517 O O . SER B 1 354 ? 15.359 -43.094 -24.75 1 43.12 354 SER B O 1
ATOM 6519 N N . VAL B 1 355 ? 17.203 -43.719 -23.922 1 44.72 355 VAL B N 1
ATOM 6520 C CA . VAL B 1 355 ? 17.828 -42.438 -23.719 1 44.72 355 VAL B CA 1
ATOM 6521 C C . VAL B 1 355 ? 17.719 -41.594 -25 1 44.72 355 VAL B C 1
ATOM 6523 O O . VAL B 1 355 ? 17.438 -40.406 -24.969 1 44.72 355 VAL B O 1
ATOM 6526 N N . GLN B 1 356 ? 17.812 -42.281 -26.125 1 46.09 356 GLN B N 1
ATOM 6527 C CA . GLN B 1 356 ? 17.766 -41.625 -27.422 1 46.09 356 GLN B CA 1
ATOM 6528 C C . GLN B 1 356 ? 16.375 -41.062 -27.703 1 46.09 356 GLN B C 1
ATOM 6530 O O . GLN B 1 356 ? 16.234 -39.938 -28.219 1 46.09 356 GLN B O 1
ATOM 6535 N N . GLU B 1 357 ? 15.352 -41.75 -27.391 1 50.12 357 GLU B N 1
ATOM 6536 C CA . GLU B 1 357 ? 13.984 -41.312 -27.625 1 50.12 357 GLU B CA 1
ATOM 6537 C C . GLU B 1 357 ? 13.602 -40.156 -26.688 1 50.12 357 GLU B C 1
ATOM 6539 O O . GLU B 1 357 ? 12.922 -39.219 -27.109 1 50.12 357 GLU B O 1
ATOM 6544 N N . ILE B 1 358 ? 14.125 -40.219 -25.516 1 47.53 358 ILE B N 1
ATOM 6545 C CA . ILE B 1 358 ? 13.875 -39.156 -24.547 1 47.53 358 ILE B CA 1
ATOM 6546 C C . ILE B 1 358 ? 14.531 -37.875 -25.016 1 47.53 358 ILE B C 1
ATOM 6548 O O . ILE B 1 358 ? 13.914 -36.781 -24.953 1 47.53 358 ILE B O 1
ATOM 6552 N N . VAL B 1 359 ? 15.703 -37.969 -25.547 1 46.25 359 VAL B N 1
ATOM 6553 C CA . VAL B 1 359 ? 16.422 -36.812 -26.062 1 46.25 359 VAL B CA 1
ATOM 6554 C C . VAL B 1 359 ? 15.688 -36.25 -27.281 1 46.25 359 VAL B C 1
ATOM 6556 O O . VAL B 1 359 ? 15.539 -35.031 -27.422 1 46.25 359 VAL B O 1
ATOM 6559 N N . GLN B 1 360 ? 15.289 -37.062 -28.125 1 48.38 360 GLN B N 1
ATOM 6560 C CA . GLN B 1 360 ? 14.531 -36.625 -29.297 1 48.38 360 GLN B CA 1
ATOM 6561 C C . GLN B 1 360 ? 13.227 -35.969 -28.875 1 48.38 360 GLN B C 1
ATOM 6563 O O . GLN B 1 360 ? 12.844 -34.938 -29.453 1 48.38 360 GLN B O 1
ATOM 6568 N N . MET B 1 361 ? 12.594 -36.375 -27.922 1 47.94 361 MET B N 1
ATOM 6569 C CA . MET B 1 361 ? 11.352 -35.781 -27.422 1 47.94 361 MET B CA 1
ATOM 6570 C C . MET B 1 361 ? 11.633 -34.438 -26.75 1 47.94 361 MET B C 1
ATOM 6572 O O . MET B 1 361 ? 10.867 -33.5 -26.906 1 47.94 361 MET B O 1
ATOM 6576 N N . LEU B 1 362 ? 12.742 -34.438 -26.094 1 45.28 362 LEU B N 1
ATOM 6577 C CA . LEU B 1 362 ? 13.18 -33.188 -25.484 1 45.28 362 LEU B CA 1
ATOM 6578 C C . LEU B 1 362 ? 13.523 -32.156 -26.547 1 45.28 362 LEU B C 1
ATOM 6580 O O . LEU B 1 362 ? 13.125 -30.984 -26.422 1 45.28 362 LEU B O 1
ATOM 6584 N N . ALA B 1 363 ? 14.32 -32.562 -27.469 1 41.19 363 ALA B N 1
ATOM 6585 C CA . ALA B 1 363 ? 14.688 -31.672 -28.578 1 41.19 363 ALA B CA 1
ATOM 6586 C C . ALA B 1 363 ? 13.445 -31.172 -29.312 1 41.19 363 ALA B C 1
ATOM 6588 O O . ALA B 1 363 ? 13.359 -29.984 -29.641 1 41.19 363 ALA B O 1
ATOM 6589 N N . GLU B 1 364 ? 12.492 -31.906 -29.578 1 43.81 364 GLU B N 1
ATOM 6590 C CA . GLU B 1 364 ? 11.273 -31.516 -30.281 1 43.81 364 GLU B CA 1
ATOM 6591 C C . GLU B 1 364 ? 10.438 -30.562 -29.438 1 43.81 364 GLU B C 1
ATOM 6593 O O . GLU B 1 364 ? 9.828 -29.625 -29.969 1 43.81 364 GLU B O 1
ATOM 6598 N N . ARG B 1 365 ? 10.391 -30.734 -28.219 1 40.62 365 ARG B N 1
ATOM 6599 C CA . ARG B 1 365 ? 9.609 -29.875 -27.328 1 40.62 365 ARG B CA 1
ATOM 6600 C C . ARG B 1 365 ? 10.312 -28.547 -27.094 1 40.62 365 ARG B C 1
ATOM 6602 O O . ARG B 1 365 ? 9.672 -27.5 -26.984 1 40.62 365 ARG B O 1
ATOM 6609 N N . LEU B 1 366 ? 11.57 -28.531 -26.812 1 39.22 366 LEU B N 1
ATOM 6610 C CA . LEU B 1 366 ? 12.359 -27.312 -26.656 1 39.22 366 LEU B CA 1
ATOM 6611 C C . LEU B 1 366 ? 12.273 -26.438 -27.906 1 39.22 366 LEU B C 1
ATOM 6613 O O . LEU B 1 366 ? 12.25 -25.219 -27.828 1 39.22 366 LEU B O 1
ATOM 6617 N N . VAL B 1 367 ? 12.414 -26.969 -29.078 1 38.56 367 VAL B N 1
ATOM 6618 C CA . VAL B 1 367 ? 12.219 -26.234 -30.328 1 38.56 367 VAL B CA 1
ATOM 6619 C C . VAL B 1 367 ? 10.773 -25.75 -30.406 1 38.56 367 VAL B C 1
ATOM 6621 O O . VAL B 1 367 ? 10.516 -24.625 -30.875 1 38.56 367 VAL B O 1
ATOM 6624 N N . ASN B 1 368 ? 9.781 -26.406 -30.031 1 34.81 368 ASN B N 1
ATOM 6625 C CA . ASN B 1 368 ? 8.375 -26.031 -30.141 1 34.81 368 ASN B CA 1
ATOM 6626 C C . ASN B 1 368 ? 7.902 -25.25 -28.922 1 34.81 368 ASN B C 1
ATOM 6628 O O . ASN B 1 368 ? 6.754 -24.812 -28.859 1 34.81 368 ASN B O 1
ATOM 6632 N N . SER B 1 369 ? 8.516 -25.234 -27.828 1 33.69 369 SER B N 1
ATOM 6633 C CA . SER B 1 369 ? 8.133 -24.5 -26.625 1 33.69 369 SER B CA 1
ATOM 6634 C C . SER B 1 369 ? 8.367 -23 -26.781 1 33.69 369 SER B C 1
ATOM 6636 O O . SER B 1 369 ? 8.156 -22.219 -25.859 1 33.69 369 SER B O 1
ATOM 6638 N N . SER B 1 370 ? 9.141 -22.578 -27.719 1 33.78 370 SER B N 1
ATOM 6639 C CA . SER B 1 370 ? 9.188 -21.109 -27.781 1 33.78 370 SER B CA 1
ATOM 6640 C C . SER B 1 370 ? 7.812 -20.5 -27.562 1 33.78 370 SER B C 1
ATOM 6642 O O . SER B 1 370 ? 7.641 -19.656 -26.672 1 33.78 370 SER B O 1
ATOM 6644 N N . LYS B 1 371 ? 7.227 -19.672 -28.516 1 40.16 371 LYS B N 1
ATOM 6645 C CA . LYS B 1 371 ? 6.043 -18.812 -28.594 1 40.16 371 LYS B CA 1
ATOM 6646 C C . LYS B 1 371 ? 4.77 -19.656 -28.672 1 40.16 371 LYS B C 1
ATOM 6648 O O . LYS B 1 371 ? 4.227 -19.875 -29.766 1 40.16 371 LYS B O 1
ATOM 6653 N N . LYS B 1 372 ? 4.617 -20.641 -28.062 1 36.53 372 LYS B N 1
ATOM 6654 C CA . LYS B 1 372 ? 3.408 -21.328 -28.5 1 36.53 372 LYS B CA 1
ATOM 6655 C C . LYS B 1 372 ? 2.154 -20.562 -28.078 1 36.53 372 LYS B C 1
ATOM 6657 O O . LYS B 1 372 ? 1.918 -20.344 -26.891 1 36.53 372 LYS B O 1
ATOM 6662 N N . ALA B 1 373 ? 1.715 -19.734 -28.844 1 43.22 373 ALA B N 1
ATOM 6663 C CA . ALA B 1 373 ? 0.329 -19.281 -28.922 1 43.22 373 ALA B CA 1
ATOM 6664 C C . ALA B 1 373 ? -0.642 -20.453 -28.766 1 43.22 373 ALA B C 1
ATOM 6666 O O . ALA B 1 373 ? -0.63 -21.375 -29.594 1 43.22 373 ALA B O 1
ATOM 6667 N N . VAL B 1 374 ? -0.939 -20.922 -27.578 1 41.72 374 VAL B N 1
ATOM 6668 C CA . VAL B 1 374 ? -2.004 -21.906 -27.453 1 41.72 374 VAL B CA 1
ATOM 6669 C C . VAL B 1 374 ? -3.303 -21.344 -28.031 1 41.72 374 VAL B C 1
ATOM 6671 O O . VAL B 1 374 ? -3.766 -20.281 -27.609 1 41.72 374 VAL B O 1
ATOM 6674 N N . ALA B 1 375 ? -3.691 -21.812 -29.188 1 40.22 375 ALA B N 1
ATOM 6675 C CA . ALA B 1 375 ? -4.941 -21.438 -29.844 1 40.22 375 ALA B CA 1
ATOM 6676 C C . ALA B 1 375 ? -6.148 -21.875 -29.016 1 40.22 375 ALA B C 1
ATOM 6678 O O . ALA B 1 375 ? -6.164 -22.984 -28.469 1 40.22 375 ALA B O 1
ATOM 6679 N N . GLU B 1 376 ? -6.883 -20.906 -28.578 1 47.19 376 GLU B N 1
ATOM 6680 C CA . GLU B 1 376 ? -8.188 -21.172 -27.984 1 47.19 376 GLU B CA 1
ATOM 6681 C C . GLU B 1 376 ? -9.008 -22.125 -28.844 1 47.19 376 GLU B C 1
ATOM 6683 O O . GLU B 1 376 ? -9.148 -21.906 -30.047 1 47.19 376 GLU B O 1
ATOM 6688 N N . ASP B 1 377 ? -8.992 -23.312 -28.641 1 39.62 377 ASP B N 1
ATOM 6689 C CA . ASP B 1 377 ? -9.977 -24.188 -29.266 1 39.62 377 ASP B CA 1
ATOM 6690 C C . ASP B 1 377 ? -11.367 -23.562 -29.25 1 39.62 377 ASP B C 1
ATOM 6692 O O . ASP B 1 377 ? -12 -23.469 -28.188 1 39.62 377 ASP B O 1
ATOM 6696 N N . VAL B 1 378 ? -11.586 -22.625 -30.156 1 40.06 378 VAL B N 1
ATOM 6697 C CA . VAL B 1 378 ? -12.945 -22.156 -30.375 1 40.06 378 VAL B CA 1
ATOM 6698 C C . VAL B 1 378 ? -13.828 -23.312 -30.844 1 40.06 378 VAL B C 1
ATOM 6700 O O . VAL B 1 378 ? -13.867 -23.625 -32.031 1 40.06 378 VAL B O 1
ATOM 6703 N N . THR B 1 379 ? -13.859 -24.484 -30.344 1 37.94 379 THR B N 1
ATOM 6704 C CA . THR B 1 379 ? -14.891 -25.359 -30.891 1 37.94 379 THR B CA 1
ATOM 6705 C C . THR B 1 379 ? -16.266 -24.672 -30.812 1 37.94 379 THR B C 1
ATOM 6707 O O . THR B 1 379 ? -16.531 -23.906 -29.891 1 37.94 379 THR B O 1
ATOM 6710 N N . GLY B 1 380 ? -17.156 -24.688 -31.859 1 37.25 380 GLY B N 1
ATOM 6711 C CA . GLY B 1 380 ? -18.5 -24.25 -32.188 1 37.25 380 GLY B CA 1
ATOM 6712 C C . GLY B 1 380 ? -19.469 -24.391 -31.016 1 37.25 380 GLY B C 1
ATOM 6713 O O . GLY B 1 380 ? -20.453 -23.656 -30.922 1 37.25 380 GLY B O 1
ATOM 6714 N N . GLN B 1 381 ? -19.984 -25.672 -30.594 1 42.56 381 GLN B N 1
ATOM 6715 C CA . GLN B 1 381 ? -21.109 -25.906 -29.688 1 42.56 381 GLN B CA 1
ATOM 6716 C C . GLN B 1 381 ? -20.828 -25.359 -28.297 1 42.56 381 GLN B C 1
ATOM 6718 O O . GLN B 1 381 ? -19.688 -25.391 -27.828 1 42.56 381 GLN B O 1
ATOM 6723 N N . ALA B 1 382 ? -21.844 -24.625 -27.375 1 53.34 382 ALA B N 1
ATOM 6724 C CA . ALA B 1 382 ? -22.047 -23.734 -26.219 1 53.34 382 ALA B CA 1
ATOM 6725 C C . ALA B 1 382 ? -21.359 -24.281 -24.984 1 53.34 382 ALA B C 1
ATOM 6727 O O . ALA B 1 382 ? -21.719 -23.922 -23.859 1 53.34 382 ALA B O 1
ATOM 6728 N N . GLU B 1 383 ? -20.719 -25.406 -24.859 1 75.62 383 GLU B N 1
ATOM 6729 C CA . GLU B 1 383 ? -20.25 -26.016 -23.609 1 75.62 383 GLU B CA 1
ATOM 6730 C C . GLU B 1 383 ? -19.109 -25.203 -22.984 1 75.62 383 GLU B C 1
ATOM 6732 O O . GLU B 1 383 ? -18.234 -24.734 -23.703 1 75.62 383 GLU B O 1
ATOM 6737 N N . LEU B 1 384 ? -19.312 -24.828 -21.719 1 88 384 LEU B N 1
ATOM 6738 C CA . LEU B 1 384 ? -18.297 -24.125 -20.938 1 88 384 LEU B CA 1
ATOM 6739 C C . LEU B 1 384 ? -16.984 -24.906 -20.922 1 88 384 LEU B C 1
ATOM 6741 O O . LEU B 1 384 ? -16.984 -26.125 -20.75 1 88 384 LEU B O 1
ATOM 6745 N N . PRO B 1 385 ? -15.867 -24.281 -21.266 1 91.88 385 PRO B N 1
ATOM 6746 C CA . PRO B 1 385 ? -14.57 -24.969 -21.359 1 91.88 385 PRO B CA 1
ATOM 6747 C C . PRO B 1 385 ? -14.156 -25.625 -20.062 1 91.88 385 PRO B C 1
ATOM 6749 O O . PRO B 1 385 ? -14.555 -25.188 -18.984 1 91.88 385 PRO B O 1
ATOM 6752 N N . LYS B 1 386 ? -13.344 -26.656 -20.219 1 93.25 386 LYS B N 1
ATOM 6753 C CA . LYS B 1 386 ? -12.812 -27.359 -19.062 1 93.25 386 LYS B CA 1
ATOM 6754 C C . LYS B 1 386 ? -11.578 -26.656 -18.5 1 93.25 386 LYS B C 1
ATOM 6756 O O . LYS B 1 386 ? -11.148 -26.938 -17.391 1 93.25 386 LYS B O 1
ATOM 6761 N N . THR B 1 387 ? -10.969 -25.828 -19.281 1 93.62 387 THR B N 1
ATOM 6762 C CA . THR B 1 387 ? -9.82 -25.047 -18.844 1 93.62 387 THR B CA 1
ATOM 6763 C C . THR B 1 387 ? -10.07 -23.547 -19.094 1 93.62 387 THR B C 1
ATOM 6765 O O . THR B 1 387 ? -10.414 -23.156 -20.203 1 93.62 387 THR B O 1
ATOM 6768 N N . ILE B 1 388 ? -9.945 -22.797 -18.031 1 95.5 388 ILE B N 1
ATOM 6769 C CA . ILE B 1 388 ? -10.109 -21.344 -18.109 1 95.5 388 ILE B CA 1
ATOM 6770 C C . ILE B 1 388 ? -8.734 -20.688 -18.109 1 95.5 388 ILE B C 1
ATOM 6772 O O . ILE B 1 388 ? -7.938 -20.891 -17.188 1 95.5 388 ILE B O 1
ATOM 6776 N N . HIS B 1 389 ? -8.422 -19.953 -19.141 1 93.75 389 HIS B N 1
ATOM 6777 C CA . HIS B 1 389 ? -7.203 -19.156 -19.188 1 93.75 389 HIS B CA 1
ATOM 6778 C C . HIS B 1 389 ? -7.496 -17.688 -18.875 1 93.75 389 HIS B C 1
ATOM 6780 O O . HIS B 1 389 ? -8.539 -17.172 -19.281 1 93.75 389 HIS B O 1
ATOM 6786 N N . PHE B 1 390 ? -6.621 -17.031 -18.125 1 95.06 390 PHE B N 1
ATOM 6787 C CA . PHE B 1 390 ? -6.711 -15.602 -17.859 1 95.06 390 PHE B CA 1
ATOM 6788 C C . PHE B 1 390 ? -5.324 -14.984 -17.734 1 95.06 390 PHE B C 1
ATOM 6790 O O . PHE B 1 390 ? -4.395 -15.633 -17.25 1 95.06 390 PHE B O 1
ATOM 6797 N N . PRO B 1 391 ? -5.125 -13.797 -18.234 1 95.31 391 PRO B N 1
ATOM 6798 C CA . PRO B 1 391 ? -3.803 -13.18 -18.172 1 95.31 391 PRO B CA 1
ATOM 6799 C C . PRO B 1 391 ? -3.443 -12.695 -16.766 1 95.31 391 PRO B C 1
ATOM 6801 O O . PRO B 1 391 ? -4.254 -12.047 -16.094 1 95.31 391 PRO B O 1
ATOM 6804 N N . TYR B 1 392 ? -2.316 -13.055 -16.281 1 95.38 392 TYR B N 1
ATOM 6805 C CA . TYR B 1 392 ? -1.789 -12.633 -14.992 1 95.38 392 TYR B CA 1
ATOM 6806 C C . TYR B 1 392 ? -0.277 -12.82 -14.938 1 95.38 392 TYR B C 1
ATOM 6808 O O . TYR B 1 392 ? 0.214 -13.867 -14.516 1 95.38 392 TYR B O 1
ATOM 6816 N N . SER B 1 393 ? 0.417 -11.758 -15.281 1 93.94 393 SER B N 1
ATOM 6817 C CA . SER B 1 393 ? 1.873 -11.844 -15.258 1 93.94 393 SER B CA 1
ATOM 6818 C C . SER B 1 393 ? 2.434 -11.305 -13.945 1 93.94 393 SER B C 1
ATOM 6820 O O . SER B 1 393 ? 1.971 -10.273 -13.438 1 93.94 393 SER B O 1
ATOM 6822 N N . ARG B 1 394 ? 3.412 -11.945 -13.43 1 93.06 394 ARG B N 1
ATOM 6823 C CA . ARG B 1 394 ? 4.074 -11.547 -12.188 1 93.06 394 ARG B CA 1
ATOM 6824 C C . ARG B 1 394 ? 5.273 -10.648 -12.477 1 93.06 394 ARG B C 1
ATOM 6826 O O . ARG B 1 394 ? 5.785 -9.977 -11.578 1 93.06 394 ARG B O 1
ATOM 6833 N N . HIS B 1 395 ? 5.73 -10.68 -13.68 1 94 395 HIS B N 1
ATOM 6834 C CA . HIS B 1 395 ? 6.84 -9.828 -14.109 1 94 395 HIS B CA 1
ATOM 6835 C C . HIS B 1 395 ? 6.363 -8.734 -15.062 1 94 395 HIS B C 1
ATOM 6837 O O . HIS B 1 395 ? 5.234 -8.789 -15.555 1 94 395 HIS B O 1
ATOM 6843 N N . SER B 1 396 ? 7.258 -7.828 -15.344 1 96.81 396 SER B N 1
ATOM 6844 C CA . SER B 1 396 ? 6.887 -6.648 -16.125 1 96.81 396 SER B CA 1
ATOM 6845 C C . SER B 1 396 ? 7.031 -6.902 -17.625 1 96.81 396 SER B C 1
ATOM 6847 O O . SER B 1 396 ? 7.922 -7.645 -18.047 1 96.81 396 SER B O 1
ATOM 6849 N N . SER B 1 397 ? 6.145 -6.281 -18.406 1 96 397 SER B N 1
ATOM 6850 C CA . SER B 1 397 ? 6.344 -6.195 -19.844 1 96 397 SER B CA 1
ATOM 6851 C C . SER B 1 397 ? 7.398 -5.152 -20.203 1 96 397 SER B C 1
ATOM 6853 O O . SER B 1 397 ? 7.773 -4.332 -19.359 1 96 397 SER B O 1
ATOM 6855 N N . TYR B 1 398 ? 7.863 -5.164 -21.406 1 96.12 398 TYR B N 1
ATOM 6856 C CA . TYR B 1 398 ? 8.867 -4.211 -21.844 1 96.12 398 TYR B CA 1
ATOM 6857 C C . TYR B 1 398 ? 8.344 -2.783 -21.766 1 96.12 398 TYR B C 1
ATOM 6859 O O . TYR B 1 398 ? 9.016 -1.896 -21.219 1 96.12 398 TYR B O 1
ATOM 6867 N N . PRO B 1 399 ? 7.16 -2.518 -22.188 1 97.12 399 PRO B N 1
ATOM 6868 C CA . PRO B 1 399 ? 6.664 -1.148 -22.047 1 97.12 399 PRO B CA 1
ATOM 6869 C C . PRO B 1 399 ? 6.598 -0.695 -20.594 1 97.12 399 PRO B C 1
ATOM 6871 O O . PRO B 1 399 ? 6.852 0.475 -20.297 1 97.12 399 PRO B O 1
ATOM 6874 N N . GLU B 1 400 ? 6.23 -1.594 -19.734 1 97.88 400 GLU B N 1
ATOM 6875 C CA . GLU B 1 400 ? 6.191 -1.267 -18.312 1 97.88 400 GLU B CA 1
ATOM 6876 C C . GLU B 1 400 ? 7.586 -0.943 -17.781 1 97.88 400 GLU B C 1
ATOM 6878 O O . GLU B 1 400 ? 7.754 -0.026 -16.969 1 97.88 400 GLU B O 1
ATOM 6883 N N . LEU B 1 401 ? 8.539 -1.723 -18.219 1 98.06 401 LEU B N 1
ATOM 6884 C CA . LEU B 1 401 ? 9.922 -1.452 -17.828 1 98.06 401 LEU B CA 1
ATOM 6885 C C . LEU B 1 401 ? 10.367 -0.079 -18.328 1 98.06 401 LEU B C 1
ATOM 6887 O O . LEU B 1 401 ? 11.031 0.66 -17.594 1 98.06 401 LEU B O 1
ATOM 6891 N N . CYS B 1 402 ? 10.031 0.225 -19.516 1 98.19 402 CYS B N 1
ATOM 6892 C CA . CYS B 1 402 ? 10.367 1.526 -20.094 1 98.19 402 CYS B CA 1
ATOM 6893 C C . CYS B 1 402 ? 9.75 2.652 -19.266 1 98.19 402 CYS B C 1
ATOM 6895 O O . CYS B 1 402 ? 10.406 3.654 -18.984 1 98.19 402 CYS B O 1
ATOM 6897 N N . HIS B 1 403 ? 8.516 2.467 -18.906 1 97.75 403 HIS B N 1
ATOM 6898 C CA . HIS B 1 403 ? 7.832 3.459 -18.078 1 97.75 403 HIS B CA 1
ATOM 6899 C C . HIS B 1 403 ? 8.547 3.643 -16.734 1 97.75 403 HIS B C 1
ATOM 6901 O O . HIS B 1 403 ? 8.711 4.773 -16.281 1 97.75 403 HIS B O 1
ATOM 6907 N N . PHE B 1 404 ? 8.945 2.578 -16.203 1 98.12 404 PHE B N 1
ATOM 6908 C CA . PHE B 1 404 ? 9.641 2.592 -14.914 1 98.12 404 PHE B CA 1
ATOM 6909 C C . PHE B 1 404 ? 10.969 3.34 -15.023 1 98.12 404 PHE B C 1
ATOM 6911 O O . PHE B 1 404 ? 11.258 4.211 -14.211 1 98.12 404 PHE B O 1
ATOM 6918 N N . VAL B 1 405 ? 11.75 3.02 -16.016 1 98.44 405 VAL B N 1
ATOM 6919 C CA . VAL B 1 405 ? 13.047 3.643 -16.234 1 98.44 405 VAL B CA 1
ATOM 6920 C C . VAL B 1 405 ? 12.867 5.121 -16.562 1 98.44 405 VAL B C 1
ATOM 6922 O O . VAL B 1 405 ? 13.625 5.969 -16.078 1 98.44 405 VAL B O 1
ATOM 6925 N N . ASP B 1 406 ? 11.891 5.43 -17.328 1 97.81 406 ASP B N 1
ATOM 6926 C CA . ASP B 1 406 ? 11.617 6.809 -17.734 1 97.81 406 ASP B CA 1
ATOM 6927 C C . ASP B 1 406 ? 11.258 7.668 -16.516 1 97.81 406 ASP B C 1
ATOM 6929 O O . ASP B 1 406 ? 11.516 8.875 -16.5 1 97.81 406 ASP B O 1
ATOM 6933 N N . THR B 1 407 ? 10.609 7.09 -15.578 1 96.62 407 THR B N 1
ATOM 6934 C CA . THR B 1 407 ? 10.148 7.805 -14.391 1 96.62 407 THR B CA 1
ATOM 6935 C C . THR B 1 407 ? 11.328 8.266 -13.539 1 96.62 407 THR B C 1
ATOM 6937 O O . THR B 1 407 ? 11.32 9.367 -13 1 96.62 407 THR B O 1
ATOM 6940 N N . PHE B 1 408 ? 12.383 7.496 -13.438 1 97.31 408 PHE B N 1
ATOM 6941 C CA . PHE B 1 408 ? 13.5 7.812 -12.555 1 97.31 408 PHE B CA 1
ATOM 6942 C C . PHE B 1 408 ? 14.688 8.352 -13.352 1 97.31 408 PHE B C 1
ATOM 6944 O O . PHE B 1 408 ? 15.602 8.945 -12.781 1 97.31 408 PHE B O 1
ATOM 6951 N N . ARG B 1 409 ? 14.734 8.031 -14.633 1 97.69 409 ARG B N 1
ATOM 6952 C CA . ARG B 1 409 ? 15.758 8.508 -15.562 1 97.69 409 ARG B CA 1
ATOM 6953 C C . ARG B 1 409 ? 17.156 8.328 -14.977 1 97.69 409 ARG B C 1
ATOM 6955 O O . ARG B 1 409 ? 17.922 9.289 -14.859 1 97.69 409 ARG B O 1
ATOM 6962 N N . PRO B 1 410 ? 17.562 7.102 -14.688 1 98.25 410 PRO B N 1
ATOM 6963 C CA . PRO B 1 410 ? 18.891 6.836 -14.133 1 98.25 410 PRO B CA 1
ATOM 6964 C C . PRO B 1 410 ? 20.016 7.105 -15.133 1 98.25 410 PRO B C 1
ATOM 6966 O O . PRO B 1 410 ? 19.75 7.289 -16.328 1 98.25 410 PRO B O 1
ATOM 6969 N N . LYS B 1 411 ? 21.266 7.145 -14.594 1 97.88 411 LYS B N 1
ATOM 6970 C CA . LYS B 1 411 ? 22.406 7.293 -15.484 1 97.88 411 LYS B CA 1
ATOM 6971 C C . LYS B 1 411 ? 22.672 6.012 -16.266 1 97.88 411 LYS B C 1
ATOM 6973 O O . LYS B 1 411 ? 23.109 6.062 -17.422 1 97.88 411 LYS B O 1
ATOM 6978 N N . ASP B 1 412 ? 22.422 4.871 -15.617 1 97.5 412 ASP B N 1
ATOM 6979 C CA . ASP B 1 412 ? 22.703 3.559 -16.188 1 97.5 412 ASP B CA 1
ATOM 6980 C C . ASP B 1 412 ? 21.672 2.523 -15.742 1 97.5 412 ASP B C 1
ATOM 6982 O O . ASP B 1 412 ? 20.953 2.742 -14.773 1 97.5 412 ASP B O 1
ATOM 6986 N N . VAL B 1 413 ? 21.531 1.465 -16.594 1 97.06 413 VAL B N 1
ATOM 6987 C CA . VAL B 1 413 ? 20.672 0.331 -16.266 1 97.06 413 VAL B CA 1
ATOM 6988 C C . VAL B 1 413 ? 21.453 -0.969 -16.406 1 97.06 413 VAL B C 1
ATOM 6990 O O . VAL B 1 413 ? 22.219 -1.14 -17.359 1 97.06 413 VAL B O 1
ATOM 6993 N N . TRP B 1 414 ? 21.344 -1.824 -15.375 1 94.19 414 TRP B N 1
ATOM 6994 C CA . TRP B 1 414 ? 21.953 -3.15 -15.406 1 94.19 414 TRP B CA 1
ATOM 6995 C C . TRP B 1 414 ? 20.891 -4.238 -15.43 1 94.19 414 TRP B C 1
ATOM 6997 O O . TRP B 1 414 ? 20.016 -4.285 -14.555 1 94.19 414 TRP B O 1
ATOM 7007 N N . PRO B 1 415 ? 20.922 -5.113 -16.422 1 93.06 415 PRO B N 1
ATOM 7008 C CA . PRO B 1 415 ? 19.922 -6.188 -16.484 1 93.06 415 PRO B CA 1
ATOM 7009 C C . PRO B 1 415 ? 20.219 -7.32 -15.5 1 93.06 415 PRO B C 1
ATOM 7011 O O . PRO B 1 415 ? 21.328 -7.844 -15.477 1 93.06 415 PRO B O 1
ATOM 7014 N N . CYS B 1 416 ? 19.203 -7.699 -14.734 1 88.75 416 CYS B N 1
ATOM 7015 C CA . CYS B 1 416 ? 19.391 -8.742 -13.734 1 88.75 416 CYS B CA 1
ATOM 7016 C C . CYS B 1 416 ? 19.031 -10.109 -14.312 1 88.75 416 CYS B C 1
ATOM 7018 O O . CYS B 1 416 ? 19.391 -11.141 -13.734 1 88.75 416 CYS B O 1
ATOM 7020 N N . THR B 1 417 ? 18.312 -10.195 -15.344 1 83.62 417 THR B N 1
ATOM 7021 C CA . THR B 1 417 ? 17.984 -11.422 -16.062 1 83.62 417 THR B CA 1
ATOM 7022 C C . THR B 1 417 ? 18.359 -11.312 -17.531 1 83.62 417 THR B C 1
ATOM 7024 O O . THR B 1 417 ? 17.688 -10.602 -18.297 1 83.62 417 THR B O 1
ATOM 7027 N N . VAL B 1 418 ? 19.469 -11.969 -17.938 1 82.31 418 VAL B N 1
ATOM 7028 C CA . VAL B 1 418 ? 19.938 -11.812 -19.312 1 82.31 418 VAL B CA 1
ATOM 7029 C C . VAL B 1 418 ? 20.484 -13.141 -19.812 1 82.31 418 VAL B C 1
ATOM 7031 O O . VAL B 1 418 ? 21.094 -13.906 -19.062 1 82.31 418 VAL B O 1
ATOM 7034 N N . SER B 1 419 ? 20.109 -13.414 -21.031 1 77.19 419 SER B N 1
ATOM 7035 C CA . SER B 1 419 ? 20.812 -14.43 -21.812 1 77.19 419 SER B CA 1
ATOM 7036 C C . SER B 1 419 ? 21.781 -13.797 -22.781 1 77.19 419 SER B C 1
ATOM 7038 O O . SER B 1 419 ? 21.391 -13.32 -23.844 1 77.19 419 SER B O 1
ATOM 7040 N N . PRO B 1 420 ? 23.016 -13.844 -22.422 1 78.38 420 PRO B N 1
ATOM 7041 C CA . PRO B 1 420 ? 24 -13.148 -23.266 1 78.38 420 PRO B CA 1
ATOM 7042 C C . PRO B 1 420 ? 23.969 -13.602 -24.719 1 78.38 420 PRO B C 1
ATOM 7044 O O . PRO B 1 420 ? 24.062 -12.773 -25.625 1 78.38 420 PRO B O 1
ATOM 7047 N N . THR B 1 421 ? 23.828 -14.867 -24.891 1 77.62 421 THR B N 1
ATOM 7048 C CA . THR B 1 421 ? 23.828 -15.406 -26.25 1 77.62 421 THR B CA 1
ATOM 7049 C C . THR B 1 421 ? 22.609 -14.898 -27.031 1 77.62 421 THR B C 1
ATOM 7051 O O . THR B 1 421 ? 22.75 -14.508 -28.188 1 77.62 421 THR B O 1
ATOM 7054 N N . GLU B 1 422 ? 21.531 -14.906 -26.359 1 80.31 422 GLU B N 1
ATOM 7055 C CA . GLU B 1 422 ? 20.328 -14.438 -27.016 1 80.31 422 GLU B CA 1
ATOM 7056 C C . GLU B 1 422 ? 20.406 -12.945 -27.328 1 80.31 422 GLU B C 1
ATOM 7058 O O . GLU B 1 422 ? 19.984 -12.516 -28.406 1 80.31 422 GLU B O 1
ATOM 7063 N N . TRP B 1 423 ? 20.953 -12.227 -26.453 1 87.12 423 TRP B N 1
ATOM 7064 C CA . TRP B 1 423 ? 21.047 -10.781 -26.656 1 87.12 423 TRP B CA 1
ATOM 7065 C C . TRP B 1 423 ? 22.016 -10.453 -27.781 1 87.12 423 TRP B C 1
ATOM 7067 O O . TRP B 1 423 ? 21.781 -9.539 -28.578 1 87.12 423 TRP B O 1
ATOM 7077 N N . MET B 1 424 ? 23.047 -11.211 -27.844 1 84.31 424 MET B N 1
ATOM 7078 C CA . MET B 1 424 ? 24.031 -11 -28.906 1 84.31 424 MET B CA 1
ATOM 7079 C C . MET B 1 424 ? 23.422 -11.328 -30.266 1 84.31 424 MET B C 1
ATOM 7081 O O . MET B 1 424 ? 23.625 -10.586 -31.234 1 84.31 424 MET B O 1
ATOM 7085 N N . ARG B 1 425 ? 22.734 -12.383 -30.25 1 82.62 425 ARG B N 1
ATOM 7086 C CA . ARG B 1 425 ? 22.109 -12.828 -31.5 1 82.62 425 ARG B CA 1
ATOM 7087 C C . ARG B 1 425 ? 21.094 -11.805 -32 1 82.62 425 ARG B C 1
ATOM 7089 O O . ARG B 1 425 ? 21.031 -11.539 -33.219 1 82.62 425 ARG B O 1
ATOM 7096 N N . ASN B 1 426 ? 20.406 -11.172 -31.094 1 86.94 426 ASN B N 1
ATOM 7097 C CA . ASN B 1 426 ? 19.328 -10.25 -31.469 1 86.94 426 ASN B CA 1
ATOM 7098 C C . ASN B 1 426 ? 19.844 -8.812 -31.547 1 86.94 426 ASN B C 1
ATOM 7100 O O . ASN B 1 426 ? 19.094 -7.91 -31.953 1 86.94 426 ASN B O 1
ATOM 7104 N N . GLY B 1 427 ? 21.109 -8.609 -31.156 1 87 427 GLY B N 1
ATOM 7105 C CA . GLY B 1 427 ? 21.641 -7.25 -31.109 1 87 427 GLY B CA 1
ATOM 7106 C C . GLY B 1 427 ? 21.016 -6.402 -30.016 1 87 427 GLY B C 1
ATOM 7107 O O . GLY B 1 427 ? 20.859 -5.188 -30.188 1 87 427 GLY B O 1
ATOM 7108 N N . THR B 1 428 ? 20.562 -7.07 -29 1 92.38 428 THR B N 1
ATOM 7109 C CA . THR B 1 428 ? 19.922 -6.387 -27.875 1 92.38 428 THR B CA 1
ATOM 7110 C C . THR B 1 428 ? 20.969 -5.828 -26.922 1 92.38 428 THR B C 1
ATOM 7112 O O . THR B 1 428 ? 21.969 -6.488 -26.625 1 92.38 428 THR B O 1
ATOM 7115 N N . SER B 1 429 ? 20.812 -4.578 -26.609 1 94.81 429 SER B N 1
ATOM 7116 C CA . SER B 1 429 ? 21.688 -3.91 -25.641 1 94.81 429 SER B CA 1
ATOM 7117 C C . SER B 1 429 ? 20.875 -2.994 -24.719 1 94.81 429 SER B C 1
ATOM 7119 O O . SER B 1 429 ? 19.703 -2.752 -24.969 1 94.81 429 SER B O 1
ATOM 7121 N N . ILE B 1 430 ? 21.516 -2.535 -23.672 1 96.81 430 ILE B N 1
ATOM 7122 C CA . ILE B 1 430 ? 20.859 -1.593 -22.766 1 96.81 430 ILE B CA 1
ATOM 7123 C C . ILE B 1 430 ? 20.578 -0.288 -23.516 1 96.81 430 ILE B C 1
ATOM 7125 O O . ILE B 1 430 ? 19.5 0.3 -23.344 1 96.81 430 ILE B O 1
ATOM 7129 N N . ALA B 1 431 ? 21.5 0.097 -24.297 1 97.12 431 ALA B N 1
ATOM 7130 C CA . ALA B 1 431 ? 21.328 1.316 -25.094 1 97.12 431 ALA B CA 1
ATOM 7131 C C . ALA B 1 431 ? 20.094 1.212 -26 1 97.12 431 ALA B C 1
ATOM 7133 O O . ALA B 1 431 ? 19.328 2.166 -26.125 1 97.12 431 ALA B O 1
ATOM 7134 N N . SER B 1 432 ? 19.969 0.075 -26.656 1 95.88 432 SER B N 1
ATOM 7135 C CA . SER B 1 432 ? 18.844 -0.107 -27.562 1 95.88 432 SER B CA 1
ATOM 7136 C C . SER B 1 432 ? 17.531 -0.2 -26.797 1 95.88 432 SER B C 1
ATOM 7138 O O . SER B 1 432 ? 16.5 0.264 -27.281 1 95.88 432 SER B O 1
ATOM 7140 N N . LEU B 1 433 ? 17.531 -0.806 -25.656 1 96.81 433 LEU B N 1
ATOM 7141 C CA . LEU B 1 433 ? 16.312 -1.029 -24.891 1 96.81 433 LEU B CA 1
ATOM 7142 C C . LEU B 1 433 ? 15.906 0.23 -24.141 1 96.81 433 LEU B C 1
ATOM 7144 O O . LEU B 1 433 ? 14.727 0.606 -24.125 1 96.81 433 LEU B O 1
ATOM 7148 N N . PHE B 1 434 ? 16.938 0.911 -23.422 1 98 434 PHE B N 1
ATOM 7149 C CA . PHE B 1 434 ? 16.578 1.929 -22.438 1 98 434 PHE B CA 1
ATOM 7150 C C . PHE B 1 434 ? 17.391 3.201 -22.672 1 98 434 PHE B C 1
ATOM 7152 O O . PHE B 1 434 ? 17.234 4.18 -21.938 1 98 434 PHE B O 1
ATOM 7159 N N . GLY B 1 435 ? 18.25 3.277 -23.609 1 97.31 435 GLY B N 1
ATOM 7160 C CA . GLY B 1 435 ? 19.188 4.371 -23.797 1 97.31 435 GLY B CA 1
ATOM 7161 C C . GLY B 1 435 ? 18.531 5.734 -23.797 1 97.31 435 GLY B C 1
ATOM 7162 O O . GLY B 1 435 ? 19 6.664 -23.141 1 97.31 435 GLY B O 1
ATOM 7163 N N . ARG B 1 436 ? 17.438 5.914 -24.422 1 96.94 436 ARG B N 1
ATOM 7164 C CA . ARG B 1 436 ? 16.75 7.199 -24.578 1 96.94 436 ARG B CA 1
ATOM 7165 C C . ARG B 1 436 ? 16.062 7.602 -23.281 1 96.94 436 ARG B C 1
ATOM 7167 O O . ARG B 1 436 ? 15.68 8.758 -23.109 1 96.94 436 ARG B O 1
ATOM 7174 N N . LEU B 1 437 ? 15.906 6.656 -22.438 1 98.06 437 LEU B N 1
ATOM 7175 C CA . LEU B 1 437 ? 15.164 6.895 -21.203 1 98.06 437 LEU B CA 1
ATOM 7176 C C . LEU B 1 437 ? 16.109 7.207 -20.047 1 98.06 437 LEU B C 1
ATOM 7178 O O . LEU B 1 437 ? 15.672 7.582 -18.953 1 98.06 437 LEU B O 1
ATOM 7182 N N . CYS B 1 438 ? 17.391 7.059 -20.312 1 97.88 438 CYS B N 1
ATOM 7183 C CA . CYS B 1 438 ? 18.406 7.289 -19.297 1 97.88 438 CYS B CA 1
ATOM 7184 C C . CYS B 1 438 ? 19 8.688 -19.422 1 97.88 438 CYS B C 1
ATOM 7186 O O . CYS B 1 438 ? 18.953 9.289 -20.484 1 97.88 438 CYS B O 1
ATOM 7188 N N . SER B 1 439 ? 19.5 9.164 -18.266 1 97.25 439 SER B N 1
ATOM 7189 C CA . SER B 1 439 ? 20.172 10.461 -18.281 1 97.25 439 SER B CA 1
ATOM 7190 C C . SER B 1 439 ? 21.625 10.32 -18.703 1 97.25 439 SER B C 1
ATOM 7192 O O . SER B 1 439 ? 22.234 11.289 -19.172 1 97.25 439 SER B O 1
ATOM 7194 N N . GLY B 1 440 ? 22.219 9.148 -18.516 1 95.69 440 GLY B N 1
ATOM 7195 C CA . GLY B 1 440 ? 23.562 8.867 -18.953 1 95.69 440 GLY B CA 1
ATOM 7196 C C . GLY B 1 440 ? 23.625 8.266 -20.359 1 95.69 440 GLY B C 1
ATOM 7197 O O . GLY B 1 440 ? 22.594 7.832 -20.891 1 95.69 440 GLY B O 1
ATOM 7198 N N . ASP B 1 441 ? 24.891 8.195 -20.859 1 95 441 ASP B N 1
ATOM 7199 C CA . ASP B 1 441 ? 25.047 7.691 -22.219 1 95 441 ASP B CA 1
ATOM 7200 C C . ASP B 1 441 ? 26.016 6.516 -22.266 1 95 441 ASP B C 1
ATOM 7202 O O . ASP B 1 441 ? 26.266 5.941 -23.328 1 95 441 ASP B O 1
ATOM 7206 N N . GLU B 1 442 ? 26.531 6.188 -21.234 1 95.38 442 GLU B N 1
ATOM 7207 C CA . GLU B 1 442 ? 27.438 5.039 -21.141 1 95.38 442 GLU B CA 1
ATOM 7208 C C . GLU B 1 442 ? 26.828 3.936 -20.281 1 95.38 442 GLU B C 1
ATOM 7210 O O . GLU B 1 442 ? 26.422 4.184 -19.141 1 95.38 442 GLU B O 1
ATOM 7215 N N . PHE B 1 443 ? 26.859 2.77 -20.844 1 96.88 443 PHE B N 1
ATOM 7216 C CA . PHE B 1 443 ? 26.219 1.65 -20.156 1 96.88 443 PHE B CA 1
ATOM 7217 C C . PHE B 1 443 ? 27.234 0.536 -19.906 1 96.88 443 PHE B C 1
ATOM 7219 O O . PHE B 1 443 ? 27.75 -0.071 -20.844 1 96.88 443 PHE B O 1
ATOM 7226 N N . ASP B 1 444 ? 27.406 0.268 -18.656 1 93.56 444 ASP B N 1
ATOM 7227 C CA . ASP B 1 444 ? 28.438 -0.676 -18.219 1 93.56 444 ASP B CA 1
ATOM 7228 C C . ASP B 1 444 ? 28.188 -2.066 -18.797 1 93.56 444 ASP B C 1
ATOM 7230 O O . ASP B 1 444 ? 29.125 -2.752 -19.203 1 93.56 444 ASP B O 1
ATOM 7234 N N . HIS B 1 445 ? 26.922 -2.553 -18.781 1 92.62 445 HIS B N 1
ATOM 7235 C CA . HIS B 1 445 ? 26.609 -3.885 -19.281 1 92.62 445 HIS B CA 1
ATOM 7236 C C . HIS B 1 445 ? 26.969 -4.016 -20.766 1 92.62 445 HIS B C 1
ATOM 7238 O O . HIS B 1 445 ? 27.484 -5.051 -21.188 1 92.62 445 HIS B O 1
ATOM 7244 N N . ASP B 1 446 ? 26.719 -2.994 -21.5 1 94.06 446 ASP B N 1
ATOM 7245 C CA . ASP B 1 446 ? 27.031 -3.008 -22.922 1 94.06 446 ASP B CA 1
ATOM 7246 C C . ASP B 1 446 ? 28.547 -3.107 -23.141 1 94.06 446 ASP B C 1
ATOM 7248 O O . ASP B 1 446 ? 29 -3.777 -24.062 1 94.06 446 ASP B O 1
ATOM 7252 N N . ILE B 1 447 ? 29.266 -2.443 -22.328 1 92.06 447 ILE B N 1
ATOM 7253 C CA . ILE B 1 447 ? 30.719 -2.467 -22.422 1 92.06 447 ILE B CA 1
ATOM 7254 C C . ILE B 1 447 ? 31.234 -3.885 -22.172 1 92.06 447 ILE B C 1
ATOM 7256 O O . ILE B 1 447 ? 32.094 -4.391 -22.906 1 92.06 447 ILE B O 1
ATOM 7260 N N . ILE B 1 448 ? 30.656 -4.477 -21.219 1 88.06 448 ILE B N 1
ATOM 7261 C CA . ILE B 1 448 ? 31.062 -5.832 -20.875 1 88.06 448 ILE B CA 1
ATOM 7262 C C . ILE B 1 448 ? 30.672 -6.797 -21.984 1 88.06 448 ILE B C 1
ATOM 7264 O O . ILE B 1 448 ? 31.438 -7.703 -22.328 1 88.06 448 ILE B O 1
ATOM 7268 N N . MET B 1 449 ? 29.547 -6.668 -22.547 1 90.12 449 MET B N 1
ATOM 7269 C CA . MET B 1 449 ? 29.062 -7.547 -23.609 1 90.12 449 MET B CA 1
ATOM 7270 C C . MET B 1 449 ? 29.922 -7.426 -24.859 1 90.12 449 MET B C 1
ATOM 7272 O O . MET B 1 449 ? 30.109 -8.406 -25.578 1 90.12 449 MET B O 1
ATOM 7276 N N . ARG B 1 450 ? 30.391 -6.27 -25.109 1 87.69 450 ARG B N 1
ATOM 7277 C CA . ARG B 1 450 ? 31.281 -6.09 -26.234 1 87.69 450 ARG B CA 1
ATOM 7278 C C . ARG B 1 450 ? 32.594 -6.867 -26.047 1 87.69 450 ARG B C 1
ATOM 7280 O O . ARG B 1 450 ? 33.094 -7.488 -26.969 1 87.69 450 ARG B O 1
ATOM 7287 N N . SER B 1 451 ? 33.031 -6.734 -24.859 1 83.06 451 SER B N 1
ATOM 7288 C CA . SER B 1 451 ? 34.25 -7.484 -24.547 1 83.06 451 SER B CA 1
ATOM 7289 C C . SER B 1 451 ? 34 -8.984 -24.641 1 83.06 451 SER B C 1
ATOM 7291 O O . SER B 1 451 ? 34.875 -9.727 -25.109 1 83.06 451 SER B O 1
ATOM 7293 N N . PHE B 1 452 ? 32.875 -9.398 -24.25 1 81.12 452 PHE B N 1
ATOM 7294 C CA . PHE B 1 452 ? 32.5 -10.805 -24.312 1 81.12 452 PHE B CA 1
ATOM 7295 C C . PHE B 1 452 ? 32.375 -11.258 -25.766 1 81.12 452 PHE B C 1
ATOM 7297 O O . PHE B 1 452 ? 32.812 -12.359 -26.109 1 81.12 452 PHE B O 1
ATOM 7304 N N . ALA B 1 453 ? 31.781 -10.492 -26.547 1 79.19 453 ALA B N 1
ATOM 7305 C CA . ALA B 1 453 ? 31.609 -10.805 -27.953 1 79.19 453 ALA B CA 1
ATOM 7306 C C . ALA B 1 453 ? 32.969 -10.953 -28.656 1 79.19 453 ALA B C 1
ATOM 7308 O O . ALA B 1 453 ? 33.125 -11.836 -29.5 1 79.19 453 ALA B O 1
ATOM 7309 N N . GLU B 1 454 ? 33.812 -10.117 -28.266 1 76.06 454 GLU B N 1
ATOM 7310 C CA . GLU B 1 454 ? 35.156 -10.188 -28.859 1 76.06 454 GLU B CA 1
ATOM 7311 C C . GLU B 1 454 ? 35.875 -11.492 -28.484 1 76.06 454 GLU B C 1
ATOM 7313 O O . GLU B 1 454 ? 36.5 -12.117 -29.328 1 76.06 454 GLU B O 1
ATOM 7318 N N . ARG B 1 455 ? 35.625 -11.875 -27.344 1 69 455 ARG B N 1
ATOM 7319 C CA . ARG B 1 455 ? 36.25 -13.109 -26.875 1 69 455 ARG B CA 1
ATOM 7320 C C . ARG B 1 455 ? 35.562 -14.328 -27.5 1 69 455 ARG B C 1
ATOM 7322 O O . ARG B 1 455 ? 36.25 -15.297 -27.859 1 69 455 ARG B O 1
ATOM 7329 N N . TYR B 1 456 ? 34.312 -14.242 -27.594 1 68.62 456 TYR B N 1
ATOM 7330 C CA . TYR B 1 456 ? 33.562 -15.328 -28.188 1 68.62 456 TYR B CA 1
ATOM 7331 C C . TYR B 1 456 ? 33.875 -15.492 -29.656 1 68.62 456 TYR B C 1
ATOM 7333 O O . TYR B 1 456 ? 33.969 -16.609 -30.172 1 68.62 456 TYR B O 1
ATOM 7341 N N . ALA B 1 457 ? 33.969 -14.398 -30.328 1 66.88 457 ALA B N 1
ATOM 7342 C CA . ALA B 1 457 ? 34.344 -14.43 -31.75 1 66.88 457 ALA B CA 1
ATOM 7343 C C . ALA B 1 457 ? 35.75 -15 -31.938 1 66.88 457 ALA B C 1
ATOM 7345 O O . ALA B 1 457 ? 36 -15.719 -32.906 1 66.88 457 ALA B O 1
ATOM 7346 N N . LEU B 1 458 ? 36.5 -14.695 -31.016 1 60.78 458 LEU B N 1
ATOM 7347 C CA . LEU B 1 458 ? 37.875 -15.188 -31.078 1 60.78 458 LEU B CA 1
ATOM 7348 C C . LEU B 1 458 ? 37.938 -16.688 -30.812 1 60.78 458 LEU B C 1
ATOM 7350 O O . LEU B 1 458 ? 38.719 -17.406 -31.422 1 60.78 458 LEU B O 1
ATOM 7354 N N . ASN B 1 459 ? 37.062 -17.109 -30.031 1 59.91 459 ASN B N 1
ATOM 7355 C CA . ASN B 1 459 ? 37.094 -18.516 -29.641 1 59.91 459 ASN B CA 1
ATOM 7356 C C . ASN B 1 459 ? 36.281 -19.391 -30.578 1 59.91 459 ASN B C 1
ATOM 7358 O O . ASN B 1 459 ? 36.406 -20.609 -30.578 1 59.91 459 ASN B O 1
ATOM 7362 N N . ASN B 1 460 ? 35.344 -18.734 -31.328 1 55.94 460 ASN B N 1
ATOM 7363 C CA . ASN B 1 460 ? 34.531 -19.469 -32.312 1 55.94 460 ASN B CA 1
ATOM 7364 C C . ASN B 1 460 ? 34.656 -18.859 -33.719 1 55.94 460 ASN B C 1
ATOM 7366 O O . ASN B 1 460 ? 33.719 -18.234 -34.188 1 55.94 460 ASN B O 1
ATOM 7370 N N . PRO B 1 461 ? 35.812 -18.875 -34.344 1 53.5 461 PRO B N 1
ATOM 7371 C CA . PRO B 1 461 ? 36.094 -18.25 -35.656 1 53.5 461 PRO B CA 1
ATOM 7372 C C . PRO B 1 461 ? 35.125 -18.766 -36.75 1 53.5 461 PRO B C 1
ATOM 7374 O O . PRO B 1 461 ? 34.844 -18.047 -37.688 1 53.5 461 PRO B O 1
ATOM 7377 N N . HIS B 1 462 ? 34.781 -20.016 -36.75 1 48.47 462 HIS B N 1
ATOM 7378 C CA . HIS B 1 462 ? 34.031 -20.625 -37.844 1 48.47 462 HIS B CA 1
ATOM 7379 C C . HIS B 1 462 ? 32.625 -20.047 -37.969 1 48.47 462 HIS B C 1
ATOM 7381 O O . HIS B 1 462 ? 31.953 -20.281 -38.938 1 48.47 462 HIS B O 1
ATOM 7387 N N . GLN B 1 463 ? 32.094 -19.531 -36.938 1 45.34 463 GLN B N 1
ATOM 7388 C CA . GLN B 1 463 ? 30.719 -19.078 -37.062 1 45.34 463 GLN B CA 1
ATOM 7389 C C . GLN B 1 463 ? 30.625 -17.781 -37.875 1 45.34 463 GLN B C 1
ATOM 7391 O O . GLN B 1 463 ? 29.531 -17.344 -38.25 1 45.34 463 GLN B O 1
ATOM 7396 N N . ARG B 1 464 ? 31.734 -17.062 -38.312 1 42.81 464 ARG B N 1
ATOM 7397 C CA . ARG B 1 464 ? 31.719 -15.898 -39.188 1 42.81 464 ARG B CA 1
ATOM 7398 C C . ARG B 1 464 ? 31.672 -16.312 -40.656 1 42.81 464 ARG B C 1
ATOM 7400 O O . ARG B 1 464 ? 31.328 -15.5 -41.5 1 42.81 464 ARG B O 1
ATOM 7407 N N . HIS B 1 465 ? 32.25 -17.422 -41.094 1 37.94 465 HIS B N 1
ATOM 7408 C CA . HIS B 1 465 ? 32.5 -17.656 -42.5 1 37.94 465 HIS B CA 1
ATOM 7409 C C . HIS B 1 465 ? 31.203 -17.844 -43.281 1 37.94 465 HIS B C 1
ATOM 7411 O O . HIS B 1 465 ? 31.172 -17.719 -44.5 1 37.94 465 HIS B O 1
ATOM 7417 N N . ASP B 1 466 ? 30.141 -18.406 -42.781 1 35.59 466 ASP B N 1
ATOM 7418 C CA . ASP B 1 466 ? 29.125 -18.906 -43.719 1 35.59 466 ASP B CA 1
ATOM 7419 C C . ASP B 1 466 ? 28.359 -17.75 -44.375 1 35.59 466 ASP B C 1
ATOM 7421 O O . ASP B 1 466 ? 27.594 -17.953 -45.281 1 35.59 466 ASP B O 1
ATOM 7425 N N . SER B 1 467 ? 28.266 -16.531 -43.812 1 35.31 467 SER B N 1
ATOM 7426 C CA . SER B 1 467 ? 27.297 -15.656 -44.5 1 35.31 467 SER B CA 1
ATOM 7427 C C . SER B 1 467 ? 27.891 -15.016 -45.75 1 35.31 467 SER B C 1
ATOM 7429 O O . SER B 1 467 ? 27.203 -14.305 -46.469 1 35.31 467 SER B O 1
ATOM 7431 N N . GLN B 1 468 ? 29.203 -15.023 -45.969 1 32.5 468 GLN B N 1
ATOM 7432 C CA . GLN B 1 468 ? 29.688 -14.234 -47.094 1 32.5 468 GLN B CA 1
ATOM 7433 C C . GLN B 1 468 ? 29.609 -15.031 -48.375 1 32.5 468 GLN B C 1
ATOM 7435 O O . GLN B 1 468 ? 29.812 -14.484 -49.469 1 32.5 468 GLN B O 1
ATOM 7440 N N . THR B 1 469 ? 29.594 -16.375 -48.406 1 33.66 469 THR B N 1
ATOM 7441 C CA . THR B 1 469 ? 29.906 -17.047 -49.656 1 33.66 469 THR B CA 1
ATOM 7442 C C . THR B 1 469 ? 28.703 -17.031 -50.594 1 33.66 469 THR B C 1
ATOM 7444 O O . THR B 1 469 ? 28.844 -17.328 -51.781 1 33.66 469 THR B O 1
ATOM 7447 N N . THR B 1 470 ? 27.438 -17 -50.156 1 34.62 470 THR B N 1
ATOM 7448 C CA . THR B 1 470 ? 26.438 -17.469 -51.094 1 34.62 470 THR B CA 1
ATOM 7449 C C . THR B 1 470 ? 26.156 -16.406 -52.156 1 34.62 470 THR B C 1
ATOM 7451 O O . THR B 1 470 ? 25.344 -16.609 -53.062 1 34.62 470 THR B O 1
ATOM 7454 N N . ALA B 1 471 ? 26.531 -15.156 -52.094 1 33.34 471 ALA B N 1
ATOM 7455 C CA . ALA B 1 471 ? 25.891 -14.203 -53 1 33.34 471 ALA B CA 1
ATOM 7456 C C . ALA B 1 471 ? 26.531 -14.25 -54.375 1 33.34 471 ALA B C 1
ATOM 7458 O O . ALA B 1 471 ? 26.062 -13.578 -55.312 1 33.34 471 ALA B O 1
ATOM 7459 N N . ASP B 1 472 ? 27.781 -14.766 -54.531 1 31.39 472 ASP B N 1
ATOM 7460 C CA . ASP B 1 472 ? 28.375 -14.375 -55.812 1 31.39 472 ASP B CA 1
ATOM 7461 C C . ASP B 1 472 ? 28.031 -15.383 -56.906 1 31.39 472 ASP B C 1
ATOM 7463 O O . ASP B 1 472 ? 28.797 -15.539 -57.844 1 31.39 472 ASP B O 1
ATOM 7467 N N . SER B 1 473 ? 27.016 -16.266 -56.75 1 31.84 473 SER B N 1
ATOM 7468 C CA . SER B 1 473 ? 26.938 -17.141 -57.906 1 31.84 473 SER B CA 1
ATOM 7469 C C . SER B 1 473 ? 26.375 -16.406 -59.125 1 31.84 473 SER B C 1
ATOM 7471 O O . SER B 1 473 ? 25.375 -15.695 -59 1 31.84 473 SER B O 1
ATOM 7473 N N . PRO B 1 474 ? 27.094 -16.219 -60.281 1 34.22 474 PRO B N 1
ATOM 7474 C CA . PRO B 1 474 ? 26.766 -15.609 -61.562 1 34.22 474 PRO B CA 1
ATOM 7475 C C . PRO B 1 474 ? 25.516 -16.219 -62.188 1 34.22 474 PRO B C 1
ATOM 7477 O O . PRO B 1 474 ? 25.234 -17.406 -62 1 34.22 474 PRO B O 1
ATOM 7480 N N . PRO B 1 475 ? 24.328 -15.453 -62.281 1 33.5 475 PRO B N 1
ATOM 7481 C CA . PRO B 1 475 ? 23.219 -15.961 -63.094 1 33.5 475 PRO B CA 1
ATOM 7482 C C . PRO B 1 475 ? 23.656 -16.438 -64.5 1 33.5 475 PRO B C 1
ATOM 7484 O O . PRO B 1 475 ? 24.531 -15.82 -65.125 1 33.5 475 PRO B O 1
ATOM 7487 N N . SER B 1 476 ? 23.609 -17.734 -64.875 1 27.41 476 SER B N 1
ATOM 7488 C CA . SER B 1 476 ? 23.641 -18.234 -66.25 1 27.41 476 SER B CA 1
ATOM 7489 C C . SER B 1 476 ? 22.438 -17.734 -67.062 1 27.41 476 SER B C 1
ATOM 7491 O O . SER B 1 476 ? 21.328 -17.641 -66.5 1 27.41 476 SER B O 1
#

Foldseek 3Di:
DFLDPPADPVCNLPDQAAEFAPLCLLLLLLFAFAVQVLCVVVVVDDDTDRPCVVCNVRYDHDHALDWDWDDSDVPFIKTWHWHAQLFFPRQTKIWIDDPVAIEIERPFHAQDPVNLVVVCPRPVNVCLLVVVDAHAEYADAPLAQDQFDADAQVQLLVVVLVQVVPDDLQAAAEEADQDGNCLVSQLSCCVSSVKAEAEDPSVLSSLVSQWDDDPPDLQDKIDGSGPSSCQAAWIDDGPDTDGHRYDNDPPIRHYHYHPSDDDPVCPDLSYFYEYEFAHQGPVRFTHRPDCRDLVSSGGDPDPPPPPCDPVNVVVVCVVVPDPCPVVCVVVVLCVVLSNDQDQPDPVVVVVVDDPVVSVVVSVVCVVCVPRPRPHDPPDDDPDRDSYHYTHDRSGYHLVSSQVSLLSSQHQEYHYRRDRLVVCVVVVNDRCVSHVVSHPHRDYPVVVVSVVVVVVVCVVVVVVPPPPPPPPPDDDD/DFLDPPADPVCNLPDDAAEFAPLCLLLLLLFAFAVQVLCVVVVNDDDTDRPCVVCNVRYDHDHALDWDWDDSDVPFIKTWHWHAQLFFPRQTKIWIDDPVAIEIERPFHAQDPVNLVVVCPRPVNVCLLVPVDAHAEYADAPLAADQFDADAQVQLLVVVLVQVVPDDLQAAAEEADQDGNCLVSQLSCCVSSVKAEAEDPSVLSSLVSQWDDDPPDLQDKIDGSGPSSCQAAWIDDGPDTDGHRYDNDPPIRHYHYHPSDDDPVCPDLSYFYEYEFAHQGPVRFTHRPDCRDLVSSGGDPDPPPPPCDPVNVVVVCVVVPDPCPVVCVVVVLCVVLSNDQPQPDPVVVVVVDDPVVSVVVSVVCVVVVPRPRPHDPPDDDPDRDSYHYTHDRSGYHLVSSQVSLLSSQHQEYHYRRDRLVVCVVVVNDCCVSHVVSHPHNDYPVRVVSVVVVVVVCVVCVVVPPPPPPPPPDDDD

InterPro domains:
  IPR011084 DNA repair metallo-beta-lactamase [PF07522] (385-417)
  IPR036866 Ribonuclease Z/Hydroxyacylglutathione hydrolase-like [G3DSA:3.60.15.10] (4-175)
  IPR036866 Ribonuclease Z/Hydroxyacylglutathione hydrolase-like [SSF56281] (11-421)

Nearest PDB structures (foldseek):
  7a1f-assembly1_A  TM=8.089E-01  e=3.885E-17  Homo sapiens
  6tt5-assembly1_AAA  TM=7.681E-01  e=3.261E-17  Homo sapiens
  7apv-assembly1_A  TM=7.483E-01  e=1.880E-16  Homo sapiens
  7agi-assembly1_A  TM=7.089E-01  e=3.261E-17  Homo sapiens
  7af1-assembly1_A  TM=7.371E-01  e=5.073E-16  Homo sapiens

Organism: Fusarium solani (NCBI:txid169388)

Radius of gyration: 32.19 Å; Cα contacts (8 Å, |Δi|>4): 1663; chains: 2; bounding box: 80×105×103 Å

Solvent-accessible surface area (backbone atoms only — not comparable to full-atom values): 52533 Å² total; per-residue (Å²): 50,69,66,50,84,79,75,47,82,93,45,73,65,71,67,91,64,43,74,39,29,56,34,35,52,51,38,46,37,57,35,46,44,36,71,57,48,47,32,32,74,71,62,76,36,92,62,88,62,46,74,40,43,86,42,65,82,44,52,35,42,45,62,56,66,20,77,38,81,44,73,68,44,96,92,41,63,34,36,40,27,31,35,80,15,66,24,32,90,39,36,46,20,40,37,42,33,46,98,85,47,33,35,39,38,32,49,64,30,27,44,45,70,52,51,43,52,48,55,54,44,32,42,91,40,29,48,37,58,59,63,76,41,66,36,50,31,33,39,35,58,37,83,37,73,57,91,47,78,56,58,49,54,46,56,16,49,33,52,42,52,58,57,60,67,72,48,64,92,80,56,34,37,31,40,63,62,64,63,83,49,52,63,58,54,54,54,29,48,23,62,76,67,71,30,45,31,19,37,39,70,67,59,52,52,46,53,44,55,32,47,46,72,59,82,76,52,86,74,56,61,57,44,57,62,45,70,58,31,42,32,40,61,22,45,41,43,61,92,42,78,40,78,25,36,51,36,81,56,74,91,49,42,31,29,40,36,45,80,93,65,51,50,76,66,63,65,37,85,79,33,29,36,35,41,64,21,30,18,68,40,96,88,62,24,30,41,60,68,59,80,71,51,52,54,47,61,38,53,46,82,50,73,70,75,65,85,57,47,72,63,53,42,45,50,52,47,60,67,52,56,79,88,33,59,69,52,43,53,53,45,47,45,20,62,75,65,55,44,82,78,80,65,89,62,61,65,75,62,49,73,79,42,55,74,66,54,51,48,52,52,47,54,55,44,63,70,59,57,66,83,47,50,56,69,71,78,74,69,85,77,92,68,81,71,60,63,46,76,32,29,46,46,49,54,32,32,24,62,31,49,48,52,50,43,47,61,48,30,22,32,26,59,38,71,21,32,75,55,67,68,60,27,60,75,69,68,58,43,54,60,77,73,45,36,88,38,30,70,34,90,64,44,69,57,49,55,50,50,51,55,48,49,53,51,49,46,68,74,45,60,73,80,65,61,72,78,72,66,74,75,73,72,76,86,128,48,71,66,50,85,78,74,46,81,93,46,72,65,70,67,89,64,42,74,40,29,56,34,33,52,49,40,46,37,57,37,46,44,36,70,57,49,50,32,32,75,72,62,74,35,93,61,88,61,46,72,38,43,86,44,65,82,46,54,37,41,45,63,55,64,18,77,38,80,44,74,68,45,95,92,40,60,34,37,41,28,30,36,80,17,67,25,33,89,39,37,46,20,40,37,42,33,47,97,86,46,31,35,37,38,32,49,66,31,26,44,46,69,52,52,43,53,48,54,53,43,33,42,90,41,28,48,38,57,58,62,78,41,67,35,50,31,32,39,35,58,37,81,37,74,56,90,47,78,56,58,50,54,46,58,16,48,33,52,41,53,58,58,59,67,71,51,64,91,82,55,33,37,32,40,64,61,61,62,83,48,51,62,57,54,54,52,29,49,22,63,76,66,70,30,45,31,19,37,40,68,68,59,51,52,48,53,44,56,32,47,46,70,60,81,75,54,85,74,54,62,57,42,58,62,44,72,60,31,43,33,39,60,21,44,41,44,61,92,43,78,42,77,25,35,52,37,80,56,73,90,51,42,31,30,41,37,46,83,91,64,52,51,75,66,63,66,36,85,79,33,28,37,36,40,65,21,31,18,65,41,94,87,62,24,31,41,60,67,60,80,72,51,52,53,49,64,38,53,46,80,49,74,70,75,65,85,59,48,73,64,53,43,46,51,52,46,60,66,52,54,78,88,32,59,68,52,43,52,53,45,48,45,20,60,74,65,56,45,82,79,79,65,91,61,62,64,75,61,49,72,77,42,57,73,66,55,50,47,52,52,47,54,54,43,62,70,60,58,67,80,46,49,57,68,70,80,75,69,87,76,93,69,81,70,60,62,44,74,32,32,47,45,50,56,31,32,22,62,32,48,49,52,51,43,50,61,48,30,21,30,26,58,38,72,21,32,75,53,68,67,60,28,60,74,69,67,57,42,52,60,78,73,46,35,88,39,31,70,33,91,64,44,70,58,49,55,51,49,52,54,48,48,53,50,48,46,67,74,45,59,73,78,66,59,71,79,71,66,74,75,74,72,78,87,129

Sequence (952 aa):
MSTFNGIVSEFPDIRTIVYCSAATREILLRLERYPCRINYAKGLLEARQQTYKHLSKVLKPLPLDTPTTIELRPGCEIQVTLFDANHCPGAAMFLIESDNKAILYTGDIRSEPWFVNTISRNPNLAEYTSGLKTLDKIYLDTSFTEDVPFQTKAQGIAELLCKVSKYPSDTVFHFQAWTYGYEDVWVALSKTLKSQVHVDDYKLRIYGSLKSRPSEARFSSDVHLTPESPALTGHMCGNTPHQGCLTPNENVRLHSCEKGAMCEVARRPSTVTIQPIIAHLPTGQHLAEVGVGGGGDDLQREAELDFLDQASLATLVNLFVDTIQALKEVLTQAVSTGRNIPLDWDITSLDNHSVQEIVQMLAERLVNSSKKAVAEDVTGQAELPKTIHFPYSRHSSYPELCHFVDTFRPKDVWPCTVSPTEWMRNGTSIASLFGRLCSGDEFDHDIIMRSFAERYALNNPHQRHDSQTTADSPPSMSTFNGIVSEFPDIRTIVYCSAATREILLRLERYPCRINYAKGLLEARQQTYKHLSKVLKPLPLDTPTTIELRPGCEIQVTLFDANHCPGAAMFLIESDNKAILYTGDIRSEPWFVNTISRNPNLAEYTSGLKTLDKIYLDTSFTEDVPFQTKAQGIAELLCKVSKYPSDTVFHFQAWTYGYEDVWVALSKTLKSQVHVDDYKLRIYGSLKSRPSEARFSSDVHLTPESPALTGHMCGNTPHQGCLTPNENVRLHSCEKGAMCEVARRPSTVTIQPIIAHLPTGQHLAEVGVGGGGDDLQREAELDFLDQASLATLVNLFVDTIQALKEVLTQAVSTGRNIPLDWDITSLDNHSVQEIVQMLAERLVNSSKKAVAEDVTGQAELPKTIHFPYSRHSSYPELCHFVDTFRPKDVWPCTVSPTEWMRNGTSIASLFGRLCSGDEFDHDIIMRSFAERYALNNPHQRHDSQTTADSPPS